Protein AF-A0A8M1KWJ0-F1 (afdb_monomer_lite)

Organism: Clupea harengus (NCBI:txid7950)

InterPro domains:
  IPR006703 AIG1-type guanine nucleotide-binding (G) domain [PF04548] (2-141)
  IPR006703 AIG1-type guanine nucleotide-binding (G) domain [PF04548] (214-414)
  IPR006703 AIG1-type guanine nucleotide-binding (G) domain [PS51720] (210-410)
  IPR045058 GTPase GIMA/IAN/Toc [PTHR10903] (212-655)

Structure (mmCIF, N/CA/C/O backbone):
data_AF-A0A8M1KWJ0-F1
#
_entry.id   AF-A0A8M1KWJ0-F1
#
loop_
_atom_site.group_PDB
_atom_site.id
_atom_site.type_symbol
_atom_site.label_atom_id
_atom_site.label_alt_id
_atom_site.label_comp_id
_atom_site.label_asym_id
_atom_site.label_entity_id
_atom_site.label_seq_id
_atom_site.pdbx_PDB_ins_code
_atom_site.Cartn_x
_atom_site.Cartn_y
_atom_site.Cartn_z
_atom_site.occupancy
_atom_site.B_iso_or_equiv
_atom_site.auth_seq_id
_atom_site.auth_comp_id
_atom_site.auth_asym_id
_atom_site.auth_atom_id
_atom_site.pdbx_PDB_model_num
ATOM 1 N N . MET A 1 1 ? -4.066 -0.029 48.791 1.00 87.50 1 MET A N 1
ATOM 2 C CA . MET A 1 1 ? -4.186 0.031 50.261 1.00 87.50 1 MET A CA 1
ATOM 3 C C . MET A 1 1 ? -5.543 0.627 50.582 1.00 87.50 1 MET A C 1
ATOM 5 O O . MET A 1 1 ? -5.825 1.729 50.130 1.00 87.50 1 MET A O 1
ATOM 9 N N . ASN A 1 2 ? -6.389 -0.111 51.291 1.00 89.44 2 ASN A N 1
ATOM 10 C CA . ASN A 1 2 ? -7.752 0.291 51.629 1.00 89.44 2 ASN A CA 1
ATOM 11 C C . ASN A 1 2 ? -7.779 0.775 53.084 1.00 89.44 2 ASN A C 1
ATOM 13 O O . ASN A 1 2 ? -7.354 0.044 53.977 1.00 89.44 2 ASN A O 1
ATOM 17 N N . LEU A 1 3 ? -8.241 1.998 53.317 1.00 90.31 3 LEU A N 1
ATOM 18 C CA . LEU A 1 3 ? -8.251 2.660 54.621 1.00 90.31 3 LEU A CA 1
ATOM 19 C C . LEU A 1 3 ? -9.668 3.142 54.931 1.00 90.31 3 LEU A C 1
ATOM 21 O O . LEU A 1 3 ? -10.359 3.622 54.032 1.00 90.31 3 LEU A O 1
ATOM 25 N N . MET A 1 4 ? -10.091 3.052 56.189 1.00 90.00 4 MET A N 1
ATOM 26 C CA . MET A 1 4 ? -11.417 3.506 56.620 1.00 90.00 4 MET A CA 1
ATOM 27 C C . MET A 1 4 ? -11.273 4.539 57.736 1.00 90.00 4 MET A C 1
ATOM 29 O O . MET A 1 4 ? -10.663 4.236 58.753 1.00 90.00 4 MET A O 1
ATOM 33 N N . LEU A 1 5 ? -11.769 5.759 57.532 1.00 88.62 5 LEU A N 1
ATOM 34 C CA . LEU A 1 5 ? -11.565 6.900 58.426 1.00 88.62 5 LEU A CA 1
ATOM 35 C C . LEU A 1 5 ? -12.811 7.190 59.266 1.00 88.62 5 LEU A C 1
ATOM 37 O O . LEU A 1 5 ? -13.867 7.529 58.731 1.00 88.62 5 LEU A O 1
ATOM 41 N N . PHE A 1 6 ? -12.629 7.120 60.581 1.00 87.06 6 PHE A N 1
ATOM 42 C CA . PHE A 1 6 ? -13.590 7.421 61.636 1.00 87.06 6 PHE A CA 1
ATOM 43 C C . PHE A 1 6 ? -13.137 8.643 62.438 1.00 87.06 6 PHE A C 1
ATOM 45 O O . PHE A 1 6 ? -11.973 9.052 62.396 1.00 87.06 6 PHE A O 1
ATOM 52 N N . GLY A 1 7 ? -14.060 9.219 63.197 1.00 79.56 7 GLY A N 1
ATOM 53 C CA . GLY A 1 7 ? -13.790 10.297 64.139 1.00 79.56 7 GLY A CA 1
ATOM 54 C C . GLY A 1 7 ? -15.027 11.157 64.350 1.00 79.56 7 GLY A C 1
ATOM 55 O O . GLY A 1 7 ? -15.894 11.227 63.488 1.00 79.56 7 GLY A O 1
ATOM 56 N N . ARG A 1 8 ? -15.074 11.894 65.452 1.00 75.00 8 ARG A N 1
ATOM 57 C CA . ARG A 1 8 ? -16.247 12.689 65.850 1.00 75.00 8 ARG A CA 1
ATOM 58 C C . ARG A 1 8 ? -16.547 13.926 64.994 1.00 75.00 8 ARG A C 1
ATOM 60 O O . ARG A 1 8 ? -17.704 14.254 64.759 1.00 75.00 8 ARG A O 1
ATOM 67 N N . LYS A 1 9 ? -15.527 14.642 64.496 1.00 72.62 9 LYS A N 1
ATOM 68 C CA . LYS A 1 9 ? -15.702 15.944 63.810 1.00 72.62 9 LYS A CA 1
ATOM 69 C C . LYS A 1 9 ? -15.592 15.825 62.290 1.00 72.62 9 LYS A C 1
ATOM 71 O O . LYS A 1 9 ? -14.504 15.619 61.756 1.00 72.62 9 LYS A O 1
ATOM 76 N N . GLU A 1 10 ? -16.691 16.074 61.579 1.00 69.44 10 GLU A N 1
ATOM 77 C CA . GLU A 1 10 ? -16.774 15.904 60.114 1.00 69.44 10 GLU A CA 1
ATOM 78 C C . GLU A 1 10 ? -15.792 16.782 59.329 1.00 69.44 10 GLU A C 1
ATOM 80 O O . GLU A 1 10 ? -15.120 16.319 58.404 1.00 69.44 10 GLU A O 1
ATOM 85 N N . ILE A 1 11 ? -15.653 18.045 59.746 1.00 68.69 11 ILE A N 1
ATOM 86 C CA . ILE A 1 11 ? -14.732 19.015 59.134 1.00 68.69 11 ILE A CA 1
ATOM 87 C C . ILE A 1 11 ? -13.280 18.529 59.250 1.00 68.69 11 ILE A C 1
ATOM 89 O O . ILE A 1 11 ? -12.481 18.705 58.331 1.00 68.69 11 ILE A O 1
ATOM 93 N N . GLN A 1 12 ? -12.936 17.880 60.363 1.00 71.88 12 GLN A N 1
ATOM 94 C CA . GLN A 1 12 ? -11.591 17.358 60.584 1.00 71.88 12 GLN A CA 1
ATOM 95 C C . GLN A 1 12 ? -11.344 16.075 59.799 1.00 71.88 12 GLN A C 1
ATOM 97 O O . GLN A 1 12 ? -10.284 15.968 59.196 1.00 71.88 12 GLN A O 1
ATOM 102 N N . ARG A 1 13 ? -12.311 15.149 59.723 1.00 79.31 13 ARG A N 1
ATOM 103 C CA . ARG A 1 13 ? -12.193 13.945 58.878 1.00 79.31 13 ARG A CA 1
ATOM 104 C C . ARG A 1 13 ? -11.937 14.313 57.417 1.00 79.31 13 ARG A C 1
ATOM 106 O O . ARG A 1 13 ? -10.995 13.804 56.821 1.00 79.31 13 ARG A O 1
ATOM 113 N N . THR A 1 14 ? -12.694 15.279 56.895 1.00 76.25 14 THR A N 1
ATOM 114 C CA . THR A 1 14 ? -12.533 15.763 55.513 1.00 76.25 14 THR A CA 1
ATOM 115 C C . THR A 1 14 ? -11.147 16.380 55.295 1.00 76.25 14 THR A C 1
ATOM 117 O O . THR A 1 14 ? -10.488 16.102 54.291 1.00 76.25 14 THR A O 1
ATOM 120 N N . SER A 1 15 ? -10.676 17.186 56.257 1.00 77.19 15 SER A N 1
ATOM 121 C CA . SER A 1 15 ? -9.333 17.782 56.233 1.00 77.19 15 SER A CA 1
ATOM 122 C C . SER A 1 15 ? -8.233 16.713 56.262 1.00 77.19 15 SER A C 1
ATOM 124 O O . SER A 1 15 ? -7.322 16.736 55.440 1.00 77.19 15 SER A O 1
ATOM 126 N N . ILE A 1 16 ? -8.362 15.712 57.134 1.00 79.94 16 ILE A N 1
ATOM 127 C CA . ILE A 1 16 ? -7.428 14.584 57.240 1.00 79.94 16 ILE A CA 1
ATOM 128 C C . ILE A 1 16 ? -7.410 13.772 55.952 1.00 79.94 16 ILE A C 1
ATOM 130 O O . ILE A 1 16 ? -6.337 13.443 55.458 1.00 79.94 16 ILE A O 1
ATOM 134 N N . GLY A 1 17 ? -8.570 13.478 55.369 1.00 81.06 17 GLY A N 1
ATOM 135 C CA . GLY A 1 17 ? -8.621 12.769 54.099 1.00 81.06 17 GLY A CA 1
ATOM 136 C C . GLY A 1 17 ? -8.012 13.576 52.946 1.00 81.06 17 GLY A C 1
ATOM 137 O O . GLY A 1 17 ? -7.355 12.992 52.088 1.00 81.06 17 GLY A O 1
ATOM 138 N N . ASN A 1 18 ? -8.145 14.912 52.946 1.00 81.31 18 ASN A N 1
ATOM 139 C CA . ASN A 1 18 ? -7.466 15.784 51.975 1.00 81.31 18 ASN A CA 1
ATOM 140 C C . ASN A 1 18 ? -5.940 15.732 52.139 1.00 81.31 18 ASN A C 1
ATOM 142 O O . ASN A 1 18 ? -5.228 15.652 51.139 1.00 81.31 18 ASN A O 1
ATOM 146 N N . ILE A 1 19 ? -5.451 15.723 53.386 1.00 80.75 19 ILE A N 1
ATOM 147 C CA . ILE A 1 19 ? -4.026 15.567 53.704 1.00 80.75 19 ILE A CA 1
ATOM 148 C C . ILE A 1 19 ? -3.536 14.198 53.217 1.00 80.75 19 ILE A C 1
ATOM 150 O O . ILE A 1 19 ? -2.632 14.143 52.388 1.00 80.75 19 ILE A O 1
ATOM 154 N N . ILE A 1 20 ? -4.183 13.100 53.636 1.00 83.25 20 ILE A N 1
ATOM 155 C CA . ILE A 1 20 ? -3.800 11.722 53.276 1.00 83.25 20 ILE A CA 1
ATOM 156 C C . ILE A 1 20 ? -3.744 11.531 51.759 1.00 83.25 20 ILE A C 1
ATOM 158 O O . ILE A 1 20 ? -2.837 10.865 51.273 1.00 83.25 20 ILE A O 1
ATOM 162 N N . LEU A 1 21 ? -4.688 12.103 51.009 1.00 83.88 21 LEU A N 1
ATOM 163 C CA . LEU A 1 21 ? -4.754 11.952 49.553 1.00 83.88 21 LEU A CA 1
ATOM 164 C C . LEU A 1 21 ? -3.967 13.022 48.785 1.00 83.88 21 LEU A C 1
ATOM 166 O O . LEU A 1 21 ? -3.867 12.920 47.566 1.00 83.88 21 LEU A O 1
ATOM 170 N N . SER A 1 22 ? -3.407 14.031 49.466 1.00 75.44 22 SER A N 1
ATOM 171 C CA . SER A 1 22 ? -2.740 15.191 48.849 1.00 75.44 22 SER A CA 1
ATOM 172 C C . SER A 1 22 ? -3.598 15.877 47.768 1.00 75.44 22 SER A C 1
ATOM 174 O O . SER A 1 22 ? -3.092 16.321 46.738 1.00 75.44 22 SER A O 1
ATOM 176 N N . GLN A 1 23 ? -4.915 15.948 47.991 1.00 73.06 23 GLN A N 1
ATOM 177 C CA . GLN A 1 23 ? -5.903 16.502 47.059 1.00 73.06 23 GLN A CA 1
ATOM 178 C C . GLN A 1 23 ? -6.760 17.564 47.759 1.00 73.06 23 GLN A C 1
ATOM 180 O O . GLN A 1 23 ? -7.235 17.352 48.874 1.00 73.06 23 GLN A O 1
ATOM 185 N N . SER A 1 24 ? -6.992 18.700 47.093 1.00 59.47 24 SER A N 1
ATOM 186 C CA . SER A 1 24 ? -7.828 19.786 47.619 1.00 59.47 24 SER A CA 1
ATOM 187 C C . SER A 1 24 ? -9.222 19.724 46.995 1.00 59.47 24 SER A C 1
ATOM 189 O O . SER A 1 24 ? -9.400 20.085 45.833 1.00 59.47 24 SER A O 1
ATOM 191 N N . TYR A 1 25 ? -10.211 19.241 47.752 1.00 57.16 25 TYR A N 1
ATOM 192 C CA . TYR A 1 25 ? -11.622 19.292 47.356 1.00 57.16 25 TYR A CA 1
ATOM 193 C C . TYR A 1 25 ? -12.328 20.464 48.055 1.00 57.16 25 TYR A C 1
ATOM 195 O O . TYR A 1 25 ? -12.200 20.602 49.277 1.00 57.16 25 TYR A O 1
ATOM 203 N N . PRO A 1 26 ? -13.091 21.305 47.332 1.00 47.88 26 PRO A N 1
ATOM 204 C CA . PRO A 1 26 ? -13.904 22.341 47.953 1.00 47.88 26 PRO A CA 1
ATOM 205 C C . PRO A 1 26 ? -15.067 21.719 48.743 1.00 47.88 26 PRO A C 1
ATOM 207 O O . PRO A 1 26 ? -15.615 20.694 48.344 1.00 47.88 26 PRO A O 1
ATOM 210 N N . LYS A 1 27 ? -15.407 22.357 49.875 1.00 46.31 27 LYS A N 1
ATOM 211 C CA . LYS A 1 27 ? -16.494 22.037 50.826 1.00 46.31 27 LYS A CA 1
ATOM 212 C C . LYS A 1 27 ? -17.608 21.160 50.229 1.00 46.31 27 LYS A C 1
ATOM 214 O O . LYS A 1 27 ? -18.435 21.644 49.460 1.00 46.31 27 LYS A O 1
ATOM 219 N N . LEU A 1 28 ? -17.648 19.893 50.638 1.00 47.56 28 LEU A N 1
ATOM 220 C CA . LEU A 1 28 ? -18.746 18.977 50.334 1.00 47.56 28 LEU A CA 1
ATOM 221 C C . LEU A 1 28 ? -19.965 19.318 51.202 1.00 47.56 28 LEU A C 1
ATOM 223 O O . LEU A 1 28 ? -19.833 19.546 52.403 1.00 47.56 28 LEU A O 1
ATOM 227 N N . ASN A 1 29 ? -21.153 19.336 50.593 1.00 43.72 29 ASN A N 1
ATOM 228 C CA . ASN A 1 29 ? -22.415 19.355 51.328 1.00 43.72 29 ASN A CA 1
ATOM 229 C C . ASN A 1 29 ? -22.531 18.047 52.123 1.00 43.72 29 ASN A C 1
ATOM 231 O O . ASN A 1 29 ? -22.476 16.960 51.545 1.00 43.72 29 ASN A O 1
ATOM 235 N N . PHE A 1 30 ? -22.650 18.167 53.445 1.00 46.66 30 PHE A N 1
ATOM 236 C CA . PHE A 1 30 ? -22.593 17.055 54.393 1.00 46.66 30 PHE A CA 1
ATOM 237 C C . PHE A 1 30 ? -23.811 16.132 54.242 1.00 46.66 30 PHE A C 1
ATOM 239 O O . PHE A 1 30 ? -24.883 16.373 54.792 1.00 46.66 30 PHE A O 1
ATOM 246 N N . SER A 1 31 ? -23.643 15.078 53.446 1.00 49.66 31 SER A N 1
ATOM 247 C CA . SER A 1 31 ? -24.583 13.968 53.309 1.00 49.66 31 SER A CA 1
ATOM 248 C C . SER A 1 31 ? -24.226 12.863 54.306 1.00 49.66 31 SER A C 1
ATOM 250 O O . SER A 1 31 ? -23.055 12.550 54.490 1.00 49.66 31 SER A O 1
ATOM 252 N N . SER A 1 32 ? -25.228 12.169 54.852 1.00 55.41 32 SER A N 1
ATOM 253 C CA . SER A 1 32 ? -25.109 10.978 55.721 1.00 55.41 32 SER A CA 1
ATOM 254 C C . SER A 1 32 ? -24.595 9.706 55.002 1.00 55.41 32 SER A C 1
ATOM 256 O O . SER A 1 32 ? -24.948 8.572 55.351 1.00 55.41 32 SER A O 1
ATOM 258 N N . ASN A 1 33 ? -23.784 9.875 53.953 1.00 65.06 33 ASN A N 1
ATOM 259 C CA . ASN A 1 33 ? -23.304 8.816 53.068 1.00 65.06 33 ASN A CA 1
ATOM 260 C C . ASN A 1 33 ? -21.794 8.607 53.214 1.00 65.06 33 ASN A C 1
ATOM 262 O O . ASN A 1 33 ? -21.048 9.550 53.451 1.00 65.06 33 ASN A O 1
ATOM 266 N N . PHE A 1 34 ? -21.365 7.350 53.078 1.00 76.50 34 PHE A N 1
ATOM 267 C CA . PHE A 1 34 ? -19.958 6.963 53.141 1.00 76.50 34 PHE A CA 1
ATOM 268 C C . PHE A 1 34 ? -19.265 7.493 51.886 1.00 76.50 34 PHE A C 1
ATOM 270 O O . PHE A 1 34 ? -19.730 7.239 50.773 1.00 76.50 34 PHE A O 1
ATOM 277 N N . LEU A 1 35 ? -18.171 8.231 52.054 1.00 78.75 35 LEU A N 1
ATOM 278 C CA . LEU A 1 35 ? -17.458 8.850 50.941 1.00 78.75 35 LEU A CA 1
ATOM 279 C C . LEU A 1 35 ? -16.202 8.043 50.627 1.00 78.75 35 LEU A C 1
ATOM 281 O O . LEU A 1 35 ? -15.269 8.005 51.424 1.00 78.75 35 LEU A O 1
ATOM 285 N N . ARG A 1 36 ? -16.156 7.418 49.449 1.00 82.81 36 ARG A N 1
ATOM 286 C CA . ARG A 1 36 ? -14.964 6.714 48.969 1.00 82.81 36 ARG A CA 1
ATOM 287 C C . ARG A 1 36 ? -14.151 7.610 48.041 1.00 82.81 36 ARG A C 1
ATOM 289 O O . ARG A 1 36 ? -14.689 8.166 47.089 1.00 82.81 36 ARG A O 1
ATOM 296 N N . ARG A 1 37 ? -12.848 7.708 48.295 1.00 85.06 37 ARG A N 1
ATOM 297 C CA . ARG A 1 37 ? -11.889 8.492 47.509 1.00 85.06 37 ARG A CA 1
ATOM 298 C C . ARG A 1 37 ? -10.660 7.655 47.184 1.00 85.06 37 ARG A C 1
ATOM 300 O O . ARG A 1 37 ? -10.236 6.842 48.003 1.00 85.06 37 ARG A O 1
ATOM 307 N N . GLN A 1 38 ? -10.095 7.838 45.995 1.00 86.44 38 GLN A N 1
ATOM 308 C CA . GLN A 1 38 ? -8.931 7.084 45.533 1.00 86.44 38 GLN A CA 1
ATOM 309 C C . GLN A 1 38 ? -7.876 8.024 44.955 1.00 86.44 38 GLN A C 1
ATOM 311 O O . GLN A 1 38 ? -8.204 8.933 44.194 1.00 86.44 38 GLN A O 1
ATOM 316 N N . ALA A 1 39 ? -6.616 7.810 45.323 1.00 87.00 39 ALA A N 1
ATOM 317 C CA . ALA A 1 39 ? -5.482 8.567 44.806 1.00 87.00 39 ALA A CA 1
ATOM 318 C C . ALA A 1 39 ? -4.195 7.738 44.869 1.00 87.00 39 ALA A C 1
ATOM 320 O O . ALA A 1 39 ? -4.075 6.811 45.674 1.00 87.00 39 ALA A O 1
ATOM 321 N N . GLU A 1 40 ? -3.215 8.100 44.045 1.00 87.50 40 GLU A N 1
ATOM 322 C CA . GLU A 1 40 ? -1.852 7.597 44.181 1.00 87.50 40 GLU A CA 1
ATOM 323 C C . GLU A 1 40 ? -1.049 8.534 45.090 1.00 87.50 40 GLU A C 1
ATOM 325 O O . GLU A 1 40 ? -0.878 9.716 44.795 1.00 87.50 40 GLU A O 1
ATOM 330 N N . VAL A 1 41 ? -0.567 8.009 46.217 1.00 83.12 41 VAL A N 1
ATOM 331 C CA . VAL A 1 41 ? 0.125 8.782 47.254 1.00 83.12 41 VAL A CA 1
ATOM 332 C C . VAL A 1 41 ? 1.406 8.061 47.638 1.00 83.12 41 VAL A C 1
ATOM 334 O O . VAL A 1 41 ? 1.375 6.898 48.037 1.00 83.12 41 VAL A O 1
ATOM 337 N N . CYS A 1 42 ? 2.551 8.739 47.528 1.00 80.81 42 CYS A N 1
ATOM 338 C CA . CYS A 1 42 ? 3.862 8.187 47.900 1.00 80.81 42 CYS A CA 1
ATOM 339 C C . CYS A 1 42 ? 4.175 6.815 47.254 1.00 80.81 42 CYS A C 1
ATOM 341 O O . CYS A 1 42 ? 4.833 5.983 47.878 1.00 80.81 42 CYS A O 1
ATOM 343 N N . GLY A 1 43 ? 3.696 6.576 46.023 1.00 80.69 43 GLY A N 1
ATOM 344 C CA . GLY A 1 43 ? 3.860 5.311 45.290 1.00 80.69 43 GLY A CA 1
ATOM 345 C C . GLY A 1 43 ? 2.883 4.196 45.692 1.00 80.69 43 GLY A C 1
ATOM 346 O O . GLY A 1 43 ? 3.068 3.045 45.301 1.00 80.69 43 GLY A O 1
ATOM 347 N N . TYR A 1 44 ? 1.854 4.509 46.485 1.00 84.00 44 TYR A N 1
ATOM 348 C CA . TYR A 1 44 ? 0.785 3.588 46.864 1.00 84.00 44 TYR A CA 1
ATOM 349 C C . TYR A 1 44 ? -0.546 4.026 46.251 1.00 84.00 44 TYR A C 1
ATOM 351 O O . TYR A 1 44 ? -0.962 5.169 46.421 1.00 84.00 44 TYR A O 1
ATOM 359 N N . ALA A 1 45 ? -1.271 3.098 45.624 1.00 87.88 45 ALA A N 1
ATOM 360 C CA . ALA A 1 45 ? -2.684 3.298 45.308 1.00 87.88 45 ALA A CA 1
ATOM 361 C C . ALA A 1 45 ? -3.507 3.204 46.607 1.00 87.88 45 ALA A C 1
ATOM 363 O O . ALA A 1 45 ? -3.636 2.120 47.190 1.00 87.88 45 ALA A O 1
ATOM 364 N N . VAL A 1 46 ? -4.021 4.332 47.095 1.00 88.94 46 VAL A N 1
ATOM 365 C CA . VAL A 1 46 ? -4.769 4.442 48.355 1.00 88.94 46 VAL A CA 1
ATOM 366 C C . VAL A 1 46 ? -6.255 4.642 48.062 1.00 88.94 46 VAL A C 1
ATOM 368 O O . VAL A 1 46 ? -6.628 5.538 47.314 1.00 88.94 46 VAL A O 1
ATOM 371 N N . SER A 1 47 ? -7.105 3.812 48.672 1.00 89.69 47 SER A N 1
ATOM 372 C CA . SER A 1 47 ? -8.567 3.941 48.682 1.00 89.69 47 SER A CA 1
ATOM 373 C C . SER A 1 47 ? -9.016 4.270 50.101 1.00 89.69 47 SER A C 1
ATOM 375 O O . SER A 1 47 ? -8.943 3.409 50.975 1.00 89.69 47 SER A O 1
ATOM 377 N N . LEU A 1 48 ? -9.481 5.494 50.332 1.00 88.31 48 LEU A N 1
ATOM 378 C CA . LEU A 1 48 ? -9.948 5.991 51.624 1.00 88.31 48 LEU A CA 1
ATOM 379 C C . LEU A 1 48 ? -11.480 6.024 51.654 1.00 88.31 48 LEU A C 1
ATOM 381 O O . LEU A 1 48 ? -12.096 6.646 50.790 1.00 88.31 48 LEU A O 1
ATOM 385 N N . VAL A 1 49 ? -12.091 5.370 52.638 1.00 87.75 49 VAL A N 1
ATOM 386 C CA . VAL A 1 49 ? -13.537 5.417 52.899 1.00 87.75 49 VAL A CA 1
ATOM 387 C C . VAL A 1 49 ? -13.778 6.243 54.155 1.00 87.75 49 VAL A C 1
ATOM 389 O O . VAL A 1 49 ? -13.377 5.841 55.242 1.00 87.75 49 VAL A O 1
ATOM 392 N N . GLU A 1 50 ? -14.429 7.391 54.023 1.00 85.62 50 GLU A N 1
ATOM 393 C CA . GLU A 1 50 ? -14.801 8.235 55.156 1.00 85.62 50 GLU A CA 1
ATOM 394 C C . GLU A 1 50 ? -16.176 7.859 55.676 1.00 85.62 50 GLU A C 1
ATOM 396 O O . GLU A 1 50 ? -17.163 7.828 54.932 1.00 85.62 50 GLU A O 1
ATOM 401 N N . VAL A 1 51 ? -16.222 7.590 56.974 1.00 83.25 51 VAL A N 1
ATOM 402 C CA . VAL A 1 51 ? -17.429 7.184 57.678 1.00 83.25 51 VAL A CA 1
ATOM 403 C C . VAL A 1 51 ? -18.010 8.409 58.391 1.00 83.25 51 VAL A C 1
ATOM 405 O O . VAL A 1 51 ? -17.258 9.165 59.018 1.00 83.25 51 VAL A O 1
ATOM 408 N N . PRO A 1 52 ? -19.328 8.658 58.292 1.00 76.44 52 PRO A N 1
ATOM 409 C CA . PRO A 1 52 ? -20.002 9.662 59.115 1.00 76.44 52 PRO A CA 1
ATOM 410 C C . PRO A 1 52 ? -19.784 9.406 60.617 1.00 76.44 52 PRO A C 1
ATOM 412 O O . PRO A 1 52 ? -19.504 8.276 61.011 1.00 76.44 52 PRO A O 1
ATOM 415 N N . SER A 1 53 ? -19.927 10.427 61.471 1.00 75.75 53 SER A N 1
ATOM 416 C CA . SER A 1 53 ? -19.752 10.225 62.922 1.00 75.75 53 SER A CA 1
ATOM 417 C C . SER A 1 53 ? -20.787 9.233 63.444 1.00 75.75 53 SER A C 1
ATOM 419 O O . SER A 1 53 ? -21.991 9.428 63.279 1.00 75.75 53 SER A O 1
ATOM 421 N N . LEU A 1 54 ? -20.325 8.165 64.083 1.00 71.81 54 LEU A N 1
ATOM 422 C CA . LEU A 1 54 ? -21.204 7.089 64.535 1.00 71.81 54 LEU A CA 1
ATOM 423 C C . LEU A 1 54 ? -22.011 7.488 65.777 1.00 71.81 54 LEU A C 1
ATOM 425 O O . LEU A 1 54 ? -23.144 7.049 65.920 1.00 71.81 54 LEU A O 1
ATOM 429 N N . ALA A 1 55 ? -21.471 8.372 66.622 1.00 62.88 55 ALA A N 1
ATOM 430 C CA . ALA A 1 55 ? -22.142 8.853 67.833 1.00 62.88 55 ALA A CA 1
ATOM 431 C C . ALA A 1 55 ? -23.245 9.896 67.553 1.00 62.88 55 ALA A C 1
ATOM 433 O O . ALA A 1 55 ? -24.189 10.037 68.322 1.00 62.88 55 ALA A O 1
ATOM 434 N N . THR A 1 56 ? -23.146 10.636 66.442 1.00 64.12 56 THR A N 1
ATOM 435 C CA . THR A 1 56 ? -24.080 11.734 66.107 1.00 64.12 56 THR A CA 1
ATOM 436 C C . THR A 1 56 ? -24.956 11.447 64.887 1.00 64.12 56 THR A C 1
ATOM 438 O O . THR A 1 56 ? -25.751 12.293 64.473 1.00 64.12 56 THR A O 1
ATOM 441 N N . THR A 1 57 ? -24.839 10.256 64.290 1.00 63.88 57 THR A N 1
ATOM 442 C CA . THR A 1 57 ? -25.626 9.898 63.108 1.00 63.88 57 THR A CA 1
ATOM 443 C C . THR A 1 57 ? -27.072 9.555 63.480 1.00 63.88 57 THR A C 1
ATOM 445 O O . THR A 1 57 ? -27.304 8.730 64.356 1.00 63.88 57 THR A O 1
ATOM 448 N N . PRO A 1 58 ? -28.076 10.076 62.748 1.00 55.31 58 PRO A N 1
ATOM 449 C CA . PRO A 1 58 ? -29.485 9.725 62.954 1.00 55.31 58 PRO A CA 1
ATOM 450 C C . PRO A 1 58 ? -29.855 8.343 62.371 1.00 55.31 58 PRO A C 1
ATOM 452 O O . PRO A 1 58 ? -31.028 8.055 62.138 1.00 55.31 58 PRO A O 1
ATOM 455 N N . LEU A 1 59 ? -28.868 7.498 62.048 1.00 61.12 59 LEU A N 1
ATOM 456 C CA . LEU A 1 59 ? -29.071 6.215 61.374 1.00 61.12 59 LEU A CA 1
ATOM 457 C C . LEU A 1 59 ? -29.219 5.089 62.402 1.00 61.12 59 LEU A C 1
ATOM 459 O O . LEU A 1 59 ? -28.408 4.965 63.311 1.00 61.12 59 LEU A O 1
ATOM 463 N N . SER A 1 60 ? -30.216 4.218 62.217 1.00 70.12 60 SER A N 1
ATOM 464 C CA . SER A 1 60 ? -30.317 2.987 63.016 1.00 70.12 60 SER A CA 1
ATOM 465 C C . SER A 1 60 ? -29.105 2.069 62.790 1.00 70.12 60 SER A C 1
ATOM 467 O O . SER A 1 60 ? -28.573 2.008 61.675 1.00 70.12 60 SER A O 1
ATOM 469 N N . LEU A 1 61 ? -28.727 1.295 63.813 1.00 67.31 61 LEU A N 1
ATOM 470 C CA . LEU A 1 61 ? -27.603 0.349 63.775 1.00 67.31 61 LEU A CA 1
ATOM 471 C C . LEU A 1 61 ? -27.668 -0.606 62.564 1.00 67.31 61 LEU A C 1
ATOM 473 O O . LEU A 1 61 ? -26.669 -0.816 61.882 1.00 67.31 61 LEU A O 1
ATOM 477 N N . ASN A 1 62 ? -28.866 -1.081 62.203 1.00 65.69 62 ASN A N 1
ATOM 478 C CA . ASN A 1 62 ? -29.089 -1.948 61.036 1.00 65.69 62 ASN A CA 1
ATOM 479 C C . ASN A 1 62 ? -28.737 -1.287 59.692 1.00 65.69 62 ASN A C 1
ATOM 481 O O . ASN A 1 62 ? -28.260 -1.948 58.767 1.00 65.69 62 ASN A O 1
ATOM 485 N N . VAL A 1 63 ? -28.968 0.021 59.559 1.00 72.62 63 VAL A N 1
ATOM 486 C CA . VAL A 1 63 ? -28.619 0.768 58.340 1.00 72.62 63 VAL A CA 1
ATOM 487 C C . VAL A 1 63 ? -27.108 0.991 58.268 1.00 72.62 63 VAL A C 1
ATOM 489 O O . VAL A 1 63 ? -26.528 0.871 57.187 1.00 72.62 63 VAL A O 1
ATOM 492 N N . LEU A 1 64 ? -26.461 1.258 59.406 1.00 74.38 64 LEU A N 1
ATOM 493 C CA . LEU A 1 64 ? -25.003 1.368 59.499 1.00 74.38 64 LEU A CA 1
ATOM 494 C C . LEU A 1 64 ? -24.320 0.041 59.145 1.00 74.38 64 LEU A C 1
ATOM 496 O O . LEU A 1 64 ? -23.413 0.041 58.315 1.00 74.38 64 LEU A O 1
ATOM 500 N N . LEU A 1 65 ? -24.820 -1.086 59.663 1.00 78.12 65 LEU A N 1
ATOM 501 C CA . LEU A 1 65 ? -24.326 -2.431 59.345 1.00 78.12 65 LEU A CA 1
ATOM 502 C C . LEU A 1 65 ? -24.347 -2.713 57.837 1.00 78.12 65 LEU A C 1
ATOM 504 O O . LEU A 1 65 ? -23.328 -3.103 57.265 1.00 78.12 65 LEU A O 1
ATOM 508 N N . LYS A 1 66 ? -25.470 -2.437 57.158 1.00 78.50 66 LYS A N 1
ATOM 509 C CA . LYS A 1 66 ? -25.586 -2.624 55.700 1.00 78.50 66 LYS A CA 1
ATOM 510 C C . LYS A 1 66 ? -24.603 -1.749 54.916 1.00 78.50 66 LYS A C 1
ATOM 512 O O . LYS A 1 66 ? -23.985 -2.228 53.963 1.00 78.50 66 LYS A O 1
ATOM 517 N N . LYS A 1 67 ? -24.431 -0.480 55.311 1.00 80.56 67 LYS A N 1
ATOM 518 C CA . LYS A 1 67 ? -23.487 0.442 54.652 1.00 80.56 67 LYS A CA 1
ATOM 519 C C . LYS A 1 67 ? -22.023 0.040 54.883 1.00 80.56 67 LYS A C 1
ATOM 521 O O . LYS A 1 67 ? -21.227 0.100 53.942 1.00 80.56 67 LYS A O 1
ATOM 526 N N . CYS A 1 68 ? -21.673 -0.416 56.086 1.00 82.06 68 CYS A N 1
ATOM 527 C CA . CYS A 1 68 ? -20.343 -0.939 56.404 1.00 82.06 68 CYS A CA 1
ATOM 528 C C . CYS A 1 68 ? -20.039 -2.211 55.606 1.00 82.06 68 CYS A C 1
ATOM 530 O O . CYS A 1 68 ? -19.011 -2.261 54.934 1.00 82.06 68 CYS A O 1
ATOM 532 N N . HIS A 1 69 ? -20.963 -3.177 55.577 1.00 81.06 69 HIS A N 1
ATOM 533 C CA . HIS A 1 69 ? -20.831 -4.401 54.782 1.00 81.06 69 HIS A CA 1
ATOM 534 C C . HIS A 1 69 ? -20.581 -4.095 53.299 1.00 81.06 69 HIS A C 1
ATOM 536 O O . HIS A 1 69 ? -19.628 -4.593 52.699 1.00 81.06 69 HIS A O 1
ATOM 542 N N . HIS A 1 70 ? -21.395 -3.208 52.718 1.00 80.69 70 HIS A N 1
ATOM 543 C CA . HIS A 1 70 ? -21.224 -2.782 51.332 1.00 80.69 70 HIS A CA 1
ATOM 544 C C . HIS A 1 70 ? -19.842 -2.156 51.097 1.00 80.69 70 HIS A C 1
ATOM 546 O O . HIS A 1 70 ? -19.156 -2.520 50.146 1.00 80.69 70 HIS A O 1
ATOM 552 N N . SER A 1 71 ? -19.387 -1.282 51.996 1.00 79.81 71 SER A N 1
ATOM 553 C CA . SER A 1 71 ? -18.086 -0.613 51.873 1.00 79.81 71 SER A CA 1
ATOM 554 C C . SER A 1 71 ? -16.902 -1.588 51.957 1.00 79.81 71 SER A C 1
ATOM 556 O O . SER A 1 71 ? -15.965 -1.475 51.166 1.00 79.81 71 SER A O 1
ATOM 558 N N . ILE A 1 72 ? -16.954 -2.575 52.862 1.00 82.88 72 ILE A N 1
ATOM 559 C CA . ILE A 1 72 ? -15.917 -3.613 53.008 1.00 82.88 72 ILE A CA 1
ATOM 560 C C . ILE A 1 72 ? -15.877 -4.519 51.771 1.00 82.88 72 ILE A C 1
ATOM 562 O O . ILE A 1 72 ? -14.795 -4.779 51.245 1.00 82.88 72 ILE A O 1
ATOM 566 N N . SER A 1 73 ? -17.043 -4.936 51.257 1.00 79.56 73 SER A N 1
ATOM 567 C CA . SER A 1 73 ? -17.138 -5.832 50.092 1.00 79.56 73 SER A CA 1
ATOM 568 C C . SER A 1 73 ? -16.493 -5.252 48.826 1.00 79.56 73 SER A C 1
ATOM 570 O O . SER A 1 73 ? -15.996 -5.984 47.976 1.00 79.56 73 SER A O 1
ATOM 572 N N . GLN A 1 74 ? -16.428 -3.922 48.723 1.00 78.88 74 GLN A N 1
ATOM 573 C CA . GLN A 1 74 ? -15.791 -3.223 47.607 1.00 78.88 74 GLN A CA 1
ATOM 574 C C . GLN A 1 74 ? -14.275 -3.005 47.779 1.00 78.88 74 GLN A C 1
ATOM 576 O O . GLN A 1 74 ? -13.637 -2.365 46.932 1.00 78.88 74 GLN A O 1
ATOM 581 N N . CYS A 1 75 ? -13.692 -3.479 48.881 1.00 77.25 75 CYS A N 1
ATOM 582 C CA . CYS A 1 75 ? -12.299 -3.266 49.260 1.00 77.25 75 CYS A CA 1
ATOM 583 C C . CYS A 1 75 ? -11.509 -4.585 49.279 1.00 77.25 75 CYS A C 1
ATOM 585 O O . CYS A 1 75 ? -10.899 -4.911 50.290 1.00 77.25 75 CYS A O 1
ATOM 587 N N . ALA A 1 76 ? -11.474 -5.337 48.173 1.00 74.00 76 ALA A N 1
ATOM 588 C CA . ALA A 1 76 ? -10.655 -6.552 48.064 1.00 74.00 76 ALA A CA 1
ATOM 589 C C . ALA A 1 76 ? -9.138 -6.226 48.097 1.00 74.00 76 ALA A C 1
ATOM 591 O O . ALA A 1 76 ? -8.725 -5.233 47.485 1.00 74.00 76 ALA A O 1
ATOM 592 N N . PRO A 1 77 ? -8.283 -7.013 48.788 1.00 78.62 77 PRO A N 1
ATOM 593 C CA . PRO A 1 77 ? -8.584 -8.225 49.571 1.00 78.62 77 PRO A CA 1
ATOM 594 C C . PRO A 1 77 ? -9.151 -7.972 50.988 1.00 78.62 77 PRO A C 1
ATOM 596 O O . PRO A 1 77 ? -9.632 -8.903 51.622 1.00 78.62 77 PRO A O 1
ATOM 599 N N . GLY A 1 78 ? -9.120 -6.733 51.480 1.00 85.69 78 GLY A N 1
ATOM 600 C CA . GLY A 1 78 ? -9.705 -6.308 52.757 1.00 85.69 78 GLY A CA 1
ATOM 601 C C . GLY A 1 78 ? -9.289 -4.878 53.126 1.00 85.69 78 GLY A C 1
ATOM 602 O O . GLY A 1 78 ? -8.615 -4.192 52.347 1.00 85.69 78 GLY A O 1
ATOM 603 N N . ILE A 1 79 ? -9.652 -4.420 54.327 1.00 89.88 79 ILE A N 1
ATOM 604 C CA . ILE A 1 79 ? -9.248 -3.113 54.876 1.00 89.88 79 ILE A CA 1
ATOM 605 C C . ILE A 1 79 ? -7.894 -3.245 55.582 1.00 89.88 79 ILE A C 1
ATOM 607 O O . ILE A 1 79 ? -7.718 -4.065 56.479 1.00 89.88 79 ILE A O 1
ATOM 611 N N . ASN A 1 80 ? -6.917 -2.428 55.191 1.00 89.81 80 ASN A N 1
ATOM 612 C CA . ASN A 1 80 ? -5.562 -2.469 55.744 1.00 89.81 80 ASN A CA 1
ATOM 613 C C . ASN A 1 80 ? -5.441 -1.760 57.104 1.00 89.81 80 ASN A C 1
ATOM 615 O O . ASN A 1 80 ? -4.608 -2.165 57.915 1.00 89.81 80 ASN A O 1
ATOM 619 N N . ALA A 1 81 ? -6.235 -0.710 57.346 1.00 90.38 81 ALA A N 1
ATOM 620 C CA . ALA A 1 81 ? -6.332 -0.056 58.650 1.00 90.38 81 ALA A CA 1
ATOM 621 C C . ALA A 1 81 ? -7.642 0.735 58.819 1.00 90.38 81 ALA A C 1
ATOM 623 O O . ALA A 1 81 ? -8.134 1.360 57.874 1.00 90.38 81 ALA A O 1
ATOM 624 N N . PHE A 1 82 ? -8.146 0.752 60.052 1.00 90.50 82 PHE A N 1
ATOM 625 C CA . PHE A 1 82 ? -9.230 1.608 60.528 1.00 90.50 82 PHE A CA 1
ATOM 626 C C . PHE A 1 82 ? -8.597 2.816 61.223 1.00 90.50 82 PHE A C 1
ATOM 628 O O . PHE A 1 82 ? -7.972 2.692 62.269 1.00 90.50 82 PHE A O 1
ATOM 635 N N . LEU A 1 83 ? -8.689 3.986 60.615 1.00 89.94 83 LEU A N 1
ATOM 636 C CA . LEU A 1 83 ? -8.097 5.217 61.113 1.00 89.94 83 LEU A CA 1
ATOM 637 C C . LEU A 1 83 ? -9.101 5.915 62.031 1.00 89.94 83 LEU A C 1
ATOM 639 O O . LEU A 1 83 ? -10.177 6.282 61.569 1.00 89.94 83 LEU A O 1
ATOM 643 N N . LEU A 1 84 ? -8.762 6.130 63.301 1.00 87.62 84 LEU A N 1
ATOM 644 C CA . LEU A 1 84 ? -9.596 6.899 64.231 1.00 87.62 84 LEU A CA 1
ATOM 645 C C . LEU A 1 84 ? -8.955 8.263 64.497 1.00 87.62 84 LEU A C 1
ATOM 647 O O . LEU A 1 84 ? -7.900 8.349 65.127 1.00 87.62 84 LEU A O 1
ATOM 651 N N . ALA A 1 85 ? -9.577 9.328 63.992 1.00 85.31 85 ALA A N 1
ATOM 652 C CA . ALA A 1 85 ? -9.076 10.692 64.101 1.00 85.31 85 ALA A CA 1
ATOM 653 C C . ALA A 1 85 ? -9.435 11.351 65.441 1.00 85.31 85 ALA A C 1
ATOM 655 O O . ALA A 1 85 ? -10.604 11.615 65.721 1.00 85.31 85 ALA A O 1
ATOM 656 N N . LEU A 1 86 ? -8.410 11.704 66.219 1.00 80.19 86 LEU A N 1
ATOM 657 C CA . LEU A 1 86 ? -8.512 12.373 67.513 1.00 80.19 86 LEU A CA 1
ATOM 658 C C . LEU A 1 86 ? -7.924 13.794 67.451 1.00 80.19 86 LEU A C 1
ATOM 660 O O . LEU A 1 86 ? -6.710 13.963 67.280 1.00 80.19 86 LEU A O 1
ATOM 664 N N . PRO A 1 87 ? -8.738 14.846 67.613 1.00 70.69 87 PRO A N 1
ATOM 665 C CA . PRO A 1 87 ? -8.228 16.208 67.701 1.00 70.69 87 PRO A CA 1
ATOM 666 C C . PRO A 1 87 ? -7.642 16.526 69.080 1.00 70.69 87 PRO A C 1
ATOM 668 O O . PRO A 1 87 ? -8.293 16.314 70.100 1.00 70.69 87 PRO A O 1
ATOM 671 N N . GLY A 1 88 ? -6.440 17.107 69.107 1.00 65.12 88 GLY A N 1
ATOM 672 C CA . GLY A 1 88 ? -5.834 17.686 70.311 1.00 65.12 88 GLY A CA 1
ATOM 673 C C . GLY A 1 88 ? -5.191 16.691 71.281 1.00 65.12 88 GLY A C 1
ATOM 674 O O . GLY A 1 88 ? -4.827 17.091 72.379 1.00 65.12 88 GLY A O 1
ATOM 675 N N . GLY A 1 89 ? -5.030 15.418 70.907 1.00 58.69 89 GLY A N 1
ATOM 676 C CA . GLY A 1 89 ? -4.224 14.468 71.689 1.00 58.69 89 GLY A CA 1
ATOM 677 C C . GLY A 1 89 ? -4.937 13.732 72.830 1.00 58.69 89 GLY A C 1
ATOM 678 O O . GLY A 1 89 ? -4.348 12.807 73.379 1.00 58.69 89 GLY A O 1
ATOM 679 N N . HIS A 1 90 ? -6.181 14.087 73.167 1.00 66.25 90 HIS A N 1
ATOM 680 C CA . HIS A 1 90 ? -6.916 13.517 74.307 1.00 66.25 90 HIS A CA 1
ATOM 681 C C . HIS A 1 90 ? -8.074 12.612 73.859 1.00 66.25 90 HIS A C 1
ATOM 683 O O . HIS A 1 90 ? -8.815 12.967 72.942 1.00 66.25 90 HIS A O 1
ATOM 689 N N . PHE A 1 91 ? -8.233 11.457 74.517 1.00 73.12 91 PHE A N 1
ATOM 690 C CA . PHE A 1 91 ? -9.288 10.472 74.241 1.00 73.12 91 PHE A CA 1
ATOM 691 C C . PHE A 1 91 ? -10.552 10.819 75.041 1.00 73.12 91 PHE A C 1
ATOM 693 O O . PHE A 1 91 ? -10.605 10.595 76.251 1.00 73.12 91 PHE A O 1
ATOM 700 N N . THR A 1 92 ? -11.550 11.424 74.395 1.00 78.62 92 THR A N 1
ATOM 701 C CA . THR A 1 92 ? -12.779 11.876 75.070 1.00 78.62 92 THR A CA 1
ATOM 702 C C . THR A 1 92 ? -13.824 10.763 75.181 1.00 78.62 92 THR A C 1
ATOM 704 O O . THR A 1 92 ? -13.686 9.713 74.557 1.00 78.62 92 THR A O 1
ATOM 707 N N . ASP A 1 93 ? -14.877 10.969 75.978 1.00 76.94 93 ASP A N 1
ATOM 708 C CA . ASP A 1 93 ? -15.942 9.965 76.131 1.00 76.94 93 ASP A CA 1
ATOM 709 C C . ASP A 1 93 ? -16.728 9.736 74.827 1.00 76.94 93 ASP A C 1
ATOM 711 O O . ASP A 1 93 ? -17.100 8.603 74.539 1.00 76.94 93 ASP A O 1
ATOM 715 N N . GLU A 1 94 ? -16.850 10.758 73.975 1.00 75.62 94 GLU A N 1
ATOM 716 C CA . GLU A 1 94 ? -17.382 10.635 72.606 1.00 75.62 94 GLU A CA 1
ATOM 717 C C . GLU A 1 94 ? -16.521 9.697 71.742 1.00 75.62 94 GLU A C 1
ATOM 719 O O . GLU A 1 94 ? -17.037 8.894 70.969 1.00 75.62 94 GLU A O 1
ATOM 724 N N . ASP A 1 95 ? -15.192 9.766 71.885 1.00 79.25 95 ASP A N 1
ATOM 725 C CA . ASP A 1 95 ? -14.269 8.908 71.134 1.00 79.25 95 ASP A CA 1
ATOM 726 C C . ASP A 1 95 ? -14.324 7.452 71.649 1.00 79.25 95 ASP A C 1
ATOM 728 O O . ASP A 1 95 ? -14.176 6.505 70.871 1.00 79.25 95 ASP A O 1
ATOM 732 N N . LYS A 1 96 ? -14.579 7.255 72.955 1.00 80.06 96 LYS A N 1
ATOM 733 C CA . LYS A 1 96 ? -14.850 5.930 73.545 1.00 80.06 96 LYS A CA 1
ATOM 734 C C . LYS A 1 96 ? -16.158 5.348 73.021 1.00 80.06 96 LYS A C 1
ATOM 736 O O . LYS A 1 96 ? -16.200 4.156 72.724 1.00 80.06 96 LYS A O 1
ATOM 741 N N . GLU A 1 97 ? -17.198 6.167 72.913 1.00 79.94 97 GLU A N 1
ATOM 742 C CA . GLU A 1 97 ? -18.499 5.771 72.377 1.00 79.94 97 GLU A CA 1
ATOM 743 C C . GLU A 1 97 ? -18.394 5.391 70.894 1.00 79.94 97 GLU A C 1
ATOM 745 O O . GLU A 1 97 ? -18.818 4.301 70.514 1.00 79.94 97 GLU A O 1
ATOM 750 N N . GLU A 1 98 ? -17.718 6.197 70.065 1.00 80.44 98 GLU A N 1
ATOM 751 C CA . GLU A 1 98 ? -17.455 5.827 68.666 1.00 80.44 98 GLU A CA 1
ATOM 752 C C . GLU A 1 98 ? -16.677 4.510 68.561 1.00 80.44 98 GLU A C 1
ATOM 754 O O . GLU A 1 98 ? -17.015 3.655 67.742 1.00 80.44 98 GLU A O 1
ATOM 759 N N . LEU A 1 99 ? -15.677 4.294 69.419 1.00 83.62 99 LEU A N 1
ATOM 760 C CA . LEU A 1 99 ? -14.927 3.041 69.453 1.00 83.62 99 LEU A CA 1
ATOM 761 C C . LEU A 1 99 ? -15.791 1.839 69.877 1.00 83.62 99 LEU A C 1
ATOM 763 O O . LEU A 1 99 ? -15.605 0.742 69.344 1.00 83.62 99 LEU A O 1
ATOM 767 N N . GLN A 1 100 ? -16.719 2.018 70.820 1.00 81.62 100 GLN A N 1
ATOM 768 C CA . GLN A 1 100 ? -17.673 0.976 71.214 1.00 81.62 100 GLN A CA 1
ATOM 769 C C . GLN A 1 100 ? -18.617 0.628 70.064 1.00 81.62 100 GLN A C 1
ATOM 771 O O . GLN A 1 100 ? -18.825 -0.553 69.790 1.00 81.62 100 GLN A O 1
ATOM 776 N N . ILE A 1 101 ? -19.117 1.629 69.334 1.00 81.50 101 ILE A N 1
ATOM 777 C CA . ILE A 1 101 ? -19.972 1.399 68.165 1.00 81.50 101 ILE A CA 1
ATOM 778 C C . ILE A 1 101 ? -19.187 0.656 67.075 1.00 81.50 101 ILE A C 1
ATOM 780 O O . ILE A 1 101 ? -19.685 -0.320 66.518 1.00 81.50 101 ILE A O 1
ATOM 784 N N . ILE A 1 102 ? -17.929 1.028 66.818 1.00 85.81 102 ILE A N 1
ATOM 785 C CA . ILE A 1 102 ? -17.055 0.298 65.884 1.00 85.81 102 ILE A CA 1
ATOM 786 C C . ILE A 1 102 ? -16.899 -1.170 66.316 1.00 85.81 102 ILE A C 1
ATOM 788 O O . ILE A 1 102 ? -16.994 -2.059 65.478 1.00 85.81 102 ILE A O 1
ATOM 792 N N . GLN A 1 103 ? -16.724 -1.457 67.607 1.00 83.81 103 GLN A N 1
ATOM 793 C CA . GLN A 1 103 ? -16.614 -2.840 68.094 1.00 83.81 103 GLN A CA 1
ATOM 794 C C . GLN A 1 103 ? -17.925 -3.619 68.002 1.00 83.81 103 GLN A C 1
ATOM 796 O O . GLN A 1 103 ? -17.884 -4.811 67.718 1.00 83.81 103 GLN A O 1
ATOM 801 N N . SER A 1 104 ? -19.072 -2.963 68.196 1.00 81.12 104 SER A N 1
ATOM 802 C CA . SER A 1 104 ? -20.377 -3.601 67.976 1.00 81.12 104 SER A CA 1
ATOM 803 C C . SER A 1 104 ? -20.606 -3.944 66.501 1.00 81.12 104 SER A C 1
ATOM 805 O O . SER A 1 104 ? -21.153 -4.985 66.176 1.00 81.12 104 SER A O 1
ATOM 807 N N . ILE A 1 105 ? -20.123 -3.102 65.581 1.00 83.00 105 ILE A N 1
ATOM 808 C CA . ILE A 1 105 ? -20.330 -3.290 64.141 1.00 83.00 105 ILE A CA 1
ATOM 809 C C . ILE A 1 105 ? -19.342 -4.306 63.555 1.00 83.00 105 ILE A C 1
ATOM 811 O O . ILE A 1 105 ? -19.730 -5.156 62.759 1.00 83.00 105 ILE A O 1
ATOM 815 N N . PHE A 1 106 ? -18.057 -4.197 63.893 1.00 85.94 106 PHE A N 1
ATOM 816 C CA . PHE A 1 106 ? -16.974 -4.953 63.251 1.00 85.94 106 PHE A CA 1
ATOM 817 C C . PHE A 1 106 ? -16.417 -6.087 64.126 1.00 85.94 106 PHE A C 1
ATOM 819 O O . PHE A 1 106 ? -15.459 -6.747 63.728 1.00 85.94 106 PHE A O 1
ATOM 826 N N . GLY A 1 107 ? -16.997 -6.315 65.305 1.00 83.75 107 GLY A N 1
ATOM 827 C CA . GLY A 1 107 ? -16.526 -7.306 66.268 1.00 83.75 107 GLY A CA 1
ATOM 828 C C . GLY A 1 107 ? -15.334 -6.834 67.110 1.00 83.75 107 GLY A C 1
ATOM 829 O O . GLY A 1 107 ? -14.734 -5.786 66.851 1.00 83.75 107 GLY A O 1
ATOM 830 N N . PRO A 1 108 ? -14.956 -7.602 68.147 1.00 80.44 108 PRO A N 1
ATOM 831 C CA . PRO A 1 108 ? -13.875 -7.237 69.065 1.00 80.44 108 PRO A CA 1
ATOM 832 C C . PRO A 1 108 ? -12.497 -7.179 68.385 1.00 80.44 108 PRO A C 1
ATOM 834 O O . PRO A 1 108 ? -11.674 -6.334 68.753 1.00 80.44 108 PRO A O 1
ATOM 837 N N . ASP A 1 109 ? -12.275 -8.005 67.361 1.00 82.19 109 ASP A N 1
ATOM 838 C CA . ASP A 1 109 ? -10.988 -8.165 66.670 1.00 82.19 109 ASP A CA 1
ATOM 839 C C . ASP A 1 109 ? -10.617 -6.972 65.777 1.00 82.19 109 ASP A C 1
ATOM 841 O O . ASP A 1 109 ? -9.461 -6.812 65.377 1.00 82.19 109 ASP A O 1
ATOM 845 N N . VAL A 1 110 ? -11.564 -6.065 65.503 1.00 86.81 110 VAL A N 1
ATOM 846 C CA . VAL A 1 110 ? -11.297 -4.828 64.749 1.00 86.81 110 VAL A CA 1
ATOM 847 C C . VAL A 1 110 ? -10.215 -3.967 65.414 1.00 86.81 110 VAL A C 1
ATOM 849 O O . VAL A 1 110 ? -9.477 -3.260 64.726 1.00 86.81 110 VAL A O 1
ATOM 852 N N . LYS A 1 111 ? -10.059 -4.068 66.744 1.00 83.06 111 LYS A N 1
ATOM 853 C CA . LYS A 1 111 ? -9.020 -3.381 67.533 1.00 83.06 111 LYS A CA 1
ATOM 854 C C . LYS A 1 111 ? -7.608 -3.613 66.988 1.00 83.06 111 LYS A C 1
ATOM 856 O O . LYS A 1 111 ? -6.779 -2.703 67.036 1.00 83.06 111 LYS A O 1
ATOM 861 N N . ASP A 1 112 ? -7.353 -4.776 66.396 1.00 84.44 112 ASP A N 1
ATOM 862 C CA . ASP A 1 112 ? -6.039 -5.137 65.859 1.00 84.44 112 ASP A CA 1
ATOM 863 C C . ASP A 1 112 ? -5.707 -4.413 64.547 1.00 84.44 112 ASP A C 1
ATOM 865 O O . ASP A 1 112 ? -4.545 -4.314 64.142 1.00 84.44 112 ASP A O 1
ATOM 869 N N . TYR A 1 113 ? -6.725 -3.847 63.903 1.00 88.25 113 TYR A N 1
ATOM 870 C CA . TYR A 1 113 ? -6.627 -3.128 62.639 1.00 88.25 113 TYR A CA 1
ATOM 871 C C . TYR A 1 113 ? -6.800 -1.613 62.814 1.00 88.25 113 TYR A C 1
ATOM 873 O O . TYR A 1 113 ? -6.633 -0.873 61.842 1.00 88.25 113 TYR A O 1
ATOM 881 N N . ILE A 1 114 ? -7.092 -1.133 64.029 1.00 87.94 114 ILE A N 1
ATOM 882 C CA . ILE A 1 114 ? -7.258 0.294 64.324 1.00 87.94 114 ILE A CA 1
ATOM 883 C C . ILE A 1 114 ? -5.900 0.988 64.499 1.00 87.94 114 ILE A C 1
ATOM 885 O O . ILE A 1 114 ? -5.033 0.532 65.245 1.00 87.94 114 ILE A O 1
ATOM 889 N N . MET A 1 115 ? -5.739 2.131 63.832 1.00 86.94 115 MET A N 1
ATOM 890 C CA . MET A 1 115 ? -4.658 3.093 64.027 1.00 86.94 115 MET A CA 1
ATOM 891 C C . MET A 1 115 ? -5.240 4.426 64.503 1.00 86.94 115 MET A C 1
ATOM 893 O O . MET A 1 115 ? -6.113 5.008 63.859 1.00 86.94 115 MET A O 1
ATOM 897 N N . ILE A 1 116 ? -4.721 4.934 65.616 1.00 85.00 116 ILE A N 1
ATOM 898 C CA . ILE A 1 116 ? -5.137 6.219 66.181 1.00 85.00 116 ILE A CA 1
ATOM 899 C C . ILE A 1 116 ? -4.365 7.355 65.500 1.00 85.00 116 ILE A C 1
ATOM 901 O O . ILE A 1 116 ? -3.132 7.333 65.477 1.00 85.00 116 ILE A O 1
ATOM 905 N N . LEU A 1 117 ? -5.074 8.357 64.976 1.00 83.19 117 LEU A N 1
ATOM 906 C CA . LEU A 1 117 ? -4.497 9.536 64.329 1.00 83.19 117 LEU A CA 1
ATOM 907 C C . LEU A 1 117 ? -4.699 10.781 65.191 1.00 83.19 117 LEU A C 1
ATOM 909 O O . LEU A 1 117 ? -5.814 11.282 65.311 1.00 83.19 117 LEU A O 1
ATOM 913 N N . TYR A 1 118 ? -3.620 11.326 65.744 1.00 79.12 118 TYR A N 1
ATOM 914 C CA . TYR A 1 118 ? -3.666 12.592 66.469 1.00 79.12 118 TYR A CA 1
ATOM 915 C C . TYR A 1 118 ? -3.515 13.768 65.510 1.00 79.12 118 TYR A C 1
ATOM 917 O O . TYR A 1 118 ? -2.546 13.829 64.754 1.00 79.12 118 TYR A O 1
ATOM 925 N N . THR A 1 119 ? -4.450 14.715 65.569 1.00 70.31 119 THR A N 1
ATOM 926 C CA . THR A 1 119 ? -4.439 15.915 64.724 1.00 70.31 119 THR A CA 1
ATOM 927 C C . THR A 1 119 ? -4.410 17.187 65.556 1.00 70.31 119 THR A C 1
ATOM 929 O O . THR A 1 119 ? -5.066 17.264 66.594 1.00 70.31 119 THR A O 1
ATOM 932 N N . ASN A 1 120 ? -3.677 18.196 65.071 1.00 59.25 120 ASN A N 1
ATOM 933 C CA . ASN A 1 120 ? -3.522 19.523 65.680 1.00 59.25 120 ASN A CA 1
ATOM 934 C C . ASN A 1 120 ? -2.689 19.547 66.981 1.00 59.25 120 ASN A C 1
ATOM 936 O O . ASN A 1 120 ? -3.224 19.401 68.079 1.00 59.25 120 ASN A O 1
ATOM 940 N N . VAL A 1 121 ? -1.379 19.797 66.856 1.00 51.16 121 VAL A N 1
ATOM 941 C CA . VAL A 1 121 ? -0.465 20.008 67.994 1.00 51.16 121 VAL A CA 1
ATOM 942 C C . VAL A 1 121 ? 0.119 21.426 67.966 1.00 51.16 121 VAL A C 1
ATOM 944 O O . VAL A 1 121 ? 1.329 21.617 67.940 1.00 51.16 121 VAL A O 1
ATOM 947 N N . SER A 1 122 ? -0.719 22.464 68.002 1.00 44.84 122 SER A N 1
ATOM 948 C CA . SER A 1 122 ? -0.253 23.803 68.404 1.00 44.84 122 SER A CA 1
ATOM 949 C C . SER A 1 122 ? -0.052 23.860 69.925 1.00 44.84 122 SER A C 1
ATOM 951 O O . SER A 1 122 ? -0.734 24.613 70.610 1.00 44.84 122 SER A O 1
ATOM 953 N N . CYS A 1 123 ? 0.837 23.036 70.488 1.00 36.84 123 CYS A N 1
ATOM 954 C CA . CYS A 1 123 ? 1.297 23.177 71.873 1.00 36.84 123 CYS A CA 1
ATOM 955 C C . CYS A 1 123 ? 2.629 22.434 72.099 1.00 36.84 123 CYS A C 1
ATOM 957 O O . CYS A 1 123 ? 2.648 21.205 72.052 1.00 36.84 123 CYS A O 1
ATOM 959 N N . PRO A 1 124 ? 3.716 23.134 72.480 1.00 41.12 124 PRO A N 1
ATOM 960 C CA . PRO A 1 124 ? 4.972 22.517 72.926 1.00 41.12 124 PRO A CA 1
ATOM 961 C C . PRO A 1 124 ? 4.858 21.722 74.245 1.00 41.12 124 PRO A C 1
ATOM 963 O O . PRO A 1 124 ? 5.851 21.196 74.728 1.00 41.12 124 PRO A O 1
ATOM 966 N N . LYS A 1 125 ? 3.663 21.634 74.852 1.00 43.72 125 LYS A N 1
ATOM 967 C CA . LYS A 1 125 ? 3.401 20.940 76.129 1.00 43.72 125 LYS A CA 1
ATOM 968 C C . LYS A 1 125 ? 2.854 19.508 75.988 1.00 43.72 125 LYS A C 1
ATOM 970 O O . LYS A 1 125 ? 2.443 18.921 76.980 1.00 43.72 125 LYS A O 1
ATOM 975 N N . VAL A 1 126 ? 2.874 18.912 74.792 1.00 44.56 126 VAL A N 1
ATOM 976 C CA . VAL A 1 126 ? 2.454 17.504 74.566 1.00 44.56 126 VAL A CA 1
ATOM 977 C C . VAL A 1 126 ? 3.652 16.532 74.579 1.00 44.56 126 VAL A C 1
ATOM 979 O O . VAL A 1 126 ? 3.563 15.394 74.130 1.00 44.56 126 VAL A O 1
ATOM 982 N N . GLN A 1 127 ? 4.797 16.961 75.120 1.00 43.47 127 GLN A N 1
ATOM 983 C CA . GLN A 1 127 ? 5.890 16.053 75.493 1.00 43.47 127 GLN A CA 1
ATOM 984 C C . GLN A 1 127 ? 5.724 15.455 76.904 1.00 43.47 127 GLN A C 1
ATOM 986 O O . GLN A 1 127 ? 6.384 14.463 77.196 1.00 43.47 127 GLN A O 1
ATOM 991 N N . ASP A 1 128 ? 4.787 15.960 77.723 1.00 41.81 128 ASP A N 1
ATOM 992 C CA . ASP A 1 128 ? 4.618 15.532 79.124 1.00 41.81 128 ASP A CA 1
ATOM 993 C C . ASP A 1 128 ? 3.414 14.607 79.409 1.00 41.81 128 ASP A C 1
ATOM 995 O O . ASP A 1 128 ? 3.272 14.120 80.528 1.00 41.81 128 ASP A O 1
ATOM 999 N N . SER A 1 129 ? 2.585 14.239 78.425 1.00 46.81 129 SER A N 1
ATOM 1000 C CA . SER A 1 129 ? 1.567 13.177 78.590 1.00 46.81 129 SER A CA 1
ATOM 1001 C C . SER A 1 129 ? 2.067 11.813 78.087 1.00 46.81 129 SER A C 1
ATOM 1003 O O . SER A 1 129 ? 1.404 11.093 77.341 1.00 46.81 129 SER A O 1
ATOM 1005 N N . LEU A 1 130 ? 3.271 11.420 78.519 1.00 41.66 130 LEU A N 1
ATOM 1006 C CA . LEU A 1 130 ? 3.913 10.150 78.146 1.00 41.66 130 LEU A CA 1
ATOM 1007 C C . LEU A 1 130 ? 3.310 8.898 78.833 1.00 41.66 130 LEU A C 1
ATOM 1009 O O . LEU A 1 130 ? 3.786 7.787 78.593 1.00 41.66 130 LEU A O 1
ATOM 1013 N N . GLN A 1 131 ? 2.277 9.046 79.673 1.00 46.25 131 GLN A N 1
ATOM 1014 C CA . GLN A 1 131 ? 1.585 7.922 80.327 1.00 46.25 131 GLN A CA 1
ATOM 1015 C C . GLN A 1 131 ? 0.373 7.402 79.533 1.00 46.25 131 GLN A C 1
ATOM 1017 O O . GLN A 1 131 ? 0.243 6.189 79.379 1.00 46.25 131 GLN A O 1
ATOM 1022 N N . GLU A 1 132 ? -0.461 8.272 78.950 1.00 50.16 132 GLU A N 1
ATOM 1023 C CA . GLU A 1 132 ? -1.618 7.836 78.140 1.00 50.16 132 GLU A CA 1
ATOM 1024 C C . GLU A 1 132 ? -1.191 7.197 76.813 1.00 50.16 132 GLU A C 1
ATOM 1026 O O . GLU A 1 132 ? -1.767 6.195 76.385 1.00 50.16 132 GLU A O 1
ATOM 1031 N N . LYS A 1 133 ? -0.113 7.704 76.200 1.00 52.88 133 LYS A N 1
ATOM 1032 C CA . LYS A 1 133 ? 0.411 7.177 74.933 1.00 52.88 133 LYS A CA 1
ATOM 1033 C C . LYS A 1 133 ? 0.847 5.708 75.041 1.00 52.88 133 LYS A C 1
ATOM 1035 O O . LYS A 1 133 ? 0.584 4.933 74.129 1.00 52.88 133 LYS A O 1
ATOM 1040 N N . LYS A 1 134 ? 1.426 5.296 76.179 1.00 53.53 134 LYS A N 1
ATOM 1041 C CA . LYS A 1 134 ? 1.849 3.902 76.420 1.00 53.53 134 LYS A CA 1
ATOM 1042 C C . LYS A 1 134 ? 0.680 2.939 76.639 1.00 53.53 134 LYS A C 1
ATOM 1044 O O . LYS A 1 134 ? 0.770 1.785 76.233 1.00 53.53 134 LYS A O 1
ATOM 1049 N N . HIS A 1 135 ? -0.402 3.387 77.280 1.00 56.03 135 HIS A N 1
ATOM 1050 C CA . HIS A 1 135 ? -1.560 2.526 77.545 1.00 56.03 135 HIS A CA 1
ATOM 1051 C C . HIS A 1 135 ? -2.348 2.232 76.258 1.00 56.03 135 HIS A C 1
ATOM 1053 O O . HIS A 1 135 ? -2.714 1.087 76.005 1.00 56.03 135 HIS A O 1
ATOM 1059 N N . LEU A 1 136 ? -2.512 3.243 75.397 1.00 59.03 136 LEU A N 1
ATOM 1060 C CA . LEU A 1 136 ? -3.179 3.116 74.095 1.00 59.03 136 LEU A CA 1
ATOM 1061 C C . LEU A 1 136 ? -2.325 2.365 73.056 1.00 59.03 136 LEU A C 1
ATOM 1063 O O . LEU A 1 136 ? -2.867 1.599 72.262 1.00 59.03 136 LEU A O 1
ATOM 1067 N N . GLU A 1 137 ? -0.994 2.507 73.080 1.00 58.50 137 GLU A N 1
ATOM 1068 C CA . GLU A 1 137 ? -0.094 1.753 72.188 1.00 58.50 137 GLU A CA 1
ATOM 1069 C C . GLU A 1 137 ? -0.121 0.234 72.435 1.00 58.50 137 GLU A C 1
ATOM 1071 O O . GLU A 1 137 ? 0.103 -0.528 71.496 1.00 58.50 137 GLU A O 1
ATOM 1076 N N . HIS A 1 138 ? -0.438 -0.212 73.656 1.00 60.03 138 HIS A N 1
ATOM 1077 C CA . HIS A 1 138 ? -0.646 -1.631 73.969 1.00 60.03 138 HIS A CA 1
ATOM 1078 C C . HIS A 1 138 ? -2.050 -2.145 73.620 1.00 60.03 138 HIS A C 1
ATOM 1080 O O . HIS A 1 138 ? -2.236 -3.354 73.513 1.00 60.03 138 HIS A O 1
ATOM 1086 N N . GLN A 1 139 ? -3.028 -1.255 73.435 1.00 66.12 139 GLN A N 1
ATOM 1087 C CA . GLN A 1 139 ? -4.424 -1.616 73.172 1.00 66.12 139 GLN A CA 1
ATOM 1088 C C . GLN A 1 139 ? -4.749 -1.747 71.672 1.00 66.12 139 GLN A C 1
ATOM 1090 O O . GLN A 1 139 ? -5.702 -2.438 71.319 1.00 66.12 139 GLN A O 1
ATOM 1095 N N . PHE A 1 140 ? -3.966 -1.109 70.792 1.00 74.62 140 PHE A N 1
ATOM 1096 C CA . PHE A 1 140 ? -4.186 -1.103 69.341 1.00 74.62 140 PHE A CA 1
ATOM 1097 C C . PHE A 1 140 ? -2.940 -1.563 68.579 1.00 74.62 140 PHE A C 1
ATOM 1099 O O . PHE A 1 140 ? -1.914 -0.880 68.567 1.00 74.62 140 PHE A O 1
ATOM 1106 N N . HIS A 1 141 ? -3.027 -2.692 67.871 1.00 68.94 141 HIS A N 1
ATOM 1107 C CA . HIS A 1 141 ? -1.861 -3.326 67.242 1.00 68.94 141 HIS A CA 1
ATOM 1108 C C . HIS A 1 141 ? -1.202 -2.476 66.135 1.00 68.94 141 HIS A C 1
ATOM 1110 O O . HIS A 1 141 ? 0.031 -2.471 65.995 1.00 68.94 141 HIS A O 1
ATOM 1116 N N . LYS A 1 142 ? -1.966 -1.677 65.371 1.00 74.25 142 LYS A N 1
ATOM 1117 C CA . LYS A 1 142 ? -1.379 -0.744 64.385 1.00 74.25 142 LYS A CA 1
ATOM 1118 C C . LYS A 1 142 ? -0.778 0.512 65.055 1.00 74.25 142 LYS A C 1
ATOM 1120 O O . LYS A 1 142 ? 0.162 1.100 64.507 1.00 74.25 142 LYS A O 1
ATOM 1125 N N . GLY A 1 143 ? -1.146 0.810 66.304 1.00 76.75 143 GLY A N 1
ATOM 1126 C CA . GLY A 1 143 ? -0.573 1.855 67.164 1.00 76.75 143 GLY A CA 1
ATOM 1127 C C . GLY A 1 143 ? -1.065 3.269 66.839 1.00 76.75 143 GLY A C 1
ATOM 1128 O O . GLY A 1 143 ? -2.057 3.447 66.138 1.00 76.75 143 GLY A O 1
ATOM 1129 N N . CYS A 1 144 ? -0.348 4.282 67.331 1.00 77.62 144 CYS A N 1
ATOM 1130 C CA . CYS A 1 144 ? -0.703 5.691 67.131 1.00 77.62 144 CYS A CA 1
ATOM 1131 C C . CYS A 1 144 ? 0.218 6.394 66.115 1.00 77.62 144 CYS A C 1
ATOM 1133 O O . CYS A 1 144 ? 1.398 6.040 65.977 1.00 77.62 144 CYS A O 1
ATOM 1135 N N . PHE A 1 145 ? -0.302 7.410 65.424 1.00 79.94 145 PHE A N 1
ATOM 1136 C CA . PHE A 1 145 ? 0.435 8.285 64.508 1.00 79.94 145 PHE A CA 1
ATOM 1137 C C . PHE A 1 145 ? 0.001 9.749 64.701 1.00 79.94 145 PHE A C 1
ATOM 1139 O O . PHE A 1 145 ? -1.148 10.014 65.049 1.00 79.94 145 PHE A O 1
ATOM 1146 N N . VAL A 1 146 ? 0.919 10.702 64.522 1.00 76.56 146 VAL A N 1
ATOM 1147 C CA . VAL A 1 146 ? 0.646 12.144 64.668 1.00 76.56 146 VAL A CA 1
ATOM 1148 C C . VAL A 1 146 ? 0.712 12.781 63.283 1.00 76.56 146 VAL A C 1
ATOM 1150 O O . VAL A 1 146 ? 1.718 12.627 62.604 1.00 76.56 146 VAL A O 1
ATOM 1153 N N . LEU A 1 147 ? -0.353 13.474 62.875 1.00 74.94 147 LEU A N 1
ATOM 1154 C CA . LEU A 1 147 ? -0.449 14.203 61.605 1.00 74.94 147 LEU A CA 1
ATOM 1155 C C . LEU A 1 147 ? -0.480 15.710 61.880 1.00 74.94 147 LEU A C 1
ATOM 1157 O O . LEU A 1 147 ? -1.360 16.198 62.605 1.00 74.94 147 LEU A O 1
ATOM 1161 N N . SER A 1 148 ? 0.473 16.451 61.312 1.00 69.06 148 SER A N 1
ATOM 1162 C CA . SER A 1 148 ? 0.518 17.911 61.431 1.00 69.06 148 SER A CA 1
ATOM 1163 C C . SER A 1 148 ? -0.508 18.585 60.501 1.00 69.06 148 SER A C 1
ATOM 1165 O O . SER A 1 148 ? -0.973 17.993 59.527 1.00 69.06 148 SER A O 1
ATOM 1167 N N . GLN A 1 149 ? -0.919 19.827 60.806 1.00 60.53 149 GLN A N 1
ATOM 1168 C CA . GLN A 1 149 ? -1.895 20.563 59.974 1.00 60.53 149 GLN A CA 1
ATOM 1169 C C . GLN A 1 149 ? -1.357 20.916 58.575 1.00 60.53 149 GLN A C 1
ATOM 1171 O O . GLN A 1 149 ? -2.153 21.120 57.663 1.00 60.53 149 GLN A O 1
ATOM 1176 N N . GLU A 1 150 ? -0.034 20.945 58.400 1.00 59.25 150 GLU A N 1
ATOM 1177 C CA . GLU A 1 150 ? 0.645 21.157 57.112 1.00 59.25 150 GLU A CA 1
ATOM 1178 C C . GLU A 1 150 ? 1.117 19.838 56.471 1.00 59.25 150 GLU A C 1
ATOM 1180 O O . GLU A 1 150 ? 1.853 19.875 55.488 1.00 59.25 150 GLU A O 1
ATOM 1185 N N . GLY A 1 151 ? 0.687 18.695 57.033 1.00 57.47 151 GLY A N 1
ATOM 1186 C CA . GLY A 1 151 ? 1.102 17.320 56.740 1.00 57.47 151 GLY A CA 1
ATOM 1187 C C . GLY A 1 151 ? 1.872 17.133 55.437 1.00 57.47 151 GLY A C 1
ATOM 1188 O O . GLY A 1 151 ? 1.290 17.019 54.356 1.00 57.47 151 GLY A O 1
ATOM 1189 N N . GLY A 1 152 ? 3.199 17.093 55.554 1.00 62.09 152 GLY A N 1
ATOM 1190 C CA . GLY A 1 152 ? 4.098 16.922 54.422 1.00 62.09 152 GLY A CA 1
ATOM 1191 C C . GLY A 1 152 ? 4.038 15.509 53.837 1.00 62.09 152 GLY A C 1
ATOM 1192 O O . GLY A 1 152 ? 3.699 14.534 54.511 1.00 62.09 152 GLY A O 1
ATOM 1193 N N . ARG A 1 153 ? 4.455 15.378 52.571 1.00 70.50 153 ARG A N 1
ATOM 1194 C CA . ARG A 1 153 ? 4.555 14.092 51.852 1.00 70.50 153 ARG A CA 1
ATOM 1195 C C . ARG A 1 153 ? 5.357 13.031 52.640 1.00 70.50 153 ARG A C 1
ATOM 1197 O O . ARG A 1 153 ? 5.094 11.835 52.511 1.00 70.50 153 ARG A O 1
ATOM 1204 N N . GLU A 1 154 ? 6.314 13.459 53.463 1.00 76.00 154 GLU A N 1
ATOM 1205 C CA . GLU A 1 154 ? 7.145 12.590 54.308 1.00 76.00 154 GLU A CA 1
ATOM 1206 C C . GLU A 1 154 ? 6.368 11.945 55.468 1.00 76.00 154 GLU A C 1
ATOM 1208 O O . GLU A 1 154 ? 6.465 10.729 55.639 1.00 76.00 154 GLU A O 1
ATOM 1213 N N . GLU A 1 155 ? 5.527 12.698 56.188 1.00 79.62 155 GLU A N 1
ATOM 1214 C CA . GLU A 1 155 ? 4.700 12.175 57.292 1.00 79.62 155 GLU A CA 1
ATOM 1215 C C . GLU A 1 155 ? 3.722 11.099 56.791 1.00 79.62 155 GLU A C 1
ATOM 1217 O O . GLU A 1 155 ? 3.579 10.027 57.381 1.00 79.62 155 GLU A O 1
ATOM 1222 N N . ILE A 1 156 ? 3.092 11.344 55.638 1.00 83.12 156 ILE A N 1
ATOM 1223 C CA . ILE A 1 156 ? 2.159 10.394 55.019 1.00 83.12 156 ILE A CA 1
ATOM 1224 C C . ILE A 1 156 ? 2.904 9.138 54.548 1.00 83.12 156 ILE A C 1
ATOM 1226 O O . ILE A 1 156 ? 2.418 8.019 54.724 1.00 83.12 156 ILE A O 1
ATOM 1230 N N . SER A 1 157 ? 4.106 9.301 53.986 1.00 83.25 157 SER A N 1
ATOM 1231 C CA . SER A 1 157 ? 4.961 8.176 53.586 1.00 83.25 157 SER A CA 1
ATOM 1232 C C . SER A 1 157 ? 5.323 7.286 54.780 1.00 83.25 157 SER A C 1
ATOM 1234 O O . SER A 1 157 ? 5.265 6.059 54.674 1.00 83.25 157 SER A O 1
ATOM 1236 N N . GLU A 1 158 ? 5.641 7.873 55.937 1.00 84.00 158 GLU A N 1
ATOM 1237 C CA . GLU A 1 158 ? 5.944 7.128 57.163 1.00 84.00 158 GLU A CA 1
ATOM 1238 C C . GLU A 1 158 ? 4.711 6.402 57.725 1.00 84.00 158 GLU A C 1
ATOM 1240 O O . GLU A 1 158 ? 4.791 5.215 58.056 1.00 84.00 158 GLU A O 1
ATOM 1245 N N . MET A 1 159 ? 3.549 7.061 57.751 1.00 86.75 159 MET A N 1
ATOM 1246 C CA . MET A 1 159 ? 2.285 6.451 58.175 1.00 86.75 159 MET A CA 1
ATOM 1247 C C . MET A 1 159 ? 1.926 5.232 57.313 1.00 86.75 159 MET A C 1
ATOM 1249 O O . MET A 1 159 ? 1.650 4.153 57.843 1.00 86.75 159 MET A O 1
ATOM 1253 N N . LEU A 1 160 ? 1.978 5.369 55.982 1.00 86.62 160 LEU A N 1
ATOM 1254 C CA . LEU A 1 160 ? 1.669 4.280 55.049 1.00 86.62 160 LEU A CA 1
ATOM 1255 C C . LEU A 1 160 ? 2.666 3.118 55.184 1.00 86.62 160 LEU A C 1
ATOM 1257 O O . LEU A 1 160 ? 2.263 1.950 55.171 1.00 86.62 160 LEU A O 1
ATOM 1261 N N . LYS A 1 161 ? 3.956 3.412 55.404 1.00 84.69 161 LYS A N 1
ATOM 1262 C CA . LYS A 1 161 ? 4.965 2.390 55.729 1.00 84.69 161 LYS A CA 1
ATOM 1263 C C . LYS A 1 161 ? 4.654 1.681 57.047 1.00 84.69 161 LYS A C 1
ATOM 1265 O O . LYS A 1 161 ? 4.806 0.467 57.107 1.00 84.69 161 LYS A O 1
ATOM 1270 N N . LYS A 1 162 ? 4.179 2.387 58.079 1.00 83.12 162 LYS A N 1
ATOM 1271 C CA . LYS A 1 162 ? 3.806 1.798 59.380 1.00 83.12 162 LYS A CA 1
ATOM 1272 C C . LYS A 1 162 ? 2.583 0.882 59.279 1.00 83.12 162 LYS A C 1
ATOM 1274 O O . LYS A 1 162 ? 2.562 -0.171 59.915 1.00 83.12 162 LYS A O 1
ATOM 1279 N N . ILE A 1 163 ? 1.599 1.243 58.450 1.00 83.50 163 ILE A N 1
ATOM 1280 C CA . ILE A 1 163 ? 0.420 0.405 58.166 1.00 83.50 163 ILE A CA 1
ATOM 1281 C C . ILE A 1 163 ? 0.843 -0.911 57.498 1.00 83.50 163 ILE A C 1
ATOM 1283 O O . ILE A 1 163 ? 0.368 -1.977 57.904 1.00 83.50 163 ILE A O 1
ATOM 1287 N N . LYS A 1 164 ? 1.772 -0.837 56.532 1.00 79.44 164 LYS A N 1
ATOM 1288 C CA . LYS A 1 164 ? 2.296 -1.994 55.789 1.00 79.44 164 LYS A CA 1
ATOM 1289 C C . LYS A 1 164 ? 3.285 -2.845 56.602 1.00 79.44 164 LYS A C 1
ATOM 1291 O O . LYS A 1 164 ? 3.200 -4.063 56.596 1.00 79.44 164 LYS A O 1
ATOM 1296 N N . GLY A 1 165 ? 4.201 -2.219 57.341 1.00 67.69 165 GLY A N 1
ATOM 1297 C CA . GLY A 1 165 ? 5.331 -2.885 58.002 1.00 67.69 165 GLY A CA 1
ATOM 1298 C C . GLY A 1 165 ? 4.986 -3.728 59.234 1.00 67.69 165 GLY A C 1
ATOM 1299 O O . GLY A 1 165 ? 5.799 -4.553 59.634 1.00 67.69 165 GLY A O 1
ATOM 1300 N N . LYS A 1 166 ? 3.804 -3.547 59.843 1.00 63.00 166 LYS A N 1
ATOM 1301 C CA . LYS A 1 166 ? 3.394 -4.297 61.047 1.00 63.00 166 LYS A CA 1
ATOM 1302 C C . LYS A 1 166 ? 2.628 -5.598 60.763 1.00 63.00 166 LYS A C 1
ATOM 1304 O O . L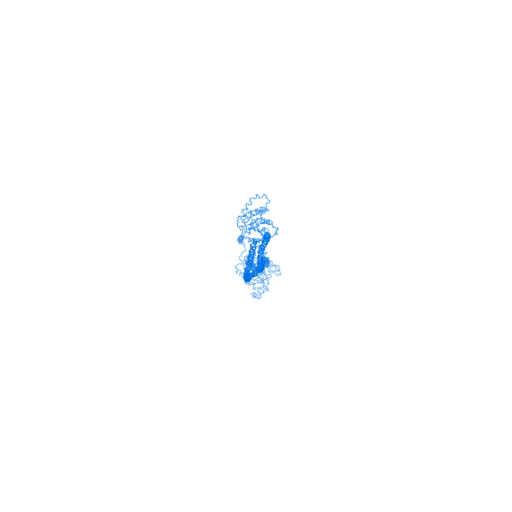YS A 1 166 ? 2.643 -6.482 61.611 1.00 63.00 166 LYS A O 1
ATOM 1309 N N . SER A 1 167 ? 1.966 -5.724 59.609 1.00 59.94 167 SER A N 1
ATOM 1310 C CA . SER A 1 167 ? 1.405 -6.978 59.070 1.00 59.94 167 SER A CA 1
ATOM 1311 C C . SER A 1 167 ? 0.748 -6.715 57.707 1.00 59.94 167 SER A C 1
ATOM 1313 O O . SER A 1 167 ? 0.031 -5.724 57.565 1.00 59.94 167 SER A O 1
ATOM 1315 N N . ASP A 1 168 ? 0.906 -7.638 56.750 1.00 65.50 168 ASP A N 1
ATOM 1316 C CA . ASP A 1 168 ? 0.144 -7.646 55.481 1.00 65.50 168 ASP A CA 1
ATOM 1317 C C . ASP A 1 168 ? -1.304 -8.156 55.659 1.00 65.50 168 ASP A C 1
ATOM 1319 O O . ASP A 1 168 ? -2.077 -8.227 54.703 1.00 65.50 168 ASP A O 1
ATOM 1323 N N . LYS A 1 169 ? -1.702 -8.491 56.895 1.00 75.38 169 LYS A N 1
ATOM 1324 C CA . LYS A 1 169 ? -3.073 -8.892 57.225 1.00 75.38 169 LYS A CA 1
ATOM 1325 C C . LYS A 1 169 ? -4.015 -7.694 57.087 1.00 75.38 169 LYS A C 1
ATOM 1327 O O . LYS A 1 169 ? -3.728 -6.603 57.586 1.00 75.38 169 LYS A O 1
ATOM 1332 N N . CYS A 1 170 ? -5.145 -7.920 56.430 1.00 85.44 170 CYS A N 1
ATOM 1333 C CA . CYS A 1 170 ? -6.231 -6.963 56.271 1.00 85.44 170 CYS A CA 1
ATOM 1334 C C . CYS A 1 170 ? -7.512 -7.542 56.875 1.00 85.44 170 CYS A C 1
ATOM 1336 O O . CYS A 1 170 ? -7.682 -8.757 56.916 1.00 85.44 170 CYS A O 1
ATOM 1338 N N . PHE A 1 171 ? -8.389 -6.669 57.357 1.00 87.88 171 PHE A N 1
ATOM 1339 C CA . PHE A 1 171 ? -9.696 -7.055 57.868 1.00 87.88 171 PHE A CA 1
ATOM 1340 C C . PHE A 1 171 ? -10.602 -7.408 56.684 1.00 87.88 171 PHE A C 1
ATOM 1342 O O . PHE A 1 171 ? -10.854 -6.554 55.823 1.00 87.88 171 PHE A O 1
ATOM 1349 N N . THR A 1 172 ? -11.025 -8.668 56.597 1.00 87.31 172 THR A N 1
ATOM 1350 C CA . THR A 1 172 ? -11.751 -9.205 55.438 1.00 87.31 172 THR A CA 1
ATOM 1351 C C . THR A 1 172 ? -13.265 -9.151 55.631 1.00 87.31 172 THR A C 1
ATOM 1353 O O . THR A 1 172 ? -13.774 -8.913 56.726 1.00 87.31 172 THR A O 1
ATOM 1356 N N . THR A 1 173 ? -14.000 -9.383 54.541 1.00 84.00 173 THR A N 1
ATOM 1357 C CA . THR A 1 173 ? -15.464 -9.520 54.604 1.00 84.00 173 THR A CA 1
ATOM 1358 C C . THR A 1 173 ? -15.865 -10.733 55.451 1.00 84.00 173 THR A C 1
ATOM 1360 O O . THR A 1 173 ? -16.841 -10.649 56.187 1.00 84.00 173 THR A O 1
ATOM 1363 N N . ASP A 1 174 ? -15.082 -11.814 55.426 1.00 82.75 174 ASP A N 1
ATOM 1364 C CA . ASP A 1 174 ? -15.354 -13.019 56.221 1.00 82.75 174 ASP A CA 1
ATOM 1365 C C . ASP A 1 174 ? -15.272 -12.735 57.726 1.00 82.75 174 ASP A C 1
ATOM 1367 O O . ASP A 1 174 ? -16.198 -13.072 58.456 1.00 82.75 174 ASP A O 1
ATOM 1371 N N . MET A 1 175 ? -14.247 -11.995 58.172 1.00 84.69 175 MET A N 1
ATOM 1372 C CA . MET A 1 175 ? -14.118 -11.572 59.577 1.00 84.69 175 MET A CA 1
ATOM 1373 C C . MET A 1 175 ? -15.303 -10.710 60.038 1.00 84.69 175 MET A C 1
ATOM 1375 O O . MET A 1 175 ? -15.753 -10.813 61.176 1.00 84.69 175 MET A O 1
ATOM 1379 N N . PHE A 1 176 ? -15.835 -9.863 59.148 1.00 85.44 176 PHE A N 1
ATOM 1380 C CA . PHE A 1 176 ? -17.036 -9.077 59.430 1.00 85.44 176 PHE A CA 1
ATOM 1381 C C . PHE A 1 176 ? -18.277 -9.966 59.592 1.00 85.44 176 PHE A C 1
ATOM 1383 O O . PHE A 1 176 ? -19.079 -9.741 60.493 1.00 85.44 176 PHE A O 1
ATOM 1390 N N . VAL A 1 177 ? -18.446 -10.972 58.730 1.00 79.62 177 VAL A N 1
ATOM 1391 C CA . VAL A 1 177 ? -19.589 -11.895 58.783 1.00 79.62 177 VAL A CA 1
ATOM 1392 C C . VAL A 1 177 ? -19.517 -12.799 60.016 1.00 79.62 177 VAL A C 1
ATOM 1394 O O . VAL A 1 177 ? -20.539 -13.000 60.669 1.00 79.62 177 VAL A O 1
ATOM 1397 N N . GLU A 1 178 ? -18.332 -13.296 60.374 1.00 81.38 178 GLU A N 1
ATOM 1398 C CA . GLU A 1 178 ? -18.109 -14.108 61.579 1.00 81.38 178 GLU A CA 1
ATOM 1399 C C . GLU A 1 178 ? -18.498 -13.350 62.857 1.00 81.38 178 GLU A C 1
ATOM 1401 O O . GLU A 1 178 ? -19.287 -13.863 63.652 1.00 81.38 178 GLU A O 1
ATOM 1406 N N . ALA A 1 179 ? -18.066 -12.091 63.002 1.00 79.19 179 ALA A N 1
ATOM 1407 C CA . ALA A 1 179 ? -18.429 -11.247 64.145 1.00 79.19 179 ALA A CA 1
ATOM 1408 C C . ALA A 1 179 ? -19.954 -11.074 64.311 1.00 79.19 179 ALA A C 1
ATOM 1410 O O . ALA A 1 179 ? -20.470 -11.070 65.429 1.00 79.19 179 ALA A O 1
ATOM 1411 N N . GLN A 1 180 ? -20.689 -10.977 63.199 1.00 77.12 180 GLN A N 1
ATOM 1412 C CA . GLN A 1 180 ? -22.151 -10.836 63.203 1.00 77.12 180 GLN A CA 1
ATOM 1413 C C . GLN A 1 180 ? -22.879 -12.134 63.592 1.00 77.12 180 GLN A C 1
ATOM 1415 O O . GLN A 1 180 ? -23.987 -12.092 64.133 1.00 77.12 180 GLN A O 1
ATOM 1420 N N . ILE A 1 181 ? -22.281 -13.296 63.316 1.00 76.69 181 ILE A N 1
ATOM 1421 C CA . ILE A 1 181 ? -22.825 -14.597 63.728 1.00 76.69 181 ILE A CA 1
ATOM 1422 C C . ILE A 1 181 ? -22.643 -14.784 65.241 1.00 76.69 181 ILE A C 1
ATOM 1424 O O . ILE A 1 181 ? -23.596 -15.154 65.929 1.00 76.69 181 ILE A O 1
ATOM 1428 N N . GLU A 1 182 ? -21.462 -14.464 65.775 1.00 72.56 182 GLU A N 1
ATOM 1429 C CA . GLU A 1 182 ? -21.159 -14.606 67.205 1.00 72.56 182 GLU A CA 1
ATOM 1430 C C . GLU A 1 182 ? -22.021 -13.705 68.107 1.00 72.56 182 GLU A C 1
ATOM 1432 O O . GLU A 1 182 ? -22.471 -14.142 69.175 1.00 72.56 182 GLU A O 1
ATOM 1437 N N . GLU A 1 183 ? -22.304 -12.470 67.679 1.00 68.12 183 GLU A N 1
ATOM 1438 C CA . GLU A 1 183 ? -23.186 -11.538 68.398 1.00 68.12 183 GLU A CA 1
ATOM 1439 C C . GLU A 1 183 ? -24.622 -12.084 68.495 1.00 68.12 183 GLU A C 1
ATOM 1441 O O . GLU A 1 183 ? -25.228 -12.107 69.572 1.00 68.12 183 GLU A O 1
ATOM 1446 N N . ARG A 1 184 ? -25.143 -12.637 67.393 1.00 64.81 184 ARG A N 1
ATOM 1447 C CA . ARG A 1 184 ? -26.484 -13.237 67.351 1.00 64.81 184 ARG A CA 1
ATOM 1448 C C . ARG A 1 184 ? -26.593 -14.471 68.250 1.00 64.81 184 ARG A C 1
ATOM 1450 O O . ARG A 1 184 ? -27.602 -14.650 68.936 1.00 64.81 184 ARG A O 1
ATOM 1457 N N . ASP A 1 185 ? -25.560 -15.308 68.290 1.00 68.62 185 ASP A N 1
ATOM 1458 C CA . ASP A 1 185 ? -25.531 -16.506 69.137 1.00 68.62 185 ASP A CA 1
ATOM 1459 C C . ASP A 1 185 ? -25.411 -16.177 70.635 1.00 68.62 185 ASP A C 1
ATOM 1461 O O . ASP A 1 185 ? -25.987 -16.873 71.480 1.00 68.62 185 ASP A O 1
ATOM 1465 N N . THR A 1 186 ? -24.699 -15.107 70.996 1.00 64.56 186 THR A N 1
ATOM 1466 C CA . THR A 1 186 ? -24.599 -14.648 72.392 1.00 64.56 186 THR A CA 1
ATOM 1467 C C . THR A 1 186 ? -25.891 -14.005 72.891 1.00 64.56 186 THR A C 1
ATOM 1469 O O . THR A 1 186 ? -26.289 -14.247 74.036 1.00 64.56 186 THR A O 1
ATOM 1472 N N . GLU A 1 187 ? -26.588 -13.246 72.048 1.00 59.19 187 GLU A N 1
ATOM 1473 C CA . GLU A 1 187 ? -27.893 -12.664 72.374 1.00 59.19 187 GLU A CA 1
ATOM 1474 C C . GLU A 1 187 ? -28.969 -13.749 72.553 1.00 59.19 187 GLU A C 1
ATOM 1476 O O . GLU A 1 187 ? -29.739 -13.730 73.519 1.00 59.19 187 GLU A O 1
ATOM 1481 N N . LYS A 1 188 ? -28.936 -14.786 71.706 1.00 62.28 188 LYS A N 1
ATOM 1482 C CA . LYS A 1 188 ? -29.809 -15.962 71.820 1.00 62.28 188 LYS A CA 1
ATOM 1483 C C . LYS A 1 188 ? -29.627 -16.697 73.156 1.00 62.28 188 LYS A C 1
ATOM 1485 O O . LYS A 1 188 ? -30.614 -17.004 73.824 1.00 62.28 188 LYS A O 1
ATOM 1490 N N . LYS A 1 189 ? -28.380 -16.897 73.602 1.00 69.19 189 LYS A N 1
ATOM 1491 C CA . LYS A 1 189 ? -28.069 -17.523 74.904 1.00 69.19 189 LYS A CA 1
ATOM 1492 C C . LYS A 1 189 ? -28.540 -16.692 76.103 1.00 69.19 189 LYS A C 1
ATOM 1494 O O . LYS A 1 189 ? -29.019 -17.266 77.080 1.00 69.19 189 LYS A O 1
ATOM 1499 N N . LYS A 1 190 ? -28.443 -15.356 76.042 1.00 60.41 190 LYS A N 1
ATOM 1500 C CA . LYS A 1 190 ? -28.957 -14.462 77.102 1.00 60.41 190 LYS A CA 1
ATOM 1501 C C . LYS A 1 190 ? -30.480 -14.548 77.233 1.00 60.41 190 LYS A C 1
ATOM 1503 O O . LYS A 1 190 ? -30.987 -14.635 78.351 1.00 60.41 190 LYS A O 1
ATOM 1508 N N . ASN A 1 191 ? -31.197 -14.590 76.110 1.00 50.88 191 ASN A N 1
ATOM 1509 C CA . ASN A 1 191 ? -32.658 -14.705 76.107 1.00 50.88 191 ASN A CA 1
ATOM 1510 C C . ASN A 1 191 ? -33.144 -16.060 76.649 1.00 50.88 191 ASN A C 1
ATOM 1512 O O . ASN A 1 191 ? -34.093 -16.101 77.433 1.00 50.88 191 ASN A O 1
ATOM 1516 N N . GLU A 1 192 ? -32.460 -17.163 76.331 1.00 59.75 192 GLU A N 1
ATOM 1517 C CA . GLU A 1 192 ? -32.753 -18.482 76.920 1.00 59.75 192 GLU A CA 1
ATOM 1518 C C . GLU A 1 192 ? -32.559 -18.507 78.448 1.00 59.75 192 GLU A C 1
ATOM 1520 O O . GLU A 1 192 ? -33.304 -19.175 79.172 1.00 59.75 192 GLU A O 1
ATOM 1525 N N . GLN A 1 193 ? -31.576 -17.761 78.957 1.00 58.84 193 GLN A N 1
ATOM 1526 C CA . GLN A 1 193 ? -31.307 -17.642 80.390 1.00 58.84 193 GLN A CA 1
ATOM 1527 C C . GLN A 1 193 ? -32.391 -16.844 81.127 1.00 58.84 193 GLN A C 1
ATOM 1529 O O . GLN A 1 193 ? -32.795 -17.236 82.223 1.00 58.84 193 GLN A O 1
ATOM 1534 N N . LEU A 1 194 ? -32.900 -15.772 80.513 1.00 48.28 194 LEU A N 1
ATOM 1535 C CA . LEU A 1 194 ? -33.965 -14.938 81.073 1.00 48.28 194 LEU A CA 1
ATOM 1536 C C . LEU A 1 194 ? -35.298 -15.706 81.169 1.00 48.28 194 LEU A C 1
ATOM 1538 O O . LEU A 1 194 ? -35.983 -15.643 82.189 1.00 48.28 194 LEU A O 1
ATOM 1542 N N . MET A 1 195 ? -35.623 -16.520 80.158 1.00 46.72 195 MET A N 1
ATOM 1543 C CA . MET A 1 195 ? -36.839 -17.351 80.139 1.00 46.72 195 MET A CA 1
ATOM 1544 C C . MET A 1 195 ? -36.848 -18.427 81.235 1.00 46.72 195 MET A C 1
ATOM 1546 O O . MET A 1 195 ? -37.895 -18.726 81.809 1.00 46.72 195 MET A O 1
ATOM 1550 N N . LYS A 1 196 ? -35.679 -18.976 81.593 1.00 55.38 196 LYS A N 1
ATOM 1551 C CA . LYS A 1 196 ? -35.558 -19.920 82.718 1.00 55.38 196 LYS A CA 1
ATOM 1552 C C . LYS A 1 196 ? -35.840 -19.276 84.079 1.00 55.38 196 LYS A C 1
ATOM 1554 O O . LYS A 1 196 ? -36.295 -19.980 84.974 1.00 55.38 196 LYS A O 1
ATOM 1559 N N . GLN A 1 197 ? -35.594 -17.974 84.236 1.00 45.69 197 GLN A N 1
ATOM 1560 C CA . GLN A 1 197 ? -35.816 -17.256 85.497 1.00 45.69 197 GLN A CA 1
ATOM 1561 C C . GLN A 1 197 ? -37.282 -16.851 85.719 1.00 45.69 197 GLN A C 1
ATOM 1563 O O . GLN A 1 197 ? -37.725 -16.788 86.862 1.00 45.69 197 GLN A O 1
ATOM 1568 N N . LEU A 1 198 ? -38.059 -16.616 84.656 1.00 48.44 198 LEU A N 1
ATOM 1569 C CA . LEU A 1 198 ? -39.486 -16.278 84.771 1.00 48.44 198 LEU A CA 1
ATOM 1570 C C . LEU A 1 198 ? -40.362 -17.480 85.161 1.00 48.44 198 LEU A C 1
ATOM 1572 O O . LEU A 1 198 ? -41.307 -17.327 85.933 1.00 48.44 198 LEU A O 1
ATOM 1576 N N . ASN A 1 199 ? -40.015 -18.686 84.703 1.00 46.19 199 ASN A N 1
ATOM 1577 C CA . ASN A 1 199 ? -40.814 -19.891 84.959 1.00 46.19 199 ASN A CA 1
ATOM 1578 C C . ASN A 1 199 ? -40.723 -20.416 86.403 1.00 46.19 199 ASN A C 1
ATOM 1580 O O . ASN A 1 199 ? -41.603 -21.156 86.837 1.00 46.19 199 ASN A O 1
ATOM 1584 N N . SER A 1 200 ? -39.704 -20.031 87.178 1.00 39.53 200 SER A N 1
ATOM 1585 C CA . SER A 1 200 ? -39.578 -20.434 88.588 1.00 39.53 200 SER A CA 1
ATOM 1586 C C . SER A 1 200 ? -40.469 -19.639 89.553 1.00 39.53 200 SER A C 1
ATOM 1588 O O . SER A 1 200 ? -40.649 -20.060 90.692 1.00 39.53 200 SER A O 1
ATOM 1590 N N . SER A 1 201 ? -41.036 -18.512 89.115 1.00 42.00 201 SER A N 1
ATOM 1591 C CA . SER A 1 201 ? -41.702 -17.530 89.988 1.00 42.00 201 SER A CA 1
ATOM 1592 C C . SER A 1 201 ? -43.231 -17.661 90.035 1.00 42.00 201 SER A C 1
ATOM 1594 O O . SER A 1 201 ? -43.871 -17.011 90.854 1.00 42.00 201 SER A O 1
ATOM 1596 N N . ALA A 1 202 ? -43.835 -18.485 89.170 1.00 39.78 202 ALA A N 1
ATOM 1597 C CA . ALA A 1 202 ? -45.294 -18.584 89.012 1.00 39.78 202 ALA A CA 1
ATOM 1598 C C . ALA A 1 202 ? -45.990 -19.525 90.019 1.00 39.78 202 ALA A C 1
ATOM 1600 O O . ALA A 1 202 ? -47.216 -19.627 90.033 1.00 39.78 202 ALA A O 1
ATOM 1601 N N . VAL A 1 203 ? -45.237 -20.208 90.885 1.00 40.00 203 VAL A N 1
ATOM 1602 C CA . VAL A 1 203 ? -45.796 -21.088 91.920 1.00 40.00 203 VAL A CA 1
ATOM 1603 C C . VAL A 1 203 ? -45.818 -20.345 93.249 1.00 40.00 203 VAL A C 1
ATOM 1605 O O . VAL A 1 203 ? -44.910 -20.520 94.050 1.00 40.00 203 VAL A O 1
ATOM 1608 N N . GLN A 1 204 ? -46.829 -19.496 93.458 1.00 37.97 204 GLN A N 1
ATOM 1609 C CA . GLN A 1 204 ? -47.371 -19.111 94.773 1.00 37.97 204 GLN A CA 1
ATOM 1610 C C . GLN A 1 204 ? -48.505 -18.084 94.582 1.00 37.97 204 GLN A C 1
ATOM 1612 O O . GLN A 1 204 ? -48.302 -16.879 94.686 1.00 37.97 204 GLN A O 1
ATOM 1617 N N . ASN A 1 205 ? -49.725 -18.559 94.313 1.00 35.03 205 ASN A N 1
ATOM 1618 C CA . ASN A 1 205 ? -50.940 -17.792 94.605 1.00 35.03 205 ASN A CA 1
ATOM 1619 C C . ASN A 1 205 ? -52.038 -18.760 95.105 1.00 35.03 205 ASN A C 1
ATOM 1621 O O . ASN A 1 205 ? -52.274 -19.763 94.431 1.00 35.03 205 ASN A O 1
ATOM 1625 N N . PRO A 1 206 ? -52.679 -18.552 96.276 1.00 39.09 206 PRO A N 1
ATOM 1626 C CA . PRO A 1 206 ? -53.317 -19.645 97.027 1.00 39.09 206 PRO A CA 1
ATOM 1627 C C . PRO A 1 206 ? -54.796 -19.937 96.702 1.00 39.09 206 PRO A C 1
ATOM 1629 O O . PRO A 1 206 ? -55.419 -20.676 97.457 1.00 39.09 206 PRO A O 1
ATOM 1632 N N . ASP A 1 207 ? -55.378 -19.393 95.625 1.00 40.62 207 ASP A N 1
ATOM 1633 C CA . ASP A 1 207 ? -56.843 -19.447 95.398 1.00 40.62 207 ASP A CA 1
ATOM 1634 C C . ASP A 1 207 ? -57.298 -20.333 94.214 1.00 40.62 207 ASP A C 1
ATOM 1636 O O . ASP A 1 207 ? -58.435 -20.263 93.748 1.00 40.62 207 ASP A O 1
ATOM 1640 N N . SER A 1 208 ? -56.429 -21.207 93.691 1.00 39.97 208 SER A N 1
ATOM 1641 C CA . SER A 1 208 ? -56.809 -22.156 92.636 1.00 39.97 208 SER A CA 1
ATOM 1642 C C . SER A 1 208 ? -57.304 -23.482 93.224 1.00 39.97 208 SER A C 1
ATOM 1644 O O . SER A 1 208 ? -56.534 -24.430 93.390 1.00 39.97 208 SER A O 1
ATOM 1646 N N . THR A 1 209 ? -58.602 -23.597 93.498 1.00 44.75 209 THR A N 1
ATOM 1647 C CA . THR A 1 209 ? -59.225 -24.929 93.559 1.00 44.75 209 THR A CA 1
ATOM 1648 C C . THR A 1 209 ? -59.350 -25.465 92.127 1.00 44.75 209 THR A C 1
ATOM 1650 O O . THR A 1 209 ? -59.907 -24.802 91.252 1.00 44.75 209 THR A O 1
ATOM 1653 N N . GLN A 1 210 ? -58.794 -26.654 91.864 1.00 54.53 210 GLN A N 1
ATOM 1654 C CA . GLN A 1 210 ? -58.775 -27.321 90.548 1.00 54.53 210 GLN A CA 1
ATOM 1655 C C . GLN A 1 210 ? -60.175 -27.600 89.952 1.00 54.53 210 GLN A C 1
ATOM 1657 O O . GLN A 1 210 ? -60.271 -27.915 88.771 1.00 54.53 210 GLN A O 1
ATOM 1662 N N . ASP A 1 211 ? -61.256 -27.408 90.716 1.00 64.94 211 ASP A N 1
ATOM 1663 C CA . ASP A 1 211 ? -62.626 -27.770 90.325 1.00 64.94 211 ASP A CA 1
ATOM 1664 C C . ASP A 1 211 ? -63.489 -26.615 89.769 1.00 64.94 211 ASP A C 1
ATOM 1666 O O . ASP A 1 211 ? -64.656 -26.832 89.432 1.00 64.94 211 ASP A O 1
ATOM 1670 N N . CYS A 1 212 ? -62.962 -25.389 89.631 1.00 81.25 212 CYS A N 1
ATOM 1671 C CA . CYS A 1 212 ? -63.758 -24.227 89.199 1.00 81.25 212 CYS A CA 1
ATOM 1672 C C . CYS A 1 212 ? -63.889 -24.082 87.664 1.00 81.25 212 CYS A C 1
ATOM 1674 O O . CYS A 1 212 ? -62.896 -23.835 86.975 1.00 81.25 212 CYS A O 1
ATOM 1676 N N . VAL A 1 213 ? -65.112 -24.149 87.113 1.00 87.88 213 VAL A N 1
ATOM 1677 C CA . VAL A 1 213 ? -65.396 -23.879 85.683 1.00 87.88 213 VAL A CA 1
ATOM 1678 C C . VAL A 1 213 ? -65.395 -22.377 85.426 1.00 87.88 213 VAL A C 1
ATOM 1680 O O . VAL A 1 213 ? -65.973 -21.613 86.187 1.00 87.88 213 VAL A O 1
ATOM 1683 N N . ARG A 1 214 ? -64.773 -21.939 84.328 1.00 89.69 214 ARG A N 1
ATOM 1684 C CA . ARG A 1 214 ? -64.582 -20.518 84.000 1.00 89.69 214 ARG A CA 1
ATOM 1685 C C . ARG A 1 214 ? -65.207 -20.225 82.645 1.00 89.69 214 ARG A C 1
ATOM 1687 O O . ARG A 1 214 ? -64.715 -20.714 81.630 1.00 89.69 214 ARG A O 1
ATOM 1694 N N . ILE A 1 215 ? -66.296 -19.469 82.651 1.00 90.81 215 ILE A N 1
ATOM 1695 C CA . ILE A 1 215 ? -67.173 -19.226 81.507 1.00 90.81 215 ILE A CA 1
ATOM 1696 C C . ILE A 1 215 ? -67.048 -17.761 81.092 1.00 90.81 215 ILE A C 1
ATOM 1698 O O . ILE A 1 215 ? -67.197 -16.872 81.928 1.00 90.81 215 ILE A O 1
ATOM 1702 N N . VAL A 1 216 ? -66.825 -17.504 79.804 1.00 88.12 216 VAL A N 1
ATOM 1703 C CA . VAL A 1 216 ? -66.889 -16.155 79.218 1.00 88.12 216 VAL A CA 1
ATOM 1704 C C . VAL A 1 216 ? -68.106 -16.074 78.309 1.00 88.12 216 VAL A C 1
ATOM 1706 O O . VAL A 1 216 ? -68.269 -16.904 77.414 1.00 88.12 216 VAL A O 1
ATOM 1709 N N . LEU A 1 217 ? -68.968 -15.086 78.530 1.00 88.00 217 LEU A N 1
ATOM 1710 C CA . LEU A 1 217 ? -70.166 -14.867 77.719 1.00 88.00 217 LEU A CA 1
ATOM 1711 C C . LEU A 1 217 ? -69.850 -13.875 76.608 1.00 88.00 217 LEU A C 1
ATOM 1713 O O . LEU A 1 217 ? -69.359 -12.796 76.904 1.00 88.00 217 LEU A O 1
ATOM 1717 N N . ILE A 1 218 ? -70.139 -14.199 75.348 1.00 85.00 218 ILE A N 1
ATOM 1718 C CA . ILE A 1 218 ? -69.820 -13.358 74.187 1.00 85.00 218 ILE A CA 1
ATOM 1719 C C . ILE A 1 218 ? -71.043 -13.265 73.269 1.00 85.00 218 ILE A C 1
ATOM 1721 O O . ILE A 1 218 ? -71.659 -14.273 72.939 1.00 85.00 218 ILE A O 1
ATOM 1725 N N . GLY A 1 219 ? -71.407 -12.061 72.829 1.00 79.06 219 GLY A N 1
ATOM 1726 C CA . GLY A 1 219 ? -72.499 -11.863 71.870 1.00 79.06 219 GLY A CA 1
ATOM 1727 C C . GLY A 1 219 ? -73.037 -10.434 71.845 1.00 79.06 219 GLY A C 1
ATOM 1728 O O . GLY A 1 219 ? -72.674 -9.604 72.687 1.00 79.06 219 GLY A O 1
ATOM 1729 N N . LYS A 1 220 ? -73.933 -10.155 70.893 1.00 78.12 220 LYS A N 1
ATOM 1730 C CA . LYS A 1 220 ? -74.541 -8.830 70.673 1.00 78.12 220 LYS A CA 1
ATOM 1731 C C . LYS A 1 220 ? -75.234 -8.268 71.932 1.00 78.12 220 LYS A C 1
ATOM 1733 O O . LYS A 1 220 ? -75.657 -9.018 72.818 1.00 78.12 220 LYS A O 1
ATOM 1738 N N . THR A 1 221 ? -75.363 -6.946 72.051 1.00 76.25 221 THR A N 1
ATOM 1739 C CA . THR A 1 221 ? -76.214 -6.301 73.074 1.00 76.25 221 THR A CA 1
ATOM 1740 C C . THR A 1 221 ? -77.674 -6.775 72.973 1.00 76.25 221 THR A C 1
ATOM 1742 O O . THR A 1 221 ? -78.204 -6.988 71.885 1.00 76.25 221 THR A O 1
ATOM 1745 N N . GLY A 1 222 ? -78.341 -6.978 74.115 1.00 72.50 222 GLY A N 1
ATOM 1746 C CA . GLY A 1 222 ? -79.777 -7.299 74.164 1.00 72.50 222 GLY A CA 1
ATOM 1747 C C . GLY A 1 222 ? -80.167 -8.763 73.898 1.00 72.50 222 GLY A C 1
ATOM 1748 O O . GLY A 1 222 ? -81.347 -9.099 73.959 1.00 72.50 222 GLY A O 1
ATOM 1749 N N . VAL A 1 223 ? -79.208 -9.668 73.662 1.00 76.81 223 VAL A N 1
ATOM 1750 C CA . VAL A 1 223 ? -79.482 -11.112 73.455 1.00 76.81 223 VAL A CA 1
ATOM 1751 C C . VAL A 1 223 ? -79.713 -11.897 74.754 1.00 76.81 223 VAL A C 1
ATOM 1753 O O . VAL A 1 223 ? -80.017 -13.086 74.704 1.00 76.81 223 VAL A O 1
ATOM 1756 N N . GLY A 1 224 ? -79.588 -11.249 75.917 1.00 77.38 224 GLY A N 1
ATOM 1757 C CA . GLY A 1 224 ? -79.847 -11.859 77.226 1.00 77.38 224 GLY A CA 1
ATOM 1758 C C . GLY A 1 224 ? -78.640 -12.527 77.895 1.00 77.38 224 GLY A C 1
ATOM 1759 O O . GLY A 1 224 ? -78.838 -13.482 78.642 1.00 77.38 224 GLY A O 1
ATOM 1760 N N . LYS A 1 225 ? -77.410 -12.040 77.652 1.00 85.06 225 LYS A N 1
ATOM 1761 C CA . LYS A 1 225 ? -76.172 -12.547 78.286 1.00 85.06 225 LYS A CA 1
ATOM 1762 C C . LYS A 1 225 ? -76.241 -12.497 79.815 1.00 85.06 225 LYS A C 1
ATOM 1764 O O . LYS A 1 225 ? -76.232 -13.546 80.447 1.00 85.06 225 LYS A O 1
ATOM 1769 N N . SER A 1 226 ? -76.445 -11.311 80.385 1.00 82.31 226 SER A N 1
ATOM 1770 C CA . SER A 1 226 ? -76.522 -11.080 81.835 1.00 82.31 226 SER A CA 1
ATOM 1771 C C . SER A 1 226 ? -77.665 -11.864 82.500 1.00 82.31 226 SER A C 1
ATOM 1773 O O . SER A 1 226 ? -77.486 -12.459 83.559 1.00 82.31 226 SER A O 1
ATOM 1775 N N . ALA A 1 227 ? -78.823 -11.972 81.834 1.00 83.69 227 ALA A N 1
ATOM 1776 C CA . ALA A 1 227 ? -79.955 -12.771 82.320 1.00 83.69 227 ALA A CA 1
ATOM 1777 C C . ALA A 1 227 ? -79.634 -14.277 82.364 1.00 83.69 227 ALA A C 1
ATOM 1779 O O . ALA A 1 227 ? -79.977 -14.978 83.319 1.00 83.69 227 ALA A O 1
ATOM 1780 N N . THR A 1 228 ? -78.924 -14.765 81.346 1.00 86.12 228 THR A N 1
ATOM 1781 C CA . THR A 1 228 ? -78.451 -16.153 81.289 1.00 86.12 228 THR A CA 1
ATOM 1782 C C . THR A 1 228 ? -77.365 -16.392 82.338 1.00 86.12 228 THR A C 1
ATOM 1784 O O . THR A 1 228 ? -77.389 -17.414 83.012 1.00 86.12 228 THR A O 1
ATOM 1787 N N . ALA A 1 229 ? -76.464 -15.427 82.546 1.00 86.50 229 ALA A N 1
ATOM 1788 C CA . ALA A 1 229 ? -75.430 -15.460 83.577 1.00 86.50 229 ALA A CA 1
ATOM 1789 C C . ALA A 1 229 ? -76.029 -15.610 84.986 1.00 86.50 229 ALA A C 1
ATOM 1791 O O . ALA A 1 229 ? -75.618 -16.490 85.739 1.00 86.50 229 ALA A O 1
ATOM 1792 N N . ASN A 1 230 ? -77.055 -14.815 85.309 1.00 85.19 230 ASN A N 1
ATOM 1793 C CA . ASN A 1 230 ? -77.791 -14.915 86.574 1.00 85.19 230 ASN A CA 1
ATOM 1794 C C . ASN A 1 230 ? -78.468 -16.274 86.743 1.00 85.19 230 ASN A C 1
ATOM 1796 O O . ASN A 1 230 ? -78.438 -16.854 87.825 1.00 85.19 230 ASN A O 1
ATOM 1800 N N . THR A 1 231 ? -79.046 -16.806 85.662 1.00 85.56 231 THR A N 1
ATOM 1801 C CA . THR A 1 231 ? -79.698 -18.121 85.686 1.00 85.56 231 THR A CA 1
ATOM 1802 C C . THR A 1 231 ? -78.682 -19.247 85.884 1.00 85.56 231 THR A C 1
ATOM 1804 O O . THR A 1 231 ? -78.938 -20.158 86.664 1.00 85.56 231 THR A O 1
ATOM 1807 N N . ILE A 1 232 ? -77.508 -19.169 85.243 1.00 86.25 232 ILE A N 1
ATOM 1808 C CA . ILE A 1 232 ? -76.402 -20.117 85.452 1.00 86.25 232 ILE A CA 1
ATOM 1809 C C . ILE A 1 232 ? -75.930 -20.067 86.907 1.00 86.25 232 ILE A C 1
ATOM 1811 O O . ILE A 1 232 ? -75.763 -21.114 87.522 1.00 86.25 232 ILE A O 1
ATOM 1815 N N . LEU A 1 233 ? -75.740 -18.869 87.467 1.00 86.12 233 LEU A N 1
ATOM 1816 C CA . LEU A 1 233 ? -75.261 -18.691 88.841 1.00 86.12 233 LEU A CA 1
ATOM 1817 C C . LEU A 1 233 ? -76.346 -18.923 89.910 1.00 86.12 233 LEU A C 1
ATOM 1819 O O . LEU A 1 233 ? -76.020 -18.986 91.094 1.00 86.12 233 LEU A O 1
ATOM 1823 N N . GLY A 1 234 ? -77.621 -19.018 89.522 1.00 83.00 234 GLY A N 1
ATOM 1824 C CA . GLY A 1 234 ? -78.756 -19.163 90.438 1.00 83.00 234 GLY A CA 1
ATOM 1825 C C . GLY A 1 234 ? -78.988 -17.955 91.358 1.00 83.00 234 GLY A C 1
ATOM 1826 O O . GLY A 1 234 ? -79.641 -18.098 92.391 1.00 83.00 234 GLY A O 1
ATOM 1827 N N . LYS A 1 235 ? -78.438 -16.781 91.019 1.00 83.12 235 LYS A N 1
ATOM 1828 C CA . LYS A 1 235 ? -78.521 -15.539 91.805 1.00 83.12 235 LYS A CA 1
ATOM 1829 C C . LYS A 1 235 ? -78.539 -14.312 90.891 1.00 83.12 235 LYS A C 1
ATOM 1831 O O . LYS A 1 235 ? -78.013 -14.356 89.781 1.00 83.12 235 LYS A O 1
ATOM 1836 N N . ASP A 1 236 ? -79.076 -13.199 91.382 1.00 80.50 236 ASP A N 1
ATOM 1837 C CA . ASP A 1 236 ? -79.076 -11.914 90.668 1.00 80.50 236 ASP A CA 1
ATOM 1838 C C . ASP A 1 236 ? -77.699 -11.219 90.775 1.00 80.50 236 ASP A C 1
ATOM 1840 O O . ASP A 1 236 ? -77.530 -10.236 91.493 1.00 80.50 236 ASP A O 1
ATOM 1844 N N . ALA A 1 237 ? -76.693 -11.777 90.093 1.00 79.94 237 ALA A N 1
ATOM 1845 C CA . ALA A 1 237 ? -75.301 -11.309 90.081 1.00 79.94 237 ALA A CA 1
ATOM 1846 C C . ALA A 1 237 ? -75.078 -10.064 89.201 1.00 79.94 237 ALA A C 1
ATOM 1848 O O . ALA A 1 237 ? -74.302 -9.172 89.539 1.00 79.94 237 ALA A O 1
ATOM 1849 N N . PHE A 1 238 ? -75.778 -9.999 88.070 1.00 81.62 238 PHE A N 1
ATOM 1850 C CA . PHE A 1 238 ? -75.640 -8.982 87.033 1.00 81.62 238 PHE A CA 1
ATOM 1851 C C . PHE A 1 238 ? -76.965 -8.229 86.857 1.00 81.62 238 PHE A C 1
ATOM 1853 O O . PHE A 1 238 ? -78.045 -8.825 86.879 1.00 81.62 238 PHE A O 1
ATOM 1860 N N . LYS A 1 239 ? -76.917 -6.908 86.668 1.00 73.75 239 LYS A N 1
ATOM 1861 C CA . LYS A 1 239 ? -78.135 -6.096 86.491 1.00 73.75 239 LYS A CA 1
ATOM 1862 C C . LYS A 1 239 ? -78.813 -6.414 85.152 1.00 73.75 239 LYS A C 1
ATOM 1864 O O . LYS A 1 239 ? -78.141 -6.548 84.136 1.00 73.75 239 LYS A O 1
ATOM 1869 N N . CYS A 1 240 ? -80.140 -6.566 85.167 1.00 64.44 240 CYS A N 1
ATOM 1870 C CA . CYS A 1 240 ? -80.959 -6.860 83.987 1.00 64.44 240 CYS A CA 1
ATOM 1871 C C . CYS A 1 240 ? -82.235 -5.990 83.997 1.00 64.44 240 CYS A C 1
ATOM 1873 O O . CYS A 1 240 ? -83.177 -6.313 84.720 1.00 64.44 240 CYS A O 1
ATOM 1875 N N . GLY A 1 241 ? -82.279 -4.900 83.219 1.00 56.56 241 GLY A N 1
ATOM 1876 C CA . GLY A 1 241 ? -83.451 -4.017 83.060 1.00 56.56 241 GLY A CA 1
ATOM 1877 C C . GLY A 1 241 ? -84.172 -4.139 81.702 1.00 56.56 241 GLY A C 1
ATOM 1878 O O . GLY A 1 241 ? -83.589 -4.571 80.711 1.00 56.56 241 GLY A O 1
ATOM 1879 N N . HIS A 1 242 ? -85.451 -3.732 81.631 1.00 49.28 242 HIS A N 1
ATOM 1880 C CA . HIS A 1 242 ? -86.263 -3.653 80.394 1.00 49.28 242 HIS A CA 1
ATOM 1881 C C . HIS A 1 242 ? -86.115 -2.297 79.661 1.00 49.28 242 HIS A C 1
ATOM 1883 O O . HIS A 1 242 ? -87.082 -1.781 79.095 1.00 49.28 242 HIS A O 1
ATOM 1889 N N . TRP A 1 243 ? -84.934 -1.675 79.699 1.00 47.16 243 TRP A N 1
ATOM 1890 C CA . TRP A 1 243 ? -84.690 -0.353 79.105 1.00 47.16 243 TRP A CA 1
ATOM 1891 C C . TRP A 1 243 ? -83.857 -0.436 77.821 1.00 47.16 243 TRP A C 1
ATOM 1893 O O . TRP A 1 243 ? -83.086 -1.366 77.615 1.00 47.16 243 TRP A O 1
ATOM 1903 N N . SER A 1 244 ? -84.052 0.533 76.922 1.00 40.09 244 SER A N 1
ATOM 1904 C CA . SER A 1 244 ? -83.480 0.573 75.567 1.00 40.09 244 SER A CA 1
ATOM 1905 C C . SER A 1 244 ? -82.006 1.010 75.497 1.00 40.09 244 SER A C 1
ATOM 1907 O O . SER A 1 244 ? -81.528 1.313 74.408 1.00 40.09 244 SER A O 1
ATOM 1909 N N . THR A 1 245 ? -81.295 1.062 76.627 1.00 47.50 245 THR A N 1
ATOM 1910 C CA . THR A 1 245 ? -79.883 1.476 76.744 1.00 47.50 245 THR A CA 1
ATOM 1911 C C . THR A 1 245 ? -79.045 0.351 77.354 1.00 47.50 245 THR A C 1
ATOM 1913 O O . THR A 1 245 ? -79.506 -0.331 78.268 1.00 47.50 245 THR A O 1
ATOM 1916 N N . SER A 1 246 ? -77.822 0.152 76.858 1.00 54.09 246 SER A N 1
ATOM 1917 C CA . SER A 1 246 ? -76.904 -0.896 77.324 1.00 54.09 246 SER A CA 1
ATOM 1918 C C . SER A 1 246 ? -76.417 -0.614 78.752 1.00 54.09 246 SER A C 1
ATOM 1920 O O . SER A 1 246 ? -75.785 0.408 79.000 1.00 54.09 246 SER A O 1
ATOM 1922 N N . GLU A 1 247 ? -76.721 -1.491 79.716 1.00 56.06 247 GLU A N 1
ATOM 1923 C CA . GLU A 1 247 ? -76.341 -1.285 81.129 1.00 56.06 247 GLU A CA 1
ATOM 1924 C C . GLU A 1 247 ? -74.929 -1.813 81.478 1.00 56.06 247 GLU A C 1
ATOM 1926 O O . GLU A 1 247 ? -74.352 -1.389 82.482 1.00 56.06 247 GLU A O 1
ATOM 1931 N N . THR A 1 248 ? -74.341 -2.697 80.659 1.00 58.16 248 THR A N 1
ATOM 1932 C CA . THR A 1 248 ? -73.028 -3.330 80.918 1.00 58.16 248 THR A CA 1
ATOM 1933 C C . THR A 1 248 ? -71.934 -2.713 80.044 1.00 58.16 248 THR A C 1
ATOM 1935 O O . THR A 1 248 ? -71.790 -3.065 78.875 1.00 58.16 248 THR A O 1
ATOM 1938 N N . THR A 1 249 ? -71.130 -1.814 80.619 1.00 57.78 249 THR A N 1
ATOM 1939 C CA . THR A 1 249 ? -70.052 -1.087 79.915 1.00 57.78 249 THR A CA 1
ATOM 1940 C C . THR A 1 249 ? -68.641 -1.641 80.164 1.00 57.78 249 THR A C 1
ATOM 1942 O O . THR A 1 249 ? -67.704 -1.248 79.472 1.00 57.78 249 THR A O 1
ATOM 1945 N N . CYS A 1 250 ? -68.467 -2.570 81.110 1.00 62.59 250 CYS A N 1
ATOM 1946 C CA . CYS A 1 250 ? -67.196 -3.241 81.419 1.00 62.59 250 CYS A CA 1
ATOM 1947 C C . CYS A 1 250 ? -67.408 -4.725 81.759 1.00 62.59 250 CYS A C 1
ATOM 1949 O O . CYS A 1 250 ? -68.517 -5.119 82.126 1.00 62.59 250 CYS A O 1
ATOM 1951 N N . CYS A 1 251 ? -66.361 -5.553 81.645 1.00 68.50 251 CYS A N 1
ATOM 1952 C CA . CYS A 1 251 ? -66.450 -6.962 82.038 1.00 68.50 251 CYS A CA 1
ATOM 1953 C C . CYS A 1 251 ? -66.694 -7.108 83.542 1.00 68.50 251 CYS A C 1
ATOM 1955 O O . CYS A 1 251 ? -65.976 -6.530 84.361 1.00 68.50 251 CYS A O 1
ATOM 1957 N N . GLN A 1 252 ? -67.671 -7.933 83.907 1.00 76.12 252 GLN A N 1
ATOM 1958 C CA . GLN A 1 252 ? -68.019 -8.217 85.297 1.00 76.12 252 GLN A CA 1
ATOM 1959 C C . GLN A 1 252 ? -67.863 -9.711 85.566 1.00 76.12 252 GLN A C 1
ATOM 1961 O O . GLN A 1 252 ? -68.334 -10.537 84.789 1.00 76.12 252 GLN A O 1
ATOM 1966 N N . LYS A 1 253 ? -67.199 -10.063 86.672 1.00 82.94 253 LYS A N 1
ATOM 1967 C CA . LYS A 1 253 ? -67.009 -11.448 87.115 1.00 82.94 253 LYS A CA 1
ATOM 1968 C C . LYS A 1 253 ? -67.821 -11.696 88.373 1.00 82.94 253 LYS A C 1
ATOM 1970 O O . LYS A 1 253 ? -67.700 -10.938 89.331 1.00 82.94 253 LYS A O 1
ATOM 1975 N N . ASP A 1 254 ? -68.535 -12.812 88.406 1.00 85.44 254 ASP A N 1
ATOM 1976 C CA . ASP A 1 254 ? -69.093 -13.342 89.646 1.00 85.44 254 ASP A CA 1
ATOM 1977 C C . ASP A 1 254 ? -68.980 -14.876 89.680 1.00 85.44 254 ASP A C 1
ATOM 1979 O O . ASP A 1 254 ? -68.714 -15.532 88.668 1.00 85.44 254 ASP A O 1
ATOM 1983 N N . THR A 1 255 ? -69.112 -15.448 90.873 1.00 85.62 255 THR A N 1
ATOM 1984 C CA . THR A 1 255 ? -68.932 -16.870 91.162 1.00 85.62 255 THR A CA 1
ATOM 1985 C C . THR A 1 255 ? -70.087 -17.417 91.998 1.00 85.62 255 THR A C 1
ATOM 1987 O O . THR A 1 255 ? -70.639 -16.727 92.862 1.00 85.62 255 THR A O 1
ATOM 1990 N N . ALA A 1 256 ? -70.477 -18.664 91.744 1.00 86.69 256 ALA A N 1
ATOM 1991 C CA . ALA A 1 256 ? -71.486 -19.374 92.524 1.00 86.69 256 ALA A CA 1
ATOM 1992 C C . ALA A 1 256 ? -71.225 -20.886 92.525 1.00 86.69 256 ALA A C 1
ATOM 1994 O O . ALA A 1 256 ? -70.447 -21.399 91.720 1.00 86.69 256 ALA A O 1
ATOM 1995 N N . GLN A 1 257 ? -71.890 -21.595 93.437 1.00 85.56 257 GLN A N 1
ATOM 1996 C CA . GLN A 1 257 ? -71.932 -23.056 93.454 1.00 85.56 257 GLN A CA 1
ATOM 1997 C C . GLN A 1 257 ? -73.124 -23.538 92.627 1.00 85.56 257 GLN A C 1
ATOM 1999 O O . GLN A 1 257 ? -74.272 -23.291 92.989 1.00 85.56 257 GLN A O 1
ATOM 2004 N N . VAL A 1 258 ? -72.848 -24.237 91.529 1.00 82.56 258 VAL A N 1
ATOM 2005 C CA . VAL A 1 258 ? -73.847 -24.759 90.588 1.00 82.56 258 VAL A CA 1
ATOM 2006 C C . VAL A 1 258 ? -73.689 -26.272 90.543 1.00 82.56 258 VAL A C 1
ATOM 2008 O O . VAL A 1 258 ? -72.615 -26.771 90.221 1.00 82.56 258 VAL A O 1
ATOM 2011 N N . ASN A 1 259 ? -74.734 -27.020 90.910 1.00 81.31 259 ASN A N 1
ATOM 2012 C CA . ASN A 1 259 ? -74.691 -28.488 91.015 1.00 81.31 259 ASN A CA 1
ATOM 2013 C C . ASN A 1 259 ? -73.513 -29.021 91.867 1.00 81.31 259 ASN A C 1
ATOM 2015 O O . ASN A 1 259 ? -72.962 -30.080 91.584 1.00 81.31 259 ASN A O 1
ATOM 2019 N N . GLY A 1 260 ? -73.117 -28.279 92.910 1.00 78.50 260 GLY A N 1
ATOM 2020 C CA . GLY A 1 260 ? -71.995 -28.633 93.791 1.00 78.50 260 GLY A CA 1
ATOM 2021 C C . GLY A 1 260 ? -70.600 -28.315 93.235 1.00 78.50 260 GLY A C 1
ATOM 2022 O O . GLY A 1 260 ? -69.611 -28.666 93.876 1.00 78.50 260 GLY A O 1
ATOM 2023 N N . ARG A 1 261 ? -70.511 -27.652 92.073 1.00 82.88 261 ARG A N 1
ATOM 2024 C CA . ARG A 1 261 ? -69.258 -27.209 91.454 1.00 82.88 261 ARG A CA 1
ATOM 2025 C C . ARG A 1 261 ? -69.135 -25.688 91.465 1.00 82.88 261 ARG A C 1
ATOM 2027 O O . ARG A 1 261 ? -70.097 -24.970 91.193 1.00 82.88 261 ARG A O 1
ATOM 2034 N N . SER A 1 262 ? -67.924 -25.194 91.722 1.00 88.38 262 SER A N 1
ATOM 2035 C CA . SER A 1 262 ? -67.625 -23.764 91.620 1.00 88.38 262 SER A CA 1
ATOM 2036 C C . SER A 1 262 ? -67.663 -23.329 90.152 1.00 88.38 262 SER A C 1
ATOM 2038 O O . SER A 1 262 ? -67.000 -23.926 89.302 1.00 88.38 262 SER A O 1
ATOM 2040 N N . VAL A 1 263 ? -68.455 -22.308 89.837 1.00 89.69 263 VAL A N 1
ATOM 2041 C CA . VAL A 1 263 ? -68.565 -21.744 88.489 1.00 89.69 263 VAL A CA 1
ATOM 2042 C C . VAL A 1 263 ? -68.314 -20.247 88.564 1.00 89.69 263 VAL A C 1
ATOM 2044 O O . VAL A 1 263 ? -68.998 -19.529 89.291 1.00 89.69 263 VAL A O 1
ATOM 2047 N N . ALA A 1 264 ? -67.338 -19.780 87.793 1.00 89.19 264 ALA A N 1
ATOM 2048 C CA . ALA A 1 264 ? -67.062 -18.375 87.551 1.00 89.19 264 ALA A CA 1
ATOM 2049 C C . ALA A 1 264 ? -67.591 -17.981 86.173 1.00 89.19 264 ALA A C 1
ATOM 2051 O O . ALA A 1 264 ? -67.210 -18.579 85.165 1.00 89.19 264 ALA A O 1
ATOM 2052 N N . VAL A 1 265 ? -68.430 -16.951 86.126 1.00 88.25 265 VAL A N 1
ATOM 2053 C CA . VAL A 1 265 ? -68.970 -16.401 84.882 1.00 88.25 265 VAL A CA 1
ATOM 2054 C C . VAL A 1 265 ? -68.473 -14.971 84.732 1.00 88.25 265 VAL A C 1
ATOM 2056 O O . VAL A 1 265 ? -68.598 -14.166 85.655 1.00 88.25 265 VAL A O 1
ATOM 2059 N N . VAL A 1 266 ? -67.898 -14.668 83.571 1.00 85.81 266 VAL A N 1
ATOM 2060 C CA . VAL A 1 266 ? -67.587 -13.302 83.154 1.00 85.81 266 VAL A CA 1
ATOM 2061 C C . VAL A 1 266 ? -68.607 -12.871 82.115 1.00 85.81 266 VAL A C 1
ATOM 2063 O O . VAL A 1 266 ? -68.636 -13.404 81.001 1.00 85.81 266 VAL A O 1
ATOM 2066 N N . ASP A 1 267 ? -69.443 -11.912 82.499 1.00 82.12 267 ASP A N 1
ATOM 2067 C CA . ASP A 1 267 ? -70.316 -11.204 81.574 1.00 82.12 267 ASP A CA 1
ATOM 2068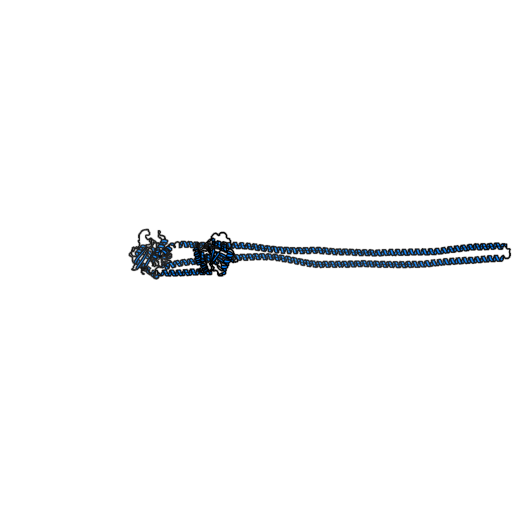 C C . ASP A 1 267 ? -69.506 -10.120 80.861 1.00 82.12 267 ASP A C 1
ATOM 2070 O O . ASP A 1 267 ? -68.797 -9.336 81.502 1.00 82.12 267 ASP A O 1
ATOM 2074 N N . THR A 1 268 ? -69.578 -10.106 79.531 1.00 73.75 268 THR A N 1
ATOM 2075 C CA . THR A 1 268 ? -68.853 -9.138 78.702 1.00 73.75 268 THR A CA 1
ATOM 2076 C C . THR A 1 268 ? -69.812 -8.092 78.134 1.00 73.75 268 THR A C 1
ATOM 2078 O O . THR A 1 268 ? -70.991 -8.395 77.894 1.00 73.75 268 THR A O 1
ATOM 2081 N N . PRO A 1 269 ? -69.333 -6.858 77.882 1.00 71.25 269 PRO A N 1
ATOM 2082 C CA . PRO A 1 269 ? -70.093 -5.864 77.134 1.00 71.25 269 PRO A CA 1
ATOM 2083 C C . PRO A 1 269 ? -70.598 -6.429 75.803 1.00 71.25 269 PRO A C 1
ATOM 2085 O O . PRO A 1 269 ? -70.008 -7.340 75.219 1.00 71.25 269 PRO A O 1
ATOM 2088 N N . GLY A 1 270 ? -71.719 -5.905 75.310 1.00 66.81 270 GLY A N 1
ATOM 2089 C CA . GLY A 1 270 ? -72.236 -6.340 74.021 1.00 66.81 270 GLY A CA 1
ATOM 2090 C C . GLY A 1 270 ? -71.258 -6.073 72.885 1.00 66.81 270 GLY A C 1
ATOM 2091 O O . GLY A 1 270 ? -70.727 -4.976 72.736 1.00 66.81 270 GLY A O 1
ATOM 2092 N N . LEU A 1 271 ? -71.031 -7.103 72.072 1.00 62.91 271 LEU A N 1
ATOM 2093 C CA . LEU A 1 271 ? -70.303 -6.938 70.826 1.00 62.91 271 LEU A CA 1
ATOM 2094 C C . LEU A 1 271 ? -71.115 -6.044 69.889 1.00 62.91 271 LEU A C 1
ATOM 2096 O O . LEU A 1 271 ? -72.310 -6.292 69.712 1.00 62.91 271 LEU A O 1
ATOM 2100 N N . PHE A 1 272 ? -70.452 -5.064 69.272 1.00 55.88 272 PHE A N 1
ATOM 2101 C CA . PHE A 1 272 ? -71.040 -4.163 68.275 1.00 55.88 272 PHE A CA 1
ATOM 2102 C C . PHE A 1 272 ? -72.133 -3.218 68.815 1.00 55.88 272 PHE A C 1
ATOM 2104 O O . PHE A 1 272 ? -73.059 -2.854 68.090 1.00 55.88 272 PHE A O 1
ATOM 2111 N N . ASP A 1 273 ? -72.029 -2.808 70.084 1.00 57.84 273 ASP A N 1
ATOM 2112 C CA . ASP A 1 273 ? -72.873 -1.754 70.656 1.00 57.84 273 ASP A CA 1
ATOM 2113 C C . ASP A 1 273 ? -72.602 -0.393 69.987 1.00 57.84 273 ASP A C 1
ATOM 2115 O O . ASP A 1 273 ? -71.454 -0.046 69.718 1.00 57.84 273 ASP A O 1
ATOM 2119 N N . THR A 1 274 ? -73.634 0.411 69.719 1.00 51.94 274 THR A N 1
ATOM 2120 C CA . THR A 1 274 ? -73.473 1.711 69.035 1.00 51.94 274 THR A CA 1
ATOM 2121 C C . THR A 1 274 ? -72.785 2.772 69.899 1.00 51.94 274 THR A C 1
ATOM 2123 O O . THR A 1 274 ? -72.375 3.807 69.377 1.00 51.94 274 THR A O 1
ATOM 2126 N N . GLU A 1 275 ? -72.650 2.522 71.204 1.00 55.03 275 GLU A N 1
ATOM 2127 C CA . GLU A 1 275 ? -72.047 3.443 72.175 1.00 55.03 275 GLU A CA 1
ATOM 2128 C C . GLU A 1 275 ? -70.562 3.142 72.483 1.00 55.03 275 GLU A C 1
ATOM 2130 O O . GLU A 1 275 ? -69.880 3.999 73.044 1.00 55.03 275 GLU A O 1
ATOM 2135 N N . VAL A 1 276 ? -70.029 1.968 72.101 1.00 56.91 276 VAL A N 1
ATOM 2136 C CA . VAL A 1 276 ? -68.651 1.529 72.418 1.00 56.91 276 VAL A CA 1
ATOM 2137 C C . VAL A 1 276 ? -67.963 0.950 71.176 1.00 56.91 276 VAL A C 1
ATOM 2139 O O . VAL A 1 276 ? -68.541 0.151 70.447 1.00 56.91 276 VAL A O 1
ATOM 2142 N N . SER A 1 277 ? -66.705 1.325 70.917 1.00 60.00 277 SER A N 1
ATOM 2143 C CA . SER A 1 277 ? -65.986 0.845 69.731 1.00 60.00 277 SER A CA 1
ATOM 2144 C C . SER A 1 277 ? -65.675 -0.658 69.810 1.00 60.00 277 SER A C 1
ATOM 2146 O O . SER A 1 277 ? -65.337 -1.186 70.870 1.00 60.00 277 SER A O 1
ATOM 2148 N N . ASN A 1 278 ? -65.690 -1.356 68.668 1.00 58.47 278 ASN A N 1
ATOM 2149 C CA . ASN A 1 278 ? -65.288 -2.770 68.596 1.00 58.47 278 ASN A CA 1
ATOM 2150 C C . ASN A 1 278 ? -63.858 -3.018 69.116 1.00 58.47 278 ASN A C 1
ATOM 2152 O O . ASN A 1 278 ? -63.536 -4.131 69.522 1.00 58.47 278 ASN A O 1
ATOM 2156 N N . GLU A 1 279 ? -62.991 -2.004 69.105 1.00 57.94 279 GLU A N 1
ATOM 2157 C CA . GLU A 1 279 ? -61.630 -2.081 69.645 1.00 57.94 279 GLU A CA 1
ATOM 2158 C C . GLU A 1 279 ? -61.620 -2.065 71.179 1.00 57.94 279 GLU A C 1
ATOM 2160 O O . GLU A 1 279 ? -60.852 -2.803 71.794 1.00 57.94 279 GLU A O 1
ATOM 2165 N N . ASP A 1 280 ? -62.505 -1.297 71.813 1.00 60.50 280 ASP A N 1
ATOM 2166 C CA . ASP A 1 280 ? -62.651 -1.289 73.272 1.00 60.50 280 ASP A CA 1
ATOM 2167 C C . ASP A 1 280 ? -63.337 -2.559 73.776 1.00 60.50 280 ASP A C 1
ATOM 2169 O O . ASP A 1 280 ? -62.930 -3.125 74.789 1.00 60.50 280 ASP A O 1
ATOM 2173 N N . VAL A 1 281 ? -64.281 -3.095 73.001 1.00 61.56 281 VAL A N 1
ATOM 2174 C CA . VAL A 1 281 ? -64.887 -4.401 73.274 1.00 61.56 281 VAL A CA 1
ATOM 2175 C C . VAL A 1 281 ? -63.853 -5.536 73.178 1.00 61.56 281 VAL A C 1
ATOM 2177 O O . VAL A 1 281 ? -63.835 -6.421 74.032 1.00 61.56 281 VAL A O 1
ATOM 2180 N N . LYS A 1 282 ? -62.922 -5.490 72.210 1.00 63.56 282 LYS A N 1
ATOM 2181 C CA . LYS A 1 282 ? -61.778 -6.424 72.149 1.00 63.56 282 LYS A CA 1
ATOM 2182 C C . LYS A 1 282 ? -60.872 -6.320 73.376 1.00 63.56 282 LYS A C 1
ATOM 2184 O O . LYS A 1 282 ? -60.470 -7.348 73.915 1.00 63.56 282 LYS A O 1
ATOM 2189 N N . LYS A 1 283 ? -60.557 -5.101 73.834 1.00 63.59 283 LYS A N 1
ATOM 2190 C CA . LYS A 1 283 ? -59.748 -4.877 75.050 1.00 63.59 283 LYS A CA 1
ATOM 2191 C C . LYS A 1 283 ? -60.433 -5.447 76.291 1.00 63.59 283 LYS A C 1
ATOM 2193 O O . LYS A 1 283 ? -59.770 -6.075 77.109 1.00 63.59 283 LYS A O 1
ATOM 2198 N N . GLU A 1 284 ? -61.742 -5.256 76.427 1.00 63.94 284 GLU A N 1
ATOM 2199 C CA . GLU A 1 284 ? -62.536 -5.820 77.524 1.00 63.94 284 GLU A CA 1
ATOM 2200 C C . GLU A 1 284 ? -62.564 -7.357 77.471 1.00 63.94 284 GLU A C 1
ATOM 2202 O O . GLU A 1 284 ? -62.314 -8.026 78.473 1.00 63.94 284 GLU A O 1
ATOM 2207 N N . ILE A 1 285 ? -62.727 -7.938 76.284 1.00 66.00 285 ILE A N 1
ATOM 2208 C CA . ILE A 1 285 ? -62.656 -9.390 76.083 1.00 66.00 285 ILE A CA 1
ATOM 2209 C C . ILE A 1 285 ? -61.261 -9.951 76.424 1.00 66.00 285 ILE A C 1
ATOM 2211 O O . ILE A 1 285 ? -61.162 -11.016 77.030 1.00 66.00 285 ILE A O 1
ATOM 2215 N N . LEU A 1 286 ? -60.178 -9.221 76.136 1.00 65.62 286 LEU A N 1
ATOM 2216 C CA . LEU A 1 286 ? -58.818 -9.597 76.548 1.00 65.62 286 LEU A CA 1
ATOM 2217 C C . LEU A 1 286 ? -58.613 -9.500 78.072 1.00 65.62 286 LEU A C 1
ATOM 2219 O O . LEU A 1 286 ? -57.948 -10.363 78.646 1.00 65.62 286 LEU A O 1
ATOM 2223 N N . LYS A 1 287 ? -59.245 -8.537 78.765 1.00 67.19 287 LYS A N 1
ATOM 2224 C CA . LYS A 1 287 ? -59.228 -8.458 80.244 1.00 67.19 287 LYS A CA 1
ATOM 2225 C C . LYS A 1 287 ? -59.842 -9.693 80.911 1.00 67.19 287 LYS A C 1
ATOM 2227 O O . LYS A 1 287 ? -59.488 -10.005 82.049 1.00 67.19 287 LYS A O 1
ATOM 2232 N N . CYS A 1 288 ? -60.705 -10.437 80.215 1.00 66.12 288 CYS A N 1
ATOM 2233 C CA . CYS A 1 288 ? -61.285 -11.676 80.738 1.00 66.12 288 CYS A CA 1
ATOM 2234 C C . CYS A 1 288 ? -60.214 -12.727 81.083 1.00 66.12 288 CYS A C 1
ATOM 2236 O O . CYS A 1 288 ? -60.421 -13.502 82.014 1.00 66.12 288 CYS A O 1
ATOM 2238 N N . PHE A 1 289 ? -59.057 -12.729 80.407 1.00 66.00 289 PHE A N 1
ATOM 2239 C CA . PHE A 1 289 ? -57.944 -13.635 80.725 1.00 66.00 289 PHE A CA 1
ATOM 2240 C C . PHE A 1 289 ? -57.312 -13.329 82.078 1.00 66.00 289 PHE A C 1
ATOM 2242 O O . PHE A 1 289 ? -57.087 -14.245 82.867 1.00 66.00 289 PHE A O 1
ATOM 2249 N N . SER A 1 290 ? -57.103 -12.046 82.381 1.00 64.69 290 SER A N 1
ATOM 2250 C CA . SER A 1 290 ? -56.622 -11.604 83.692 1.00 64.69 290 SER A CA 1
ATOM 2251 C C . SER A 1 290 ? -57.629 -11.934 84.801 1.00 64.69 290 SER A C 1
ATOM 2253 O O . SER A 1 290 ? -57.236 -12.303 85.902 1.00 64.69 290 SER A O 1
ATOM 2255 N N . LEU A 1 291 ? -58.934 -11.869 84.508 1.00 66.12 291 LEU A N 1
ATOM 2256 C CA . LEU A 1 291 ? -59.999 -12.194 85.467 1.00 66.12 291 LEU A CA 1
ATOM 2257 C C . LEU A 1 291 ? -60.197 -13.707 85.689 1.00 66.12 291 LEU A C 1
ATOM 2259 O O . LEU A 1 291 ? -60.735 -14.109 86.728 1.00 66.12 291 LEU A O 1
ATOM 2263 N N . LEU A 1 292 ? -59.793 -14.550 84.733 1.00 71.06 292 LEU A N 1
ATOM 2264 C CA . LEU A 1 292 ? -60.058 -15.995 84.707 1.00 71.06 292 LEU A CA 1
ATOM 2265 C C . LEU A 1 292 ? -58.787 -16.857 84.635 1.00 71.06 292 LEU A C 1
ATOM 2267 O O . LEU A 1 292 ? -58.845 -17.963 84.097 1.00 71.06 292 LEU A O 1
ATOM 2271 N N . ALA A 1 293 ? -57.661 -16.398 85.189 1.00 65.56 293 ALA A N 1
ATOM 2272 C CA . ALA A 1 293 ? -56.417 -17.174 85.239 1.00 65.56 293 ALA A CA 1
ATOM 2273 C C . ALA A 1 293 ? -56.645 -18.607 85.790 1.00 65.56 293 ALA A C 1
ATOM 2275 O O . ALA A 1 293 ? -57.399 -18.769 86.756 1.00 65.56 293 ALA A O 1
ATOM 2276 N N . PRO A 1 294 ? -56.033 -19.660 85.201 1.00 67.44 294 PRO A N 1
ATOM 2277 C CA . PRO A 1 294 ? -55.060 -19.664 84.089 1.00 67.44 294 PRO A CA 1
ATOM 2278 C C . PRO A 1 294 ? -55.633 -19.440 82.670 1.00 67.44 294 PRO A C 1
ATOM 2280 O O . PRO A 1 294 ? -54.870 -19.385 81.709 1.00 67.44 294 PRO A O 1
ATOM 2283 N N . GLY A 1 295 ? -56.950 -19.288 82.524 1.00 75.88 295 GLY A N 1
ATOM 2284 C CA . GLY A 1 295 ? -57.638 -19.010 81.258 1.00 75.88 295 GLY A CA 1
ATOM 2285 C C . GLY A 1 295 ? -59.067 -19.571 81.240 1.00 75.88 295 GLY A C 1
ATOM 2286 O O . GLY A 1 295 ? -59.414 -20.394 82.093 1.00 75.88 295 GLY A O 1
ATOM 2287 N N . PRO A 1 296 ? -59.941 -19.146 80.315 1.00 85.56 296 PRO A N 1
ATOM 2288 C CA . PRO A 1 296 ? -61.326 -19.608 80.267 1.00 85.56 296 PRO A CA 1
ATOM 2289 C C . PRO A 1 296 ? -61.428 -21.082 79.850 1.00 85.56 296 PRO A C 1
ATOM 2291 O O . PRO A 1 296 ? -60.691 -21.562 78.989 1.00 85.56 296 PRO A O 1
ATOM 2294 N N . HIS A 1 297 ? -62.365 -21.805 80.462 1.00 88.06 297 HIS A N 1
ATOM 2295 C CA . HIS A 1 297 ? -62.695 -23.180 80.079 1.00 88.06 297 HIS A CA 1
ATOM 2296 C C . HIS A 1 297 ? -63.654 -23.220 78.890 1.00 88.06 297 HIS A C 1
ATOM 2298 O O . HIS A 1 297 ? -63.603 -24.153 78.094 1.00 88.06 297 HIS A O 1
ATOM 2304 N N . VAL A 1 298 ? -64.527 -22.217 78.768 1.00 89.69 298 VAL A N 1
ATOM 2305 C CA . VAL A 1 298 ? -65.502 -22.134 77.682 1.00 89.69 298 VAL A CA 1
ATOM 2306 C C . VAL A 1 298 ? -65.832 -20.689 77.323 1.00 89.69 298 VAL A C 1
ATOM 2308 O O . VAL A 1 298 ? -65.989 -19.830 78.195 1.00 89.69 298 VAL A O 1
ATOM 2311 N N . PHE A 1 299 ? -66.000 -20.452 76.027 1.00 89.12 299 PHE A N 1
ATOM 2312 C CA . PHE A 1 299 ? -66.641 -19.273 75.464 1.00 89.12 299 PHE A CA 1
ATOM 2313 C C . PHE A 1 299 ? -68.077 -19.634 75.064 1.00 89.12 299 PHE A C 1
ATOM 2315 O O . PHE A 1 299 ? -68.302 -20.531 74.249 1.00 89.12 299 PHE A O 1
ATOM 2322 N N . LEU A 1 300 ? -69.068 -18.954 75.636 1.00 91.06 300 LEU A N 1
ATOM 2323 C CA . LEU A 1 300 ? -70.468 -19.105 75.245 1.00 91.06 300 LEU A CA 1
ATOM 2324 C C . LEU A 1 300 ? -70.823 -18.010 74.245 1.00 91.06 300 LEU A C 1
ATOM 2326 O O . LEU A 1 300 ? -70.846 -16.834 74.602 1.00 91.06 300 LEU A O 1
ATOM 2330 N N . LEU A 1 301 ? -71.099 -18.404 73.002 1.00 89.12 301 LEU A N 1
ATOM 2331 C CA . LEU A 1 301 ? -71.459 -17.500 71.914 1.00 89.12 301 LEU A CA 1
ATOM 2332 C C . LEU A 1 301 ? -72.980 -17.379 71.789 1.00 89.12 301 LEU A C 1
ATOM 2334 O O . LEU A 1 301 ? -73.637 -18.308 71.325 1.00 89.12 301 LEU A O 1
ATOM 2338 N N . PHE A 1 302 ? -73.534 -16.235 72.176 1.00 87.31 302 PHE A N 1
ATOM 2339 C CA . PHE A 1 302 ? -74.973 -15.999 72.255 1.00 87.31 302 PHE A CA 1
ATOM 2340 C C . PHE A 1 302 ? -75.590 -15.609 70.910 1.00 87.31 302 PHE A C 1
ATOM 2342 O O . PHE A 1 302 ? -75.156 -14.643 70.285 1.00 87.31 302 PHE A O 1
ATOM 2349 N N . LEU A 1 303 ? -76.668 -16.301 70.536 1.00 85.06 303 LEU A N 1
ATOM 2350 C CA . LEU A 1 303 ? -77.534 -16.005 69.392 1.00 85.06 303 LEU A CA 1
ATOM 2351 C C . LEU A 1 303 ? -78.998 -15.943 69.840 1.00 85.06 303 LEU A C 1
ATOM 2353 O O . LEU A 1 303 ? -79.417 -16.730 70.685 1.00 85.06 303 LEU A O 1
ATOM 2357 N N . SER A 1 304 ? -79.807 -15.063 69.250 1.00 82.44 304 SER A N 1
ATOM 2358 C CA . SER A 1 304 ? -81.239 -14.975 69.581 1.00 82.44 304 SER A CA 1
ATOM 2359 C C . SER A 1 304 ? -82.112 -15.785 68.614 1.00 82.44 304 SER A C 1
ATOM 2361 O O . SER A 1 304 ? -81.949 -15.710 67.395 1.00 82.44 304 SER A O 1
ATOM 2363 N N . ILE A 1 305 ? -83.068 -16.556 69.140 1.00 80.88 305 ILE A N 1
ATOM 2364 C CA . ILE A 1 305 ? -84.044 -17.291 68.324 1.00 80.88 305 ILE A CA 1
ATOM 2365 C C . ILE A 1 305 ? -85.126 -16.346 67.793 1.00 80.88 305 ILE A C 1
ATOM 2367 O O . ILE A 1 305 ? -85.634 -15.482 68.508 1.00 80.88 305 ILE A O 1
ATOM 2371 N N . GLY A 1 306 ? -85.525 -16.563 66.536 1.00 68.56 306 GLY A N 1
ATOM 2372 C CA . GLY A 1 306 ? -86.621 -15.839 65.884 1.00 68.56 306 GLY A CA 1
ATOM 2373 C C . GLY A 1 306 ? -86.162 -14.641 65.051 1.00 68.56 306 GLY A C 1
ATOM 2374 O O . GLY A 1 306 ? -86.961 -14.071 64.311 1.00 68.56 306 GLY A O 1
ATOM 2375 N N . THR A 1 307 ? -84.874 -14.297 65.102 1.00 70.69 307 THR A N 1
ATOM 2376 C CA . THR A 1 307 ? -84.252 -13.259 64.272 1.00 70.69 307 THR A CA 1
ATOM 2377 C C . THR A 1 307 ? -83.288 -13.866 63.257 1.00 70.69 307 THR A C 1
ATOM 2379 O O . THR A 1 307 ? -82.681 -14.910 63.492 1.00 70.69 307 THR A O 1
ATOM 2382 N N . ARG A 1 308 ? -83.140 -13.216 62.094 1.00 73.19 308 ARG A N 1
ATOM 2383 C CA . ARG A 1 308 ? -82.077 -13.575 61.144 1.00 73.19 308 ARG A CA 1
ATOM 2384 C C . ARG A 1 308 ? -80.721 -13.246 61.758 1.00 73.19 308 ARG A C 1
ATOM 2386 O O . ARG A 1 308 ? -80.584 -12.195 62.376 1.00 73.19 308 ARG A O 1
ATOM 2393 N N . MET A 1 309 ? -79.746 -14.118 61.512 1.00 75.44 309 MET A N 1
ATOM 2394 C CA . MET A 1 309 ? -78.377 -13.934 61.979 1.00 75.44 309 MET A CA 1
ATOM 2395 C C . MET A 1 309 ? -77.798 -12.629 61.421 1.00 75.44 309 MET A C 1
ATOM 2397 O O . MET A 1 309 ? -77.765 -12.437 60.198 1.00 75.44 309 MET A O 1
ATOM 2401 N N . THR A 1 310 ? -77.376 -11.727 62.298 1.00 73.31 310 THR A N 1
ATOM 2402 C CA . THR A 1 310 ? -76.831 -10.422 61.908 1.00 73.31 310 THR A CA 1
ATOM 2403 C C . THR A 1 310 ? -75.389 -10.555 61.420 1.00 73.31 310 THR A C 1
ATOM 2405 O O . THR A 1 310 ? -74.721 -11.559 61.665 1.00 73.31 310 THR A O 1
ATOM 2408 N N . GLN A 1 311 ? -74.886 -9.538 60.715 1.00 71.12 311 GLN A N 1
ATOM 2409 C CA . GLN A 1 311 ? -73.475 -9.502 60.319 1.00 71.12 311 GLN A CA 1
ATOM 2410 C C . GLN A 1 311 ? -72.547 -9.529 61.547 1.00 71.12 311 GLN A C 1
ATOM 2412 O O . GLN A 1 311 ? -71.548 -10.236 61.551 1.00 71.12 311 GLN A O 1
ATOM 2417 N N . GLU A 1 312 ? -72.948 -8.858 62.625 1.00 68.25 312 GLU A N 1
ATOM 2418 C CA . GLU A 1 312 ? -72.265 -8.855 63.923 1.00 68.25 312 GLU A CA 1
ATOM 2419 C C . GLU A 1 312 ? -72.135 -10.271 64.515 1.00 68.25 312 GLU A C 1
ATOM 2421 O O . GLU A 1 312 ? -71.058 -10.691 64.940 1.00 68.25 312 GLU A O 1
ATOM 2426 N N . GLU A 1 313 ? -73.211 -11.062 64.481 1.00 73.62 313 GLU A N 1
ATOM 2427 C CA . GLU A 1 313 ? -73.198 -12.462 64.924 1.00 73.62 313 GLU A CA 1
ATOM 2428 C C . GLU A 1 313 ? -72.318 -13.343 64.016 1.00 73.62 313 GLU A C 1
ATOM 2430 O O . GLU A 1 313 ? -71.695 -14.288 64.499 1.00 73.62 313 GLU A O 1
ATOM 2435 N N . LYS A 1 314 ? -72.213 -13.023 62.713 1.00 75.94 314 LYS A N 1
ATOM 2436 C CA . LYS A 1 314 ? -71.332 -13.722 61.748 1.00 75.94 314 LYS A CA 1
ATOM 2437 C C . LYS A 1 314 ? -69.858 -13.412 61.986 1.00 75.94 314 LYS A C 1
ATOM 2439 O O . LYS A 1 314 ? -69.014 -14.288 61.828 1.00 75.94 314 LYS A O 1
ATOM 2444 N N . GLU A 1 315 ? -69.552 -12.184 62.382 1.00 73.50 315 GLU A N 1
ATOM 2445 C CA . GLU A 1 315 ? -68.186 -11.721 62.626 1.00 73.50 315 GLU A CA 1
ATOM 2446 C C . GLU A 1 315 ? -67.677 -12.081 64.023 1.00 73.50 315 GLU A C 1
ATOM 2448 O O . GLU A 1 315 ? -66.471 -12.141 64.235 1.00 73.50 315 GLU A O 1
ATOM 2453 N N . THR A 1 316 ? -68.568 -12.386 64.969 1.00 73.94 316 THR A N 1
ATOM 2454 C CA . THR A 1 316 ? -68.195 -12.667 66.362 1.00 73.94 316 THR A CA 1
ATOM 2455 C C . THR A 1 316 ? -67.276 -13.888 66.516 1.00 73.94 316 THR A C 1
ATOM 2457 O O . THR A 1 316 ? -66.338 -13.851 67.308 1.00 73.94 316 THR A O 1
ATOM 2460 N N . LEU A 1 317 ? -67.489 -14.976 65.769 1.00 75.19 317 LEU A N 1
ATOM 2461 C CA . LEU A 1 317 ? -66.590 -16.135 65.863 1.00 75.19 317 LEU A CA 1
ATOM 2462 C C . LEU A 1 317 ? -65.228 -15.854 65.217 1.00 75.19 317 LEU A C 1
ATOM 2464 O O . LEU A 1 317 ? -64.204 -16.290 65.738 1.00 75.19 317 LEU A O 1
ATOM 2468 N N . ASN A 1 318 ? -65.201 -15.077 64.132 1.00 75.00 318 ASN A N 1
ATOM 2469 C CA . ASN A 1 318 ? -63.946 -14.601 63.550 1.00 75.00 318 ASN A CA 1
ATOM 2470 C C . ASN A 1 318 ? -63.213 -13.687 64.527 1.00 75.00 318 ASN A C 1
ATOM 2472 O O . ASN A 1 318 ? -62.011 -13.815 64.684 1.00 75.00 318 ASN A O 1
ATOM 2476 N N . LEU A 1 319 ? -63.938 -12.853 65.272 1.00 71.31 319 LEU A N 1
ATOM 2477 C CA . LEU A 1 319 ? -63.364 -12.035 66.328 1.00 71.31 319 LEU A CA 1
ATOM 2478 C C . LEU A 1 319 ? -62.699 -12.886 67.418 1.00 71.31 319 LEU A C 1
ATOM 2480 O O . LEU A 1 319 ? -61.598 -12.554 67.849 1.00 71.31 319 LEU A O 1
ATOM 2484 N N . ILE A 1 320 ? -63.329 -13.986 67.837 1.00 72.50 320 ILE A N 1
ATOM 2485 C CA . ILE A 1 320 ? -62.746 -14.942 68.792 1.00 72.50 320 ILE A CA 1
ATOM 2486 C C . ILE A 1 320 ? -61.475 -15.577 68.204 1.00 72.50 320 ILE A C 1
ATOM 2488 O O . ILE A 1 320 ? -60.463 -15.629 68.891 1.00 72.50 320 ILE A O 1
ATOM 2492 N N . LYS A 1 321 ? -61.482 -15.990 66.931 1.00 73.56 321 LYS A N 1
ATOM 2493 C CA . LYS A 1 321 ? -60.311 -16.572 66.243 1.00 73.56 321 LYS A CA 1
ATOM 2494 C C . LYS A 1 321 ? -59.178 -15.567 66.013 1.00 73.56 321 LYS A C 1
ATOM 2496 O O . LYS A 1 321 ? -58.012 -15.921 66.130 1.00 73.56 321 LYS A O 1
ATOM 2501 N N . ASP A 1 322 ? -59.508 -14.319 65.708 1.00 69.06 322 ASP A N 1
ATOM 2502 C CA . ASP A 1 322 ? -58.541 -13.239 65.515 1.00 69.06 322 ASP A CA 1
ATOM 2503 C C . ASP A 1 322 ? -57.910 -12.826 66.848 1.00 69.06 322 ASP A C 1
ATOM 2505 O O . ASP A 1 322 ? -56.723 -12.522 66.914 1.00 69.06 322 ASP A O 1
ATOM 2509 N N . THR A 1 323 ? -58.710 -12.810 67.919 1.00 65.25 323 THR A N 1
ATOM 2510 C CA . THR A 1 323 ? -58.283 -12.343 69.248 1.00 65.25 323 THR A CA 1
ATOM 2511 C C . THR A 1 323 ? -57.616 -13.448 70.058 1.00 65.25 323 THR A C 1
ATOM 2513 O O . THR A 1 323 ? -56.759 -13.159 70.879 1.00 65.25 323 THR A O 1
ATOM 2516 N N . PHE A 1 324 ? -57.982 -14.709 69.833 1.00 67.56 324 PHE A N 1
ATOM 2517 C CA . PHE A 1 324 ? -57.493 -15.869 70.581 1.00 67.56 324 PHE A CA 1
ATOM 2518 C C . PHE A 1 324 ? -56.909 -16.948 69.656 1.00 67.56 324 PHE A C 1
ATOM 2520 O O . PHE A 1 324 ? -56.844 -18.118 70.010 1.00 67.56 324 PHE A O 1
ATOM 2527 N N . GLY A 1 325 ? -56.471 -16.597 68.451 1.00 66.38 325 GLY A N 1
ATOM 2528 C CA . GLY A 1 325 ? -55.850 -17.539 67.518 1.00 66.38 325 GLY A CA 1
ATOM 2529 C C . GLY A 1 325 ? -56.773 -18.649 66.981 1.00 66.38 325 GLY A C 1
ATOM 2530 O O . GLY A 1 325 ? -57.865 -18.935 67.477 1.00 66.38 325 GLY A O 1
ATOM 2531 N N . THR A 1 326 ? -56.301 -19.322 65.931 1.00 65.38 326 THR A N 1
ATOM 2532 C CA . THR A 1 326 ? -56.972 -20.493 65.348 1.00 65.38 326 THR A CA 1
ATOM 2533 C C . THR A 1 326 ? -56.906 -21.667 66.328 1.00 65.38 326 THR A C 1
ATOM 2535 O O . THR A 1 326 ? -55.811 -22.139 66.638 1.00 65.38 326 THR A O 1
ATOM 2538 N N . GLY A 1 327 ? -58.054 -22.128 66.826 1.00 69.88 327 GLY A N 1
ATOM 2539 C CA . GLY A 1 327 ? -58.168 -23.138 67.881 1.00 69.88 327 GLY A CA 1
ATOM 2540 C C . GLY A 1 327 ? -59.093 -22.726 69.031 1.00 69.88 327 GLY A C 1
ATOM 2541 O O . GLY A 1 327 ? -59.561 -23.594 69.766 1.00 69.88 327 GLY A O 1
ATOM 2542 N N . ALA A 1 328 ? -59.412 -21.435 69.179 1.00 76.25 328 ALA A N 1
ATOM 2543 C CA . ALA A 1 328 ? -60.358 -20.949 70.190 1.00 76.25 328 ALA A CA 1
ATOM 2544 C C . ALA A 1 328 ? -61.806 -21.427 69.947 1.00 76.25 328 ALA A C 1
ATOM 2546 O O . ALA A 1 328 ? -62.581 -21.603 70.891 1.00 76.25 328 ALA A O 1
ATOM 2547 N N . GLU A 1 329 ? -62.166 -21.740 68.699 1.00 83.25 329 GLU A N 1
ATOM 2548 C CA . GLU A 1 329 ? -63.452 -22.348 68.337 1.00 83.25 329 GLU A CA 1
ATOM 2549 C C . GLU A 1 329 ? -63.671 -23.727 68.991 1.00 83.25 329 GLU A C 1
ATOM 2551 O O . GLU A 1 329 ? -64.811 -24.117 69.268 1.00 83.25 329 GLU A O 1
ATOM 2556 N N . LYS A 1 330 ? -62.583 -24.432 69.345 1.00 84.19 330 LYS A N 1
ATOM 2557 C CA . LYS A 1 330 ? -62.626 -25.707 70.084 1.00 84.19 330 LYS A CA 1
ATOM 2558 C C . LYS A 1 330 ? -63.121 -25.552 71.519 1.00 84.19 330 LYS A C 1
ATOM 2560 O O . LYS A 1 330 ? -63.691 -26.484 72.077 1.00 84.19 330 LYS A O 1
ATOM 2565 N N . PHE A 1 331 ? -62.949 -24.363 72.093 1.00 87.94 331 PHE A N 1
ATOM 2566 C CA . PHE A 1 331 ? -63.413 -23.997 73.432 1.00 87.94 331 PHE A CA 1
ATOM 2567 C C . PHE A 1 331 ? -64.721 -23.193 73.391 1.00 87.94 331 PHE A C 1
ATOM 2569 O O . PHE A 1 331 ? -65.097 -22.578 74.386 1.00 87.94 331 PHE A O 1
ATOM 2576 N N . THR A 1 332 ? -65.418 -23.164 72.249 1.00 89.50 332 THR A N 1
ATOM 2577 C CA . THR A 1 332 ? -66.633 -22.363 72.057 1.00 89.50 332 THR A CA 1
ATOM 2578 C C . THR A 1 332 ? -67.883 -23.243 71.937 1.00 89.50 332 THR A C 1
ATOM 2580 O O . THR A 1 332 ? -67.885 -24.262 71.239 1.00 89.50 332 THR A O 1
ATOM 2583 N N . ILE A 1 333 ? -68.970 -22.829 72.598 1.00 92.31 333 ILE A N 1
ATOM 2584 C CA . ILE A 1 333 ? -70.316 -23.411 72.472 1.00 92.31 333 ILE A CA 1
ATOM 2585 C C . ILE A 1 333 ? -71.284 -22.317 72.019 1.00 92.31 333 ILE A C 1
ATOM 2587 O O . ILE A 1 333 ? -71.355 -21.250 72.629 1.00 92.31 333 ILE A O 1
ATOM 2591 N N . THR A 1 334 ? -72.079 -22.589 70.983 1.00 90.62 334 THR A N 1
ATOM 2592 C CA . THR A 1 334 ? -73.133 -21.667 70.536 1.00 90.62 334 THR A CA 1
ATOM 2593 C C . THR A 1 334 ? -74.373 -21.785 71.430 1.00 90.62 334 THR A C 1
ATOM 2595 O O . THR A 1 334 ? -74.972 -22.852 71.540 1.00 90.62 334 THR A O 1
ATOM 2598 N N . LEU A 1 335 ? -74.796 -20.698 72.067 1.00 90.81 335 LEU A N 1
ATOM 2599 C CA . LEU A 1 335 ? -75.940 -20.657 72.976 1.00 90.81 335 LEU A CA 1
ATOM 2600 C C . LEU A 1 335 ? -77.085 -19.849 72.355 1.00 90.81 335 LEU A C 1
ATOM 2602 O O . LEU A 1 335 ? -76.959 -18.656 72.102 1.00 90.81 335 LEU A O 1
ATOM 2606 N N . PHE A 1 336 ? -78.218 -20.504 72.122 1.00 87.75 336 PHE A N 1
ATOM 2607 C CA . PHE A 1 336 ? -79.431 -19.891 71.596 1.00 87.75 336 PHE A CA 1
ATOM 2608 C C . PHE A 1 336 ? -80.342 -19.425 72.732 1.00 87.75 336 PHE A C 1
ATOM 2610 O O . PHE A 1 336 ? -80.801 -20.246 73.522 1.00 87.75 336 PHE A O 1
ATOM 2617 N N . THR A 1 337 ? -80.639 -18.131 72.807 1.00 83.69 337 THR A N 1
ATOM 2618 C CA . THR A 1 337 ? -81.581 -17.557 73.779 1.00 83.69 337 THR A CA 1
ATOM 2619 C C . THR A 1 337 ? -82.966 -17.352 73.172 1.00 83.69 337 THR A C 1
ATOM 2621 O O . THR A 1 337 ? -83.130 -17.355 71.949 1.00 83.69 337 THR A O 1
ATOM 2624 N N . LYS A 1 338 ? -83.967 -17.129 74.035 1.00 79.44 338 LYS A N 1
ATOM 2625 C CA . LYS A 1 338 ? -85.394 -17.050 73.674 1.00 79.44 338 LYS A CA 1
ATOM 2626 C C . LYS A 1 338 ? -85.934 -18.371 73.110 1.00 79.44 338 LYS A C 1
ATOM 2628 O O . LYS A 1 338 ? -86.587 -18.408 72.065 1.00 79.44 338 LYS A O 1
ATOM 2633 N N . GLY A 1 339 ? -85.588 -19.476 73.778 1.00 73.06 339 GLY A N 1
ATOM 2634 C CA . GLY A 1 339 ? -86.026 -20.832 73.427 1.00 73.06 339 GLY A CA 1
ATOM 2635 C C . GLY A 1 339 ? -87.543 -20.995 73.298 1.00 73.06 339 GLY A C 1
ATOM 2636 O O . GLY A 1 339 ? -88.001 -21.783 72.479 1.00 73.06 339 GLY A O 1
ATOM 2637 N N . ASP A 1 340 ? -88.309 -20.206 74.043 1.00 75.38 340 ASP A N 1
ATOM 2638 C CA . ASP A 1 340 ? -89.769 -20.083 74.002 1.00 75.38 340 ASP A CA 1
ATOM 2639 C C . ASP A 1 340 ? -90.319 -19.714 72.610 1.00 75.38 340 ASP A C 1
ATOM 2641 O O . ASP A 1 340 ? -91.414 -20.138 72.237 1.00 75.38 340 ASP A O 1
ATOM 2645 N N . ASN A 1 341 ? -89.532 -19.020 71.780 1.00 74.19 341 ASN A N 1
ATOM 2646 C CA . ASN A 1 341 ? -89.916 -18.675 70.409 1.00 74.19 341 ASN A CA 1
ATOM 2647 C C . ASN A 1 341 ? -89.808 -19.851 69.414 1.00 74.19 341 ASN A C 1
ATOM 2649 O O . ASN A 1 341 ? -90.207 -19.717 68.249 1.00 74.19 341 ASN A O 1
ATOM 2653 N N . LEU A 1 342 ? -89.272 -21.008 69.824 1.00 75.88 342 LEU A N 1
ATOM 2654 C CA . LEU A 1 342 ? -89.191 -22.204 68.984 1.00 75.88 342 LEU A CA 1
ATOM 2655 C C . LEU A 1 342 ? -90.556 -22.896 68.878 1.00 75.88 342 LEU A C 1
ATOM 2657 O O . LEU A 1 342 ? -91.010 -23.573 69.792 1.00 75.88 342 LEU A O 1
ATOM 2661 N N . LYS A 1 343 ? -91.171 -22.834 67.693 1.00 71.81 343 LYS A N 1
ATOM 2662 C CA . LYS A 1 343 ? -92.374 -23.627 67.357 1.00 71.81 343 LYS A CA 1
ATOM 2663 C C . LYS A 1 343 ? -92.066 -25.091 66.986 1.00 71.81 343 LYS A C 1
ATOM 2665 O O . LYS A 1 343 ? -92.981 -25.857 66.701 1.00 71.81 343 LYS A O 1
ATOM 2670 N N . SER A 1 344 ? -90.787 -25.465 66.921 1.00 76.06 344 SER A N 1
ATOM 2671 C CA . SER A 1 344 ? -90.267 -26.774 66.492 1.00 76.06 344 SER A CA 1
ATOM 2672 C C . SER A 1 344 ? -88.982 -27.124 67.254 1.00 76.06 344 SER A C 1
ATOM 2674 O O . SER A 1 344 ? -88.481 -26.301 68.010 1.00 76.06 344 SER A O 1
ATOM 2676 N N . SER A 1 345 ? -88.384 -28.303 67.037 1.00 82.19 345 SER A N 1
ATOM 2677 C CA . SER A 1 345 ? -87.092 -28.616 67.670 1.00 82.19 345 SER A CA 1
ATOM 2678 C C . SER A 1 345 ? -85.974 -27.675 67.193 1.00 82.19 345 SER A C 1
ATOM 2680 O O . SER A 1 345 ? -85.980 -27.209 66.049 1.00 82.19 345 SER A O 1
ATOM 2682 N N . ILE A 1 346 ? -84.978 -27.424 68.051 1.00 83.31 346 ILE A N 1
ATOM 2683 C CA . ILE A 1 346 ? -83.799 -26.618 67.692 1.00 83.31 346 ILE A CA 1
ATOM 2684 C C . ILE A 1 346 ? -83.027 -27.217 66.508 1.00 83.31 346 ILE A C 1
ATOM 2686 O O . ILE A 1 346 ? -82.537 -26.481 65.657 1.00 83.31 346 ILE A O 1
ATOM 2690 N N . ALA A 1 347 ? -82.991 -28.547 66.389 1.00 82.56 347 ALA A N 1
ATOM 2691 C CA . ALA A 1 347 ? -82.376 -29.223 65.250 1.00 82.56 347 ALA A CA 1
ATOM 2692 C C . ALA A 1 347 ? -83.069 -28.847 63.929 1.00 82.56 347 ALA A C 1
ATOM 2694 O O . ALA A 1 347 ? -82.396 -28.491 62.966 1.00 82.56 347 ALA A O 1
ATOM 2695 N N . GLN A 1 348 ? -84.409 -28.820 63.907 1.00 82.25 348 GLN A N 1
ATOM 2696 C CA . GLN A 1 348 ? -85.171 -28.366 62.739 1.00 82.25 348 GLN A CA 1
ATOM 2697 C C . GLN A 1 348 ? -84.981 -26.868 62.469 1.00 82.25 348 GLN A C 1
ATOM 2699 O O . GLN A 1 348 ? -84.969 -26.458 61.309 1.00 82.25 348 GLN A O 1
ATOM 2704 N N . TYR A 1 349 ? -84.819 -26.049 63.514 1.00 82.81 349 TYR A N 1
ATOM 2705 C CA . TYR A 1 349 ? -84.515 -24.623 63.368 1.00 82.81 349 TYR A CA 1
ATOM 2706 C C . TYR A 1 349 ? -83.147 -24.396 62.713 1.00 82.81 349 TYR A C 1
ATOM 2708 O O . TYR A 1 349 ? -83.043 -23.611 61.775 1.00 82.81 349 TYR A O 1
ATOM 2716 N N . ILE A 1 350 ? -82.114 -25.127 63.140 1.00 84.19 350 ILE A N 1
ATOM 2717 C CA . ILE A 1 350 ? -80.770 -25.069 62.547 1.00 84.19 350 ILE A CA 1
ATOM 2718 C C . ILE A 1 350 ? -80.787 -25.613 61.112 1.00 84.19 350 ILE A C 1
ATOM 2720 O O . ILE A 1 350 ? -80.184 -25.025 60.216 1.00 84.19 350 ILE A O 1
ATOM 2724 N N . GLU A 1 351 ? -81.508 -26.709 60.862 1.00 82.62 351 GLU A N 1
ATOM 2725 C CA . GLU A 1 351 ? -81.608 -27.330 59.538 1.00 82.62 351 GLU A CA 1
ATOM 2726 C C . GLU A 1 351 ? -82.332 -26.436 58.521 1.00 82.62 351 GLU A C 1
ATOM 2728 O O . GLU A 1 351 ? -81.893 -26.330 57.373 1.00 82.62 351 GLU A O 1
ATOM 2733 N N . LYS A 1 352 ? -83.397 -25.743 58.938 1.00 79.81 352 LYS A N 1
ATOM 2734 C CA . LYS A 1 352 ? -84.107 -24.751 58.111 1.00 79.81 352 LYS A CA 1
ATOM 2735 C C . LYS A 1 352 ? -83.438 -23.370 58.111 1.00 79.81 352 LYS A C 1
ATOM 2737 O O . LYS A 1 352 ? -83.836 -22.512 57.326 1.00 79.81 352 LYS A O 1
ATOM 2742 N N . GLY A 1 353 ? -82.462 -23.150 58.990 1.00 75.19 353 GLY A N 1
ATOM 2743 C CA . GLY A 1 353 ? -81.744 -21.891 59.155 1.00 75.19 353 GLY A CA 1
ATOM 2744 C C . GLY A 1 353 ? -80.778 -21.567 58.012 1.00 75.19 353 GLY A C 1
ATOM 2745 O O . GLY A 1 353 ? -80.459 -22.410 57.169 1.00 75.19 353 GLY A O 1
ATOM 2746 N N . ASP A 1 354 ? -80.299 -20.319 58.003 1.00 75.12 354 ASP A N 1
ATOM 2747 C CA . ASP A 1 354 ? -79.341 -19.807 57.014 1.00 75.12 354 ASP A CA 1
ATOM 2748 C C . ASP A 1 354 ? -78.007 -20.579 57.050 1.00 75.12 354 ASP A C 1
ATOM 2750 O O . ASP A 1 354 ? -77.581 -21.089 58.093 1.00 75.12 354 ASP A O 1
ATOM 2754 N N . ARG A 1 355 ? -77.301 -20.615 55.911 1.00 81.12 355 ARG A N 1
ATOM 2755 C CA . ARG A 1 355 ? -75.985 -21.259 55.761 1.00 81.12 355 ARG A CA 1
ATOM 2756 C C . ARG A 1 355 ? -74.990 -20.758 56.808 1.00 81.12 355 ARG A C 1
ATOM 2758 O O . ARG A 1 355 ? -74.170 -21.540 57.276 1.00 81.12 355 ARG A O 1
ATOM 2765 N N . SER A 1 356 ? -75.084 -19.488 57.198 1.00 79.38 356 SER A N 1
ATOM 2766 C CA . SER A 1 356 ? -74.217 -18.890 58.214 1.00 79.38 356 SER A CA 1
ATOM 2767 C C . SER A 1 356 ? -74.381 -19.511 59.607 1.00 79.38 356 SER A C 1
ATOM 2769 O O . SER A 1 356 ? -73.375 -19.714 60.275 1.00 79.38 356 SER A O 1
ATOM 2771 N N . ILE A 1 357 ? -75.597 -19.892 60.023 1.00 82.75 357 ILE A N 1
ATOM 2772 C CA . ILE A 1 357 ? -75.823 -20.545 61.329 1.00 82.75 357 ILE A CA 1
ATOM 2773 C C . ILE A 1 357 ? -75.229 -21.958 61.319 1.00 82.75 357 ILE A C 1
ATOM 2775 O O . ILE A 1 357 ? -74.573 -22.370 62.273 1.00 82.75 357 ILE A O 1
ATOM 2779 N N . LYS A 1 358 ? -75.415 -22.690 60.213 1.00 85.25 358 LYS A N 1
ATOM 2780 C CA . LYS A 1 358 ? -74.844 -24.035 60.036 1.00 85.25 358 LYS A CA 1
ATOM 2781 C C . LYS A 1 358 ? -73.318 -24.006 60.032 1.00 85.25 358 LYS A C 1
ATOM 2783 O O . LYS A 1 358 ? -72.699 -24.864 60.650 1.00 85.25 358 LYS A O 1
ATOM 2788 N N . LEU A 1 359 ? -72.729 -23.018 59.354 1.00 84.88 359 LEU A N 1
ATOM 2789 C CA . LEU A 1 359 ? -71.282 -22.825 59.315 1.00 84.88 359 LEU A CA 1
ATOM 2790 C C . LEU A 1 359 ? -70.736 -22.534 60.716 1.00 84.88 359 LEU A C 1
ATOM 2792 O O . LEU A 1 359 ? -69.843 -23.241 61.157 1.00 84.88 359 LEU A O 1
ATOM 2796 N N . LEU A 1 360 ? -71.338 -21.586 61.439 1.00 84.31 360 LEU A N 1
ATOM 2797 C CA . LEU A 1 360 ? -70.929 -21.222 62.797 1.00 84.31 360 LEU A CA 1
ATOM 2798 C C . LEU A 1 360 ? -70.935 -22.428 63.748 1.00 84.31 360 LEU A C 1
ATOM 2800 O O . LEU A 1 360 ? -69.963 -22.682 64.450 1.00 84.31 360 LEU A O 1
ATOM 2804 N N . ILE A 1 361 ? -72.021 -23.207 63.738 1.00 86.25 361 ILE A N 1
ATOM 2805 C CA . ILE A 1 361 ? -72.141 -24.410 64.571 1.00 86.25 361 ILE A CA 1
ATOM 2806 C C . ILE A 1 361 ? -71.114 -25.462 64.150 1.00 86.25 361 ILE A C 1
ATOM 2808 O O . ILE A 1 361 ? -70.518 -26.101 65.010 1.00 86.25 361 ILE A O 1
ATOM 2812 N N . SER A 1 362 ? -70.889 -25.643 62.845 1.00 86.88 362 SER A N 1
ATOM 2813 C CA . SER A 1 362 ? -69.878 -26.572 62.332 1.00 86.88 362 SER A CA 1
ATOM 2814 C C . SER A 1 362 ? -68.464 -26.180 62.757 1.00 86.88 362 SER A C 1
ATOM 2816 O O . SER A 1 362 ? -67.660 -27.060 63.047 1.00 86.88 362 SER A O 1
ATOM 2818 N N . GLU A 1 363 ? -68.152 -24.886 62.793 1.00 84.50 363 GLU A N 1
ATOM 2819 C CA . GLU A 1 363 ? -66.859 -24.376 63.255 1.00 84.50 363 GLU A CA 1
ATOM 2820 C C . GLU A 1 363 ? -66.685 -24.550 64.770 1.00 84.50 363 GLU A C 1
ATOM 2822 O O . GLU A 1 363 ? -65.579 -24.815 65.227 1.00 84.50 363 GLU A O 1
ATOM 2827 N N . CYS A 1 364 ? -67.777 -24.515 65.538 1.00 86.38 364 CYS A N 1
ATOM 2828 C CA . CYS A 1 364 ? -67.821 -24.923 66.946 1.00 86.38 364 CYS A CA 1
ATOM 2829 C C . CYS A 1 364 ? -67.994 -26.452 67.124 1.00 86.38 364 CYS A C 1
ATOM 2831 O O . CYS A 1 364 ? -68.543 -26.899 68.131 1.00 86.38 364 CYS A O 1
ATOM 2833 N N . GLU A 1 365 ? -67.589 -27.262 66.137 1.00 86.06 365 GLU A N 1
ATOM 2834 C CA . GLU A 1 365 ? -67.656 -28.739 66.112 1.00 86.06 365 GLU A CA 1
ATOM 2835 C C . GLU A 1 365 ? -69.037 -29.328 66.471 1.00 86.06 365 GLU A C 1
ATOM 2837 O O . GLU A 1 365 ? -69.161 -30.370 67.115 1.00 86.06 365 GLU A O 1
ATOM 2842 N N . GLY A 1 366 ? -70.112 -28.649 66.072 1.00 85.38 366 GLY A N 1
ATOM 2843 C CA . GLY A 1 366 ? -71.485 -29.089 66.314 1.00 85.38 366 GLY A CA 1
ATOM 2844 C C . GLY A 1 366 ? -72.036 -28.744 67.700 1.00 85.38 366 GLY A C 1
ATOM 2845 O O . GLY A 1 366 ? -73.168 -29.125 68.008 1.00 85.38 366 GLY A O 1
ATOM 2846 N N . ARG A 1 367 ? -71.286 -28.029 68.549 1.00 90.75 367 ARG A N 1
ATOM 2847 C CA . ARG A 1 367 ? -71.694 -27.702 69.924 1.00 90.75 367 ARG A CA 1
ATOM 2848 C C . ARG A 1 367 ? -72.693 -26.548 69.963 1.00 90.75 367 ARG A C 1
ATOM 2850 O O . ARG A 1 367 ? -72.346 -25.401 69.685 1.00 90.75 367 ARG A O 1
ATOM 2857 N N . TYR A 1 368 ? -73.915 -26.834 70.410 1.00 91.62 368 TYR A N 1
ATOM 2858 C CA . TYR A 1 368 ? -74.899 -25.800 70.723 1.00 91.62 368 TYR A CA 1
ATOM 2859 C C . TYR A 1 368 ? -75.776 -26.140 71.937 1.00 91.62 368 TYR A C 1
ATOM 2861 O O . TYR A 1 368 ? -75.936 -27.307 72.313 1.00 91.62 368 TYR A O 1
ATOM 2869 N N . HIS A 1 369 ? -76.377 -25.125 72.553 1.00 91.00 369 HIS A N 1
ATOM 2870 C CA . HIS A 1 369 ? -77.320 -25.245 73.668 1.00 91.00 369 HIS A CA 1
ATOM 2871 C C . HIS A 1 369 ? -78.459 -24.219 73.528 1.00 91.00 369 HIS A C 1
ATOM 2873 O O . HIS A 1 369 ? -78.274 -23.197 72.875 1.00 91.00 369 HIS A O 1
ATOM 2879 N N . VAL A 1 370 ? -79.640 -24.496 74.090 1.00 87.50 370 VAL A N 1
ATOM 2880 C CA . VAL A 1 370 ? -80.811 -23.601 74.032 1.00 87.50 370 VAL A CA 1
ATOM 2881 C C . VAL A 1 370 ? -81.209 -23.218 75.442 1.00 87.50 370 VAL A C 1
ATOM 2883 O O . VAL A 1 370 ? -81.343 -24.091 76.289 1.00 87.50 370 VAL A O 1
ATOM 2886 N N . PHE A 1 371 ? -81.424 -21.929 75.664 1.00 84.75 371 PHE A N 1
ATOM 2887 C CA . PHE A 1 371 ? -81.695 -21.359 76.971 1.00 84.75 371 PHE A CA 1
ATOM 2888 C C . PHE A 1 371 ? -82.997 -20.547 76.942 1.00 84.75 371 PHE A C 1
ATOM 2890 O O . PHE A 1 371 ? -83.220 -19.730 76.036 1.00 84.75 371 PHE A O 1
ATOM 2897 N N . ASN A 1 372 ? -83.867 -20.774 77.928 1.00 81.31 372 ASN A N 1
ATOM 2898 C CA . ASN A 1 372 ? -85.102 -20.018 78.123 1.00 81.31 372 ASN A CA 1
ATOM 2899 C C . ASN A 1 372 ? -84.985 -19.165 79.393 1.00 81.31 372 ASN A C 1
ATOM 2901 O O . ASN A 1 372 ? -85.048 -19.672 80.513 1.00 81.31 372 ASN A O 1
ATOM 2905 N N . ASN A 1 373 ? -84.840 -17.852 79.199 1.00 73.94 373 ASN A N 1
ATOM 2906 C CA . ASN A 1 373 ? -84.643 -16.887 80.282 1.00 73.94 373 ASN A CA 1
ATOM 2907 C C . ASN A 1 373 ? -85.942 -16.531 81.035 1.00 73.94 373 ASN A C 1
ATOM 2909 O O . ASN A 1 373 ? -85.872 -15.882 82.079 1.00 73.94 373 ASN A O 1
ATOM 2913 N N . GLU A 1 374 ? -87.115 -16.944 80.538 1.00 69.31 374 GLU A N 1
ATOM 2914 C CA . GLU A 1 374 ? -88.398 -16.760 81.235 1.00 69.31 374 GLU A CA 1
ATOM 2915 C C . GLU A 1 374 ? -88.638 -17.847 82.300 1.00 69.31 374 GLU A C 1
ATOM 2917 O O . GLU A 1 374 ? -89.291 -17.606 83.315 1.00 69.31 374 GLU A O 1
ATOM 2922 N N . GLU A 1 375 ? -88.027 -19.025 82.139 1.00 69.75 375 GLU A N 1
ATOM 2923 C CA . GLU A 1 375 ? -88.116 -20.155 83.071 1.00 69.75 375 GLU A CA 1
ATOM 2924 C C . GLU A 1 375 ? -86.983 -20.138 84.112 1.00 69.75 375 GLU A C 1
ATOM 2926 O O . GLU A 1 375 ? -86.163 -21.056 84.202 1.00 69.75 375 GLU A O 1
ATOM 2931 N N . LYS A 1 376 ? -86.943 -19.094 84.947 1.00 63.69 376 LYS A N 1
ATOM 2932 C CA . LYS A 1 376 ? -85.869 -18.872 85.940 1.00 63.69 376 LYS A CA 1
ATOM 2933 C C . LYS A 1 376 ? -85.651 -20.027 86.936 1.00 63.69 376 LYS A C 1
ATOM 2935 O O . LYS A 1 376 ? -84.573 -20.140 87.506 1.00 63.69 376 LYS A O 1
ATOM 2940 N N . GLY A 1 377 ? -86.655 -20.882 87.154 1.00 60.72 377 GLY A N 1
ATOM 2941 C CA . GLY A 1 377 ? -86.590 -22.037 88.064 1.00 60.72 377 GLY A CA 1
ATOM 2942 C C . GLY A 1 377 ? -86.196 -23.368 87.411 1.00 60.72 377 GLY A C 1
ATOM 2943 O O . GLY A 1 377 ? -86.163 -24.393 88.089 1.00 60.72 377 GLY A O 1
ATOM 2944 N N . ASN A 1 378 ? -85.936 -23.398 86.100 1.00 70.88 378 ASN A N 1
ATOM 2945 C CA . ASN A 1 378 ? -85.643 -24.637 85.386 1.00 70.88 378 ASN A CA 1
ATOM 2946 C C . ASN A 1 378 ? -84.162 -25.029 85.543 1.00 70.88 378 ASN A C 1
ATOM 2948 O O . ASN A 1 378 ? -83.333 -24.729 84.689 1.00 70.88 378 ASN A O 1
ATOM 2952 N N . CYS A 1 379 ? -83.820 -25.741 86.622 1.00 70.88 379 CYS A N 1
ATOM 2953 C CA . CYS A 1 379 ? -82.454 -26.227 86.875 1.00 70.88 379 CYS A CA 1
ATOM 2954 C C . CYS A 1 379 ? -81.943 -27.230 85.817 1.00 70.88 379 CYS A C 1
ATOM 2956 O O . CYS A 1 379 ? -80.740 -27.502 85.748 1.00 70.88 379 CYS A O 1
ATOM 2958 N N . LYS A 1 380 ? -82.831 -27.780 84.974 1.00 81.62 380 LYS A N 1
ATOM 2959 C CA . LYS A 1 380 ? -82.470 -28.762 83.946 1.00 81.62 380 LYS A CA 1
ATOM 2960 C C . LYS A 1 380 ? -81.631 -28.135 82.830 1.00 81.62 380 LYS A C 1
ATOM 2962 O O . LYS A 1 380 ? -80.636 -28.732 82.438 1.00 81.62 380 LYS A O 1
ATOM 2967 N N . GLN A 1 381 ? -81.965 -26.919 82.382 1.00 84.94 381 GLN A N 1
ATOM 2968 C CA . GLN A 1 381 ? -81.217 -26.240 81.309 1.00 84.94 381 GLN A CA 1
ATOM 2969 C C . GLN A 1 381 ? -79.765 -25.947 81.719 1.00 84.94 381 GLN A C 1
ATOM 2971 O O . GLN A 1 381 ? -78.832 -26.189 80.957 1.00 84.94 381 GLN A O 1
ATOM 2976 N N . VAL A 1 382 ? -79.563 -25.509 82.968 1.00 85.69 382 VAL A N 1
ATOM 2977 C CA . VAL A 1 382 ? -78.228 -25.240 83.517 1.00 85.69 382 VAL A CA 1
ATOM 2978 C C . VAL A 1 382 ? -77.436 -26.540 83.630 1.00 85.69 382 VAL A C 1
ATOM 2980 O O . VAL A 1 382 ? -76.289 -26.593 83.202 1.00 85.69 382 VAL A O 1
ATOM 2983 N N . THR A 1 383 ? -78.062 -27.614 84.119 1.00 86.94 383 THR A N 1
ATOM 2984 C CA . THR A 1 383 ? -77.417 -28.932 84.237 1.00 86.94 383 THR A CA 1
ATOM 2985 C C . THR A 1 383 ? -76.966 -29.468 82.875 1.00 86.94 383 THR A C 1
ATOM 2987 O O . THR A 1 383 ? -75.804 -29.829 82.711 1.00 86.94 383 THR A O 1
ATOM 2990 N N . GLU A 1 384 ? -77.835 -29.425 81.862 1.00 89.38 384 GLU A N 1
ATOM 2991 C CA . GLU A 1 384 ? -77.510 -29.860 80.496 1.00 89.38 384 GLU A CA 1
ATOM 2992 C C . GLU A 1 384 ? -76.419 -28.999 79.828 1.00 89.38 384 GLU A C 1
ATOM 2994 O O . GLU A 1 384 ? -75.658 -29.493 78.989 1.00 89.38 384 GLU A O 1
ATOM 2999 N N . LEU A 1 385 ? -76.342 -27.702 80.154 1.00 90.88 385 LEU A N 1
ATOM 3000 C CA . LEU A 1 385 ? -75.261 -26.825 79.698 1.00 90.88 385 LEU A CA 1
ATOM 3001 C C . LEU A 1 385 ? -73.931 -27.211 80.353 1.00 90.88 385 LEU A C 1
ATOM 3003 O O . LEU A 1 385 ? -72.934 -27.344 79.644 1.00 90.88 385 LEU A O 1
ATOM 3007 N N . MET A 1 386 ? -73.922 -27.437 81.669 1.00 89.56 386 MET A N 1
ATOM 3008 C CA . MET A 1 386 ? -72.718 -27.843 82.400 1.00 89.56 386 MET A CA 1
ATOM 3009 C C . MET A 1 386 ? -72.172 -29.179 81.885 1.00 89.56 386 MET A C 1
ATOM 3011 O O . MET A 1 386 ? -70.990 -29.263 81.571 1.00 89.56 386 MET A O 1
ATOM 3015 N N . GLU A 1 387 ? -73.030 -30.171 81.633 1.00 89.25 387 GLU A N 1
ATOM 3016 C CA . GLU A 1 387 ? -72.613 -31.443 81.022 1.00 89.25 387 GLU A CA 1
ATOM 3017 C C . GLU A 1 387 ? -71.996 -31.273 79.621 1.00 89.25 387 GLU A C 1
ATOM 3019 O O . GLU A 1 387 ? -71.101 -32.021 79.223 1.00 89.25 387 GLU A O 1
ATOM 3024 N N . LYS A 1 388 ? -72.484 -30.309 78.824 1.00 91.19 388 LYS A N 1
ATOM 3025 C CA . LYS A 1 388 ? -71.900 -29.995 77.507 1.00 91.19 388 LYS A CA 1
ATOM 3026 C C . LYS A 1 388 ? -70.533 -29.333 77.640 1.00 91.19 388 LYS A C 1
ATOM 3028 O O . LYS A 1 388 ? -69.660 -29.618 76.822 1.00 91.19 388 LYS A O 1
ATOM 3033 N N . ILE A 1 389 ? -70.363 -28.467 78.636 1.00 90.88 389 ILE A N 1
ATOM 3034 C CA . ILE A 1 389 ? -69.078 -27.837 78.944 1.00 90.88 389 ILE A CA 1
ATOM 3035 C C . ILE A 1 389 ? -68.075 -28.906 79.381 1.00 90.88 389 ILE A C 1
ATOM 3037 O O . ILE A 1 389 ? -66.969 -28.931 78.852 1.00 90.88 389 ILE A O 1
ATOM 3041 N N . ASP A 1 390 ? -68.478 -29.834 80.245 1.00 88.44 390 ASP A N 1
ATOM 3042 C CA . ASP A 1 390 ? -67.602 -30.898 80.743 1.00 88.44 390 ASP A CA 1
ATOM 3043 C C . ASP A 1 390 ? -67.095 -31.798 79.618 1.00 88.44 390 ASP A C 1
ATOM 3045 O O . ASP A 1 390 ? -65.886 -31.959 79.460 1.00 88.44 390 ASP A O 1
ATOM 3049 N N . ARG A 1 391 ? -67.991 -32.260 78.736 1.00 88.56 391 ARG A N 1
ATOM 3050 C CA . ARG A 1 391 ? -67.591 -33.028 77.545 1.00 88.56 391 ARG A CA 1
ATOM 3051 C C . ARG A 1 391 ? -66.636 -32.258 76.633 1.00 88.56 391 ARG A C 1
ATOM 3053 O O . ARG A 1 391 ? -65.738 -32.847 76.042 1.00 88.56 391 ARG A O 1
ATOM 3060 N N . MET A 1 392 ? -66.837 -30.950 76.476 1.00 90.75 392 MET A N 1
ATOM 3061 C CA . MET A 1 392 ? -65.945 -30.121 75.663 1.00 90.75 392 MET A CA 1
ATOM 3062 C C . MET A 1 392 ? -64.557 -30.008 76.306 1.00 90.75 392 MET A C 1
ATOM 3064 O O . MET A 1 392 ? -63.555 -30.157 75.613 1.00 90.75 392 MET A O 1
ATOM 3068 N N . VAL A 1 393 ? -64.493 -29.770 77.617 1.00 85.56 393 VAL A N 1
ATOM 3069 C CA . VAL A 1 393 ? -63.231 -29.661 78.360 1.00 85.56 393 VAL A CA 1
ATOM 3070 C C . VAL A 1 393 ? -62.476 -30.994 78.349 1.00 85.56 393 VAL A C 1
ATOM 3072 O O . VAL A 1 393 ? -61.274 -30.998 78.096 1.00 85.56 393 VAL A O 1
ATOM 3075 N N . GLU A 1 394 ? -63.161 -32.127 78.524 1.00 85.69 394 GLU A N 1
ATOM 3076 C CA . GLU A 1 394 ? -62.574 -33.470 78.397 1.00 85.69 394 GLU A CA 1
ATOM 3077 C C . GLU A 1 394 ? -62.001 -33.721 76.997 1.00 85.69 394 GLU A C 1
ATOM 3079 O O . GLU A 1 394 ? -60.843 -34.123 76.868 1.00 85.69 394 GLU A O 1
ATOM 3084 N N . ASN A 1 395 ? -62.766 -33.411 75.944 1.00 84.50 395 ASN A N 1
ATOM 3085 C CA . ASN A 1 395 ? -62.306 -33.540 74.557 1.00 84.50 395 ASN A CA 1
ATOM 3086 C C . ASN A 1 395 ? -61.087 -32.653 74.256 1.00 84.50 395 ASN A C 1
ATOM 3088 O O . ASN A 1 395 ? -60.251 -33.010 73.428 1.00 84.50 395 ASN A O 1
ATOM 3092 N N . ASN A 1 396 ? -60.963 -31.524 74.956 1.00 82.81 396 ASN A N 1
ATOM 3093 C CA . ASN A 1 396 ? -59.822 -30.617 74.868 1.00 82.81 396 ASN A CA 1
ATOM 3094 C C . ASN A 1 396 ? -58.671 -30.991 75.829 1.00 82.81 396 ASN A C 1
ATOM 3096 O O . ASN A 1 396 ? -57.771 -30.183 76.055 1.00 82.81 396 ASN A O 1
ATOM 3100 N N . GLY A 1 397 ? -58.666 -32.210 76.384 1.00 76.56 397 GLY A N 1
ATOM 3101 C CA . GLY A 1 397 ? -57.576 -32.738 77.211 1.00 76.56 397 GLY A CA 1
ATOM 3102 C C . GLY A 1 397 ? -57.624 -32.312 78.681 1.00 76.56 397 GLY A C 1
ATOM 3103 O O . GLY A 1 397 ? -56.602 -32.365 79.361 1.00 76.56 397 GLY A O 1
ATOM 3104 N N . GLY A 1 398 ? -58.784 -31.865 79.172 1.00 71.25 398 GLY A N 1
ATOM 3105 C CA . GLY A 1 398 ? -59.002 -31.443 80.561 1.00 71.25 398 GLY A CA 1
ATOM 3106 C C . GLY A 1 398 ? -58.503 -30.031 80.892 1.00 71.25 398 GLY A C 1
ATOM 3107 O O . GLY A 1 398 ? -58.619 -29.595 82.034 1.00 71.25 398 GLY A O 1
ATOM 3108 N N . GLY A 1 399 ? -57.939 -29.318 79.913 1.00 75.00 399 GLY A N 1
ATOM 3109 C CA . GLY A 1 399 ? -57.355 -27.989 80.090 1.00 75.00 399 GLY A CA 1
ATOM 3110 C C . GLY A 1 399 ? -58.309 -26.828 79.796 1.00 75.00 399 GLY A C 1
ATOM 3111 O O . GLY A 1 399 ? -59.391 -26.991 79.233 1.00 75.00 399 GLY A O 1
ATOM 3112 N N . CYS A 1 400 ? -57.873 -25.620 80.148 1.00 77.69 400 CYS A N 1
ATOM 3113 C CA . CYS A 1 400 ? -58.470 -24.363 79.697 1.00 77.69 400 CYS A CA 1
ATOM 3114 C C . CYS A 1 400 ? -57.663 -23.772 78.535 1.00 77.69 400 CYS A C 1
ATOM 3116 O O . CYS A 1 400 ? -56.517 -24.156 78.310 1.00 77.69 400 CYS A O 1
ATOM 3118 N N . TYR A 1 401 ? -58.220 -22.794 77.827 1.00 76.94 401 TYR A N 1
ATOM 3119 C CA . TYR A 1 401 ? -57.480 -22.079 76.791 1.00 76.94 401 TYR A CA 1
ATOM 3120 C C . TYR A 1 401 ? -56.369 -21.211 77.441 1.00 76.94 401 TYR A C 1
ATOM 3122 O O . TYR A 1 401 ? -56.685 -20.366 78.280 1.00 76.94 401 TYR A O 1
ATOM 3130 N N . THR A 1 402 ? -55.083 -21.418 77.102 1.00 67.81 402 THR A N 1
ATOM 3131 C CA . THR A 1 402 ? -53.919 -20.800 77.793 1.00 67.81 402 THR A CA 1
ATOM 3132 C C . THR A 1 402 ? -53.248 -19.658 77.014 1.00 67.81 402 THR A C 1
ATOM 3134 O O . THR A 1 402 ? -53.359 -19.549 75.795 1.00 67.81 402 THR A O 1
ATOM 3137 N N . ASN A 1 403 ? -52.478 -18.819 77.720 1.00 60.16 403 ASN A N 1
ATOM 3138 C CA . ASN A 1 403 ? -51.695 -17.717 77.133 1.00 60.16 403 ASN A CA 1
ATOM 3139 C C . ASN A 1 403 ? -50.572 -18.195 76.180 1.00 60.16 403 ASN A C 1
ATOM 3141 O O . ASN A 1 403 ? -50.213 -17.499 75.235 1.00 60.16 403 ASN A O 1
ATOM 3145 N N . GLU A 1 404 ? -50.030 -19.398 76.386 1.00 61.44 404 GLU A N 1
ATOM 3146 C CA . GLU A 1 404 ? -49.016 -19.984 75.492 1.00 61.44 404 GLU A CA 1
ATOM 3147 C C . GLU A 1 404 ? -49.594 -20.282 74.101 1.00 61.44 404 GLU A C 1
ATOM 3149 O O . GLU A 1 404 ? -48.949 -20.016 73.086 1.00 61.44 404 GLU A O 1
ATOM 3154 N N . MET A 1 405 ? -50.847 -20.754 74.041 1.00 62.50 405 MET A N 1
ATOM 3155 C CA . MET A 1 405 ? -51.559 -20.993 72.779 1.00 62.50 405 MET A CA 1
ATOM 3156 C C . MET A 1 405 ? -51.791 -19.688 72.000 1.00 62.50 405 MET A C 1
ATOM 3158 O O . MET A 1 405 ? -51.732 -19.686 70.770 1.00 62.50 405 MET A O 1
ATOM 3162 N N . PHE A 1 406 ? -51.965 -18.568 72.706 1.00 57.22 406 PHE A N 1
ATOM 3163 C CA . PHE A 1 406 ? -52.078 -17.235 72.113 1.00 57.22 406 PHE A CA 1
ATOM 3164 C C . PHE A 1 406 ? -50.740 -16.744 71.515 1.00 57.22 406 PHE A C 1
ATOM 3166 O O . PHE A 1 406 ? -50.700 -16.303 70.365 1.00 57.22 406 PHE A O 1
ATOM 3173 N N . GLN A 1 407 ? -49.616 -16.910 72.223 1.00 56.00 407 GLN A N 1
ATOM 3174 C CA . GLN A 1 407 ? -48.283 -16.509 71.731 1.00 56.00 407 GLN A CA 1
ATOM 3175 C C . GLN A 1 407 ? -47.798 -17.333 70.521 1.00 56.00 407 GLN A C 1
ATOM 3177 O O . GLN A 1 407 ? -47.126 -16.805 69.625 1.00 56.00 407 GLN A O 1
ATOM 3182 N N . MET A 1 408 ? -48.161 -18.619 70.449 1.00 55.62 408 MET A N 1
ATOM 3183 C CA . MET A 1 408 ? -47.858 -19.464 69.284 1.00 55.62 408 MET A CA 1
ATOM 3184 C C . MET A 1 408 ? -48.548 -18.955 68.007 1.00 55.62 408 MET A C 1
ATOM 3186 O O . MET A 1 408 ? -47.943 -18.974 66.932 1.00 55.62 408 MET A O 1
ATOM 3190 N N . ALA A 1 409 ? -49.778 -18.440 68.117 1.00 50.00 409 ALA A N 1
ATOM 3191 C CA . ALA A 1 409 ? -50.517 -17.884 66.984 1.00 50.00 409 ALA A CA 1
ATOM 3192 C C . ALA A 1 409 ? -49.883 -16.583 66.446 1.00 50.00 409 ALA A C 1
ATOM 3194 O O . ALA A 1 409 ? -49.757 -16.423 65.230 1.00 50.00 409 ALA A O 1
ATOM 3195 N N . GLU A 1 410 ? -49.400 -15.689 67.319 1.00 52.78 410 GLU A N 1
ATOM 3196 C CA . GLU A 1 410 ? -48.671 -14.478 66.897 1.00 52.78 410 GLU A CA 1
ATOM 3197 C C . GLU A 1 410 ? -47.352 -14.801 66.177 1.00 52.78 410 GLU A C 1
ATOM 3199 O O . GLU A 1 410 ? -46.986 -14.147 65.192 1.00 52.78 410 GLU A O 1
ATOM 3204 N N . THR A 1 411 ? -46.636 -15.824 66.648 1.00 55.28 411 THR A N 1
ATOM 3205 C CA . THR A 1 411 ? -45.339 -16.229 66.084 1.00 55.28 411 THR A CA 1
ATOM 3206 C C . THR A 1 411 ? -45.496 -16.779 64.662 1.00 55.28 411 THR A C 1
ATOM 3208 O O . THR A 1 411 ? -44.778 -16.359 63.754 1.00 55.28 411 THR A O 1
ATOM 3211 N N . ALA A 1 412 ? -46.510 -17.617 64.420 1.00 54.91 412 ALA A N 1
ATOM 3212 C CA . ALA A 1 412 ? -46.797 -18.176 63.096 1.00 54.91 412 ALA A CA 1
ATOM 3213 C C . ALA A 1 412 ? -47.160 -17.108 62.042 1.00 54.91 412 ALA A C 1
ATOM 3215 O O . ALA A 1 412 ? -46.880 -17.274 60.850 1.00 54.91 412 ALA A O 1
ATOM 3216 N N . ILE A 1 413 ? -47.774 -15.996 62.461 1.00 54.59 413 ILE A N 1
ATOM 3217 C CA . ILE A 1 413 ? -48.074 -14.863 61.576 1.00 54.59 413 ILE A CA 1
ATOM 3218 C C . ILE A 1 413 ? -46.777 -14.141 61.184 1.00 54.59 413 ILE A C 1
ATOM 3220 O O . ILE A 1 413 ? -46.577 -13.858 60.001 1.00 54.59 413 ILE A O 1
ATOM 3224 N N . LYS A 1 414 ? -45.868 -13.888 62.137 1.00 52.31 414 LYS A N 1
ATOM 3225 C CA . LYS A 1 414 ? -44.576 -13.228 61.870 1.00 52.31 414 LYS A CA 1
ATOM 3226 C C . LYS A 1 414 ? -43.717 -14.015 60.874 1.00 52.31 414 LYS A C 1
ATOM 3228 O O . LYS A 1 414 ? -43.247 -13.431 59.899 1.00 52.31 414 LYS A O 1
ATOM 3233 N N . GLU A 1 415 ? -43.596 -15.331 61.046 1.00 61.41 415 GLU A N 1
ATOM 3234 C CA . GLU A 1 415 ? -42.797 -16.190 60.155 1.00 61.41 415 GLU A CA 1
ATOM 3235 C C . GLU A 1 415 ? -43.323 -16.223 58.709 1.00 61.41 415 GLU A C 1
ATOM 3237 O O . GLU A 1 415 ? -42.545 -16.223 57.753 1.00 61.41 415 GLU A O 1
ATOM 3242 N N . LYS A 1 416 ? -44.651 -16.222 58.515 1.00 58.19 416 LYS A N 1
ATOM 3243 C CA . LYS A 1 416 ? -45.250 -16.159 57.169 1.00 58.19 416 LYS A CA 1
ATOM 3244 C C . LYS A 1 416 ? -44.919 -14.851 56.454 1.00 58.19 416 LYS A C 1
ATOM 3246 O O . LYS A 1 416 ? -44.667 -14.866 55.252 1.00 58.19 416 LYS A O 1
ATOM 3251 N N . PHE A 1 417 ? -44.900 -13.733 57.177 1.00 53.22 417 PHE A N 1
ATOM 3252 C CA . PHE A 1 417 ? -44.526 -12.441 56.604 1.00 53.22 417 PHE A CA 1
ATOM 3253 C C . PHE A 1 417 ? -43.057 -12.395 56.182 1.00 53.22 417 PHE A C 1
ATOM 3255 O O . PHE A 1 417 ? -42.747 -11.858 55.120 1.00 53.22 417 PHE A O 1
ATOM 3262 N N . GLU A 1 418 ? -42.164 -12.971 56.982 1.00 61.12 418 GLU A N 1
ATOM 3263 C CA . GLU A 1 418 ? -40.731 -12.987 56.686 1.00 61.12 418 GLU A CA 1
ATOM 3264 C C . GLU A 1 418 ? -40.420 -13.809 55.425 1.00 61.12 418 GLU A C 1
ATOM 3266 O O . GLU A 1 418 ? -39.668 -13.358 54.561 1.00 61.12 418 GLU A O 1
ATOM 3271 N N . LYS A 1 419 ? -41.108 -14.943 55.232 1.00 67.19 419 LYS A N 1
ATOM 3272 C CA . LYS A 1 419 ? -41.016 -15.743 53.997 1.00 67.19 419 LYS A CA 1
ATOM 3273 C C . LYS A 1 419 ? -41.434 -14.966 52.744 1.00 67.19 419 LYS A C 1
ATOM 3275 O O . LYS A 1 419 ? -40.713 -14.993 51.751 1.00 67.19 419 LYS A O 1
ATOM 3280 N N . ILE A 1 420 ? -42.549 -14.233 52.800 1.00 67.62 420 ILE A N 1
ATOM 3281 C CA . ILE A 1 420 ? -43.052 -13.442 51.659 1.00 67.62 420 ILE A CA 1
ATOM 3282 C C . ILE A 1 420 ? -42.063 -12.335 51.261 1.00 67.62 420 ILE A C 1
ATOM 3284 O O . ILE A 1 420 ? -41.906 -12.041 50.075 1.00 67.62 420 ILE A O 1
ATOM 3288 N N . MET A 1 421 ? -41.395 -11.711 52.237 1.00 59.53 421 MET A N 1
ATOM 3289 C CA . MET A 1 421 ? -40.405 -10.663 51.960 1.00 59.53 421 MET A CA 1
ATOM 3290 C C . MET A 1 421 ? -39.167 -11.230 51.259 1.00 59.53 421 MET A C 1
ATOM 3292 O O . MET A 1 421 ? -38.731 -10.667 50.257 1.00 59.53 421 MET A O 1
ATOM 3296 N N . ILE A 1 422 ? -38.656 -12.374 51.725 1.00 72.88 422 ILE A N 1
ATOM 3297 C CA . ILE A 1 422 ? -37.509 -13.056 51.105 1.00 72.88 422 ILE A CA 1
ATOM 3298 C C . ILE A 1 422 ? -37.836 -13.492 49.669 1.00 72.88 422 ILE A C 1
ATOM 3300 O O . ILE A 1 422 ? -37.031 -13.282 48.762 1.00 72.88 422 ILE A O 1
ATOM 3304 N N . GLU A 1 423 ? -39.022 -14.063 49.432 1.00 72.56 423 GLU A N 1
ATOM 3305 C CA . GLU A 1 423 ? -39.453 -14.468 48.086 1.00 72.56 423 GLU A CA 1
ATOM 3306 C C . GLU A 1 423 ? -39.487 -13.285 47.108 1.00 72.56 423 GLU A C 1
ATOM 3308 O O . GLU A 1 423 ? -38.998 -13.413 45.983 1.00 72.56 423 GLU A O 1
ATOM 3313 N N . ARG A 1 424 ? -39.978 -12.117 47.545 1.00 68.69 424 ARG A N 1
ATOM 3314 C CA . ARG A 1 424 ? -39.993 -10.901 46.718 1.00 68.69 424 ARG A CA 1
ATOM 3315 C C . ARG A 1 424 ? -38.604 -10.352 46.423 1.00 68.69 424 ARG A C 1
ATOM 3317 O O . ARG A 1 424 ? -38.345 -9.965 45.288 1.00 68.69 424 ARG A O 1
ATOM 3324 N N . GLU A 1 425 ? -37.701 -10.329 47.401 1.00 70.56 425 GLU A N 1
ATOM 3325 C CA . GLU A 1 425 ? -36.315 -9.902 47.160 1.00 70.56 425 GLU A CA 1
ATOM 3326 C C . GLU A 1 425 ? -35.620 -10.805 46.127 1.00 70.56 425 GLU A C 1
ATOM 3328 O O . GLU A 1 425 ? -34.911 -10.317 45.243 1.00 70.56 425 GLU A O 1
ATOM 3333 N N . LEU A 1 426 ? -35.870 -12.117 46.184 1.00 80.06 426 LEU A N 1
ATOM 3334 C CA . LEU A 1 426 ? -35.355 -13.079 45.205 1.00 80.06 426 LEU A CA 1
ATOM 3335 C C . LEU A 1 426 ? -35.975 -12.909 43.811 1.00 80.06 426 LEU A C 1
ATOM 3337 O O . LEU A 1 426 ? -35.313 -13.207 42.815 1.00 80.06 426 LEU A O 1
ATOM 3341 N N . GLU A 1 427 ? -37.228 -12.470 43.721 1.00 77.38 427 GLU A N 1
ATOM 3342 C CA . GLU A 1 427 ? -37.907 -12.186 42.453 1.00 77.38 427 GLU A CA 1
ATOM 3343 C C . GLU A 1 427 ? -37.346 -10.923 41.786 1.00 77.38 427 GLU A C 1
ATOM 3345 O O . GLU A 1 427 ? -36.926 -10.987 40.631 1.00 77.38 427 GLU A O 1
ATOM 3350 N N . ILE A 1 428 ? -37.176 -9.833 42.545 1.00 74.69 428 ILE A N 1
ATOM 3351 C CA . ILE A 1 428 ? -36.517 -8.599 42.076 1.00 74.69 428 ILE A CA 1
ATOM 3352 C C . ILE A 1 428 ? -35.104 -8.899 41.575 1.00 74.69 428 ILE A C 1
ATOM 3354 O O . ILE A 1 428 ? -34.688 -8.415 40.521 1.00 74.69 428 ILE A O 1
ATOM 3358 N N . LYS A 1 429 ? -34.353 -9.715 42.325 1.00 78.00 429 LYS A N 1
ATOM 3359 C CA . LYS A 1 429 ? -32.995 -10.101 41.943 1.00 78.00 429 LYS A CA 1
ATOM 3360 C C . LYS A 1 429 ? -32.981 -10.869 40.619 1.00 78.00 429 LYS A C 1
ATOM 3362 O O . LYS A 1 429 ? -32.181 -10.536 39.749 1.00 78.00 429 LYS A O 1
ATOM 3367 N N . ARG A 1 430 ? -33.885 -11.840 40.442 1.00 82.38 430 ARG A N 1
ATOM 3368 C CA . ARG A 1 430 ? -34.001 -12.619 39.198 1.00 82.38 430 ARG A CA 1
ATOM 3369 C C . ARG A 1 430 ? -34.388 -11.754 38.003 1.00 82.38 430 ARG A C 1
ATOM 3371 O O . ARG A 1 430 ? -33.773 -11.886 36.951 1.00 82.38 430 ARG A O 1
ATOM 3378 N N . GLU A 1 431 ? -35.370 -10.869 38.148 1.00 80.00 431 GLU A N 1
ATOM 3379 C CA . GLU A 1 431 ? -35.783 -9.983 37.053 1.00 80.00 431 GLU A CA 1
ATOM 3380 C C . GLU A 1 431 ? -34.677 -8.991 36.675 1.00 80.00 431 GLU A C 1
ATOM 3382 O O . GLU A 1 431 ? -34.430 -8.773 35.490 1.00 80.00 431 GLU A O 1
ATOM 3387 N N . LYS A 1 432 ? -33.936 -8.465 37.661 1.00 77.38 432 LYS A N 1
ATOM 3388 C CA . LYS A 1 432 ? -32.760 -7.624 37.411 1.00 77.38 432 LYS A CA 1
ATOM 3389 C C . LYS A 1 432 ? -31.667 -8.380 36.653 1.00 77.38 432 LYS A C 1
ATOM 3391 O O . LYS A 1 432 ? -31.118 -7.847 35.696 1.00 77.38 432 LYS A O 1
ATOM 3396 N N . GLU A 1 433 ? -31.356 -9.611 37.058 1.00 84.00 433 GLU A N 1
ATOM 3397 C CA . GLU A 1 433 ? -30.368 -10.456 36.372 1.00 84.00 433 GLU A CA 1
ATOM 3398 C C . GLU A 1 433 ? -30.797 -10.786 34.935 1.00 84.00 433 GLU A C 1
ATOM 3400 O O . GLU A 1 433 ? -29.973 -10.730 34.025 1.00 84.00 433 GLU A O 1
ATOM 3405 N N . GLN A 1 434 ? -32.083 -11.066 34.701 1.00 85.50 434 GLN A N 1
ATOM 3406 C CA . GLN A 1 434 ? -32.615 -11.299 33.354 1.00 85.50 434 GLN A CA 1
ATOM 3407 C C . GLN A 1 434 ? -32.537 -10.054 32.467 1.00 85.50 434 GLN A C 1
ATOM 3409 O O . GLN A 1 434 ? -32.197 -10.168 31.289 1.00 85.50 434 GLN A O 1
ATOM 3414 N N . LEU A 1 435 ? -32.845 -8.877 33.014 1.00 82.12 435 LEU A N 1
ATOM 3415 C CA . LEU A 1 435 ? -32.758 -7.618 32.279 1.00 82.12 435 LEU A CA 1
ATOM 3416 C C . LEU A 1 435 ? -31.301 -7.289 31.924 1.00 82.12 435 LEU A C 1
ATOM 3418 O O . LEU A 1 435 ? -31.000 -6.983 30.772 1.00 82.12 435 LEU A O 1
ATOM 3422 N N . GLN A 1 436 ? -30.383 -7.481 32.876 1.00 79.75 436 GLN A N 1
ATOM 3423 C CA . GLN A 1 436 ? -28.946 -7.324 32.657 1.00 79.75 436 GLN A CA 1
ATOM 3424 C C . GLN A 1 436 ? -28.414 -8.302 31.595 1.00 79.75 436 GLN A C 1
ATOM 3426 O O . GLN A 1 436 ? -27.634 -7.911 30.732 1.00 79.75 436 GLN A O 1
ATOM 3431 N N . ALA A 1 437 ? -28.861 -9.562 31.615 1.00 86.81 437 ALA A N 1
ATOM 3432 C CA . ALA A 1 437 ? -28.442 -10.565 30.638 1.00 86.81 437 ALA A CA 1
ATOM 3433 C C . ALA A 1 437 ? -28.910 -10.231 29.212 1.00 86.81 437 ALA A C 1
ATOM 3435 O O . ALA A 1 437 ? -28.132 -10.377 28.271 1.00 86.81 437 ALA A O 1
ATOM 3436 N N . LYS A 1 438 ? -30.151 -9.745 29.051 1.00 84.94 438 LYS A N 1
ATOM 3437 C CA . LYS A 1 438 ? -30.667 -9.274 27.754 1.00 84.94 438 LYS A CA 1
ATOM 3438 C C . LYS A 1 438 ? -29.868 -8.084 27.228 1.00 84.94 438 LYS A C 1
ATOM 3440 O O . LYS A 1 438 ? -29.502 -8.072 26.059 1.00 84.94 438 LYS A O 1
ATOM 3445 N N . PHE A 1 439 ? -29.550 -7.132 28.103 1.00 80.88 439 PHE A N 1
ATOM 3446 C CA . PHE A 1 439 ? -28.715 -5.981 27.770 1.00 80.88 439 PHE A CA 1
ATOM 3447 C C . PHE A 1 439 ? -27.315 -6.394 27.285 1.00 80.88 439 PHE A C 1
ATOM 3449 O O . PHE A 1 439 ? -26.839 -5.926 26.249 1.00 80.88 439 PHE A O 1
ATOM 3456 N N . ASP A 1 440 ? -26.670 -7.329 27.988 1.00 82.50 440 ASP A N 1
ATOM 3457 C CA . ASP A 1 440 ? -25.355 -7.849 27.604 1.00 82.50 440 ASP A CA 1
ATOM 3458 C C . ASP A 1 440 ? -25.388 -8.603 26.263 1.00 82.50 440 ASP A C 1
ATOM 3460 O O . ASP A 1 440 ? -24.417 -8.561 25.499 1.00 82.50 440 ASP A O 1
ATOM 3464 N N . GLU A 1 441 ? -26.478 -9.319 25.976 1.00 88.19 441 GLU A N 1
ATOM 3465 C CA . GLU A 1 441 ? -26.686 -10.025 24.710 1.00 88.19 441 GLU A CA 1
ATOM 3466 C C . GLU A 1 441 ? -26.903 -9.050 23.546 1.00 88.19 441 GLU A C 1
ATOM 3468 O O . GLU A 1 441 ? -26.292 -9.221 22.491 1.00 88.19 441 GLU A O 1
ATOM 3473 N N . GLU A 1 442 ? -27.673 -7.981 23.749 1.00 83.94 442 GLU A N 1
ATOM 3474 C CA . GLU A 1 442 ? -27.905 -6.932 22.752 1.00 83.94 442 GLU A CA 1
ATOM 3475 C C . GLU A 1 442 ? -26.618 -6.154 22.426 1.00 83.94 442 GLU A C 1
ATOM 3477 O O . GLU A 1 442 ? -26.293 -5.952 21.252 1.00 83.94 442 GLU A O 1
ATOM 3482 N N . ILE A 1 443 ? -25.800 -5.827 23.438 1.00 85.38 443 ILE A N 1
ATOM 3483 C CA . ILE A 1 443 ? -24.463 -5.245 23.227 1.00 85.38 443 ILE A CA 1
ATOM 3484 C C . ILE A 1 443 ? -23.575 -6.186 22.409 1.00 85.38 443 ILE A C 1
ATOM 3486 O O . ILE A 1 443 ? -22.857 -5.729 21.515 1.00 85.38 443 ILE A O 1
ATOM 3490 N N . ARG A 1 444 ? -23.579 -7.491 22.714 1.00 86.12 444 ARG A N 1
ATOM 3491 C CA . ARG A 1 444 ? -22.788 -8.475 21.958 1.00 86.12 444 ARG A CA 1
ATOM 3492 C C . ARG A 1 444 ? -23.267 -8.583 20.516 1.00 86.12 444 ARG A C 1
ATOM 3494 O O . ARG A 1 444 ? -22.441 -8.497 19.613 1.00 86.12 444 ARG A O 1
ATOM 3501 N N . ALA A 1 445 ? -24.573 -8.707 20.295 1.00 86.31 445 ALA A N 1
ATOM 3502 C CA . ALA A 1 445 ? -25.156 -8.796 18.962 1.00 86.31 445 ALA A CA 1
ATOM 3503 C C . ALA A 1 445 ? -24.822 -7.561 18.111 1.00 86.31 445 ALA A C 1
ATOM 3505 O O . ALA A 1 445 ? -24.381 -7.706 16.970 1.00 86.31 445 ALA A O 1
ATOM 3506 N N . MET A 1 446 ? -24.935 -6.359 18.687 1.00 84.00 446 MET A N 1
ATOM 3507 C CA . MET A 1 446 ? -24.600 -5.102 18.014 1.00 84.00 446 MET A CA 1
ATOM 3508 C C . MET A 1 446 ? -23.106 -5.006 17.668 1.00 84.00 446 MET A C 1
ATOM 3510 O O . MET A 1 446 ? -22.754 -4.637 16.545 1.00 84.00 446 MET A O 1
ATOM 3514 N N . LYS A 1 447 ? -22.214 -5.396 18.591 1.00 81.88 447 LYS A N 1
ATOM 3515 C CA . LYS A 1 447 ? -20.764 -5.465 18.332 1.00 81.88 447 LYS A CA 1
ATOM 3516 C C . LYS A 1 447 ? -20.433 -6.446 17.212 1.00 81.88 447 LYS A C 1
ATOM 3518 O O . LYS A 1 447 ? -19.651 -6.110 16.320 1.00 81.88 447 LYS A O 1
ATOM 3523 N N . ASP A 1 448 ? -21.029 -7.632 17.235 1.00 85.00 448 ASP A N 1
ATOM 3524 C CA . ASP A 1 448 ? -20.801 -8.667 16.229 1.00 85.00 448 ASP A CA 1
ATOM 3525 C C . ASP A 1 448 ? -21.308 -8.236 14.848 1.00 85.00 448 ASP A C 1
ATOM 3527 O O . ASP A 1 448 ? -20.604 -8.396 13.849 1.00 85.00 448 ASP A O 1
ATOM 3531 N N . GLU A 1 449 ? -22.509 -7.657 14.769 1.00 85.06 449 GLU A N 1
ATOM 3532 C CA . GLU A 1 449 ? -23.069 -7.127 13.524 1.00 85.06 449 GLU A CA 1
ATOM 3533 C C . GLU A 1 449 ? -22.195 -6.011 12.947 1.00 85.06 449 GLU A C 1
ATOM 3535 O O . GLU A 1 449 ? -21.815 -6.075 11.773 1.00 85.06 449 GLU A O 1
ATOM 3540 N N . LYS A 1 450 ? -21.785 -5.044 13.780 1.00 82.00 450 LYS A N 1
ATOM 3541 C CA . LYS A 1 450 ? -20.919 -3.947 13.339 1.00 82.00 450 LYS A CA 1
ATOM 3542 C C . LYS A 1 450 ? -19.554 -4.449 12.878 1.00 82.00 450 LYS A C 1
ATOM 3544 O O . LYS A 1 450 ? -19.037 -3.980 11.867 1.00 82.00 450 LYS A O 1
ATOM 3549 N N . THR A 1 451 ? -18.993 -5.445 13.563 1.00 81.88 451 THR A N 1
ATOM 3550 C CA . THR A 1 451 ? -17.726 -6.076 13.163 1.00 81.88 451 THR A CA 1
ATOM 3551 C C . THR A 1 451 ? -17.849 -6.748 11.793 1.00 81.88 451 THR A C 1
ATOM 3553 O O . THR A 1 451 ? -16.980 -6.567 10.941 1.00 81.88 451 THR A O 1
ATOM 3556 N N . ARG A 1 452 ? -18.950 -7.468 11.530 1.00 85.69 452 ARG A N 1
ATOM 3557 C CA . ARG A 1 452 ? -19.216 -8.087 10.217 1.00 85.69 452 ARG A CA 1
ATOM 3558 C C . ARG A 1 452 ? -19.432 -7.057 9.109 1.00 85.69 452 ARG A C 1
ATOM 3560 O O . ARG A 1 452 ? -19.028 -7.294 7.976 1.00 85.69 452 ARG A O 1
ATOM 3567 N N . GLU A 1 453 ? -20.091 -5.939 9.398 1.00 83.81 453 GLU A N 1
ATOM 3568 C CA . GLU A 1 453 ? -20.262 -4.835 8.444 1.00 83.81 453 GLU A CA 1
ATOM 3569 C C . GLU A 1 453 ? -18.910 -4.214 8.066 1.00 83.81 453 GLU A C 1
ATOM 3571 O O . GLU A 1 453 ? -18.568 -4.172 6.886 1.00 83.81 453 GLU A O 1
ATOM 3576 N N . VAL A 1 454 ? -18.096 -3.843 9.060 1.00 84.25 454 VAL A N 1
ATOM 3577 C CA . VAL A 1 454 ? -16.750 -3.285 8.846 1.00 84.25 454 VAL A CA 1
ATOM 3578 C C . VAL A 1 454 ? -15.858 -4.263 8.080 1.00 84.25 454 VAL A C 1
ATOM 3580 O O . VAL A 1 454 ? -15.101 -3.850 7.202 1.00 84.25 454 VAL A O 1
ATOM 3583 N N . GLN A 1 455 ? -15.951 -5.559 8.379 1.00 82.62 455 GLN A N 1
ATOM 3584 C CA . GLN A 1 455 ? -15.193 -6.587 7.672 1.00 82.62 455 GLN A CA 1
ATOM 3585 C C . GLN A 1 455 ? -15.581 -6.663 6.187 1.00 82.62 455 GLN A C 1
ATOM 3587 O O . GLN A 1 455 ? -14.695 -6.647 5.334 1.00 82.62 455 GLN A O 1
ATOM 3592 N N . ARG A 1 456 ? -16.883 -6.664 5.868 1.00 84.00 456 ARG A N 1
ATOM 3593 C CA . ARG A 1 456 ? -17.370 -6.665 4.477 1.00 84.00 456 ARG A CA 1
ATOM 3594 C C . ARG A 1 456 ? -16.904 -5.432 3.702 1.00 84.00 456 ARG A C 1
ATOM 3596 O O . ARG A 1 456 ? -16.363 -5.575 2.609 1.00 84.00 456 ARG A O 1
ATOM 3603 N N . GLU A 1 457 ? -17.027 -4.237 4.283 1.00 83.62 457 GLU A N 1
ATOM 3604 C CA . GLU A 1 457 ? -16.538 -2.999 3.655 1.00 83.62 457 GLU A CA 1
ATOM 3605 C C . GLU A 1 457 ? -15.025 -3.048 3.381 1.00 83.62 457 GLU A C 1
ATOM 3607 O O . GLU A 1 457 ? -14.553 -2.594 2.335 1.00 83.62 457 GLU A O 1
ATOM 3612 N N . ARG A 1 458 ? -14.239 -3.597 4.318 1.00 82.88 458 ARG A N 1
ATOM 3613 C CA . ARG A 1 458 ? -12.784 -3.742 4.163 1.00 82.88 458 ARG A CA 1
ATOM 3614 C C . ARG A 1 458 ? -12.433 -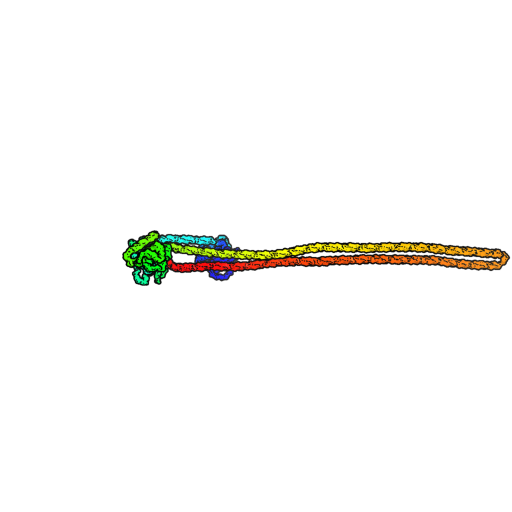4.701 3.031 1.00 82.88 458 ARG A C 1
ATOM 3616 O O . ARG A 1 458 ? -11.551 -4.375 2.237 1.00 82.88 458 ARG A O 1
ATOM 3623 N N . GLU A 1 459 ? -13.123 -5.835 2.943 1.00 85.38 459 GLU A N 1
ATOM 3624 C CA . GLU A 1 459 ? -12.927 -6.839 1.893 1.00 85.38 459 GLU A CA 1
ATOM 3625 C C . GLU A 1 459 ? -13.255 -6.287 0.501 1.00 85.38 459 GLU A C 1
ATOM 3627 O O . GLU A 1 459 ? -12.461 -6.465 -0.425 1.00 85.38 459 GLU A O 1
ATOM 3632 N N . GLU A 1 460 ? -14.363 -5.555 0.348 1.00 86.62 460 GLU A N 1
ATOM 3633 C CA . GLU A 1 460 ? -14.742 -4.915 -0.920 1.00 86.62 460 GLU A CA 1
ATOM 3634 C C . GLU A 1 460 ? -13.708 -3.878 -1.376 1.00 86.62 460 GLU A C 1
ATOM 3636 O O . GLU A 1 460 ? -13.279 -3.878 -2.532 1.00 86.62 460 GLU A O 1
ATOM 3641 N N . ARG A 1 461 ? -13.240 -3.020 -0.463 1.00 84.06 461 ARG A N 1
ATOM 3642 C CA . ARG A 1 461 ? -12.221 -2.006 -0.782 1.00 84.06 461 ARG A CA 1
ATOM 3643 C C . ARG A 1 461 ? -10.867 -2.629 -1.101 1.00 84.06 461 ARG A C 1
ATOM 3645 O O . ARG A 1 461 ? -10.163 -2.164 -1.992 1.00 84.06 461 ARG A O 1
ATOM 3652 N N . GLU A 1 462 ? -10.483 -3.674 -0.376 1.00 85.25 462 GLU A N 1
ATOM 3653 C CA . GLU A 1 462 ? -9.250 -4.409 -0.654 1.00 85.25 462 GLU A CA 1
ATOM 3654 C C . GLU A 1 462 ? -9.334 -5.149 -1.997 1.00 85.25 462 GLU A C 1
ATOM 3656 O O . GLU A 1 462 ? -8.353 -5.196 -2.734 1.00 85.25 462 GLU A O 1
ATOM 3661 N N . LYS A 1 463 ? -10.513 -5.665 -2.364 1.00 89.25 463 LYS A N 1
ATOM 3662 C CA . LYS A 1 463 ? -10.765 -6.225 -3.694 1.00 89.25 463 LYS A CA 1
ATOM 3663 C C . LYS A 1 463 ? -10.572 -5.175 -4.792 1.00 89.25 463 LYS A C 1
ATOM 3665 O O . LYS A 1 463 ? -9.854 -5.455 -5.744 1.00 89.25 463 LYS A O 1
ATOM 3670 N N . LEU A 1 464 ? -11.110 -3.966 -4.628 1.00 88.38 464 LEU A N 1
ATOM 3671 C CA . LEU A 1 464 ? -10.922 -2.879 -5.598 1.00 88.38 464 LEU A CA 1
ATOM 3672 C C . LEU A 1 464 ? -9.443 -2.480 -5.752 1.00 88.38 464 LEU A C 1
ATOM 3674 O O . LEU A 1 464 ? -8.968 -2.264 -6.866 1.00 88.38 464 LEU A O 1
ATOM 3678 N N . LEU A 1 465 ? -8.695 -2.410 -4.644 1.00 87.25 465 LEU A N 1
ATOM 3679 C CA . LEU A 1 465 ? -7.251 -2.153 -4.679 1.00 87.25 465 LEU A CA 1
ATOM 3680 C C . LEU A 1 465 ? -6.487 -3.275 -5.394 1.00 87.25 465 LEU A C 1
ATOM 3682 O O . LEU A 1 465 ? -5.591 -2.976 -6.179 1.00 87.25 465 LEU A O 1
ATOM 3686 N N . ARG A 1 466 ? -6.856 -4.543 -5.164 1.00 86.88 466 ARG A N 1
ATOM 3687 C CA . ARG A 1 466 ? -6.283 -5.698 -5.872 1.00 86.88 466 ARG A CA 1
ATOM 3688 C C . ARG A 1 466 ? -6.561 -5.641 -7.373 1.00 86.88 466 ARG A C 1
ATOM 3690 O O . ARG A 1 466 ? -5.632 -5.806 -8.151 1.00 86.88 466 ARG A O 1
ATOM 3697 N N . GLU A 1 467 ? -7.794 -5.342 -7.779 1.00 89.19 467 GLU A N 1
ATOM 3698 C CA . GLU A 1 467 ? -8.168 -5.203 -9.195 1.00 89.19 467 GLU A CA 1
ATOM 3699 C C . GLU A 1 467 ? -7.385 -4.069 -9.883 1.00 89.19 467 GLU A C 1
ATOM 3701 O O . GLU A 1 467 ? -6.889 -4.242 -10.998 1.00 89.19 467 GLU A O 1
ATOM 3706 N N . LYS A 1 468 ? -7.201 -2.923 -9.209 1.00 85.69 468 LYS A N 1
ATOM 3707 C CA . LYS A 1 468 ? -6.350 -1.826 -9.704 1.00 85.69 468 LYS A CA 1
ATOM 3708 C C . LYS A 1 468 ? -4.871 -2.226 -9.802 1.00 85.69 468 LYS A C 1
ATOM 3710 O O . LYS A 1 468 ? -4.219 -1.905 -10.795 1.00 85.69 468 LYS A O 1
ATOM 3715 N N . GLU A 1 469 ? -4.338 -2.942 -8.812 1.00 85.12 469 GLU A N 1
ATOM 3716 C CA . GLU A 1 469 ? -2.956 -3.442 -8.821 1.00 85.12 469 GLU A CA 1
ATOM 3717 C C . GLU A 1 469 ? -2.726 -4.442 -9.964 1.00 85.12 469 GLU A C 1
ATOM 3719 O O . GLU A 1 469 ? -1.767 -4.314 -10.728 1.00 85.12 469 GLU A O 1
ATOM 3724 N N . GLU A 1 470 ? -3.652 -5.386 -10.146 1.00 90.00 470 GLU A N 1
ATOM 3725 C CA . GLU A 1 470 ? -3.654 -6.337 -11.258 1.00 90.00 470 GLU A CA 1
ATOM 3726 C C . GLU A 1 470 ? -3.755 -5.634 -12.613 1.00 90.00 470 GLU A C 1
ATOM 3728 O O . GLU A 1 470 ? -3.044 -6.012 -13.547 1.00 90.00 470 GLU A O 1
ATOM 3733 N N . TYR A 1 471 ? -4.571 -4.583 -12.735 1.00 89.12 471 TYR A N 1
ATOM 3734 C CA . TYR A 1 471 ? -4.647 -3.770 -13.949 1.00 89.12 471 TYR A CA 1
ATOM 3735 C C . TYR A 1 471 ? -3.298 -3.118 -14.285 1.00 89.12 471 TYR A C 1
ATOM 3737 O O . TYR A 1 471 ? -2.835 -3.222 -15.423 1.00 89.12 471 TYR A O 1
ATOM 3745 N N . ILE A 1 472 ? -2.619 -2.515 -13.302 1.00 85.19 472 ILE A N 1
ATOM 3746 C CA . ILE A 1 472 ? -1.294 -1.899 -13.493 1.00 85.19 472 ILE A CA 1
ATOM 3747 C C . ILE A 1 472 ? -0.253 -2.952 -13.896 1.00 85.19 472 ILE A C 1
ATOM 3749 O O . ILE A 1 472 ? 0.545 -2.720 -14.810 1.00 85.19 472 ILE A O 1
ATOM 3753 N N . ILE A 1 473 ? -0.265 -4.127 -13.258 1.00 87.69 473 ILE A N 1
ATOM 3754 C CA . ILE A 1 473 ? 0.609 -5.255 -13.618 1.00 87.69 473 ILE A CA 1
ATOM 3755 C C . ILE A 1 473 ? 0.327 -5.714 -15.052 1.00 87.69 473 ILE A C 1
ATOM 3757 O O . ILE A 1 473 ? 1.262 -5.897 -15.836 1.00 87.69 473 ILE A O 1
ATOM 3761 N N . THR A 1 474 ? -0.946 -5.859 -15.412 1.00 87.88 474 THR A N 1
ATOM 3762 C CA . THR A 1 474 ? -1.381 -6.307 -16.738 1.00 87.88 474 THR A CA 1
ATOM 3763 C C . THR A 1 474 ? -0.983 -5.303 -17.816 1.00 87.88 474 THR A C 1
ATOM 3765 O O . THR A 1 474 ? -0.418 -5.694 -18.838 1.00 87.88 474 THR A O 1
ATOM 3768 N N . GLU A 1 475 ? -1.183 -4.002 -17.600 1.00 84.19 475 GLU A N 1
ATOM 3769 C CA . GLU A 1 475 ? -0.745 -2.978 -18.555 1.00 84.19 475 GLU A CA 1
ATOM 3770 C C . GLU A 1 475 ? 0.779 -2.910 -18.678 1.00 84.19 475 GLU A C 1
ATOM 3772 O O . GLU A 1 475 ? 1.307 -2.773 -19.787 1.00 84.19 475 GLU A O 1
ATOM 3777 N N . ARG A 1 476 ? 1.518 -3.122 -17.582 1.00 83.75 476 ARG A N 1
ATOM 3778 C CA . ARG A 1 476 ? 2.978 -3.269 -17.634 1.00 83.75 476 ARG A CA 1
ATOM 3779 C C . ARG A 1 476 ? 3.399 -4.476 -18.474 1.00 83.75 476 ARG A C 1
ATOM 3781 O O . ARG A 1 476 ? 4.310 -4.351 -19.289 1.00 83.75 476 ARG A O 1
ATOM 3788 N N . GLN A 1 477 ? 2.741 -5.624 -18.319 1.00 85.69 477 GLN A N 1
ATOM 3789 C CA . GLN A 1 477 ? 3.013 -6.817 -19.129 1.00 85.69 477 GLN A CA 1
ATOM 3790 C C . GLN A 1 477 ? 2.682 -6.589 -20.607 1.00 85.69 477 GLN A C 1
ATOM 3792 O O . GLN A 1 477 ? 3.505 -6.891 -21.469 1.00 85.69 477 GLN A O 1
ATOM 3797 N N . ARG A 1 478 ? 1.526 -5.988 -20.914 1.00 86.06 478 ARG A N 1
ATOM 3798 C CA . ARG A 1 478 ? 1.137 -5.624 -22.286 1.00 86.06 478 ARG A CA 1
ATOM 3799 C C . ARG A 1 478 ? 2.121 -4.657 -22.928 1.00 86.06 478 ARG A C 1
ATOM 3801 O O . ARG A 1 478 ? 2.387 -4.770 -24.122 1.00 86.06 478 ARG A O 1
ATOM 3808 N N . ARG A 1 479 ? 2.660 -3.698 -22.169 1.00 85.06 479 ARG A N 1
ATOM 3809 C CA . ARG A 1 479 ? 3.728 -2.812 -22.647 1.00 85.06 479 ARG A CA 1
ATOM 3810 C C . ARG A 1 479 ? 5.012 -3.588 -22.918 1.00 85.06 479 ARG A C 1
ATOM 3812 O O . ARG A 1 479 ? 5.542 -3.453 -24.009 1.00 85.06 479 ARG A O 1
ATOM 3819 N N . ASN A 1 480 ? 5.479 -4.409 -21.978 1.00 83.12 480 ASN A N 1
ATOM 3820 C CA . ASN A 1 480 ? 6.695 -5.205 -22.170 1.00 83.12 480 ASN A CA 1
ATOM 3821 C C . ASN A 1 480 ? 6.587 -6.114 -23.407 1.00 83.12 480 ASN A C 1
ATOM 3823 O O . ASN A 1 480 ? 7.545 -6.255 -24.159 1.00 83.12 480 ASN A O 1
ATOM 3827 N N . GLU A 1 481 ? 5.413 -6.702 -23.643 1.00 87.19 481 GLU A N 1
ATOM 3828 C CA . GLU A 1 481 ? 5.152 -7.530 -24.820 1.00 87.19 481 GLU A CA 1
ATOM 3829 C C . GLU A 1 481 ? 5.104 -6.704 -26.117 1.00 87.19 481 GLU A C 1
ATOM 3831 O O . GLU A 1 481 ? 5.677 -7.122 -27.124 1.00 87.19 481 GLU A O 1
ATOM 3836 N N . ARG A 1 482 ? 4.479 -5.515 -26.103 1.00 82.50 482 ARG A N 1
ATOM 3837 C CA . ARG A 1 482 ? 4.540 -4.561 -27.228 1.00 82.50 482 ARG A CA 1
ATOM 3838 C C . ARG A 1 482 ? 5.981 -4.160 -27.533 1.00 82.50 482 ARG A C 1
ATOM 3840 O O . ARG A 1 482 ? 6.407 -4.291 -28.671 1.00 82.50 482 ARG A O 1
ATOM 3847 N N . GLU A 1 483 ? 6.758 -3.797 -26.518 1.00 83.00 483 GLU A N 1
ATOM 3848 C CA . GLU A 1 483 ? 8.176 -3.453 -26.661 1.00 83.00 483 GLU A CA 1
ATOM 3849 C C . GLU A 1 483 ? 9.021 -4.596 -27.201 1.00 83.00 483 GLU A C 1
ATOM 3851 O O . GLU A 1 483 ? 9.955 -4.353 -27.967 1.00 83.00 483 GLU A O 1
ATOM 3856 N N . ARG A 1 484 ? 8.726 -5.834 -26.788 1.00 83.69 484 ARG A N 1
ATOM 3857 C CA . ARG A 1 484 ? 9.398 -7.029 -27.295 1.00 83.69 484 ARG A CA 1
ATOM 3858 C C . ARG A 1 484 ? 9.131 -7.188 -28.789 1.00 83.69 484 ARG A C 1
ATOM 3860 O O . ARG A 1 484 ? 10.085 -7.296 -29.550 1.00 83.69 484 ARG A O 1
ATOM 3867 N N . LYS A 1 485 ? 7.864 -7.124 -29.212 1.00 85.50 485 LYS A N 1
ATOM 3868 C CA . LYS A 1 485 ? 7.481 -7.203 -30.632 1.00 85.50 485 LYS A CA 1
ATOM 3869 C C . LYS A 1 485 ? 8.070 -6.059 -31.451 1.00 85.50 485 LYS A C 1
ATOM 3871 O O . LYS A 1 485 ? 8.684 -6.306 -32.479 1.00 85.50 485 LYS A O 1
ATOM 3876 N N . GLU A 1 486 ? 7.972 -4.829 -30.958 1.00 84.12 486 GLU A N 1
ATOM 3877 C CA . GLU A 1 486 ? 8.582 -3.661 -31.596 1.00 84.12 486 GLU A CA 1
ATOM 3878 C C . GLU A 1 486 ? 10.109 -3.773 -31.639 1.00 84.12 486 GLU A C 1
ATOM 3880 O O . GLU A 1 486 ? 10.739 -3.263 -32.554 1.00 84.12 486 GLU A O 1
ATOM 3885 N N . ARG A 1 487 ? 10.766 -4.403 -30.655 1.00 80.25 487 ARG A N 1
ATOM 3886 C CA . ARG A 1 487 ? 12.214 -4.672 -30.706 1.00 80.25 487 ARG A CA 1
ATOM 3887 C C . ARG A 1 487 ? 12.552 -5.683 -31.796 1.00 80.25 487 ARG A C 1
ATOM 3889 O O . ARG A 1 487 ? 13.491 -5.440 -32.541 1.00 80.25 487 ARG A O 1
ATOM 3896 N N . GLU A 1 488 ? 11.797 -6.767 -31.898 1.00 85.75 488 GLU A N 1
ATOM 3897 C CA . GLU A 1 488 ? 11.991 -7.789 -32.933 1.00 85.75 488 GLU A CA 1
ATOM 3898 C C . GLU A 1 488 ? 11.773 -7.214 -34.337 1.00 85.75 488 GLU A C 1
ATOM 3900 O O . GLU A 1 488 ? 12.604 -7.414 -35.222 1.00 85.75 488 GLU A O 1
ATOM 3905 N N . GLU A 1 489 ? 10.712 -6.428 -34.525 1.00 86.38 489 GLU A N 1
ATOM 3906 C CA . GLU A 1 489 ? 10.441 -5.715 -35.776 1.00 86.38 489 GLU A CA 1
ATOM 3907 C C . GLU A 1 489 ? 11.545 -4.696 -36.089 1.00 86.38 489 GLU A C 1
ATOM 3909 O O . GLU A 1 489 ? 12.054 -4.668 -37.205 1.00 86.38 489 GLU A O 1
ATOM 3914 N N . ARG A 1 490 ? 12.025 -3.943 -35.086 1.00 81.31 490 ARG A N 1
ATOM 3915 C CA . ARG A 1 490 ? 13.176 -3.035 -35.237 1.00 81.31 490 ARG A CA 1
ATOM 3916 C C . ARG A 1 490 ? 14.442 -3.759 -35.661 1.00 81.31 490 ARG A C 1
ATOM 3918 O O . ARG A 1 490 ? 15.165 -3.257 -36.511 1.00 81.31 490 ARG A O 1
ATOM 3925 N N . GLU A 1 491 ? 14.747 -4.897 -35.049 1.00 84.06 491 GLU A N 1
ATOM 3926 C CA . GLU A 1 491 ? 15.930 -5.682 -35.395 1.00 84.06 491 GLU A CA 1
ATOM 3927 C C . GLU A 1 491 ? 15.826 -6.239 -36.818 1.00 84.06 491 GLU A C 1
ATOM 3929 O O . GLU A 1 491 ? 16.830 -6.256 -37.535 1.00 84.06 491 GLU A O 1
ATOM 3934 N N . ALA A 1 492 ? 14.621 -6.626 -37.247 1.00 88.19 492 ALA A N 1
ATOM 3935 C CA . ALA A 1 492 ? 14.339 -7.061 -38.609 1.00 88.19 492 ALA A CA 1
ATOM 3936 C C . ALA A 1 492 ? 14.462 -5.916 -39.628 1.00 88.19 492 ALA A C 1
ATOM 3938 O O . ALA A 1 492 ? 15.159 -6.082 -40.629 1.00 88.19 492 ALA A O 1
ATOM 3939 N N . ASP A 1 493 ? 13.868 -4.751 -39.362 1.00 85.44 493 ASP A N 1
ATOM 3940 C CA . ASP A 1 493 ? 13.953 -3.565 -40.224 1.00 85.44 493 ASP A CA 1
ATOM 3941 C C . ASP A 1 493 ? 15.381 -3.021 -40.303 1.00 85.44 493 ASP A C 1
ATOM 3943 O O . ASP A 1 493 ? 15.890 -2.753 -41.391 1.00 85.44 493 ASP A O 1
ATOM 3947 N N . ASP A 1 494 ? 16.080 -2.922 -39.167 1.00 85.00 494 ASP A N 1
ATOM 3948 C CA . ASP A 1 494 ? 17.485 -2.518 -39.128 1.00 85.00 494 ASP A CA 1
ATOM 3949 C C . ASP A 1 494 ? 18.366 -3.510 -39.889 1.00 85.00 494 ASP A C 1
ATOM 3951 O O . ASP A 1 494 ? 19.347 -3.104 -40.513 1.00 85.00 494 ASP A O 1
ATOM 3955 N N . LYS A 1 495 ? 18.051 -4.810 -39.831 1.00 89.12 495 LYS A N 1
ATOM 3956 C CA . LYS A 1 495 ? 18.749 -5.829 -40.617 1.00 89.12 495 LYS A CA 1
ATOM 3957 C C . LYS A 1 495 ? 18.469 -5.649 -42.106 1.00 89.12 495 LYS A C 1
ATOM 3959 O O . LYS A 1 495 ? 19.424 -5.555 -42.863 1.00 89.12 495 LYS A O 1
ATOM 3964 N N . LYS A 1 496 ? 17.204 -5.520 -42.509 1.00 87.38 496 LYS A N 1
ATOM 3965 C CA . LYS A 1 496 ? 16.813 -5.306 -43.907 1.00 87.38 496 LYS A CA 1
ATOM 3966 C C . LYS A 1 496 ? 17.479 -4.059 -44.489 1.00 87.38 496 LYS A C 1
ATOM 3968 O O . LYS A 1 496 ? 18.048 -4.125 -45.572 1.00 87.38 496 LYS A O 1
ATOM 3973 N N . ARG A 1 497 ? 17.486 -2.955 -43.741 1.00 85.69 497 ARG A N 1
ATOM 3974 C CA . ARG A 1 497 ? 18.156 -1.715 -44.145 1.00 85.69 497 ARG A CA 1
ATOM 3975 C C . ARG A 1 497 ? 19.673 -1.891 -44.250 1.00 85.69 497 ARG A C 1
ATOM 3977 O O . ARG A 1 497 ? 20.248 -1.434 -45.226 1.00 85.69 497 ARG A O 1
ATOM 3984 N N . ARG A 1 498 ? 20.325 -2.583 -43.302 1.00 83.31 498 ARG A N 1
ATOM 3985 C CA . ARG A 1 498 ? 21.764 -2.910 -43.405 1.00 83.31 498 ARG A CA 1
ATOM 3986 C C . ARG A 1 498 ? 22.070 -3.750 -44.643 1.00 83.31 498 ARG A C 1
ATOM 3988 O O . ARG A 1 498 ? 23.043 -3.461 -45.328 1.00 83.31 498 ARG A O 1
ATOM 3995 N N . ASP A 1 499 ? 21.239 -4.748 -44.928 1.00 89.00 499 ASP A N 1
ATOM 3996 C CA . ASP A 1 499 ? 21.388 -5.602 -46.106 1.00 89.00 499 ASP A CA 1
ATOM 3997 C C . ASP A 1 499 ? 21.216 -4.770 -47.399 1.00 89.00 499 ASP A C 1
ATOM 3999 O O . ASP A 1 499 ? 22.002 -4.907 -48.334 1.00 89.00 499 ASP A O 1
ATOM 4003 N N . GLU A 1 500 ? 20.245 -3.849 -47.446 1.00 86.94 500 GLU A N 1
ATOM 4004 C CA . GLU A 1 500 ? 20.043 -2.906 -48.560 1.00 86.94 500 GLU A CA 1
ATOM 4005 C C . GLU A 1 500 ? 21.222 -1.930 -48.732 1.00 86.94 500 GLU A C 1
ATOM 4007 O O . GLU A 1 500 ? 21.721 -1.768 -49.847 1.00 86.94 500 GLU A O 1
ATOM 4012 N N . GLU A 1 501 ? 21.708 -1.313 -47.649 1.00 87.06 501 GLU A N 1
ATOM 4013 C CA . GLU A 1 501 ? 22.891 -0.437 -47.645 1.00 87.06 501 GLU A CA 1
ATOM 4014 C C . GLU A 1 501 ? 24.144 -1.195 -48.114 1.00 87.06 501 GLU A C 1
ATOM 4016 O O . GLU A 1 501 ? 24.946 -0.664 -48.886 1.00 87.06 501 GLU A O 1
ATOM 4021 N N . GLU A 1 502 ? 24.305 -2.457 -47.703 1.00 88.44 502 GLU A N 1
ATOM 4022 C CA . GLU A 1 502 ? 25.406 -3.315 -48.136 1.00 88.44 502 GLU A CA 1
ATOM 4023 C C . GLU A 1 502 ? 25.302 -3.663 -49.627 1.00 88.44 502 GLU A C 1
ATOM 4025 O O . GLU A 1 502 ? 26.305 -3.595 -50.342 1.00 88.44 502 GLU A O 1
ATOM 4030 N N . ILE A 1 503 ? 24.102 -3.978 -50.126 1.00 91.31 503 ILE A N 1
ATOM 4031 C CA . ILE A 1 503 ? 23.858 -4.187 -51.560 1.00 91.31 503 ILE A CA 1
ATOM 4032 C C . ILE A 1 503 ? 24.216 -2.922 -52.344 1.00 91.31 503 ILE A C 1
ATOM 4034 O O . ILE A 1 503 ? 24.946 -3.012 -53.330 1.00 91.31 503 ILE A O 1
ATOM 4038 N N . GLN A 1 504 ? 23.762 -1.748 -51.902 1.00 86.88 504 GLN A N 1
ATOM 4039 C CA . GLN A 1 504 ? 24.081 -0.471 -52.548 1.00 86.88 504 GLN A CA 1
ATOM 4040 C C . GLN A 1 504 ? 25.584 -0.182 -52.526 1.00 86.88 504 GLN A C 1
ATOM 4042 O O . GLN A 1 504 ? 26.138 0.230 -53.542 1.00 86.88 504 GLN A O 1
ATOM 4047 N N . ARG A 1 505 ? 26.273 -0.472 -51.416 1.00 87.12 505 ARG A N 1
ATOM 4048 C CA . ARG A 1 505 ? 27.730 -0.322 -51.311 1.00 87.12 505 ARG A CA 1
ATOM 4049 C C . ARG A 1 505 ? 28.456 -1.234 -52.292 1.00 87.12 505 ARG A C 1
ATOM 4051 O O . ARG A 1 505 ? 29.334 -0.767 -53.009 1.00 87.12 505 ARG A O 1
ATOM 4058 N N . ARG A 1 506 ? 28.059 -2.508 -52.383 1.00 89.62 506 ARG A N 1
ATOM 4059 C CA . ARG A 1 506 ? 28.619 -3.459 -53.360 1.00 89.62 506 ARG A CA 1
ATOM 4060 C C . ARG A 1 506 ? 28.361 -3.012 -54.799 1.00 89.62 506 ARG A C 1
ATOM 4062 O O . ARG A 1 506 ? 29.261 -3.111 -55.628 1.00 89.62 506 ARG A O 1
ATOM 4069 N N . LEU A 1 507 ? 27.157 -2.516 -55.095 1.00 89.94 507 LEU A N 1
ATOM 4070 C CA . LEU A 1 507 ? 26.817 -1.964 -56.409 1.00 89.94 507 LEU A CA 1
ATOM 4071 C C . LEU A 1 507 ? 27.687 -0.748 -56.739 1.00 89.94 507 LEU A C 1
ATOM 4073 O O . LEU A 1 507 ? 28.263 -0.709 -57.821 1.00 89.94 507 LEU A O 1
ATOM 4077 N N . TRP A 1 508 ? 27.842 0.195 -55.808 1.00 90.00 508 TRP A N 1
ATOM 4078 C CA . TRP A 1 508 ? 28.700 1.364 -55.989 1.00 90.00 508 TRP A CA 1
ATOM 4079 C C . TRP A 1 508 ? 30.162 0.964 -56.225 1.00 90.00 508 TRP A C 1
ATOM 408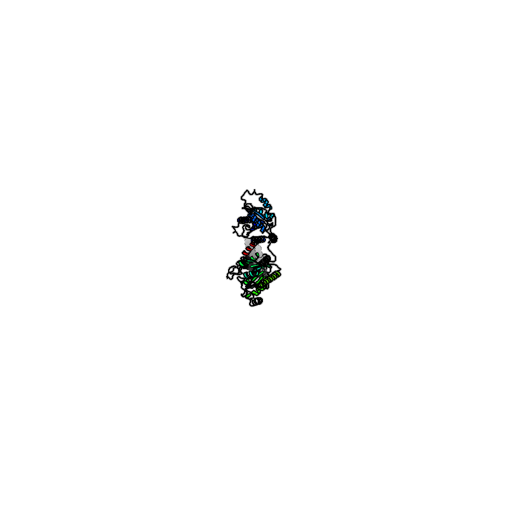1 O O . TRP A 1 508 ? 30.754 1.406 -57.209 1.00 90.00 508 TRP A O 1
ATOM 4091 N N . THR A 1 509 ? 30.722 0.063 -55.407 1.00 86.69 509 THR A N 1
ATOM 4092 C CA . THR A 1 509 ? 32.092 -0.450 -55.586 1.00 86.69 509 THR A CA 1
ATOM 4093 C C . THR A 1 509 ? 32.271 -1.078 -56.963 1.00 86.69 509 THR A C 1
ATOM 4095 O O . THR A 1 509 ? 33.205 -0.727 -57.674 1.00 86.69 509 THR A O 1
ATOM 4098 N N . ARG A 1 510 ? 31.327 -1.920 -57.394 1.00 90.38 510 ARG A N 1
ATOM 4099 C CA . ARG A 1 510 ? 31.350 -2.506 -58.736 1.00 90.38 510 ARG A CA 1
ATOM 4100 C C . ARG A 1 510 ? 31.288 -1.442 -59.831 1.00 90.38 510 ARG A C 1
ATOM 4102 O O . ARG A 1 510 ? 32.035 -1.525 -60.796 1.00 90.38 510 ARG A O 1
ATOM 4109 N N . THR A 1 511 ? 30.417 -0.439 -59.708 1.00 88.31 511 THR A N 1
ATOM 4110 C CA . THR A 1 511 ? 30.349 0.640 -60.708 1.00 88.31 511 THR A CA 1
ATOM 4111 C C . THR A 1 511 ? 31.626 1.473 -60.752 1.00 88.31 511 THR A C 1
ATOM 4113 O O . THR A 1 511 ? 32.025 1.906 -61.830 1.00 88.31 511 THR A O 1
ATOM 4116 N N . LEU A 1 512 ? 32.284 1.674 -59.607 1.00 88.00 512 LEU A N 1
ATOM 4117 C CA . LEU A 1 512 ? 33.569 2.358 -59.527 1.00 88.00 512 LEU A CA 1
ATOM 4118 C C . LEU A 1 512 ? 34.653 1.546 -60.246 1.00 88.00 512 LEU A C 1
ATOM 4120 O O . LEU A 1 512 ? 35.322 2.086 -61.121 1.00 88.00 512 LEU A O 1
ATOM 4124 N N . GLU A 1 513 ? 34.747 0.245 -59.960 1.00 88.06 513 GLU A N 1
ATOM 4125 C CA . GLU A 1 513 ? 35.651 -0.688 -60.647 1.00 88.06 513 GLU A CA 1
ATOM 4126 C C . GLU A 1 513 ? 35.381 -0.730 -62.160 1.00 88.06 513 GLU A C 1
ATOM 4128 O O . GLU A 1 513 ? 36.314 -0.700 -62.954 1.00 88.06 513 GLU A O 1
ATOM 4133 N N . GLU A 1 514 ? 34.114 -0.740 -62.591 1.00 88.44 514 GLU A N 1
ATOM 4134 C CA . GLU A 1 514 ? 33.742 -0.698 -64.011 1.00 88.44 514 GLU A CA 1
ATOM 4135 C C . GLU A 1 514 ? 34.169 0.617 -64.685 1.00 88.44 514 GLU A C 1
ATOM 4137 O O . GLU A 1 514 ? 34.580 0.610 -65.847 1.00 88.44 514 GLU A O 1
ATOM 4142 N N . VAL A 1 515 ? 34.079 1.755 -63.989 1.00 86.31 515 VAL A N 1
ATOM 4143 C CA . VAL A 1 515 ? 34.545 3.056 -64.499 1.00 86.31 515 VAL A CA 1
ATOM 4144 C C . VAL A 1 515 ? 36.072 3.104 -64.567 1.00 86.31 515 VAL A C 1
ATOM 4146 O O . VAL A 1 515 ? 36.612 3.555 -65.579 1.00 86.31 515 VAL A O 1
ATOM 4149 N N . GLU A 1 516 ? 36.767 2.613 -63.541 1.00 84.12 516 GLU A N 1
ATOM 4150 C CA . GLU A 1 516 ? 38.230 2.513 -63.509 1.00 84.12 516 GLU A CA 1
ATOM 4151 C C . GLU A 1 516 ? 38.755 1.564 -64.593 1.00 84.12 516 GLU A C 1
ATOM 4153 O O . GLU A 1 516 ? 39.701 1.899 -65.305 1.00 84.12 516 GLU A O 1
ATOM 4158 N N . GLN A 1 517 ? 38.098 0.420 -64.788 1.00 86.62 517 GLN A N 1
ATOM 4159 C CA . GLN A 1 517 ? 38.438 -0.553 -65.821 1.00 86.62 517 GLN A CA 1
ATOM 4160 C C . GLN A 1 517 ? 38.201 0.013 -67.223 1.00 86.62 517 GLN A C 1
ATOM 4162 O O . GLN A 1 517 ? 39.083 -0.085 -68.073 1.00 86.62 517 GLN A O 1
ATOM 4167 N N . LYS A 1 518 ? 37.067 0.686 -67.466 1.00 83.81 518 LYS A N 1
ATOM 4168 C CA . LYS A 1 518 ? 36.819 1.383 -68.741 1.00 83.81 518 LYS A CA 1
ATOM 4169 C C . LYS A 1 518 ? 37.858 2.463 -69.010 1.00 83.81 518 LYS A C 1
ATOM 4171 O O . LYS A 1 518 ? 38.280 2.619 -70.150 1.00 83.81 518 LYS A O 1
ATOM 4176 N N . HIS A 1 519 ? 38.272 3.207 -67.986 1.00 83.12 519 HIS A N 1
ATOM 4177 C CA . HIS A 1 519 ? 39.347 4.185 -68.128 1.00 83.12 519 HIS A CA 1
ATOM 4178 C C . HIS A 1 519 ? 40.676 3.510 -68.473 1.00 83.12 519 HIS A C 1
ATOM 4180 O O . HIS A 1 519 ? 41.369 3.960 -69.381 1.00 83.12 519 HIS A O 1
ATOM 4186 N N . LYS A 1 520 ? 41.012 2.408 -67.796 1.00 82.75 520 LYS A N 1
ATOM 4187 C CA . LYS A 1 520 ? 42.218 1.629 -68.078 1.00 82.75 520 LYS A CA 1
ATOM 4188 C C . LYS A 1 520 ? 42.226 1.109 -69.515 1.00 82.75 520 LYS A C 1
ATOM 4190 O O . LYS A 1 520 ? 43.209 1.309 -70.217 1.00 82.75 520 LYS A O 1
ATOM 4195 N N . GLU A 1 521 ? 41.120 0.533 -69.977 1.00 83.25 521 GLU A N 1
ATOM 4196 C CA . GLU A 1 521 ? 40.953 0.076 -71.361 1.00 83.25 521 GLU A CA 1
ATOM 4197 C C . GLU A 1 521 ? 41.058 1.235 -72.359 1.00 83.25 521 GLU A C 1
ATOM 4199 O O . GLU A 1 521 ? 41.765 1.122 -73.355 1.00 83.25 521 GLU A O 1
ATOM 4204 N N . GLN A 1 522 ? 40.416 2.377 -72.086 1.00 80.56 522 GLN A N 1
ATOM 4205 C CA . GLN A 1 522 ? 40.532 3.573 -72.929 1.00 80.56 522 GLN A CA 1
ATOM 4206 C C . GLN A 1 522 ? 41.972 4.089 -73.000 1.00 80.56 522 GLN A C 1
ATOM 4208 O O . GLN A 1 522 ? 42.439 4.437 -74.085 1.00 80.56 522 GLN A O 1
ATOM 4213 N N . LYS A 1 523 ? 42.688 4.097 -71.872 1.00 80.19 523 LYS A N 1
ATOM 4214 C CA . LYS A 1 523 ? 44.099 4.479 -71.801 1.00 80.19 523 LYS A CA 1
ATOM 4215 C C . LYS A 1 523 ? 44.979 3.511 -72.593 1.00 80.19 523 LYS A C 1
ATOM 4217 O O . LYS A 1 523 ? 45.784 3.968 -73.396 1.00 80.19 523 LYS A O 1
ATOM 4222 N N . GLU A 1 524 ? 44.796 2.202 -72.433 1.00 83.62 524 GLU A N 1
ATOM 4223 C CA . GLU A 1 524 ? 45.543 1.171 -73.170 1.00 83.62 524 GLU A CA 1
ATOM 4224 C C . GLU A 1 524 ? 45.269 1.219 -74.682 1.00 83.62 524 GLU A C 1
ATOM 4226 O O . GLU A 1 524 ? 46.202 1.128 -75.481 1.00 83.62 524 GLU A O 1
ATOM 4231 N N . VAL A 1 525 ? 44.007 1.401 -75.092 1.00 83.94 525 VAL A N 1
ATOM 4232 C CA . VAL A 1 525 ? 43.622 1.573 -76.504 1.00 83.94 525 VAL A CA 1
ATOM 4233 C C . VAL A 1 525 ? 44.288 2.814 -77.081 1.00 83.94 525 VAL A C 1
ATOM 4235 O O . VAL A 1 525 ? 44.921 2.728 -78.133 1.00 83.94 525 VAL A O 1
ATOM 4238 N N . TRP A 1 526 ? 44.203 3.945 -76.381 1.00 82.50 526 TRP A N 1
ATOM 4239 C CA . TRP A 1 526 ? 44.822 5.187 -76.825 1.00 82.50 526 TRP A CA 1
ATOM 4240 C C . TRP A 1 526 ? 46.352 5.066 -76.896 1.00 82.50 526 TRP A C 1
ATOM 4242 O O . TRP A 1 526 ? 46.946 5.463 -77.894 1.00 82.50 526 TRP A O 1
ATOM 4252 N N . GLU A 1 527 ? 47.006 4.442 -75.910 1.00 79.44 527 GLU A N 1
ATOM 4253 C CA . GLU A 1 527 ? 48.452 4.174 -75.933 1.00 79.44 527 GLU A CA 1
ATOM 4254 C C . GLU A 1 527 ? 48.855 3.242 -77.082 1.00 79.44 527 GLU A C 1
ATOM 4256 O O . GLU A 1 527 ? 49.888 3.457 -77.718 1.00 79.44 527 GLU A O 1
ATOM 4261 N N . MET A 1 528 ? 48.046 2.225 -77.385 1.00 81.12 528 MET A N 1
ATOM 4262 C CA . MET A 1 528 ? 48.290 1.307 -78.497 1.00 81.12 528 MET A CA 1
ATOM 4263 C C . MET A 1 528 ? 48.116 1.996 -79.854 1.00 81.12 528 MET A C 1
ATOM 4265 O O . MET A 1 528 ? 48.951 1.815 -80.744 1.00 81.12 528 MET A O 1
ATOM 4269 N N . GLU A 1 529 ? 47.043 2.766 -80.039 1.00 82.19 529 GLU A N 1
ATOM 4270 C CA . GLU A 1 529 ? 46.810 3.559 -81.247 1.00 82.19 529 GLU A CA 1
ATOM 4271 C C . GLU A 1 529 ? 47.915 4.594 -81.441 1.00 82.19 529 GLU A C 1
ATOM 4273 O O . GLU A 1 529 ? 48.473 4.692 -82.535 1.00 82.19 529 GLU A O 1
ATOM 4278 N N . HIS A 1 530 ? 48.295 5.293 -80.371 1.00 78.00 530 HIS A N 1
ATOM 4279 C CA . HIS A 1 530 ? 49.393 6.254 -80.368 1.00 78.00 530 HIS A CA 1
ATOM 4280 C C . HIS A 1 530 ? 50.724 5.584 -80.719 1.00 78.00 530 HIS A C 1
ATOM 4282 O O . HIS A 1 530 ? 51.416 6.046 -81.622 1.00 78.00 530 HIS A O 1
ATOM 4288 N N . LYS A 1 531 ? 51.044 4.427 -80.124 1.00 79.19 531 LYS A N 1
ATOM 4289 C CA . LYS A 1 531 ? 52.244 3.648 -80.467 1.00 79.19 531 LYS A CA 1
ATOM 4290 C C . LYS A 1 531 ? 52.255 3.228 -81.939 1.00 79.19 531 LYS A C 1
ATOM 4292 O O . LYS A 1 531 ? 53.288 3.355 -82.591 1.00 79.19 531 LYS A O 1
ATOM 4297 N N . LYS A 1 532 ? 51.118 2.773 -82.481 1.00 81.50 532 LYS A N 1
ATOM 4298 C CA . LYS A 1 532 ? 50.982 2.433 -83.910 1.00 81.50 532 LYS A CA 1
ATOM 4299 C C . LYS A 1 532 ? 51.178 3.651 -84.811 1.00 81.50 532 LYS A C 1
ATOM 4301 O O . LYS A 1 532 ? 51.777 3.515 -85.875 1.00 81.50 532 LYS A O 1
ATOM 4306 N N . GLN A 1 533 ? 50.663 4.818 -84.426 1.00 78.81 533 GLN A N 1
ATOM 4307 C CA . GLN A 1 533 ? 50.886 6.059 -85.172 1.00 78.81 533 GLN A CA 1
ATOM 4308 C C . GLN A 1 533 ? 52.359 6.463 -85.130 1.00 78.81 533 GLN A C 1
ATOM 4310 O O . GLN A 1 533 ? 52.937 6.711 -86.181 1.00 78.81 533 GLN A O 1
ATOM 4315 N N . LEU A 1 534 ? 52.994 6.406 -83.958 1.00 75.94 534 LEU A N 1
ATOM 4316 C CA . LEU A 1 534 ? 54.414 6.707 -83.800 1.00 75.94 534 LEU A CA 1
ATOM 4317 C C . LEU A 1 534 ? 55.298 5.741 -84.603 1.00 75.94 534 LEU A C 1
ATOM 4319 O O . LEU A 1 534 ? 56.277 6.163 -85.205 1.00 75.94 534 LEU A O 1
ATOM 4323 N N . GLU A 1 535 ? 54.972 4.447 -84.645 1.00 78.25 535 GLU A N 1
ATOM 4324 C CA . GLU A 1 535 ? 55.678 3.470 -85.486 1.00 78.25 535 GLU A CA 1
ATOM 4325 C C . GLU A 1 535 ? 55.501 3.771 -86.979 1.00 78.25 535 GLU A C 1
ATOM 4327 O O . GLU A 1 535 ? 56.485 3.744 -87.715 1.00 78.25 535 GLU A O 1
ATOM 4332 N N . LYS A 1 536 ? 54.291 4.142 -87.425 1.00 81.25 536 LYS A N 1
ATOM 4333 C CA . LYS A 1 536 ? 54.048 4.578 -88.810 1.00 81.25 536 LYS A CA 1
ATOM 4334 C C . LYS A 1 536 ? 54.798 5.860 -89.155 1.00 81.25 536 LYS A C 1
ATOM 4336 O O . LYS A 1 536 ? 55.332 5.963 -90.254 1.00 81.25 536 LYS A O 1
ATOM 4341 N N . GLU A 1 537 ? 54.834 6.835 -88.251 1.00 78.31 537 GLU A N 1
ATOM 4342 C CA . GLU A 1 537 ? 55.597 8.071 -88.432 1.00 78.31 537 GLU A CA 1
ATOM 4343 C C . GLU A 1 537 ? 57.095 7.792 -88.460 1.00 78.31 537 GLU A C 1
ATOM 4345 O O . GLU A 1 537 ? 57.775 8.294 -89.346 1.00 78.31 537 GLU A O 1
ATOM 4350 N N . LYS A 1 538 ? 57.607 6.922 -87.583 1.00 76.56 538 LYS A N 1
ATOM 4351 C CA . LYS A 1 538 ? 59.004 6.471 -87.619 1.00 76.56 538 LYS A CA 1
ATOM 4352 C C . LYS A 1 538 ? 59.338 5.735 -88.910 1.00 76.56 538 LYS A C 1
ATOM 4354 O O . LYS A 1 538 ? 60.408 5.961 -89.457 1.00 76.56 538 LYS A O 1
ATOM 4359 N N . GLU A 1 539 ? 58.451 4.878 -89.414 1.00 80.62 539 GLU A N 1
ATOM 4360 C CA . GLU A 1 539 ? 58.655 4.173 -90.683 1.00 80.62 539 GLU A CA 1
ATOM 4361 C C . GLU A 1 539 ? 58.627 5.143 -91.873 1.00 80.62 539 GLU A C 1
ATOM 4363 O O . GLU A 1 539 ? 59.466 5.043 -92.766 1.00 80.62 539 GLU A O 1
ATOM 4368 N N . ARG A 1 540 ? 57.706 6.117 -91.878 1.00 79.56 540 ARG A N 1
ATOM 4369 C CA . ARG A 1 540 ? 57.673 7.193 -92.882 1.00 79.56 540 ARG A CA 1
ATOM 4370 C C . ARG A 1 540 ? 58.928 8.047 -92.817 1.00 79.56 540 ARG A C 1
ATOM 4372 O O . ARG A 1 540 ? 59.571 8.216 -93.840 1.00 79.56 540 ARG A O 1
ATOM 4379 N N . ALA A 1 541 ? 59.320 8.497 -91.629 1.00 74.38 541 ALA A N 1
ATOM 4380 C CA . ALA A 1 541 ? 60.542 9.260 -91.417 1.00 74.38 541 ALA A CA 1
ATOM 4381 C C . ALA A 1 541 ? 61.786 8.450 -91.810 1.00 74.38 541 ALA A C 1
ATOM 4383 O O . ALA A 1 541 ? 62.720 9.012 -92.366 1.00 74.38 541 ALA A O 1
ATOM 4384 N N . ALA A 1 542 ? 61.803 7.133 -91.579 1.00 75.94 542 ALA A N 1
ATOM 4385 C CA . ALA A 1 542 ? 62.880 6.253 -92.026 1.00 75.94 542 ALA A CA 1
ATOM 4386 C C . ALA A 1 542 ? 62.931 6.142 -93.557 1.00 75.94 542 ALA A C 1
ATOM 4388 O O . ALA A 1 542 ? 64.019 6.248 -94.115 1.00 75.94 542 ALA A O 1
ATOM 4389 N N . LYS A 1 543 ? 61.781 6.001 -94.234 1.00 80.94 543 LYS A N 1
ATOM 4390 C CA . LYS A 1 543 ? 61.688 6.014 -95.707 1.00 80.94 543 LYS A CA 1
ATOM 4391 C C . LYS A 1 543 ? 62.097 7.362 -96.287 1.00 80.94 543 LYS A C 1
ATOM 4393 O O . LYS A 1 543 ? 62.932 7.404 -97.178 1.00 80.94 543 LYS A O 1
ATOM 4398 N N . GLU A 1 544 ? 61.583 8.460 -95.742 1.00 78.44 544 GLU A N 1
ATOM 4399 C CA . GLU A 1 544 ? 61.969 9.819 -96.132 1.00 78.44 544 GLU A CA 1
ATOM 4400 C C . GLU A 1 544 ? 63.463 10.058 -95.897 1.00 78.44 544 GLU A C 1
ATOM 4402 O O . GLU A 1 544 ? 64.128 10.659 -96.735 1.00 78.44 544 GLU A O 1
ATOM 4407 N N . HIS A 1 545 ? 64.020 9.553 -94.793 1.00 72.75 545 HIS A N 1
ATOM 4408 C CA . HIS A 1 545 ? 65.449 9.627 -94.506 1.00 72.75 545 HIS A CA 1
ATOM 4409 C C . HIS A 1 545 ? 66.279 8.763 -95.465 1.00 72.75 545 HIS A C 1
ATOM 4411 O O . HIS A 1 545 ? 67.358 9.183 -95.874 1.00 72.75 545 HIS A O 1
ATOM 4417 N N . GLU A 1 546 ? 65.802 7.580 -95.850 1.00 76.19 546 GLU A N 1
ATOM 4418 C CA . GLU A 1 546 ? 66.457 6.711 -96.831 1.00 76.19 546 GLU A CA 1
ATOM 4419 C C . GLU A 1 546 ? 66.430 7.325 -98.239 1.00 76.19 546 GLU A C 1
ATOM 4421 O O . GLU A 1 546 ? 67.479 7.437 -98.877 1.00 76.19 546 GLU A O 1
ATOM 4426 N N . GLU A 1 547 ? 65.277 7.826 -98.688 1.00 80.69 547 GLU A N 1
ATOM 4427 C CA . GLU A 1 547 ? 65.129 8.583 -99.937 1.00 80.69 547 GLU A CA 1
ATOM 4428 C C . GLU A 1 547 ? 65.994 9.846 -99.931 1.00 80.69 547 GLU A C 1
ATOM 4430 O O . GLU A 1 547 ? 66.647 10.179 -100.926 1.00 80.69 547 GLU A O 1
ATOM 4435 N N . TRP A 1 548 ? 66.039 10.548 -98.796 1.00 77.56 548 TRP A N 1
ATOM 4436 C CA . TRP A 1 548 ? 66.915 11.693 -98.599 1.00 77.56 548 TRP A CA 1
ATOM 4437 C C . TRP A 1 548 ? 68.384 11.281 -98.714 1.00 77.56 548 TRP A C 1
ATOM 4439 O O . TRP A 1 548 ? 69.115 11.902 -99.482 1.00 77.56 548 TRP A O 1
ATOM 4449 N N . LEU A 1 549 ? 68.822 10.211 -98.040 1.00 71.19 549 LEU A N 1
ATOM 4450 C CA . LEU A 1 549 ? 70.187 9.684 -98.144 1.00 71.19 549 LEU A CA 1
ATOM 4451 C C . LEU A 1 549 ? 70.539 9.300 -99.587 1.00 71.19 549 LEU A C 1
ATOM 4453 O O . LEU A 1 549 ? 71.660 9.557 -100.030 1.00 71.19 549 LEU A O 1
ATOM 4457 N N . GLU A 1 550 ? 69.610 8.709 -100.336 1.00 78.69 550 GLU A N 1
ATOM 4458 C CA . GLU A 1 550 ? 69.820 8.346 -101.736 1.00 78.69 550 GLU A CA 1
ATOM 4459 C C . GLU A 1 550 ? 69.933 9.584 -102.638 1.00 78.69 550 GLU A C 1
ATOM 4461 O O . GLU A 1 550 ? 70.853 9.669 -103.459 1.00 78.69 550 GLU A O 1
ATOM 4466 N N . ARG A 1 551 ? 69.062 10.585 -102.447 1.00 75.88 551 ARG A N 1
ATOM 4467 C CA . ARG A 1 551 ? 69.151 11.883 -103.134 1.00 75.88 551 ARG A CA 1
ATOM 4468 C C . ARG A 1 551 ? 70.477 12.573 -102.818 1.00 75.88 551 ARG A C 1
ATOM 4470 O O . ARG A 1 551 ? 71.151 13.025 -103.736 1.00 75.88 551 ARG A O 1
ATOM 4477 N N . GLN A 1 552 ? 70.909 12.554 -101.558 1.00 70.62 552 GLN A N 1
ATOM 4478 C CA . GLN A 1 552 ? 72.200 13.104 -101.142 1.00 70.62 552 GLN A CA 1
ATOM 4479 C C . GLN A 1 552 ? 73.389 12.348 -101.748 1.00 70.62 552 GLN A C 1
ATOM 4481 O O . GLN A 1 552 ? 74.374 12.972 -102.138 1.00 70.62 552 GLN A O 1
ATOM 4486 N N . ARG A 1 553 ? 73.325 11.015 -101.876 1.00 74.06 553 ARG A N 1
ATOM 4487 C CA . ARG A 1 553 ? 74.354 10.229 -102.583 1.00 74.06 553 ARG A CA 1
ATOM 4488 C C . ARG A 1 553 ? 74.420 10.593 -104.065 1.00 74.06 553 ARG A C 1
ATOM 4490 O O . ARG A 1 553 ? 75.524 10.726 -104.588 1.00 74.06 553 ARG A O 1
ATOM 4497 N N . LYS A 1 554 ? 73.272 10.790 -104.725 1.00 76.25 554 LYS A N 1
ATOM 4498 C CA . LYS A 1 554 ? 73.195 11.226 -106.131 1.00 76.25 554 LYS A CA 1
ATOM 4499 C C . LYS A 1 554 ? 73.743 12.638 -106.311 1.00 76.25 554 LYS A C 1
ATOM 4501 O O . LYS A 1 554 ? 74.606 12.827 -107.155 1.00 76.25 554 LYS A O 1
ATOM 4506 N N . GLU A 1 555 ? 73.331 13.592 -105.479 1.00 74.06 555 GLU A N 1
ATOM 4507 C CA . GLU A 1 555 ? 73.841 14.970 -105.506 1.00 74.06 555 GLU A CA 1
ATOM 4508 C C . GLU A 1 555 ? 75.346 15.025 -105.236 1.00 74.06 555 GLU A C 1
ATOM 4510 O O . GLU A 1 555 ? 76.072 15.699 -105.962 1.00 74.06 555 GLU A O 1
ATOM 4515 N N . ARG A 1 556 ? 75.843 14.267 -104.250 1.00 68.31 556 ARG A N 1
ATOM 4516 C CA . ARG A 1 556 ? 77.281 14.154 -103.974 1.00 68.31 556 ARG A CA 1
ATOM 4517 C C . ARG A 1 556 ? 78.033 13.533 -105.149 1.00 68.31 556 ARG A C 1
ATOM 4519 O O . ARG A 1 556 ? 79.060 14.069 -105.540 1.00 68.31 556 ARG A O 1
ATOM 4526 N N . SER A 1 557 ? 77.520 12.450 -105.731 1.00 70.38 557 SER A N 1
ATOM 4527 C CA . SER A 1 557 ? 78.135 11.787 -106.886 1.00 70.38 557 SER A CA 1
ATOM 4528 C C . SER A 1 557 ? 78.116 12.670 -108.138 1.00 70.38 557 SER A C 1
ATOM 4530 O O . SER A 1 557 ? 79.103 12.726 -108.867 1.00 70.38 557 SER A O 1
ATOM 4532 N N . GLU A 1 558 ? 77.034 13.414 -108.378 1.00 75.44 558 GLU A N 1
ATOM 4533 C CA . GLU A 1 558 ? 76.958 14.417 -109.440 1.00 75.44 558 GLU A CA 1
ATOM 4534 C C . GLU A 1 558 ? 77.918 15.574 -109.196 1.00 75.44 558 GLU A C 1
ATOM 4536 O O . GLU A 1 558 ? 78.582 16.014 -110.129 1.00 75.44 558 GLU A O 1
ATOM 4541 N N . PHE A 1 559 ? 78.006 16.066 -107.962 1.00 71.31 559 PHE A N 1
ATOM 4542 C CA . PHE A 1 559 ? 78.938 17.118 -107.584 1.00 71.31 559 PHE A CA 1
ATOM 4543 C C . PHE A 1 559 ? 80.388 16.661 -107.765 1.00 71.31 559 PHE A C 1
ATOM 4545 O O . PHE A 1 559 ? 81.176 17.379 -108.372 1.00 71.31 559 PHE A O 1
ATOM 4552 N N . GLU A 1 560 ? 80.730 15.448 -107.328 1.00 69.75 560 GLU A N 1
ATOM 4553 C CA . GLU A 1 560 ? 82.040 14.828 -107.548 1.00 69.75 560 GLU A CA 1
ATOM 4554 C C . GLU A 1 560 ? 82.322 14.630 -109.040 1.00 69.75 560 GLU A C 1
ATOM 4556 O O . GLU A 1 560 ? 83.408 14.972 -109.497 1.00 69.75 560 GLU A O 1
ATOM 4561 N N . ARG A 1 561 ? 81.333 14.192 -109.832 1.00 73.50 561 ARG A N 1
ATOM 4562 C CA . ARG A 1 561 ? 81.440 14.132 -111.297 1.00 73.50 561 ARG A CA 1
ATOM 4563 C C . ARG A 1 561 ? 81.648 15.503 -111.924 1.00 73.50 561 ARG A C 1
ATOM 4565 O O . ARG A 1 561 ? 82.427 15.601 -112.862 1.00 73.50 561 ARG A O 1
ATOM 4572 N N . ARG A 1 562 ? 80.951 16.547 -111.461 1.00 73.69 562 ARG A N 1
ATOM 4573 C CA . ARG A 1 562 ? 81.113 17.923 -111.961 1.00 73.69 562 ARG A CA 1
ATOM 4574 C C . ARG A 1 562 ? 82.499 18.449 -111.611 1.00 73.69 562 ARG A C 1
ATOM 4576 O O . ARG A 1 562 ? 83.169 18.960 -112.496 1.00 73.69 562 ARG A O 1
ATOM 4583 N N . GLN A 1 563 ? 82.959 18.233 -110.381 1.00 69.06 563 GLN A N 1
ATOM 4584 C CA . GLN A 1 563 ? 84.317 18.550 -109.933 1.00 69.06 563 GLN A CA 1
ATOM 4585 C C . GLN A 1 563 ? 85.376 17.789 -110.734 1.00 69.06 563 GLN A C 1
ATOM 4587 O O . GLN A 1 563 ? 86.382 18.360 -111.134 1.00 69.06 563 GLN A O 1
ATOM 4592 N N . GLU A 1 564 ? 85.187 16.495 -110.982 1.00 70.94 564 GLU A N 1
ATOM 4593 C CA . GLU A 1 564 ? 86.132 15.683 -111.747 1.00 70.94 564 GLU A CA 1
ATOM 4594 C C . GLU A 1 564 ? 86.111 16.032 -113.238 1.00 70.94 564 GLU A C 1
ATOM 4596 O O . GLU A 1 564 ? 87.170 16.107 -113.848 1.00 70.94 564 GLU A O 1
ATOM 4601 N N . ALA A 1 565 ? 84.943 16.298 -113.826 1.00 74.50 565 ALA A N 1
ATOM 4602 C CA . ALA A 1 565 ? 84.818 16.759 -115.206 1.00 74.50 565 ALA A CA 1
ATOM 4603 C C . ALA A 1 565 ? 85.401 18.163 -115.388 1.00 74.50 565 ALA A C 1
ATOM 4605 O O . ALA A 1 565 ? 86.079 18.403 -116.379 1.00 74.50 565 ALA A O 1
ATOM 4606 N N . GLU A 1 566 ? 85.190 19.076 -114.438 1.00 72.81 566 GLU A N 1
ATOM 4607 C CA . GLU A 1 566 ? 85.799 20.406 -114.461 1.00 72.81 566 GLU A CA 1
ATOM 4608 C C . GLU A 1 566 ? 87.314 20.319 -114.274 1.00 72.81 566 GLU A C 1
ATOM 4610 O O . GLU A 1 566 ? 88.050 20.979 -115.001 1.00 72.81 566 GLU A O 1
ATOM 4615 N N . ARG A 1 567 ? 87.791 19.465 -113.361 1.00 71.31 567 ARG A N 1
ATOM 4616 C CA . ARG A 1 567 ? 89.221 19.203 -113.169 1.00 71.31 567 ARG A CA 1
ATOM 4617 C C . ARG A 1 567 ? 89.844 18.605 -114.421 1.00 71.31 567 ARG A C 1
ATOM 4619 O O . ARG A 1 567 ? 90.830 19.141 -114.888 1.00 71.31 567 ARG A O 1
ATOM 4626 N N . LYS A 1 568 ? 89.219 17.591 -115.030 1.00 73.50 568 LYS A N 1
ATOM 4627 C CA . LYS A 1 568 ? 89.650 17.031 -116.320 1.00 73.50 568 LYS A CA 1
ATOM 4628 C C . LYS A 1 568 ? 89.630 18.087 -117.416 1.00 73.50 568 LYS A C 1
ATOM 4630 O O . LYS A 1 568 ? 90.593 18.173 -118.154 1.00 73.50 568 LYS A O 1
ATOM 4635 N N . ARG A 1 569 ? 88.587 18.920 -117.499 1.00 77.31 569 ARG A N 1
ATOM 4636 C CA . ARG A 1 569 ? 88.508 20.033 -118.456 1.00 77.31 569 ARG A CA 1
ATOM 4637 C C . ARG A 1 569 ? 89.649 21.024 -118.245 1.00 77.31 569 ARG A C 1
ATOM 4639 O O . ARG A 1 569 ? 90.268 21.406 -119.225 1.00 77.31 569 ARG A O 1
ATOM 4646 N N . ARG A 1 570 ? 89.959 21.403 -117.000 1.00 72.31 570 ARG A N 1
ATOM 4647 C CA . ARG A 1 570 ? 91.103 22.273 -116.685 1.00 72.31 570 ARG A CA 1
ATOM 4648 C C . ARG A 1 570 ? 92.436 21.594 -116.977 1.00 72.31 570 ARG A C 1
ATOM 4650 O O . ARG A 1 570 ? 93.276 22.236 -117.577 1.00 72.31 570 ARG A O 1
ATOM 4657 N N . ASP A 1 571 ? 92.619 20.326 -116.621 1.00 72.00 571 ASP A N 1
ATOM 4658 C CA . ASP A 1 571 ? 93.847 19.570 -116.894 1.00 72.00 571 ASP A CA 1
ATOM 4659 C C . ASP A 1 571 ? 94.062 19.378 -118.405 1.00 72.00 571 ASP A C 1
ATOM 4661 O O . ASP A 1 571 ? 95.199 19.369 -118.868 1.00 72.00 571 ASP A O 1
ATOM 4665 N N . GLU A 1 572 ? 92.982 19.214 -119.177 1.00 73.56 572 GLU A N 1
ATOM 4666 C CA . GLU A 1 572 ? 92.985 19.113 -120.641 1.00 73.56 572 GLU A CA 1
ATOM 4667 C C . GLU A 1 572 ? 93.224 20.484 -121.291 1.00 73.56 572 GLU A C 1
ATOM 4669 O O . GLU A 1 572 ? 94.036 20.586 -122.201 1.00 73.56 572 GLU A O 1
ATOM 4674 N N . GLU A 1 573 ? 92.584 21.552 -120.801 1.00 73.75 573 GLU A N 1
ATOM 4675 C CA . GLU A 1 573 ? 92.858 22.935 -121.216 1.00 73.75 573 GLU A CA 1
ATOM 4676 C C . GLU A 1 573 ? 94.292 23.343 -120.875 1.00 73.75 573 GLU A C 1
ATOM 4678 O O . GLU A 1 573 ? 94.933 24.018 -121.670 1.00 73.75 573 GLU A O 1
ATOM 4683 N N . GLU A 1 574 ? 94.813 22.927 -119.721 1.00 70.62 574 GLU A N 1
ATOM 4684 C CA . GLU A 1 574 ? 96.186 23.180 -119.293 1.00 70.62 574 GLU A CA 1
ATOM 4685 C C . GLU A 1 574 ? 97.171 22.341 -120.113 1.00 70.62 574 GLU A C 1
ATOM 4687 O O . GLU A 1 574 ? 98.201 22.866 -120.523 1.00 70.62 574 GLU A O 1
ATOM 4692 N N . ARG A 1 575 ? 96.861 21.071 -120.422 1.00 70.94 575 ARG A N 1
ATOM 4693 C CA . ARG A 1 575 ? 97.657 20.252 -121.354 1.00 70.94 575 ARG A CA 1
ATOM 4694 C C . ARG A 1 575 ? 97.663 20.845 -122.756 1.00 70.94 575 ARG A C 1
ATOM 4696 O O . ARG A 1 575 ? 98.737 21.046 -123.299 1.00 70.94 575 ARG A O 1
ATOM 4703 N N . SER A 1 576 ? 96.501 21.193 -123.302 1.00 71.44 576 SER A N 1
ATOM 4704 C CA . SER A 1 576 ? 96.378 21.799 -124.629 1.00 71.44 576 SER A CA 1
ATOM 4705 C C . SER A 1 576 ? 97.051 23.174 -124.685 1.00 71.44 576 SER A C 1
ATOM 4707 O O . SER A 1 576 ? 97.740 23.477 -125.655 1.00 71.44 576 SER A O 1
ATOM 4709 N N . ARG A 1 577 ? 96.961 23.978 -123.613 1.00 69.50 577 ARG A N 1
ATOM 4710 C CA . ARG A 1 577 ? 97.748 25.213 -123.473 1.00 69.50 577 ARG A CA 1
ATOM 4711 C C . ARG A 1 577 ? 99.243 24.931 -123.428 1.00 69.50 577 ARG A C 1
ATOM 4713 O O . ARG A 1 577 ? 99.963 25.603 -124.148 1.00 69.50 577 ARG A O 1
ATOM 4720 N N . LYS A 1 578 ? 99.714 23.952 -122.648 1.00 68.69 578 LYS A N 1
ATOM 4721 C CA . LYS A 1 578 ? 101.140 23.575 -122.580 1.00 68.69 578 LYS A CA 1
ATOM 4722 C C . LYS A 1 578 ? 101.666 23.046 -123.913 1.00 68.69 578 LYS A C 1
ATOM 4724 O O . LYS A 1 578 ? 102.756 23.426 -124.314 1.00 68.69 578 LYS A O 1
ATOM 4729 N N . GLU A 1 579 ? 100.897 22.223 -124.620 1.00 72.12 579 GLU A N 1
ATOM 4730 C CA . GLU A 1 579 ? 101.233 21.728 -125.960 1.00 72.12 579 GLU A CA 1
ATOM 4731 C C . GLU A 1 579 ? 101.276 22.867 -126.983 1.00 72.12 579 GLU A C 1
ATOM 4733 O O . GLU A 1 579 ? 102.188 22.923 -127.803 1.00 72.12 579 GLU A O 1
ATOM 4738 N N . ASN A 1 580 ? 100.329 23.809 -126.919 1.00 68.25 580 ASN A N 1
ATOM 4739 C CA . ASN A 1 580 ? 100.321 24.983 -127.787 1.00 68.25 580 ASN A CA 1
ATOM 4740 C C . ASN A 1 580 ? 101.458 25.963 -127.431 1.00 68.25 580 ASN A C 1
ATOM 4742 O O . ASN A 1 580 ? 102.091 26.506 -128.331 1.00 68.25 580 ASN A O 1
ATOM 4746 N N . GLU A 1 581 ? 101.774 26.139 -126.140 1.00 64.50 581 GLU A N 1
ATOM 4747 C CA . GLU A 1 581 ? 102.957 26.868 -125.657 1.00 64.50 581 GLU A CA 1
ATOM 4748 C C . GLU A 1 581 ? 104.243 26.211 -126.180 1.00 64.50 581 GLU A C 1
ATOM 4750 O O . GLU A 1 581 ? 105.136 26.906 -126.654 1.00 64.50 581 GLU A O 1
ATOM 4755 N N . GLU A 1 582 ? 104.354 24.883 -126.120 1.00 67.12 582 GLU A N 1
ATOM 4756 C CA . GLU A 1 582 ? 105.530 24.146 -126.583 1.00 67.12 582 GLU A CA 1
ATOM 4757 C C . GLU A 1 582 ? 105.659 24.181 -128.110 1.00 67.12 582 GLU A C 1
ATOM 4759 O O . GLU A 1 582 ? 106.760 24.374 -128.626 1.00 67.12 582 GLU A O 1
ATOM 4764 N N . LEU A 1 583 ? 104.545 24.112 -128.841 1.00 71.25 583 LEU A N 1
ATOM 4765 C CA . LEU A 1 583 ? 104.498 24.305 -130.288 1.00 71.25 583 LEU A CA 1
ATOM 4766 C C . LEU A 1 583 ? 104.910 25.730 -130.687 1.00 71.25 583 LEU A C 1
ATOM 4768 O O . LEU A 1 583 ? 105.699 25.901 -131.615 1.00 71.25 583 LEU A O 1
ATOM 4772 N N . GLU A 1 584 ? 104.407 26.758 -129.998 1.00 68.12 584 GLU A N 1
ATOM 4773 C CA . GLU A 1 584 ? 104.821 28.149 -130.217 1.00 68.12 584 GLU A CA 1
ATOM 4774 C C . GLU A 1 584 ? 106.293 28.360 -129.851 1.00 68.12 584 GLU A C 1
ATOM 4776 O O . GLU A 1 584 ? 107.031 28.994 -130.605 1.00 68.12 584 GLU A O 1
ATOM 4781 N N . ARG A 1 585 ? 106.773 27.741 -128.768 1.00 67.50 585 ARG A N 1
ATOM 4782 C CA . ARG A 1 585 ? 108.189 27.754 -128.383 1.00 67.50 585 ARG A CA 1
ATOM 4783 C C . ARG A 1 585 ? 109.069 27.101 -129.448 1.00 67.50 585 ARG A C 1
ATOM 4785 O O . ARG A 1 585 ? 110.089 27.676 -129.814 1.00 67.50 585 ARG A O 1
ATOM 4792 N N . GLN A 1 586 ? 108.662 25.957 -129.998 1.00 63.28 586 GLN A N 1
ATOM 4793 C CA . GLN A 1 586 ? 109.373 25.270 -131.081 1.00 63.28 586 GLN A CA 1
ATOM 4794 C C . GLN A 1 586 ? 109.352 26.072 -132.389 1.00 63.28 586 GLN A C 1
ATOM 4796 O O . GLN A 1 586 ? 110.384 26.183 -133.053 1.00 63.28 586 GLN A O 1
ATOM 4801 N N . LYS A 1 587 ? 108.217 26.686 -132.753 1.00 65.62 587 LYS A N 1
ATOM 4802 C CA . LYS A 1 587 ? 108.132 27.621 -133.890 1.00 65.62 587 LYS A CA 1
ATOM 4803 C C . LYS A 1 587 ? 109.068 28.810 -133.695 1.00 65.62 587 LYS A C 1
ATOM 4805 O O . LYS A 1 587 ? 109.716 29.238 -134.649 1.00 65.62 587 LYS A O 1
ATOM 4810 N N . LEU A 1 588 ? 109.152 29.345 -132.480 1.00 62.44 588 LEU A N 1
ATOM 4811 C CA . LEU A 1 588 ? 110.036 30.458 -132.163 1.00 62.44 588 LEU A CA 1
ATOM 4812 C C . LEU A 1 588 ? 111.511 30.030 -132.230 1.00 62.44 588 LEU A C 1
ATOM 4814 O O . LEU A 1 588 ? 112.297 30.711 -132.881 1.00 62.44 588 LEU A O 1
ATOM 4818 N N . GLU A 1 589 ? 111.878 28.873 -131.669 1.00 61.09 589 GLU A N 1
ATOM 4819 C CA . GLU A 1 589 ? 113.237 28.310 -131.743 1.00 61.09 589 GLU A CA 1
ATOM 4820 C C . GLU A 1 589 ? 113.670 27.992 -133.186 1.00 61.09 589 GLU A C 1
ATOM 4822 O O . GLU A 1 589 ? 114.801 28.300 -133.569 1.00 61.09 589 GLU A O 1
ATOM 4827 N N . ALA A 1 590 ? 112.779 27.452 -134.024 1.00 60.25 590 ALA A N 1
ATOM 4828 C CA . ALA A 1 590 ? 113.044 27.225 -135.447 1.00 60.25 590 ALA A CA 1
ATOM 4829 C C . ALA A 1 590 ? 113.253 28.547 -136.207 1.00 60.25 590 ALA A C 1
ATOM 4831 O O . ALA A 1 590 ? 114.227 28.698 -136.945 1.00 60.25 590 ALA A O 1
ATOM 4832 N N . ARG A 1 591 ? 112.407 29.557 -135.948 1.00 59.62 591 ARG A N 1
ATOM 4833 C CA . ARG A 1 591 ? 112.568 30.914 -136.507 1.00 59.62 591 ARG A CA 1
ATOM 4834 C C . ARG A 1 591 ? 113.848 31.606 -136.035 1.00 59.62 591 ARG A C 1
ATOM 4836 O O . ARG A 1 591 ? 114.305 32.528 -136.715 1.00 59.62 591 ARG A O 1
ATOM 4843 N N . VAL A 1 592 ? 114.398 31.215 -134.884 1.00 60.34 592 VAL A N 1
ATOM 4844 C CA . VAL A 1 592 ? 115.695 31.686 -134.376 1.00 60.34 592 VAL A CA 1
ATOM 4845 C C . VAL A 1 592 ? 116.855 30.981 -135.092 1.00 60.34 592 VAL A C 1
ATOM 4847 O O . VAL A 1 592 ? 117.786 31.670 -135.500 1.00 60.34 592 VAL A O 1
ATOM 4850 N N . LYS A 1 593 ? 116.781 29.664 -135.333 1.00 58.19 593 LYS A N 1
ATOM 4851 C CA . LYS A 1 593 ? 117.822 28.896 -136.050 1.00 58.19 593 LYS A CA 1
ATOM 4852 C C . LYS A 1 593 ? 117.976 29.276 -137.528 1.00 58.19 593 LYS A C 1
ATOM 4854 O O . LYS A 1 593 ? 119.100 29.422 -137.996 1.00 58.19 593 LYS A O 1
ATOM 4859 N N . ASP A 1 594 ? 116.883 29.520 -138.251 1.00 54.91 594 ASP A N 1
ATOM 4860 C CA . ASP A 1 594 ? 116.949 29.912 -139.673 1.00 54.91 594 ASP A CA 1
ATOM 4861 C C . ASP A 1 594 ? 117.496 31.340 -139.894 1.00 54.91 594 ASP A C 1
ATOM 4863 O O . ASP A 1 594 ? 117.809 31.734 -141.019 1.00 54.91 594 ASP A O 1
ATOM 4867 N N . ALA A 1 595 ? 117.644 32.132 -138.826 1.00 53.22 595 ALA A N 1
ATOM 4868 C CA . ALA A 1 595 ? 118.090 33.523 -138.881 1.00 53.22 595 ALA A CA 1
ATOM 4869 C C . ALA A 1 595 ? 119.612 33.719 -138.698 1.00 53.22 595 ALA A C 1
ATOM 4871 O O . ALA A 1 595 ? 120.082 34.855 -138.745 1.00 53.22 595 ALA A O 1
ATOM 4872 N N . GLU A 1 596 ? 120.414 32.654 -138.568 1.00 52.84 596 GLU A N 1
ATOM 4873 C CA . GLU A 1 596 ? 121.878 32.722 -138.355 1.00 52.84 596 GLU A CA 1
ATOM 4874 C C . GLU A 1 596 ? 122.698 33.235 -139.570 1.00 52.84 596 GLU A C 1
ATOM 4876 O O . GLU A 1 596 ? 123.928 33.191 -139.558 1.00 52.84 596 GLU A O 1
ATOM 4881 N N . LYS A 1 597 ? 122.055 33.769 -140.622 1.00 50.66 597 LYS A N 1
ATOM 4882 C CA . LYS A 1 597 ? 122.723 34.269 -141.843 1.00 50.66 597 LYS A CA 1
ATOM 4883 C C . LYS A 1 597 ? 122.365 35.694 -142.308 1.00 50.66 597 LYS A C 1
ATOM 4885 O O . LYS A 1 597 ? 122.739 36.043 -143.425 1.00 50.66 597 LYS A O 1
ATOM 4890 N N . LEU A 1 598 ? 121.732 36.560 -141.501 1.00 46.84 598 LEU A N 1
ATOM 4891 C CA . LEU A 1 598 ? 121.538 37.977 -141.888 1.00 46.84 598 LEU A CA 1
ATOM 4892 C C . LEU A 1 598 ? 121.427 38.955 -140.684 1.00 46.84 598 LEU A C 1
ATOM 4894 O O . LEU A 1 598 ? 120.519 38.838 -139.873 1.00 46.84 598 LEU A O 1
ATOM 4898 N N . THR A 1 599 ? 122.381 39.896 -140.614 1.00 54.38 599 THR A N 1
ATOM 4899 C CA . THR A 1 599 ? 122.509 41.183 -139.866 1.00 54.38 599 THR A CA 1
ATOM 4900 C C . THR A 1 599 ? 121.894 41.417 -138.454 1.00 54.38 599 THR A C 1
ATOM 4902 O O . THR A 1 599 ? 120.699 41.281 -138.206 1.00 54.38 599 THR A O 1
ATOM 4905 N N . GLU A 1 600 ? 122.742 41.948 -137.552 1.00 56.22 600 GLU A N 1
ATOM 4906 C CA . GLU A 1 600 ? 122.589 42.203 -136.094 1.00 56.22 600 GLU A CA 1
ATOM 4907 C C . GLU A 1 600 ? 121.362 43.032 -135.635 1.00 56.22 600 GLU A C 1
ATOM 4909 O O . GLU A 1 600 ? 120.934 42.917 -134.484 1.00 56.22 600 GLU A O 1
ATOM 4914 N N . GLU A 1 601 ? 120.753 43.854 -136.493 1.00 56.81 601 GLU A N 1
ATOM 4915 C CA . GLU A 1 601 ? 119.602 44.699 -136.114 1.00 56.81 601 GLU A CA 1
ATOM 4916 C C . GLU A 1 601 ? 118.319 43.896 -135.868 1.00 56.81 601 GLU A C 1
ATOM 4918 O O . GLU A 1 601 ? 117.575 44.186 -134.928 1.00 56.81 601 GLU A O 1
ATOM 4923 N N . ILE A 1 602 ? 118.099 42.815 -136.622 1.00 57.97 602 ILE A N 1
ATOM 4924 C CA . ILE A 1 602 ? 116.925 41.945 -136.448 1.00 57.97 602 ILE A CA 1
ATOM 4925 C C . ILE A 1 602 ? 116.995 41.200 -135.100 1.00 57.97 602 ILE A C 1
ATOM 4927 O O . ILE A 1 602 ? 115.964 40.898 -134.492 1.00 57.97 602 ILE A O 1
ATOM 4931 N N . ARG A 1 603 ? 118.209 40.955 -134.580 1.00 56.72 603 ARG A N 1
ATOM 4932 C CA . ARG A 1 603 ? 118.442 40.271 -133.297 1.00 56.72 603 ARG A CA 1
ATOM 4933 C C . ARG A 1 603 ? 117.912 41.071 -132.107 1.00 56.72 603 ARG A C 1
ATOM 4935 O O . ARG A 1 603 ? 117.333 40.483 -131.196 1.00 56.72 603 ARG A O 1
ATOM 4942 N N . LYS A 1 604 ? 118.085 42.399 -132.105 1.00 61.97 604 LYS A N 1
ATOM 4943 C CA . LYS A 1 604 ? 117.617 43.269 -131.009 1.00 61.97 604 LYS A CA 1
ATOM 4944 C C . LYS A 1 604 ? 116.093 43.354 -130.953 1.00 61.97 604 LYS A C 1
ATOM 4946 O O . LYS A 1 604 ? 115.534 43.217 -129.868 1.00 61.97 604 LYS A O 1
ATOM 4951 N N . GLU A 1 605 ? 115.433 43.504 -132.102 1.00 64.38 605 GLU A N 1
ATOM 4952 C CA . GLU A 1 605 ? 113.969 43.606 -132.160 1.00 64.38 605 GLU A CA 1
ATOM 4953 C C . GLU A 1 605 ? 113.292 42.307 -131.697 1.00 64.38 605 GLU A C 1
ATOM 4955 O O . GLU A 1 605 ? 112.344 42.325 -130.916 1.00 64.38 605 GLU A O 1
ATOM 4960 N N . ARG A 1 606 ? 113.841 41.147 -132.076 1.00 62.09 606 ARG A N 1
ATOM 4961 C CA . ARG A 1 606 ? 113.304 39.850 -131.633 1.00 62.09 606 ARG A CA 1
ATOM 4962 C C . ARG A 1 606 ? 113.526 39.576 -130.145 1.00 62.09 606 ARG A C 1
ATOM 4964 O O . ARG A 1 606 ? 112.667 38.979 -129.506 1.00 62.09 606 ARG A O 1
ATOM 4971 N N . MET A 1 607 ? 114.639 40.035 -129.567 1.00 60.88 607 MET A N 1
ATOM 4972 C CA . MET A 1 607 ? 114.882 39.904 -128.123 1.00 60.88 607 MET A CA 1
ATOM 4973 C C . MET A 1 607 ? 113.913 40.764 -127.297 1.00 60.88 607 MET A C 1
ATOM 4975 O O . MET A 1 607 ? 113.564 40.393 -126.178 1.00 60.88 607 MET A O 1
ATOM 4979 N N . LYS A 1 608 ? 113.460 41.895 -127.855 1.00 68.56 608 LYS A N 1
ATOM 4980 C CA . LYS A 1 608 ? 112.412 42.735 -127.268 1.00 68.56 608 LYS A CA 1
ATOM 4981 C C . LYS A 1 608 ? 111.053 42.028 -127.295 1.00 68.56 608 LYS A C 1
ATOM 4983 O O . LYS A 1 608 ? 110.412 41.959 -126.253 1.00 68.56 608 LYS A O 1
ATOM 4988 N N . GLN A 1 609 ? 110.691 41.408 -128.422 1.00 66.88 609 GLN A N 1
ATOM 4989 C CA . GLN A 1 609 ? 109.464 40.603 -128.528 1.00 66.88 609 GLN A CA 1
ATOM 4990 C C . GLN A 1 609 ? 109.433 39.435 -127.532 1.00 66.88 609 GLN A C 1
ATOM 4992 O O . GLN A 1 609 ? 108.389 39.154 -126.953 1.00 66.88 609 GLN A O 1
ATOM 4997 N N . LEU A 1 610 ? 110.574 38.780 -127.283 1.00 65.19 610 LEU A N 1
ATOM 4998 C CA . LEU A 1 610 ? 110.648 37.691 -126.304 1.00 65.19 610 LEU A CA 1
ATOM 4999 C C . LEU A 1 610 ? 110.386 38.177 -124.867 1.00 65.19 610 LEU A C 1
ATOM 5001 O O . LEU A 1 610 ? 109.662 37.517 -124.132 1.00 65.19 610 LEU A O 1
ATOM 5005 N N . ARG A 1 611 ? 110.931 39.338 -124.475 1.00 68.88 611 ARG A N 1
ATOM 5006 C CA . ARG A 1 611 ? 110.698 39.912 -123.136 1.00 68.88 611 ARG A CA 1
ATOM 5007 C C . ARG A 1 611 ? 109.271 40.409 -122.950 1.00 68.88 611 ARG A C 1
ATOM 5009 O O . ARG A 1 611 ? 108.703 40.209 -121.885 1.00 68.88 611 ARG A O 1
ATOM 5016 N N . GLU A 1 612 ? 108.698 41.039 -123.975 1.00 73.25 612 GLU A N 1
ATOM 5017 C CA . GLU A 1 612 ? 107.291 41.461 -123.952 1.00 73.25 612 GLU A CA 1
ATOM 5018 C C . GLU A 1 612 ? 106.366 40.248 -123.785 1.00 73.25 612 GLU A C 1
ATOM 5020 O O . GLU A 1 612 ? 105.469 40.276 -122.945 1.00 73.25 612 GLU A O 1
ATOM 5025 N N . TRP A 1 613 ? 106.657 39.149 -124.488 1.00 70.69 613 TRP A N 1
ATOM 5026 C CA . TRP A 1 613 ? 105.945 37.884 -124.316 1.00 70.69 613 TRP A CA 1
ATOM 5027 C C . TRP A 1 613 ? 106.124 37.287 -122.908 1.00 70.69 613 TRP A C 1
ATOM 5029 O O . TRP A 1 613 ? 105.150 36.849 -122.298 1.00 70.69 613 TRP A O 1
ATOM 5039 N N . GLU A 1 614 ? 107.339 37.300 -122.346 1.00 70.44 614 GLU A N 1
ATOM 5040 C CA . GLU A 1 614 ? 107.596 36.832 -120.972 1.00 70.44 614 GLU A CA 1
ATOM 5041 C C . GLU A 1 614 ? 106.838 37.656 -119.910 1.00 70.44 614 GLU A C 1
ATOM 5043 O O . GLU A 1 614 ? 106.281 37.077 -118.971 1.00 70.44 614 GLU A O 1
ATOM 5048 N N . ASP A 1 615 ? 106.766 38.982 -120.067 1.00 75.19 615 ASP A N 1
ATOM 5049 C CA . ASP A 1 615 ? 106.044 39.884 -119.160 1.00 75.19 615 ASP A CA 1
ATOM 5050 C C . ASP A 1 615 ? 104.517 39.733 -119.268 1.00 75.19 615 ASP A C 1
ATOM 5052 O O . ASP A 1 615 ? 103.823 39.697 -118.244 1.00 75.19 615 ASP A O 1
ATOM 5056 N N . GLU A 1 616 ? 103.972 39.615 -120.485 1.00 76.12 616 GLU A N 1
ATOM 5057 C CA . GLU A 1 616 ? 102.551 39.305 -120.695 1.00 76.12 616 GLU A CA 1
ATOM 5058 C C . GLU A 1 616 ? 102.181 37.973 -120.043 1.00 76.12 616 GLU A C 1
ATOM 5060 O O . GLU A 1 616 ? 101.197 37.888 -119.303 1.00 76.12 616 GLU A O 1
ATOM 5065 N N . ARG A 1 617 ? 103.037 36.964 -120.197 1.00 71.69 617 ARG A N 1
ATOM 5066 C CA . ARG A 1 617 ? 102.830 35.647 -119.604 1.00 71.69 617 ARG A CA 1
ATOM 5067 C C . ARG A 1 617 ? 102.887 35.666 -118.074 1.00 71.69 617 ARG A C 1
ATOM 5069 O O . ARG A 1 617 ? 102.143 34.949 -117.402 1.00 71.69 617 ARG A O 1
ATOM 5076 N N . MET A 1 618 ? 103.763 36.480 -117.487 1.00 69.44 618 MET A N 1
ATOM 5077 C CA . MET A 1 618 ? 103.810 36.652 -116.033 1.00 69.44 618 MET A CA 1
ATOM 5078 C C . MET A 1 618 ? 102.528 37.294 -115.493 1.00 69.44 618 MET A C 1
ATOM 5080 O O . MET A 1 618 ? 102.030 36.865 -114.449 1.00 69.44 618 MET A O 1
ATOM 5084 N N . LYS A 1 619 ? 101.951 38.267 -116.212 1.00 74.31 619 LYS A N 1
ATOM 5085 C CA . LYS A 1 619 ? 100.645 38.852 -115.859 1.00 74.31 619 LYS A CA 1
ATOM 5086 C C . LYS A 1 619 ? 99.513 37.839 -115.988 1.00 74.31 619 LYS A C 1
ATOM 5088 O O . LYS A 1 619 ? 98.662 37.778 -115.103 1.00 74.31 619 LYS A O 1
ATOM 5093 N N . GLU A 1 620 ? 99.527 37.023 -117.036 1.00 73.94 620 GLU A N 1
ATOM 5094 C CA . GLU A 1 620 ? 98.536 35.966 -117.2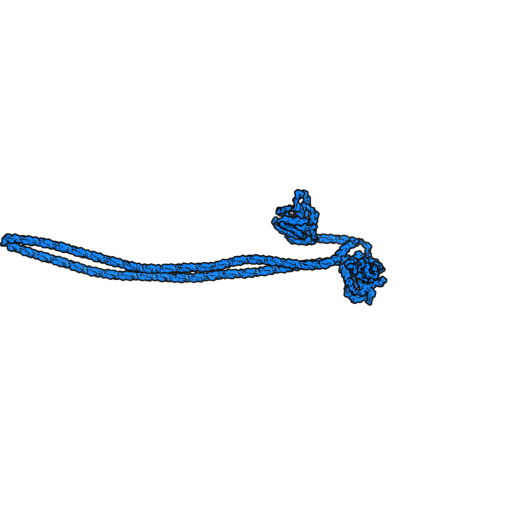46 1.00 73.94 620 GLU A CA 1
ATOM 5095 C C . GLU A 1 620 ? 98.567 34.941 -116.102 1.00 73.94 620 GLU A C 1
ATOM 5097 O O . GLU A 1 620 ? 97.551 34.733 -115.442 1.00 73.94 620 GLU A O 1
ATOM 5102 N N . LYS A 1 621 ? 99.752 34.438 -115.725 1.00 69.69 621 LYS A N 1
ATOM 5103 C CA . LYS A 1 621 ? 99.930 33.565 -114.545 1.00 69.69 621 LYS A CA 1
ATOM 5104 C C . LYS A 1 621 ? 99.450 34.193 -113.239 1.00 69.69 621 LYS A C 1
ATOM 5106 O O . LYS A 1 621 ? 98.957 33.498 -112.348 1.00 69.69 621 LYS A O 1
ATOM 5111 N N . GLN A 1 622 ? 99.635 35.501 -113.080 1.00 74.94 622 GLN A N 1
ATOM 5112 C CA . GLN A 1 622 ? 99.192 36.207 -111.883 1.00 74.94 622 GLN A CA 1
ATOM 5113 C C . GLN A 1 622 ? 97.663 36.341 -111.839 1.00 74.94 622 GLN A C 1
ATOM 5115 O O . GLN A 1 622 ? 97.082 36.223 -110.759 1.00 74.94 622 GLN A O 1
ATOM 5120 N N . ASN A 1 623 ? 97.010 36.533 -112.988 1.00 75.62 623 ASN A N 1
ATOM 5121 C CA . ASN A 1 623 ? 95.552 36.504 -113.097 1.00 75.62 623 ASN A CA 1
ATOM 5122 C C . ASN A 1 623 ? 95.001 35.094 -112.856 1.00 75.62 623 ASN A C 1
ATOM 5124 O O . ASN A 1 623 ? 94.099 34.945 -112.039 1.00 75.62 623 ASN A O 1
ATOM 5128 N N . GLU A 1 624 ? 95.608 34.055 -113.433 1.00 72.62 624 GLU A N 1
ATOM 5129 C CA . GLU A 1 624 ? 95.226 32.656 -113.183 1.00 72.62 624 GLU A CA 1
ATOM 5130 C C . GLU A 1 624 ? 95.324 32.282 -111.696 1.00 72.62 624 GLU A C 1
ATOM 5132 O O . GLU A 1 624 ? 94.492 31.542 -111.166 1.00 72.62 624 GLU A O 1
ATOM 5137 N N . ARG A 1 625 ? 96.331 32.809 -110.985 1.00 73.50 625 ARG A N 1
ATOM 5138 C CA . ARG A 1 625 ? 96.478 32.598 -109.539 1.00 73.50 625 ARG A CA 1
ATOM 5139 C C . ARG A 1 625 ? 95.370 33.286 -108.740 1.00 73.50 625 ARG A C 1
ATOM 5141 O O . ARG A 1 625 ? 94.833 32.670 -107.825 1.00 73.50 625 ARG A O 1
ATOM 5148 N N . LYS A 1 626 ? 95.005 34.521 -109.098 1.00 76.56 626 LYS A N 1
ATOM 5149 C CA . LYS A 1 626 ? 93.889 35.243 -108.463 1.00 76.56 626 LYS A CA 1
ATOM 5150 C C . LYS A 1 626 ? 92.558 34.548 -108.714 1.00 76.56 626 LYS A C 1
ATOM 5152 O O . LYS A 1 626 ? 91.806 34.344 -107.769 1.00 76.56 626 LYS A O 1
ATOM 5157 N N . GLU A 1 627 ? 92.305 34.120 -109.949 1.00 76.88 627 GLU A N 1
ATOM 5158 C CA . GLU A 1 627 ? 91.103 33.359 -110.287 1.00 76.88 627 GLU A CA 1
ATOM 5159 C C . GLU A 1 627 ? 91.032 32.055 -109.492 1.00 76.88 627 GLU A C 1
ATOM 5161 O O . GLU A 1 627 ? 89.966 31.716 -108.990 1.00 76.88 627 GLU A O 1
ATOM 5166 N N . ARG A 1 628 ? 92.157 31.348 -109.305 1.00 70.06 628 ARG A N 1
ATOM 5167 C CA . ARG A 1 628 ? 92.224 30.136 -108.471 1.00 70.06 628 ARG A CA 1
ATOM 5168 C C . ARG A 1 628 ? 91.902 30.422 -107.002 1.00 70.06 628 ARG A C 1
ATOM 5170 O O . ARG A 1 628 ? 91.097 29.704 -106.418 1.00 70.06 628 ARG A O 1
ATOM 5177 N N . GLU A 1 629 ? 92.483 31.471 -106.424 1.00 78.12 629 GLU A N 1
ATOM 5178 C CA . GLU A 1 629 ? 92.229 31.873 -105.033 1.00 78.12 629 GLU A CA 1
ATOM 5179 C C . GLU A 1 629 ? 90.774 32.331 -104.813 1.00 78.12 629 GLU A C 1
ATOM 5181 O O . GLU A 1 629 ? 90.166 32.008 -103.791 1.00 78.12 629 GLU A O 1
ATOM 5186 N N . GLU A 1 630 ? 90.182 33.058 -105.765 1.00 78.62 630 GLU A N 1
ATOM 5187 C CA . GLU A 1 630 ? 88.760 33.430 -105.728 1.00 78.62 630 GLU A CA 1
ATOM 5188 C C . GLU A 1 630 ? 87.852 32.202 -105.837 1.00 78.62 630 GLU A C 1
ATOM 5190 O O . GLU A 1 630 ? 86.866 32.090 -105.103 1.00 78.62 630 GLU A O 1
ATOM 5195 N N . TRP A 1 631 ? 88.220 31.239 -106.682 1.00 72.12 631 TRP A N 1
ATOM 5196 C CA . TRP A 1 631 ? 87.499 29.977 -106.812 1.00 72.12 631 TRP A CA 1
ATOM 5197 C C . TRP A 1 631 ? 87.569 29.122 -105.541 1.00 72.12 631 TRP A C 1
ATOM 5199 O O . TRP A 1 631 ? 86.561 28.554 -105.121 1.00 72.12 631 TRP A O 1
ATOM 5209 N N . GLU A 1 632 ? 88.731 29.053 -104.888 1.00 76.00 632 GLU A N 1
ATOM 5210 C CA . GLU A 1 632 ? 88.902 28.352 -103.609 1.00 76.00 632 GLU A CA 1
ATOM 5211 C C . GLU A 1 632 ? 88.066 28.992 -102.494 1.00 76.00 632 GLU A C 1
ATOM 5213 O O . GLU A 1 632 ? 87.398 28.282 -101.741 1.00 76.00 632 GLU A O 1
ATOM 5218 N N . LYS A 1 633 ? 88.008 30.329 -102.430 1.00 79.94 633 LYS A N 1
ATOM 5219 C CA . LYS A 1 633 ? 87.122 31.042 -101.494 1.00 79.94 633 LYS A CA 1
ATOM 5220 C C . LYS A 1 633 ? 85.649 30.753 -101.765 1.00 79.94 633 LYS A C 1
ATOM 5222 O O . LYS A 1 633 ? 84.888 30.549 -100.820 1.00 79.94 633 LYS A O 1
ATOM 5227 N N . LEU A 1 634 ? 85.242 30.701 -103.033 1.00 77.25 634 LEU A N 1
ATOM 5228 C CA . LEU A 1 634 ? 83.871 30.353 -103.404 1.00 77.25 634 LEU A CA 1
ATOM 5229 C C . LEU A 1 634 ? 83.534 28.909 -102.996 1.00 77.25 634 LEU A C 1
ATOM 5231 O O . LEU A 1 634 ? 82.463 28.662 -102.446 1.00 77.25 634 LEU A O 1
ATOM 5235 N N . GLN A 1 635 ? 84.462 27.967 -103.187 1.00 71.94 635 GLN A N 1
ATOM 5236 C CA . GLN A 1 635 ? 84.325 26.580 -102.726 1.00 71.94 635 GLN A CA 1
ATOM 5237 C C . GLN A 1 635 ? 84.212 26.473 -101.202 1.00 71.94 635 GLN A C 1
ATOM 5239 O O . GLN A 1 635 ? 83.379 25.717 -100.704 1.00 71.94 635 GLN A O 1
ATOM 5244 N N . GLN A 1 636 ? 85.023 27.230 -100.460 1.00 76.12 636 GLN A N 1
ATOM 5245 C CA . GLN A 1 636 ? 84.966 27.282 -98.999 1.00 76.12 636 GLN A CA 1
ATOM 5246 C C . GLN A 1 636 ? 83.603 27.804 -98.522 1.00 76.12 636 GLN A C 1
ATOM 5248 O O . GLN A 1 636 ? 82.950 27.162 -97.703 1.00 76.12 636 GLN A O 1
ATOM 5253 N N . LYS A 1 637 ? 83.134 28.916 -99.103 1.00 79.25 637 LYS A N 1
ATOM 5254 C CA . LYS A 1 637 ? 81.848 29.528 -98.757 1.00 79.25 637 LYS A CA 1
ATOM 5255 C C . LYS A 1 637 ? 80.669 28.601 -99.054 1.00 79.25 637 LYS A C 1
ATOM 5257 O O . LYS A 1 637 ? 79.804 28.430 -98.207 1.00 79.25 637 LYS A O 1
ATOM 5262 N N . MET A 1 638 ? 80.676 27.921 -100.203 1.00 73.62 638 MET A N 1
ATOM 5263 C CA . MET A 1 638 ? 79.643 26.929 -100.524 1.00 73.62 638 MET A CA 1
ATOM 5264 C C . MET A 1 638 ? 79.613 25.758 -99.527 1.00 73.62 638 MET A C 1
ATOM 5266 O O . MET A 1 638 ? 78.537 25.239 -99.239 1.00 73.62 638 MET A O 1
ATOM 5270 N N . LYS A 1 639 ? 80.763 25.341 -98.971 1.00 73.62 639 LYS A N 1
ATOM 5271 C CA . LYS A 1 639 ? 80.810 24.313 -97.914 1.00 73.62 639 LYS A CA 1
ATOM 5272 C C . LYS A 1 639 ? 80.246 24.824 -96.588 1.00 73.62 639 LYS A C 1
ATOM 5274 O O . LYS A 1 639 ? 79.518 24.086 -95.931 1.00 73.62 639 LYS A O 1
ATOM 5279 N N . GLU A 1 640 ? 80.573 26.052 -96.196 1.00 77.25 640 GLU A N 1
ATOM 5280 C CA . GLU A 1 640 ? 80.059 26.668 -94.965 1.00 77.25 640 GLU A CA 1
ATOM 5281 C C . GLU A 1 640 ? 78.549 26.916 -95.037 1.00 77.25 640 GLU A C 1
ATOM 5283 O O . GLU A 1 640 ? 77.827 26.525 -94.121 1.00 77.25 640 GLU A O 1
ATOM 5288 N N . ASP A 1 641 ? 78.055 27.469 -96.148 1.00 78.94 641 ASP A N 1
ATOM 5289 C CA . ASP A 1 641 ? 76.623 27.685 -96.378 1.00 78.94 641 ASP A CA 1
ATOM 5290 C C . ASP A 1 641 ? 75.855 26.351 -96.328 1.00 78.94 641 ASP A C 1
ATOM 5292 O O . ASP A 1 641 ? 74.799 26.263 -95.701 1.00 78.94 641 ASP A O 1
ATOM 5296 N N . PHE A 1 642 ? 76.425 25.277 -96.889 1.00 73.94 642 PHE A N 1
ATOM 5297 C CA . PHE A 1 642 ? 75.845 23.934 -96.802 1.00 73.94 642 PHE A CA 1
ATOM 5298 C C . PHE A 1 642 ? 75.763 23.410 -95.359 1.00 73.94 642 PHE A C 1
ATOM 5300 O O . PHE A 1 642 ? 74.737 22.855 -94.967 1.00 73.94 642 PHE A O 1
ATOM 5307 N N . VAL A 1 643 ? 76.813 23.579 -94.548 1.00 75.56 643 VAL A N 1
ATOM 5308 C CA . VAL A 1 643 ? 76.813 23.136 -93.139 1.00 75.56 643 VAL A CA 1
ATOM 5309 C C . VAL A 1 643 ? 75.810 23.938 -92.307 1.00 75.56 643 VAL A C 1
ATOM 5311 O O . VAL A 1 643 ? 75.042 23.348 -91.545 1.00 75.56 643 VAL A O 1
ATOM 5314 N N . ASN A 1 644 ? 75.767 25.258 -92.491 1.00 77.44 644 ASN A N 1
ATOM 5315 C CA . ASN A 1 644 ? 74.858 26.144 -91.765 1.00 77.44 644 ASN A CA 1
ATOM 5316 C C . ASN A 1 644 ? 73.385 25.856 -92.093 1.00 77.44 644 ASN A C 1
ATOM 5318 O O . ASN A 1 644 ? 72.555 25.787 -91.183 1.00 77.44 644 ASN A O 1
ATOM 5322 N N . GLU A 1 645 ? 73.057 25.620 -93.367 1.00 76.12 645 GLU A N 1
ATOM 5323 C CA . GLU A 1 645 ? 71.705 25.223 -93.780 1.00 76.12 645 GLU A CA 1
ATOM 5324 C C . GLU A 1 645 ? 71.289 23.903 -93.104 1.00 76.12 645 GLU A C 1
ATOM 5326 O O . GLU A 1 645 ? 70.177 23.782 -92.588 1.00 76.12 645 GLU A O 1
ATOM 5331 N N . LYS A 1 646 ? 72.206 22.930 -93.004 1.00 72.62 646 LYS A N 1
ATOM 5332 C CA . LYS A 1 646 ? 71.933 21.631 -92.366 1.00 72.62 646 LYS A CA 1
ATOM 5333 C C . LYS A 1 646 ? 71.755 21.724 -90.856 1.00 72.62 646 LYS A C 1
ATOM 5335 O O . LYS A 1 646 ? 70.911 21.025 -90.293 1.00 72.62 646 LYS A O 1
ATOM 5340 N N . GLU A 1 647 ? 72.513 22.585 -90.185 1.00 76.56 647 GLU A N 1
ATOM 5341 C CA . GLU A 1 647 ? 72.325 22.818 -88.754 1.00 76.56 647 GLU A CA 1
ATOM 5342 C C . GLU A 1 647 ? 70.973 23.495 -88.469 1.00 76.56 647 GLU A C 1
ATOM 5344 O O . GLU A 1 647 ? 70.305 23.155 -87.489 1.00 76.56 647 GLU A O 1
ATOM 5349 N N . ARG A 1 648 ? 70.525 24.392 -89.358 1.00 77.56 648 ARG A N 1
ATOM 5350 C CA . ARG A 1 648 ? 69.203 25.031 -89.286 1.00 77.56 648 ARG A CA 1
ATOM 5351 C C . ARG A 1 648 ? 68.070 24.016 -89.456 1.00 77.56 648 ARG A C 1
ATOM 5353 O O . ARG A 1 648 ? 67.171 23.982 -88.619 1.00 77.56 648 AR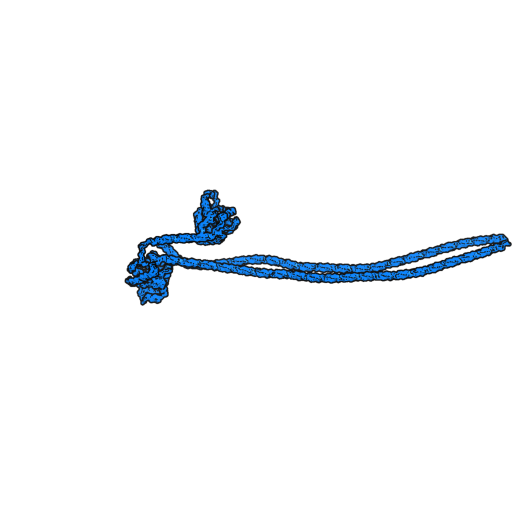G A O 1
ATOM 5360 N N . GLU A 1 649 ? 68.152 23.145 -90.464 1.00 77.44 649 GLU A N 1
ATOM 5361 C CA . GLU A 1 649 ? 67.185 22.055 -90.681 1.00 77.44 649 GLU A CA 1
ATOM 5362 C C . GLU A 1 649 ? 67.095 21.106 -89.471 1.00 77.44 649 GLU A C 1
ATOM 5364 O O . GLU A 1 649 ? 66.004 20.666 -89.103 1.00 77.44 649 GLU A O 1
ATOM 5369 N N . ARG A 1 650 ? 68.229 20.792 -88.826 1.00 74.25 650 ARG A N 1
ATOM 5370 C CA . ARG A 1 650 ? 68.259 19.953 -87.618 1.00 74.25 650 ARG A CA 1
ATOM 5371 C C . ARG A 1 650 ? 67.554 20.628 -86.442 1.00 74.25 650 ARG A C 1
ATOM 5373 O O . ARG A 1 650 ? 66.698 20.006 -85.825 1.00 74.25 650 ARG A O 1
ATOM 5380 N N . LYS A 1 651 ? 67.870 21.897 -86.163 1.00 79.06 651 LYS A N 1
ATOM 5381 C CA . LYS A 1 651 ? 67.235 22.661 -85.073 1.00 79.06 651 LYS A CA 1
ATOM 5382 C C . LYS A 1 651 ? 65.728 22.809 -85.279 1.00 79.06 651 LYS A C 1
ATOM 5384 O O . LYS A 1 651 ? 64.969 22.703 -84.321 1.00 79.06 651 LYS A O 1
ATOM 5389 N N . GLU A 1 652 ? 65.285 23.016 -86.519 1.00 79.81 652 GLU A N 1
ATOM 5390 C CA . GLU A 1 652 ? 63.858 23.092 -86.839 1.00 79.81 652 GLU A CA 1
ATOM 5391 C C . GLU A 1 652 ? 63.146 21.747 -86.615 1.00 79.81 652 GLU A C 1
ATOM 5393 O O . GLU A 1 652 ? 62.025 21.721 -86.110 1.00 79.81 652 GLU A O 1
ATOM 5398 N N . ARG A 1 653 ? 63.801 20.624 -86.935 1.00 75.31 653 ARG A N 1
ATOM 5399 C CA . ARG A 1 653 ? 63.279 19.276 -86.666 1.00 75.31 653 ARG A CA 1
ATOM 5400 C C . ARG A 1 653 ? 63.174 18.991 -85.171 1.00 75.31 653 ARG A C 1
ATOM 5402 O O . ARG A 1 653 ? 62.101 18.613 -84.717 1.00 75.31 653 ARG A O 1
ATOM 5409 N N . ASP A 1 654 ? 64.247 19.237 -84.422 1.00 76.38 654 ASP A N 1
ATOM 5410 C CA . ASP A 1 654 ? 64.287 19.015 -82.974 1.00 76.38 654 ASP A CA 1
ATOM 5411 C C . ASP A 1 654 ? 63.204 19.862 -82.268 1.00 76.38 654 ASP A C 1
ATOM 5413 O O . ASP A 1 654 ? 62.480 19.361 -81.409 1.00 76.38 654 ASP A O 1
ATOM 5417 N N . SER A 1 655 ? 63.003 21.114 -82.706 1.00 79.81 655 SER A N 1
ATOM 5418 C CA . SER A 1 655 ? 61.941 21.992 -82.192 1.00 79.81 655 SER A CA 1
ATOM 5419 C C . SER A 1 655 ? 60.526 21.490 -82.518 1.00 79.81 655 SER A C 1
ATOM 5421 O O . SER A 1 655 ? 59.636 21.583 -81.669 1.00 79.81 655 SER A O 1
ATOM 5423 N N . LYS A 1 656 ? 60.301 20.932 -83.717 1.00 78.94 656 LYS A N 1
ATOM 5424 C CA . LYS A 1 656 ? 59.012 20.320 -84.090 1.00 78.94 656 LYS A CA 1
ATOM 5425 C C . LYS A 1 656 ? 58.726 19.058 -83.272 1.00 78.94 656 LYS A C 1
ATOM 5427 O O . LYS A 1 656 ? 57.606 18.899 -82.793 1.00 78.94 656 LYS A O 1
ATOM 5432 N N . GLU A 1 657 ? 59.728 18.204 -83.062 1.00 77.00 657 GLU A N 1
ATOM 5433 C CA . GLU A 1 657 ? 59.597 17.001 -82.229 1.00 77.00 657 GLU A CA 1
ATOM 5434 C C . GLU A 1 657 ? 59.300 17.340 -80.760 1.00 77.00 657 GLU A C 1
ATOM 5436 O O . GLU A 1 657 ? 58.471 16.688 -80.125 1.00 77.00 657 GLU A O 1
ATOM 5441 N N . GLU A 1 658 ? 59.944 18.370 -80.207 1.00 78.75 658 GLU A N 1
ATOM 5442 C CA . GLU A 1 658 ? 59.712 18.809 -78.828 1.00 78.75 658 GLU A CA 1
ATOM 5443 C C . GLU A 1 658 ? 58.305 19.397 -78.638 1.00 78.75 658 GLU A C 1
ATOM 5445 O O . GLU A 1 658 ? 57.607 19.039 -77.686 1.00 78.75 658 GLU A O 1
ATOM 5450 N N . ALA A 1 659 ? 57.836 20.221 -79.583 1.00 82.19 659 ALA A N 1
ATOM 5451 C CA . ALA A 1 659 ? 56.473 20.751 -79.571 1.00 82.19 659 ALA A CA 1
ATOM 5452 C C . ALA A 1 659 ? 55.413 19.635 -79.650 1.00 82.19 659 ALA A C 1
ATOM 5454 O O . ALA A 1 659 ? 54.402 19.696 -78.944 1.00 82.19 659 ALA A O 1
ATOM 5455 N N . GLN A 1 660 ? 55.660 18.594 -80.455 1.00 78.69 660 GLN A N 1
ATOM 5456 C CA . GLN A 1 660 ? 54.782 17.426 -80.555 1.00 78.69 660 GLN A CA 1
ATOM 5457 C C . GLN A 1 660 ? 54.713 16.659 -79.225 1.00 78.69 660 GLN A C 1
ATOM 5459 O O . GLN A 1 660 ? 53.615 16.380 -78.742 1.00 78.69 660 GLN A O 1
ATOM 5464 N N . ARG A 1 661 ? 55.853 16.394 -78.569 1.00 77.81 661 ARG A N 1
ATOM 5465 C CA . ARG A 1 661 ? 55.888 15.714 -77.256 1.00 77.81 661 ARG A CA 1
ATOM 5466 C C . ARG A 1 661 ? 55.155 16.493 -76.165 1.00 77.81 661 ARG A C 1
ATOM 5468 O O . ARG A 1 661 ? 54.466 15.899 -75.338 1.00 77.81 661 ARG A O 1
ATOM 5475 N N . GLU A 1 662 ? 55.276 17.817 -76.158 1.00 81.62 662 GLU A N 1
ATOM 5476 C CA . GLU A 1 662 ? 54.588 18.662 -75.178 1.00 81.62 662 GLU A CA 1
ATOM 5477 C C . GLU A 1 662 ? 53.067 18.689 -75.404 1.00 81.62 662 GLU A C 1
ATOM 5479 O O . GLU A 1 662 ? 52.291 18.672 -74.445 1.00 81.62 662 GLU A O 1
ATOM 5484 N N . GLN A 1 663 ? 52.616 18.678 -76.662 1.00 79.50 663 GLN A N 1
ATOM 5485 C CA . GLN A 1 663 ? 51.195 18.552 -76.989 1.00 79.50 663 GLN A CA 1
ATOM 5486 C C . GLN A 1 663 ? 50.635 17.187 -76.552 1.00 79.50 663 GLN A C 1
ATOM 5488 O O . GLN A 1 663 ? 49.545 17.125 -75.982 1.00 79.50 663 GLN A O 1
ATOM 5493 N N . GLU A 1 664 ? 51.395 16.107 -76.747 1.00 77.56 664 GLU A N 1
ATOM 5494 C CA . GLU A 1 664 ? 51.029 14.761 -76.287 1.00 77.56 664 GLU A CA 1
ATOM 5495 C C . GLU A 1 664 ? 50.918 14.672 -74.762 1.00 77.56 664 GLU A C 1
ATOM 5497 O O . GLU A 1 664 ? 49.971 14.077 -74.245 1.00 77.56 664 GLU A O 1
ATOM 5502 N N . ARG A 1 665 ? 51.856 15.288 -74.031 1.00 80.44 665 ARG A N 1
ATOM 5503 C CA . ARG A 1 665 ? 51.828 15.335 -72.563 1.00 80.44 665 ARG A CA 1
ATOM 5504 C C . ARG A 1 665 ? 50.558 16.016 -72.053 1.00 80.44 665 ARG A C 1
ATOM 5506 O O . ARG A 1 665 ? 49.876 15.466 -71.192 1.00 80.44 665 ARG A O 1
ATOM 5513 N N . LYS A 1 666 ? 50.208 17.171 -72.627 1.00 82.06 666 LYS A N 1
ATOM 5514 C CA . LYS A 1 666 ? 49.000 17.924 -72.250 1.00 82.06 666 LYS A CA 1
ATOM 5515 C C . LYS A 1 666 ? 47.712 17.154 -72.523 1.00 82.06 666 LYS A C 1
ATOM 5517 O O . LYS A 1 666 ? 46.786 17.236 -71.720 1.00 82.06 666 LYS A O 1
ATOM 5522 N N . GLU A 1 667 ? 47.635 16.404 -73.623 1.00 79.06 667 GLU A N 1
ATOM 5523 C CA . GLU A 1 667 ? 46.443 15.597 -73.910 1.00 79.06 667 GLU A CA 1
ATOM 5524 C C . GLU A 1 667 ? 46.328 14.391 -72.962 1.00 79.06 667 GLU A C 1
ATOM 5526 O O . GLU A 1 667 ? 45.230 14.121 -72.474 1.00 79.06 667 GLU A O 1
ATOM 5531 N N . ARG A 1 668 ? 47.444 13.727 -72.606 1.00 77.75 668 ARG A N 1
ATOM 5532 C CA . ARG A 1 668 ? 47.450 12.673 -71.566 1.00 77.75 668 ARG A CA 1
ATOM 5533 C C . ARG A 1 668 ? 46.950 13.204 -70.224 1.00 77.75 668 ARG A C 1
ATOM 5535 O O . ARG A 1 668 ? 46.027 12.630 -69.654 1.00 77.75 668 ARG A O 1
ATOM 5542 N N . GLU A 1 669 ? 47.503 14.325 -69.761 1.00 82.88 669 GLU A N 1
ATOM 5543 C CA . GLU A 1 669 ? 47.096 14.964 -68.502 1.00 82.88 669 GLU A CA 1
ATOM 5544 C C . GLU A 1 669 ? 45.619 15.374 -68.522 1.00 82.88 669 GLU A C 1
ATOM 5546 O O . GLU A 1 669 ? 44.905 15.204 -67.538 1.00 82.88 669 GLU A O 1
ATOM 5551 N N . ARG A 1 670 ? 45.117 15.872 -69.657 1.00 82.44 670 ARG A N 1
ATOM 5552 C CA . ARG A 1 670 ? 43.705 16.238 -69.817 1.00 82.44 670 ARG A CA 1
ATOM 5553 C C . ARG A 1 670 ? 42.769 15.032 -69.707 1.00 82.44 670 ARG A C 1
ATOM 5555 O O . ARG A 1 670 ? 41.690 15.177 -69.135 1.00 82.44 670 ARG A O 1
ATOM 5562 N N . ILE A 1 671 ? 43.143 13.877 -70.259 1.00 79.50 671 ILE A N 1
ATOM 5563 C CA . ILE A 1 671 ? 42.363 12.637 -70.125 1.00 79.50 671 ILE A CA 1
ATOM 5564 C C . ILE A 1 671 ? 42.390 12.182 -68.662 1.00 79.50 671 ILE A C 1
ATOM 5566 O O . ILE A 1 671 ? 41.329 12.023 -68.062 1.00 79.50 671 ILE A O 1
ATOM 5570 N N . GLU A 1 672 ? 43.574 12.070 -68.056 1.00 79.31 672 GLU A N 1
ATOM 5571 C CA . GLU A 1 672 ? 43.722 11.615 -66.666 1.00 79.31 672 GLU A CA 1
ATOM 5572 C C . GLU A 1 672 ? 42.970 12.512 -65.671 1.00 79.31 672 GLU A C 1
ATOM 5574 O O . GLU A 1 672 ? 42.234 11.999 -64.828 1.00 79.31 672 GLU A O 1
ATOM 5579 N N . ASN A 1 673 ? 43.052 13.838 -65.823 1.00 84.06 673 ASN A N 1
ATOM 5580 C CA . ASN A 1 673 ? 42.346 14.788 -64.960 1.00 84.06 673 ASN A CA 1
ATOM 5581 C C . ASN A 1 673 ? 40.819 14.664 -65.070 1.00 84.06 673 ASN A C 1
ATOM 5583 O O . ASN A 1 673 ? 40.137 14.666 -64.050 1.00 84.06 673 ASN A O 1
ATOM 5587 N N . LYS A 1 674 ? 40.269 14.487 -66.282 1.00 83.81 674 LYS A N 1
ATOM 5588 C CA . LYS A 1 674 ? 38.819 14.275 -66.463 1.00 83.81 674 LYS A CA 1
ATOM 5589 C C . LYS A 1 674 ? 38.327 12.991 -65.798 1.00 83.81 674 LYS A C 1
ATOM 5591 O O . LYS A 1 674 ? 37.198 12.937 -65.313 1.00 83.81 674 LYS A O 1
ATOM 5596 N N . HIS A 1 675 ? 39.144 11.940 -65.806 1.00 81.38 675 HIS A N 1
ATOM 5597 C CA . HIS A 1 675 ? 38.807 10.688 -65.134 1.00 81.38 675 HIS A CA 1
ATOM 5598 C C . HIS A 1 675 ? 38.922 10.800 -63.613 1.00 81.38 675 HIS A C 1
ATOM 5600 O O . HIS A 1 675 ? 38.047 10.292 -62.913 1.00 81.38 675 HIS A O 1
ATOM 5606 N N . ALA A 1 676 ? 39.947 11.495 -63.112 1.00 82.69 676 ALA A N 1
ATOM 5607 C CA . ALA A 1 676 ? 40.113 11.768 -61.689 1.00 82.69 676 ALA A CA 1
ATOM 5608 C C . ALA A 1 676 ? 38.928 12.569 -61.123 1.00 82.69 676 ALA A C 1
ATOM 5610 O O . ALA A 1 676 ? 38.331 12.134 -60.141 1.00 82.69 676 ALA A O 1
ATOM 5611 N N . GLU A 1 677 ? 38.521 13.647 -61.801 1.00 86.81 677 GLU A N 1
ATOM 5612 C CA . GLU A 1 677 ? 37.363 14.476 -61.430 1.00 86.81 677 GLU A CA 1
ATOM 5613 C C . GLU A 1 677 ? 36.075 13.642 -61.370 1.00 86.81 677 GLU A C 1
ATOM 5615 O O . GLU A 1 677 ? 35.356 13.658 -60.376 1.00 86.81 677 GLU A O 1
ATOM 5620 N N . LYS A 1 678 ? 35.828 12.799 -62.381 1.00 85.19 678 LYS A N 1
ATOM 5621 C CA . LYS A 1 678 ? 34.648 11.923 -62.406 1.00 85.19 678 LYS A CA 1
ATOM 5622 C C . LYS A 1 678 ? 34.628 10.903 -61.259 1.00 85.19 678 LYS A C 1
ATOM 5624 O O . LYS A 1 678 ? 33.559 10.598 -60.729 1.00 85.19 678 LYS A O 1
ATOM 5629 N N . ILE A 1 679 ? 35.783 10.343 -60.894 1.00 86.44 679 ILE A N 1
ATOM 5630 C CA . ILE A 1 679 ? 35.909 9.422 -59.753 1.00 86.44 679 ILE A CA 1
ATOM 5631 C C . ILE A 1 679 ? 35.672 10.169 -58.435 1.00 86.44 679 ILE A C 1
ATOM 5633 O O . ILE A 1 679 ? 35.001 9.647 -57.545 1.00 86.44 679 ILE A O 1
ATOM 5637 N N . GLU A 1 680 ? 36.208 11.380 -58.306 1.00 86.94 680 GLU A N 1
ATOM 5638 C CA . GLU A 1 680 ? 36.055 12.226 -57.124 1.00 86.94 680 GLU A CA 1
ATOM 5639 C C . GLU A 1 680 ? 34.596 12.662 -56.923 1.00 86.94 680 GLU A C 1
ATOM 5641 O O . GLU A 1 680 ? 34.059 12.492 -55.828 1.00 86.94 680 GLU A O 1
ATOM 5646 N N . ASP A 1 681 ? 33.903 13.063 -57.990 1.00 89.19 681 ASP A N 1
ATOM 5647 C CA . ASP A 1 681 ? 32.465 13.356 -57.977 1.00 89.19 681 ASP A CA 1
ATOM 5648 C C . ASP A 1 681 ? 31.635 12.148 -57.517 1.00 89.19 681 ASP A C 1
ATOM 5650 O O . ASP A 1 681 ? 30.738 12.273 -56.677 1.00 89.19 681 ASP A O 1
ATOM 5654 N N . MET A 1 682 ? 31.946 10.948 -58.025 1.00 86.50 682 MET A N 1
ATOM 5655 C CA . MET A 1 682 ? 31.273 9.710 -57.615 1.00 86.50 682 MET A CA 1
ATOM 5656 C C . MET A 1 682 ? 31.530 9.359 -56.142 1.00 86.50 682 MET A C 1
ATOM 5658 O O . MET A 1 682 ? 30.623 8.856 -55.472 1.00 86.50 682 MET A O 1
ATOM 5662 N N . LYS A 1 683 ? 32.738 9.622 -55.625 1.00 87.44 683 LYS A N 1
ATOM 5663 C CA . LYS A 1 683 ? 33.075 9.443 -54.202 1.00 87.44 683 LYS A CA 1
ATOM 5664 C C . LYS A 1 683 ? 32.340 10.452 -53.325 1.00 87.44 683 LYS A C 1
ATOM 5666 O O . LYS A 1 683 ? 31.723 10.054 -52.341 1.00 87.44 683 LYS A O 1
ATOM 5671 N N . HIS A 1 684 ? 32.321 11.727 -53.704 1.00 90.44 684 HIS A N 1
ATOM 5672 C CA . HIS A 1 684 ? 31.588 12.760 -52.973 1.00 90.44 684 HIS A CA 1
ATOM 5673 C C . HIS A 1 684 ? 30.077 12.510 -52.947 1.00 90.44 684 HIS A C 1
ATOM 5675 O O . HIS A 1 684 ? 29.441 12.698 -51.906 1.00 90.44 684 HIS A O 1
ATOM 5681 N N . ALA A 1 685 ? 29.493 12.050 -54.057 1.00 88.19 685 ALA A N 1
ATOM 5682 C CA . ALA A 1 685 ? 28.086 11.662 -54.105 1.00 88.19 685 ALA A CA 1
ATOM 5683 C C . ALA A 1 685 ? 27.776 10.519 -53.120 1.00 88.19 685 ALA A C 1
ATOM 5685 O O . ALA A 1 685 ? 26.787 10.592 -52.388 1.00 88.19 685 ALA A O 1
ATOM 5686 N N . TRP A 1 686 ? 28.651 9.511 -53.044 1.00 87.56 686 TRP A N 1
ATOM 5687 C CA . TRP A 1 686 ? 28.528 8.395 -52.103 1.00 87.56 686 TRP A CA 1
ATOM 5688 C C . TRP A 1 686 ? 28.666 8.832 -50.638 1.00 87.56 686 TRP A C 1
ATOM 5690 O O . TRP A 1 686 ? 27.826 8.492 -49.805 1.00 87.56 686 TRP A O 1
ATOM 5700 N N . GLU A 1 687 ? 29.667 9.654 -50.314 1.00 86.94 687 GLU A N 1
ATOM 5701 C CA . GLU A 1 687 ? 29.846 10.198 -48.961 1.00 86.94 687 GLU A CA 1
ATOM 5702 C C . GLU A 1 687 ? 28.637 11.016 -48.496 1.00 86.94 687 GLU A C 1
ATOM 5704 O O . GLU A 1 687 ? 28.262 10.981 -47.320 1.00 86.94 687 GLU A O 1
ATOM 5709 N N . LYS A 1 688 ? 28.020 11.777 -49.406 1.00 89.19 688 LYS A N 1
ATOM 5710 C CA . LYS A 1 688 ? 26.801 12.530 -49.108 1.00 89.19 688 LYS A CA 1
ATOM 5711 C C . LYS A 1 688 ? 25.647 11.588 -48.762 1.00 89.19 688 LYS A C 1
ATOM 5713 O O . LYS A 1 688 ? 24.970 11.815 -47.762 1.00 89.19 688 LYS A O 1
ATOM 5718 N N . GLN A 1 689 ? 25.468 10.523 -49.539 1.00 85.25 689 GLN A N 1
ATOM 5719 C CA . GLN A 1 689 ? 24.433 9.517 -49.305 1.00 85.25 689 GLN A CA 1
ATOM 5720 C C . GLN A 1 689 ? 24.632 8.786 -47.964 1.00 85.25 689 GLN A C 1
ATOM 5722 O O . GLN A 1 689 ? 23.685 8.632 -47.195 1.00 85.25 689 GLN A O 1
ATOM 5727 N N . GLU A 1 690 ? 25.869 8.424 -47.614 1.00 85.56 690 GLU A N 1
ATOM 5728 C CA . GLU A 1 690 ? 26.189 7.792 -46.325 1.00 85.56 690 GLU A CA 1
ATOM 5729 C C . GLU A 1 690 ? 25.938 8.738 -45.131 1.00 85.56 690 GLU A C 1
ATOM 5731 O O . GLU A 1 690 ? 25.399 8.338 -44.091 1.00 85.56 690 GLU A O 1
ATOM 5736 N N . LYS A 1 691 ? 26.254 10.032 -45.278 1.00 88.00 691 LYS A N 1
ATOM 5737 C CA . LYS A 1 691 ? 25.910 11.064 -44.282 1.00 88.00 691 LYS A CA 1
ATOM 5738 C C . LYS A 1 691 ? 24.397 11.217 -44.102 1.00 88.00 691 LYS A C 1
ATOM 5740 O O . LYS A 1 691 ? 23.940 11.403 -42.975 1.00 88.00 691 LYS A O 1
ATOM 5745 N N . GLU A 1 692 ? 23.613 11.119 -45.172 1.00 88.19 692 GLU A N 1
ATOM 5746 C CA . GLU A 1 692 ? 22.149 11.157 -45.093 1.00 88.19 692 GLU A CA 1
ATOM 5747 C C . GLU A 1 692 ? 21.586 9.928 -44.362 1.00 88.19 692 GLU A C 1
ATOM 5749 O O . GLU A 1 692 ? 20.776 10.091 -43.447 1.00 88.19 692 GLU A O 1
ATOM 5754 N N . TRP A 1 693 ? 22.076 8.719 -44.662 1.00 85.88 693 TRP A N 1
ATOM 5755 C CA . TRP A 1 693 ? 21.688 7.492 -43.948 1.00 85.88 693 TRP A CA 1
ATOM 5756 C C . TRP A 1 693 ? 22.011 7.557 -42.452 1.00 85.88 693 TRP A C 1
ATOM 5758 O O . TRP A 1 693 ? 21.162 7.271 -41.604 1.00 85.88 693 TRP A O 1
ATOM 5768 N N . THR A 1 694 ? 23.222 7.994 -42.097 1.00 84.31 694 THR A N 1
ATOM 5769 C CA . THR A 1 694 ? 23.622 8.134 -40.687 1.00 84.31 694 THR A CA 1
ATOM 5770 C C . THR A 1 694 ? 22.815 9.196 -39.942 1.00 84.31 694 THR A C 1
ATOM 5772 O O . THR A 1 694 ? 22.472 8.990 -38.774 1.00 84.31 694 THR A O 1
ATOM 5775 N N . LYS A 1 695 ? 22.474 10.311 -40.598 1.00 88.56 695 LYS A N 1
ATOM 5776 C CA . LYS A 1 695 ? 21.610 11.349 -40.028 1.00 88.56 695 LYS A CA 1
ATOM 5777 C C . LYS A 1 695 ? 20.194 10.823 -39.785 1.00 88.56 695 LYS A C 1
ATOM 5779 O O . LYS A 1 695 ? 19.705 10.943 -38.664 1.00 88.56 695 LYS A O 1
ATOM 5784 N N . ALA A 1 696 ? 19.588 10.176 -40.781 1.00 85.44 696 ALA A N 1
ATOM 5785 C CA . ALA A 1 696 ? 18.258 9.579 -40.662 1.00 85.44 696 ALA A CA 1
ATOM 5786 C C . ALA A 1 696 ? 18.194 8.555 -39.514 1.00 85.44 696 ALA A C 1
ATOM 5788 O O . ALA A 1 696 ? 17.254 8.562 -38.721 1.00 85.44 696 ALA A O 1
ATOM 5789 N N . ARG A 1 697 ? 19.243 7.733 -39.352 1.00 83.62 697 ARG A N 1
ATOM 5790 C CA . ARG A 1 697 ? 19.347 6.768 -38.248 1.00 83.62 697 ARG A CA 1
ATOM 5791 C C . ARG A 1 697 ? 19.373 7.446 -36.878 1.00 83.62 697 ARG A C 1
ATOM 5793 O O . ARG A 1 697 ? 18.702 6.973 -35.965 1.00 83.62 697 ARG A O 1
ATOM 5800 N N . LYS A 1 698 ? 20.126 8.541 -36.725 1.00 83.94 698 LYS A N 1
ATOM 5801 C CA . LYS A 1 698 ? 20.177 9.303 -35.466 1.00 83.94 698 LYS A CA 1
ATOM 5802 C C . LYS A 1 698 ? 18.818 9.911 -35.123 1.00 83.94 698 LYS A C 1
ATOM 5804 O O . LYS A 1 698 ? 18.319 9.674 -34.025 1.00 83.94 698 LYS A O 1
ATOM 5809 N N . GLU A 1 699 ? 18.192 10.609 -36.068 1.00 86.44 699 GLU A N 1
ATOM 5810 C CA . GLU A 1 699 ? 16.875 11.234 -35.873 1.00 86.44 699 GLU A CA 1
ATOM 5811 C C . GLU A 1 699 ? 15.801 10.197 -35.511 1.00 86.44 699 GLU A C 1
ATOM 5813 O O . GLU A 1 699 ? 15.003 10.401 -34.594 1.00 86.44 699 GLU A O 1
ATOM 5818 N N . GLU A 1 700 ? 15.823 9.037 -36.170 1.00 83.56 700 GLU A N 1
ATOM 5819 C CA . GLU A 1 700 ? 14.927 7.928 -35.861 1.00 83.56 700 GLU A CA 1
ATOM 5820 C C . GLU A 1 700 ? 15.173 7.348 -34.458 1.00 83.56 700 GLU A C 1
ATOM 5822 O O . GLU A 1 700 ? 14.216 7.111 -33.718 1.00 83.56 700 GLU A O 1
ATOM 5827 N N . THR A 1 701 ? 16.435 7.157 -34.050 1.00 82.06 701 THR A N 1
ATOM 5828 C CA . THR A 1 701 ? 16.753 6.687 -32.691 1.00 82.06 701 THR A CA 1
ATOM 5829 C C . THR A 1 701 ? 16.323 7.678 -31.612 1.00 82.06 701 THR A C 1
ATOM 5831 O O . THR A 1 701 ? 15.767 7.257 -30.599 1.00 82.06 701 THR A O 1
ATOM 5834 N N . GLU A 1 702 ? 16.512 8.979 -31.833 1.00 84.62 702 GLU A N 1
ATOM 5835 C CA . GLU A 1 702 ? 16.117 10.028 -30.888 1.00 84.62 702 GLU A CA 1
ATOM 5836 C C . GLU A 1 702 ? 14.595 10.137 -30.755 1.00 84.62 702 GLU A C 1
ATOM 5838 O O . GLU A 1 702 ? 14.078 10.230 -29.640 1.00 84.62 702 GLU A O 1
ATOM 5843 N N . ARG A 1 703 ? 13.851 10.081 -31.870 1.00 84.19 703 ARG A N 1
ATOM 5844 C CA . ARG A 1 703 ? 12.379 10.070 -31.843 1.00 84.19 703 ARG A CA 1
ATOM 5845 C C . ARG A 1 703 ? 11.854 8.884 -31.032 1.00 84.19 703 ARG A C 1
ATOM 5847 O O . ARG A 1 703 ? 11.013 9.063 -30.156 1.00 84.19 703 ARG A O 1
ATOM 5854 N N . ARG A 1 704 ? 12.410 7.693 -31.266 1.00 78.38 704 ARG A N 1
ATOM 5855 C CA . ARG A 1 704 ? 12.020 6.456 -30.570 1.00 78.38 704 ARG A CA 1
ATOM 5856 C C . ARG A 1 704 ? 12.376 6.480 -29.079 1.00 78.38 704 ARG A C 1
ATOM 5858 O O . ARG A 1 704 ? 11.608 5.980 -28.265 1.00 78.38 704 ARG A O 1
ATOM 5865 N N . GLN A 1 705 ? 13.512 7.073 -28.701 1.00 80.69 705 GLN A N 1
ATOM 5866 C CA . GLN A 1 705 ? 13.870 7.259 -27.288 1.00 80.69 705 GLN A CA 1
ATOM 5867 C C . GLN A 1 705 ? 12.852 8.136 -26.556 1.00 80.69 705 GLN A C 1
ATOM 5869 O O . GLN A 1 705 ? 12.449 7.795 -25.446 1.00 80.69 705 GLN A O 1
ATOM 5874 N N . LYS A 1 706 ? 12.390 9.220 -27.192 1.00 83.88 706 LYS A N 1
ATOM 5875 C CA . LYS A 1 706 ? 11.352 10.094 -26.624 1.00 83.88 706 LYS A CA 1
ATOM 5876 C C . LYS A 1 706 ? 10.023 9.356 -26.429 1.00 83.88 706 LYS A C 1
ATOM 5878 O O . LYS A 1 706 ? 9.404 9.508 -25.380 1.00 83.88 706 LYS A O 1
ATOM 5883 N N . GLU A 1 707 ? 9.614 8.533 -27.394 1.00 80.94 707 GLU A N 1
ATOM 5884 C CA . GLU A 1 707 ? 8.378 7.732 -27.323 1.00 80.94 707 GLU A CA 1
ATOM 5885 C C . GLU A 1 707 ? 8.425 6.653 -26.220 1.00 80.94 707 GLU A C 1
ATOM 5887 O O . GLU A 1 707 ? 7.453 6.491 -25.472 1.00 80.94 707 GLU A O 1
ATOM 5892 N N . ASP A 1 708 ? 9.558 5.953 -26.051 1.00 80.69 708 ASP A N 1
ATOM 5893 C CA . ASP A 1 708 ? 9.737 5.000 -24.938 1.00 80.69 708 ASP A CA 1
ATOM 5894 C C . ASP A 1 708 ? 9.750 5.730 -23.588 1.00 80.69 708 ASP A C 1
ATOM 5896 O O . ASP A 1 708 ? 9.101 5.302 -22.633 1.00 80.69 708 ASP A O 1
ATOM 5900 N N . GLU A 1 709 ? 10.432 6.873 -23.491 1.00 83.88 709 GLU A N 1
ATOM 5901 C CA . GLU A 1 709 ? 10.486 7.652 -22.255 1.00 83.88 709 GLU A CA 1
ATOM 5902 C C . GLU A 1 709 ? 9.107 8.185 -21.834 1.00 83.88 709 GLU A C 1
ATOM 5904 O O . GLU A 1 709 ? 8.752 8.103 -20.653 1.00 83.88 709 GLU A O 1
ATOM 5909 N N . GLU A 1 710 ? 8.300 8.665 -22.783 1.00 85.50 710 GLU A N 1
ATOM 5910 C CA . GLU A 1 710 ? 6.915 9.074 -22.536 1.00 85.50 710 GLU A CA 1
ATOM 5911 C C . GLU A 1 710 ? 6.055 7.889 -22.073 1.00 85.50 710 GLU A C 1
ATOM 5913 O O . GLU A 1 710 ? 5.301 7.995 -21.103 1.00 85.50 710 GLU A O 1
ATOM 5918 N N . SER A 1 711 ? 6.217 6.726 -22.702 1.00 78.62 711 SER A N 1
ATOM 5919 C CA . SER A 1 711 ? 5.505 5.502 -22.322 1.00 78.62 711 SER A CA 1
ATOM 5920 C C . SER A 1 711 ? 5.904 5.005 -20.924 1.00 78.62 711 SER A C 1
ATOM 5922 O O . SER A 1 711 ? 5.043 4.609 -20.134 1.00 78.62 711 SER A O 1
ATOM 5924 N N . ARG A 1 712 ? 7.194 5.086 -20.557 1.00 81.94 712 ARG A N 1
ATOM 5925 C CA . ARG A 1 712 ? 7.688 4.824 -19.187 1.00 81.94 712 ARG A CA 1
ATOM 5926 C C . ARG A 1 712 ? 7.100 5.795 -18.183 1.00 81.94 712 ARG A C 1
ATOM 5928 O O . ARG A 1 712 ? 6.783 5.393 -17.066 1.00 81.94 712 ARG A O 1
ATOM 5935 N N . ARG A 1 713 ? 7.004 7.071 -18.560 1.00 87.06 713 ARG A N 1
ATOM 5936 C CA . ARG A 1 713 ? 6.441 8.121 -17.714 1.00 87.06 713 ARG A CA 1
ATOM 5937 C C . ARG A 1 713 ? 4.984 7.816 -17.370 1.00 87.06 713 ARG A C 1
ATOM 5939 O O . ARG A 1 713 ? 4.688 7.767 -16.187 1.00 87.06 713 ARG A O 1
ATOM 5946 N N . LYS A 1 714 ? 4.146 7.463 -18.351 1.00 86.19 714 LYS A N 1
ATOM 5947 C CA . LYS A 1 714 ? 2.730 7.104 -18.125 1.00 86.19 714 LYS A CA 1
ATOM 5948 C C . LYS A 1 714 ? 2.552 5.955 -17.126 1.00 86.19 714 LYS A C 1
ATOM 5950 O O . LYS A 1 714 ? 1.709 6.035 -16.242 1.00 86.19 714 LYS A O 1
ATOM 5955 N N . ILE A 1 715 ? 3.365 4.896 -17.219 1.00 84.12 715 ILE A N 1
ATOM 5956 C CA . ILE A 1 715 ? 3.298 3.794 -16.239 1.00 84.12 715 ILE A CA 1
ATOM 5957 C C . ILE A 1 715 ? 3.742 4.250 -14.847 1.00 84.12 715 ILE A C 1
ATOM 5959 O O . ILE A 1 715 ? 3.108 3.872 -13.866 1.00 84.12 715 ILE A O 1
ATOM 5963 N N . ARG A 1 716 ? 4.809 5.052 -14.746 1.00 86.06 716 ARG A N 1
ATOM 5964 C CA . ARG A 1 716 ? 5.254 5.591 -13.453 1.00 86.06 716 ARG A CA 1
ATOM 5965 C C . ARG A 1 716 ? 4.194 6.484 -12.817 1.00 86.06 716 ARG A C 1
ATOM 5967 O O . ARG A 1 716 ? 3.926 6.322 -11.637 1.00 86.06 716 ARG A O 1
ATOM 5974 N N . GLU A 1 717 ? 3.555 7.349 -13.599 1.00 90.00 717 GLU A N 1
ATOM 5975 C CA . GLU A 1 717 ? 2.457 8.204 -13.134 1.00 90.00 717 GLU A CA 1
ATOM 5976 C C . GLU A 1 717 ? 1.296 7.370 -12.575 1.00 90.00 717 GLU A C 1
ATOM 5978 O O . GLU A 1 717 ? 0.843 7.644 -11.467 1.00 90.00 717 GLU A O 1
ATOM 5983 N N . LEU A 1 718 ? 0.888 6.300 -13.272 1.00 87.00 718 LEU A N 1
ATOM 5984 C CA . LEU A 1 718 ? -0.137 5.367 -12.783 1.00 87.00 718 LEU A CA 1
ATOM 5985 C C . LEU A 1 718 ? 0.276 4.656 -11.482 1.00 87.00 718 LEU A C 1
ATOM 5987 O O . LEU A 1 718 ? -0.552 4.457 -10.597 1.00 87.00 718 LEU A O 1
ATOM 5991 N N . GLN A 1 719 ? 1.548 4.269 -11.347 1.00 85.19 719 GLN A N 1
ATOM 5992 C CA . GLN A 1 719 ? 2.065 3.649 -10.121 1.00 85.19 719 GLN A CA 1
ATOM 5993 C C . GLN A 1 719 ? 2.093 4.634 -8.948 1.00 85.19 719 GLN A C 1
ATOM 5995 O O . GLN A 1 719 ? 1.691 4.286 -7.842 1.00 85.19 719 GLN A O 1
ATOM 6000 N N . GLU A 1 720 ? 2.552 5.862 -9.184 1.00 89.00 720 GLU A N 1
ATOM 6001 C CA . GLU A 1 720 ? 2.575 6.919 -8.174 1.00 89.00 720 GLU A CA 1
ATOM 6002 C C . GLU A 1 720 ? 1.161 7.320 -7.745 1.00 89.00 720 GLU A C 1
ATOM 6004 O O . GLU A 1 720 ? 0.920 7.543 -6.561 1.00 89.00 720 GLU A O 1
ATOM 6009 N N . GLU A 1 721 ? 0.216 7.395 -8.683 1.00 89.81 721 GLU A N 1
ATOM 6010 C CA . GLU A 1 721 ? -1.194 7.646 -8.391 1.00 89.81 721 GLU A CA 1
ATOM 6011 C C . GLU A 1 721 ? -1.799 6.529 -7.538 1.00 89.81 721 GLU A C 1
ATOM 6013 O O . GLU A 1 721 ? -2.425 6.816 -6.520 1.00 89.81 721 GLU A O 1
ATOM 6018 N N . PHE A 1 722 ? -1.525 5.267 -7.872 1.00 88.75 722 PHE A N 1
ATOM 6019 C CA . PHE A 1 722 ? -1.979 4.124 -7.084 1.00 88.75 722 PHE A CA 1
ATOM 6020 C C . PHE A 1 722 ? -1.386 4.089 -5.667 1.00 88.75 722 PHE A C 1
ATOM 6022 O O . PHE A 1 722 ? -2.099 3.795 -4.708 1.00 88.75 722 PHE A O 1
ATOM 6029 N N . GLU A 1 723 ? -0.104 4.426 -5.501 1.00 85.88 723 GLU A N 1
ATOM 6030 C CA . GLU A 1 723 ? 0.504 4.531 -4.167 1.00 85.88 723 GLU A CA 1
ATOM 6031 C C . GLU A 1 723 ? -0.086 5.689 -3.353 1.00 85.88 723 GLU A C 1
ATOM 6033 O O . GLU A 1 723 ? -0.350 5.534 -2.157 1.00 85.88 723 GLU A O 1
ATOM 6038 N N . ARG A 1 724 ? -0.376 6.833 -3.991 1.00 88.50 724 ARG A N 1
ATOM 6039 C CA . ARG A 1 724 ? -1.107 7.931 -3.337 1.00 88.50 724 ARG A CA 1
ATOM 6040 C C . ARG A 1 724 ? -2.491 7.480 -2.879 1.00 88.50 724 ARG A C 1
ATOM 6042 O O . ARG A 1 724 ? -2.824 7.698 -1.718 1.00 88.50 724 ARG A O 1
ATOM 6049 N N . GLU A 1 725 ? -3.257 6.806 -3.736 1.00 86.19 725 GLU A N 1
ATOM 6050 C CA . GLU A 1 725 ? -4.571 6.257 -3.376 1.00 86.19 725 GLU A CA 1
ATOM 6051 C C . GLU A 1 725 ? -4.478 5.248 -2.219 1.00 86.19 725 GLU A C 1
ATOM 6053 O O . GLU A 1 725 ? -5.305 5.287 -1.308 1.00 86.19 725 GLU A O 1
ATOM 6058 N N . LYS A 1 726 ? -3.461 4.370 -2.195 1.00 87.50 726 LYS A N 1
ATOM 6059 C CA . LYS A 1 726 ? -3.217 3.439 -1.076 1.00 87.50 726 LYS A CA 1
ATOM 6060 C C . LYS A 1 726 ? -2.972 4.185 0.236 1.00 87.50 726 LYS A C 1
ATOM 6062 O O . LYS A 1 726 ? -3.526 3.804 1.268 1.00 87.50 726 LYS A O 1
ATOM 6067 N N . GLU A 1 727 ? -2.150 5.231 0.221 1.00 87.81 727 GLU A N 1
ATOM 6068 C CA . GLU A 1 727 ? -1.864 6.039 1.411 1.00 87.81 727 GLU A CA 1
ATOM 6069 C C . GLU A 1 727 ? -3.071 6.873 1.866 1.00 87.81 727 GLU A C 1
ATOM 6071 O O . GLU A 1 727 ? -3.346 6.963 3.066 1.00 87.81 727 GLU A O 1
ATOM 6076 N N . GLU A 1 728 ? -3.834 7.446 0.936 1.00 88.56 728 GLU A N 1
ATOM 6077 C CA . GLU A 1 728 ? -5.091 8.137 1.239 1.00 88.56 728 GLU A CA 1
ATOM 6078 C C . GLU A 1 728 ? -6.135 7.184 1.824 1.00 88.56 728 GLU A C 1
ATOM 6080 O O . GLU A 1 728 ? -6.750 7.502 2.842 1.00 88.56 728 GLU A O 1
ATOM 6085 N N . GLU A 1 729 ? -6.274 5.980 1.267 1.00 85.88 729 GLU A N 1
ATOM 6086 C CA . GLU A 1 729 ? -7.169 4.948 1.786 1.00 85.88 729 GLU A CA 1
ATOM 6087 C C . GLU A 1 729 ? -6.749 4.489 3.189 1.00 85.88 729 GLU A C 1
ATOM 6089 O O . GLU A 1 729 ? -7.604 4.329 4.060 1.00 85.88 729 GLU A O 1
ATOM 6094 N N . LYS A 1 730 ? -5.446 4.345 3.471 1.00 84.31 730 LYS A N 1
ATOM 6095 C CA . LYS A 1 730 ? -4.952 4.066 4.834 1.00 84.31 730 LYS A CA 1
ATOM 6096 C C . LYS A 1 730 ? -5.332 5.174 5.815 1.00 84.31 730 LYS A C 1
ATOM 6098 O O . LYS A 1 730 ? -5.814 4.880 6.910 1.00 84.31 730 LYS A O 1
ATOM 6103 N N . LYS A 1 731 ? -5.138 6.442 5.437 1.00 88.06 731 LYS A N 1
ATOM 6104 C CA . LYS A 1 731 ? -5.514 7.594 6.275 1.00 88.06 731 LYS A CA 1
ATOM 6105 C C . LYS A 1 731 ? -7.021 7.644 6.505 1.00 88.06 731 LYS A C 1
ATOM 6107 O O . LYS A 1 731 ? -7.455 7.847 7.637 1.00 88.06 731 LYS A O 1
ATOM 6112 N N . ARG A 1 732 ? -7.812 7.412 5.456 1.00 86.19 732 ARG A N 1
ATOM 6113 C CA . ARG A 1 732 ? -9.273 7.363 5.527 1.00 86.19 732 ARG A CA 1
ATOM 6114 C C . ARG A 1 732 ? -9.749 6.249 6.452 1.00 86.19 732 ARG A C 1
ATOM 6116 O O . ARG A 1 732 ? -10.572 6.518 7.313 1.00 86.19 732 ARG A O 1
ATOM 6123 N N . ARG A 1 733 ? -9.182 5.042 6.344 1.00 82.94 733 ARG A N 1
ATOM 6124 C CA . ARG A 1 733 ? -9.475 3.917 7.250 1.00 82.94 733 ARG A CA 1
ATOM 6125 C C . ARG A 1 733 ? -9.207 4.270 8.701 1.00 82.94 733 ARG A C 1
ATOM 6127 O O . ARG A 1 733 ? -10.054 4.010 9.542 1.00 82.94 733 ARG A O 1
ATOM 6134 N N . LYS A 1 734 ? -8.059 4.891 8.980 1.00 83.81 734 LYS A N 1
ATOM 6135 C CA . LYS A 1 734 ? -7.715 5.311 10.339 1.00 83.81 734 LYS A CA 1
ATOM 6136 C C . LYS A 1 734 ? -8.756 6.284 10.900 1.00 83.81 734 LYS A C 1
ATOM 6138 O O . LYS A 1 734 ? -9.230 6.080 12.007 1.00 83.81 734 LYS A O 1
ATOM 6143 N N . LYS A 1 735 ? -9.149 7.285 10.108 1.00 88.06 735 LYS A N 1
ATOM 6144 C CA . LYS A 1 735 ? -10.179 8.252 10.498 1.00 88.06 735 LYS A CA 1
ATOM 6145 C C . LYS A 1 735 ? -11.555 7.601 10.686 1.00 88.06 735 LYS A C 1
ATOM 6147 O O . LYS A 1 735 ? -12.212 7.857 11.680 1.00 88.06 735 LYS A O 1
ATOM 6152 N N . GLU A 1 736 ? -11.975 6.735 9.765 1.00 86.06 736 GLU A N 1
ATOM 6153 C CA . GLU A 1 736 ? -13.247 6.010 9.882 1.00 86.06 736 GLU A CA 1
ATOM 6154 C C . GLU A 1 736 ? -13.275 5.088 11.109 1.00 86.06 736 GLU A C 1
ATOM 6156 O O . GLU A 1 736 ? -14.316 4.951 11.738 1.00 86.06 736 GLU A O 1
ATOM 6161 N N . ASP A 1 737 ? -12.158 4.444 11.457 1.00 84.19 737 ASP A N 1
ATOM 6162 C CA . ASP A 1 737 ? -12.063 3.618 12.664 1.00 84.19 737 ASP A CA 1
ATOM 6163 C C . ASP A 1 737 ? -12.145 4.476 13.942 1.00 84.19 737 ASP A C 1
ATOM 6165 O O . ASP A 1 737 ? -12.846 4.085 14.875 1.00 84.19 737 ASP A O 1
ATOM 6169 N N . GLU A 1 738 ? -11.510 5.655 13.964 1.00 86.00 738 GLU A N 1
ATOM 6170 C CA . GLU A 1 738 ? -11.635 6.643 15.051 1.00 86.00 738 GLU A CA 1
ATOM 6171 C C . GLU A 1 738 ? -13.094 7.127 15.200 1.00 86.00 738 GLU A C 1
ATOM 6173 O O . GLU A 1 738 ? -13.670 7.026 16.286 1.00 86.00 738 GLU A O 1
ATOM 6178 N N . ASP A 1 739 ? -13.733 7.547 14.100 1.00 87.44 739 ASP A N 1
ATOM 6179 C CA . ASP A 1 739 ? -15.130 8.007 14.078 1.00 87.44 739 ASP A CA 1
ATOM 6180 C C . ASP A 1 739 ? -16.101 6.890 14.530 1.00 87.44 739 ASP A C 1
ATOM 6182 O O . ASP A 1 739 ? -17.034 7.127 15.304 1.00 87.44 739 ASP A O 1
ATOM 6186 N N . ARG A 1 740 ? -15.875 5.639 14.091 1.00 84.88 740 ARG A N 1
ATOM 6187 C CA . ARG A 1 740 ? -16.668 4.467 14.508 1.00 84.88 740 ARG A CA 1
ATOM 6188 C C . ARG A 1 740 ? -16.485 4.150 15.992 1.00 84.88 740 ARG A C 1
ATOM 6190 O O . ARG A 1 740 ? -17.454 3.751 16.639 1.00 84.88 740 ARG A O 1
ATOM 6197 N N . GLU A 1 741 ? -15.276 4.290 16.538 1.00 82.88 741 GLU A N 1
ATOM 6198 C CA . GLU A 1 741 ? -15.020 4.063 17.963 1.00 82.88 741 GLU A CA 1
ATOM 6199 C C . GLU A 1 741 ? -15.753 5.101 18.825 1.00 82.88 741 GLU A C 1
ATOM 6201 O O . GLU A 1 741 ? -16.368 4.745 19.835 1.00 82.88 741 GLU A O 1
ATOM 6206 N N . GLU A 1 742 ? -15.749 6.369 18.408 1.00 86.88 742 GLU A N 1
ATOM 6207 C CA . GLU A 1 742 ? -16.521 7.429 19.062 1.00 86.88 742 GLU A CA 1
ATOM 6208 C C . GLU A 1 742 ? -18.031 7.178 18.981 1.00 86.88 742 GLU A C 1
ATOM 6210 O O . GLU A 1 742 ? -18.729 7.263 19.997 1.00 86.88 742 GLU A O 1
ATOM 6215 N N . GLU A 1 743 ? -18.548 6.804 17.807 1.00 85.94 743 GLU A N 1
ATOM 6216 C CA . GLU A 1 743 ? -19.966 6.478 17.635 1.00 85.94 743 GLU A CA 1
ATOM 6217 C C . GLU A 1 743 ? -20.376 5.275 18.499 1.00 85.94 743 GLU A C 1
ATOM 6219 O O . GLU A 1 743 ? -21.417 5.312 19.161 1.00 85.94 743 GLU A O 1
ATOM 6224 N N . HIS A 1 744 ? -19.547 4.226 18.543 1.00 84.00 744 HIS A N 1
ATOM 6225 C CA . HIS A 1 744 ? -19.781 3.048 19.375 1.00 84.00 744 HIS A CA 1
ATOM 6226 C C . HIS A 1 744 ? -19.789 3.410 20.867 1.00 84.00 744 HIS A C 1
ATOM 6228 O O . HIS A 1 744 ? -20.674 2.963 21.597 1.00 84.00 744 HIS A O 1
ATOM 6234 N N . LYS A 1 745 ? -18.860 4.260 21.332 1.00 84.31 745 LYS A N 1
ATOM 6235 C CA . LYS A 1 745 ? -18.859 4.767 22.717 1.00 84.31 745 LYS A CA 1
ATOM 6236 C C . LYS A 1 745 ? -20.134 5.545 23.041 1.00 84.31 745 LYS A C 1
ATOM 6238 O O . LYS A 1 745 ? -20.699 5.347 24.114 1.00 84.31 745 LYS A O 1
ATOM 6243 N N . ARG A 1 746 ? -20.612 6.392 22.123 1.00 87.75 746 ARG A N 1
ATOM 6244 C CA . ARG A 1 746 ? -21.858 7.151 22.313 1.00 87.75 746 ARG A CA 1
ATOM 6245 C C . ARG A 1 746 ? -23.071 6.226 22.422 1.00 87.75 746 ARG A C 1
ATOM 6247 O O . ARG A 1 746 ? -23.824 6.348 23.381 1.00 87.75 746 ARG A O 1
ATOM 6254 N N . LYS A 1 747 ? -23.224 5.275 21.493 1.00 85.56 747 LYS A N 1
ATOM 6255 C CA . LYS A 1 747 ? -24.340 4.310 21.503 1.00 85.56 747 LYS A CA 1
ATOM 6256 C C . LYS A 1 747 ? -24.327 3.417 22.739 1.00 85.56 747 LYS A C 1
ATOM 6258 O O . LYS A 1 747 ? -25.381 3.169 23.313 1.00 85.56 747 LYS A O 1
ATOM 6263 N N . LEU A 1 748 ? -23.147 2.958 23.164 1.00 86.00 748 LEU A N 1
ATOM 6264 C CA . LEU A 1 748 ? -23.005 2.165 24.385 1.00 86.00 748 LEU A CA 1
ATOM 6265 C C . LEU A 1 748 ? -23.502 2.950 25.604 1.00 86.00 748 LEU A C 1
ATOM 6267 O O . LEU A 1 748 ? -24.286 2.423 26.383 1.00 86.00 748 LEU A O 1
ATOM 6271 N N . LYS A 1 749 ? -23.116 4.224 25.713 1.00 87.69 749 LYS A N 1
ATOM 6272 C CA . LYS A 1 749 ? -23.555 5.098 26.803 1.00 87.69 749 LYS A CA 1
ATOM 6273 C C . LYS A 1 749 ? -25.070 5.338 26.794 1.00 87.69 749 LYS A C 1
ATOM 6275 O O . LYS A 1 749 ? -25.697 5.267 27.843 1.00 87.69 749 LYS A O 1
ATOM 6280 N N . GLU A 1 750 ? -25.665 5.591 25.627 1.00 88.19 750 GLU A N 1
ATOM 6281 C CA . GLU A 1 750 ? -27.123 5.754 25.484 1.00 88.19 750 GLU A CA 1
ATOM 6282 C C . GLU A 1 750 ? -27.881 4.492 25.926 1.00 88.19 750 GLU A C 1
ATOM 6284 O O . GLU A 1 750 ? -28.858 4.577 26.672 1.00 88.19 750 GLU A O 1
ATOM 6289 N N . MET A 1 751 ? -27.394 3.318 25.520 1.00 82.81 751 MET A N 1
ATOM 6290 C CA . MET A 1 751 ? -27.943 2.027 25.933 1.00 82.81 751 MET A CA 1
ATOM 6291 C C . MET A 1 751 ? -27.788 1.781 27.441 1.00 82.81 751 MET A C 1
ATOM 6293 O O . MET A 1 751 ? -28.749 1.373 28.090 1.00 82.81 751 MET A O 1
ATOM 6297 N N . GLU A 1 752 ? -26.617 2.060 28.021 1.00 84.62 752 GLU A N 1
ATOM 6298 C CA . GLU A 1 752 ? -26.381 1.945 29.469 1.00 84.62 752 GLU A CA 1
ATOM 6299 C C . GLU A 1 752 ? -27.336 2.841 30.270 1.00 84.62 752 GLU A C 1
ATOM 6301 O O . GLU A 1 752 ? -27.930 2.391 31.252 1.00 84.62 752 GLU A O 1
ATOM 6306 N N . GLU A 1 753 ? -27.550 4.084 29.827 1.00 88.06 753 GLU A N 1
ATOM 6307 C CA . GLU A 1 753 ? -28.512 5.006 30.440 1.00 88.06 753 GLU A CA 1
ATOM 6308 C C . GLU A 1 753 ? -29.956 4.495 30.332 1.00 88.06 753 GLU A C 1
ATOM 6310 O O . GLU A 1 753 ? -30.748 4.679 31.260 1.00 88.06 753 GLU A O 1
ATOM 6315 N N . GLN A 1 754 ? -30.321 3.849 29.222 1.00 84.62 754 GLN A N 1
ATOM 6316 C CA . GLN A 1 754 ? -31.650 3.268 29.042 1.00 84.62 754 GLN A CA 1
ATOM 6317 C C . GLN A 1 754 ? -31.873 2.050 29.950 1.00 84.62 754 GLN A C 1
ATOM 6319 O O . GLN A 1 754 ? -32.887 1.997 30.647 1.00 84.62 754 GLN A O 1
ATOM 6324 N N . ASN A 1 755 ? -30.912 1.127 30.023 1.00 82.62 755 ASN A N 1
ATOM 6325 C CA . ASN A 1 755 ? -30.978 -0.029 30.921 1.00 82.62 755 ASN A CA 1
ATOM 6326 C C . ASN A 1 755 ? -31.050 0.403 32.395 1.00 82.62 755 ASN A C 1
ATOM 6328 O O . ASN A 1 755 ? -31.860 -0.112 33.166 1.00 82.62 755 ASN A O 1
ATOM 6332 N N . GLN A 1 756 ? -30.273 1.418 32.784 1.00 81.69 756 GLN A N 1
ATOM 6333 C CA . GLN A 1 756 ? -30.330 1.979 34.133 1.00 81.69 756 GLN A CA 1
ATOM 6334 C C . GLN A 1 756 ? -31.731 2.521 34.467 1.00 81.69 756 GLN A C 1
ATOM 6336 O O . GLN A 1 756 ? -32.253 2.239 35.547 1.00 81.69 756 GLN A O 1
ATOM 6341 N N . LYS A 1 757 ? -32.379 3.233 33.533 1.00 87.50 757 LYS A N 1
ATOM 6342 C CA . LYS A 1 757 ? -33.764 3.709 33.704 1.00 87.50 757 LYS A CA 1
ATOM 6343 C C . LYS A 1 757 ? -34.759 2.559 33.846 1.00 87.50 757 LYS A C 1
ATOM 6345 O O . LYS A 1 757 ? -35.674 2.654 34.659 1.00 87.50 757 LYS A O 1
ATOM 6350 N N . GLU A 1 758 ? -34.604 1.480 33.083 1.00 83.69 758 GLU A N 1
ATOM 6351 C CA . GLU A 1 758 ? -35.485 0.310 33.190 1.00 83.69 758 GLU A CA 1
ATOM 6352 C C . GLU A 1 758 ? -35.330 -0.415 34.533 1.00 83.69 758 GLU A C 1
ATOM 6354 O O . GLU A 1 758 ? -36.336 -0.742 35.168 1.00 83.69 758 GLU A O 1
ATOM 6359 N N . ILE A 1 759 ? -34.097 -0.579 35.024 1.00 80.12 759 ILE A N 1
ATOM 6360 C CA . ILE A 1 759 ? -33.826 -1.128 36.362 1.00 80.12 759 ILE A CA 1
ATOM 6361 C C . ILE A 1 759 ? -34.443 -0.239 37.451 1.00 80.12 759 ILE A C 1
ATOM 6363 O O . ILE A 1 759 ? -35.060 -0.748 38.387 1.00 80.12 759 ILE A O 1
ATOM 6367 N N . GLU A 1 760 ? -34.314 1.084 37.341 1.00 84.56 760 GLU A N 1
ATOM 6368 C CA . GLU A 1 760 ? -34.912 2.028 38.293 1.00 84.56 760 GLU A CA 1
ATOM 6369 C C . GLU A 1 760 ? -36.444 1.974 38.281 1.00 84.56 760 GLU A C 1
ATOM 6371 O O . GLU A 1 760 ? -37.066 1.956 39.346 1.00 84.56 760 GLU A O 1
ATOM 6376 N N . MET A 1 761 ? -37.068 1.883 37.102 1.00 85.56 761 MET A N 1
ATOM 6377 C CA . MET A 1 761 ? -38.518 1.688 36.983 1.00 85.56 761 MET A CA 1
ATOM 6378 C C . MET A 1 761 ? -38.971 0.376 37.627 1.00 85.56 761 MET A C 1
ATOM 6380 O O . MET A 1 761 ? -40.008 0.351 38.293 1.00 85.56 761 MET A O 1
ATOM 6384 N N . LEU A 1 762 ? -38.192 -0.698 37.462 1.00 82.38 762 LEU A N 1
ATOM 6385 C CA . LEU A 1 762 ? -38.471 -1.990 38.077 1.00 82.38 762 LEU A CA 1
ATOM 6386 C C . LEU A 1 762 ? -38.438 -1.887 39.605 1.00 82.38 762 LEU A C 1
ATOM 6388 O O . LEU A 1 762 ? -39.413 -2.248 40.259 1.00 82.38 762 LEU A O 1
ATOM 6392 N N . ILE A 1 763 ? -37.359 -1.335 40.171 1.00 77.44 763 ILE A N 1
ATOM 6393 C CA . ILE A 1 763 ? -37.216 -1.139 41.622 1.00 77.44 763 ILE A CA 1
ATOM 6394 C C . ILE A 1 763 ? -38.388 -0.317 42.161 1.00 77.44 763 ILE A C 1
ATOM 6396 O O . ILE A 1 763 ? -39.047 -0.742 43.109 1.00 77.44 763 ILE A O 1
ATOM 6400 N N . LYS A 1 764 ? -38.710 0.802 41.507 1.00 80.19 764 LYS A N 1
ATOM 6401 C CA . LYS A 1 764 ? -39.805 1.683 41.919 1.00 80.19 764 LYS A CA 1
ATOM 6402 C C . LYS A 1 764 ? -41.159 0.971 41.932 1.00 80.19 764 LYS A C 1
ATOM 6404 O O . LYS A 1 764 ? -41.918 1.122 42.883 1.00 80.19 764 LYS A O 1
ATOM 6409 N N . LYS A 1 765 ? -41.451 0.146 40.920 1.00 81.12 765 LYS A N 1
ATOM 6410 C CA . LYS A 1 765 ? -42.682 -0.661 40.877 1.00 81.12 765 LYS A CA 1
ATOM 6411 C C . LYS A 1 765 ? -42.791 -1.579 42.100 1.00 81.12 765 LYS A C 1
ATOM 6413 O O . LYS A 1 765 ? -43.854 -1.661 42.714 1.00 81.12 765 LYS A O 1
ATOM 6418 N N . TYR A 1 766 ? -41.704 -2.251 42.473 1.00 73.75 766 TYR A N 1
ATOM 6419 C CA . TYR A 1 766 ? -41.691 -3.130 43.643 1.00 73.75 766 TYR A CA 1
ATOM 6420 C C . TYR A 1 766 ? -41.757 -2.368 44.969 1.00 73.75 766 TYR A C 1
ATOM 6422 O O . TYR A 1 766 ? -42.423 -2.837 45.894 1.00 73.75 766 TYR A O 1
ATOM 6430 N N . GLU A 1 767 ? -41.116 -1.202 45.062 1.00 72.25 767 GLU A N 1
ATOM 6431 C CA . GLU A 1 767 ? -41.225 -0.302 46.214 1.00 72.25 767 GLU A CA 1
ATOM 6432 C C . GLU A 1 767 ? -42.665 0.185 46.409 1.00 72.25 767 GLU A C 1
ATOM 6434 O O . GLU A 1 767 ? -43.177 0.130 47.527 1.00 72.25 767 GLU A O 1
ATOM 6439 N N . ASP A 1 768 ? -43.351 0.576 45.333 1.00 74.81 768 ASP A N 1
ATOM 6440 C CA . ASP A 1 768 ? -44.750 1.011 45.371 1.00 74.81 768 ASP A CA 1
ATOM 6441 C C . ASP A 1 768 ? -45.684 -0.131 45.812 1.00 74.81 768 ASP A C 1
ATOM 6443 O O . ASP A 1 768 ? -46.568 0.060 46.653 1.00 74.81 768 ASP A O 1
ATOM 6447 N N . GLU A 1 769 ? -45.467 -1.353 45.317 1.00 73.12 769 GLU A N 1
ATOM 6448 C CA . GLU A 1 769 ? -46.221 -2.525 45.774 1.00 73.12 769 GLU A CA 1
ATOM 6449 C C . GLU A 1 769 ? -45.935 -2.887 47.239 1.00 73.12 769 GLU A C 1
ATOM 6451 O O . GLU A 1 769 ? -46.853 -3.256 47.979 1.00 73.12 769 GLU A O 1
ATOM 6456 N N . ALA A 1 770 ? -44.672 -2.804 47.667 1.00 66.75 770 ALA A N 1
ATOM 6457 C CA . ALA A 1 770 ? -44.274 -3.061 49.047 1.00 66.75 770 ALA A CA 1
ATOM 6458 C C . ALA A 1 770 ? -44.879 -2.019 49.991 1.00 66.75 770 ALA A C 1
ATOM 6460 O O . ALA A 1 770 ? -45.398 -2.378 51.048 1.00 66.75 770 ALA A O 1
ATOM 6461 N N . ARG A 1 771 ? -44.887 -0.747 49.582 1.00 67.44 771 ARG A N 1
ATOM 6462 C CA . ARG A 1 771 ? -45.518 0.351 50.308 1.00 67.44 771 ARG A CA 1
ATOM 6463 C C . ARG A 1 771 ? -47.019 0.135 50.450 1.00 67.44 771 ARG A C 1
ATOM 6465 O O . ARG A 1 771 ? -47.521 0.228 51.562 1.00 67.44 771 ARG A O 1
ATOM 6472 N N . LYS A 1 772 ? -47.717 -0.246 49.378 1.00 69.38 772 LYS A N 1
ATOM 6473 C CA . LYS A 1 772 ? -49.158 -0.533 49.423 1.00 69.38 772 LYS A CA 1
ATOM 6474 C C . LYS A 1 772 ? -49.494 -1.659 50.410 1.00 69.38 772 LYS A C 1
ATOM 6476 O O . LYS A 1 772 ? -50.395 -1.513 51.231 1.00 69.38 772 LYS A O 1
ATOM 6481 N N . LYS A 1 773 ? -48.711 -2.744 50.409 1.00 62.78 773 LYS A N 1
ATOM 6482 C CA . LYS A 1 773 ? -48.856 -3.844 51.381 1.00 62.78 773 LYS A CA 1
ATOM 6483 C C . LYS A 1 773 ? -48.479 -3.437 52.808 1.00 62.78 773 LYS A C 1
ATOM 6485 O O . LYS A 1 773 ? -49.078 -3.915 53.768 1.00 62.78 773 LYS A O 1
ATOM 6490 N N . ALA A 1 774 ? -47.479 -2.573 52.969 1.00 56.78 774 ALA A N 1
ATOM 6491 C CA . ALA A 1 774 ? -47.086 -2.041 54.269 1.00 56.78 774 ALA A CA 1
ATOM 6492 C C . ALA A 1 774 ? -48.135 -1.072 54.832 1.00 56.78 774 ALA A C 1
ATOM 6494 O O . ALA A 1 774 ? -48.356 -1.077 56.035 1.00 56.78 774 ALA A O 1
ATOM 6495 N N . GLU A 1 775 ? -48.815 -0.290 53.993 1.00 60.19 775 GLU A N 1
ATOM 6496 C CA . GLU A 1 775 ? -49.934 0.580 54.375 1.00 60.19 775 GLU A CA 1
ATOM 6497 C C . GLU A 1 775 ? -51.164 -0.246 54.795 1.00 60.19 775 GLU A C 1
ATOM 6499 O O . GLU A 1 775 ? -51.743 0.018 55.850 1.00 60.19 775 GLU A O 1
ATOM 6504 N N . GLU A 1 776 ? -51.485 -1.328 54.071 1.00 57.06 776 GLU A N 1
ATOM 6505 C CA . GLU A 1 776 ? -52.478 -2.334 54.496 1.00 57.06 776 GLU A CA 1
ATOM 6506 C C . GLU A 1 776 ? -52.118 -2.950 55.866 1.00 57.06 776 GLU A C 1
ATOM 6508 O O . GLU A 1 776 ? -52.986 -3.160 56.716 1.00 57.06 776 GLU A O 1
ATOM 6513 N N . LYS A 1 777 ? -50.821 -3.182 56.119 1.00 52.09 777 LYS A N 1
ATOM 6514 C CA . LYS A 1 777 ? -50.299 -3.736 57.377 1.00 52.09 777 LYS A CA 1
ATOM 6515 C C . LYS A 1 777 ? -50.216 -2.715 58.516 1.00 52.09 777 LYS A C 1
ATOM 6517 O O . LYS A 1 777 ? -50.475 -3.084 59.653 1.00 52.09 777 LYS A O 1
ATOM 6522 N N . ASN A 1 778 ? -49.864 -1.456 58.271 1.00 47.72 778 ASN A N 1
ATOM 6523 C CA . ASN A 1 778 ? -49.821 -0.420 59.308 1.00 47.72 778 ASN A CA 1
ATOM 6524 C C . ASN A 1 778 ? -51.232 -0.061 59.778 1.00 47.72 778 ASN A C 1
ATOM 6526 O O . ASN A 1 778 ? -51.429 0.085 60.980 1.00 47.72 778 ASN A O 1
ATOM 6530 N N . GLY A 1 779 ? -52.230 -0.075 58.886 1.00 49.50 779 GLY A N 1
ATOM 6531 C CA . GLY A 1 779 ? -53.638 -0.034 59.294 1.00 49.50 779 GLY A CA 1
ATOM 6532 C C . GLY A 1 779 ? -54.045 -1.219 60.186 1.00 49.50 779 GLY A C 1
ATOM 6533 O O . GLY A 1 779 ? -54.929 -1.083 61.031 1.00 49.50 779 GLY A O 1
ATOM 6534 N N . PHE A 1 780 ? -53.373 -2.368 60.041 1.00 44.50 780 PHE A N 1
ATOM 6535 C CA . PHE A 1 780 ? -53.536 -3.545 60.898 1.00 44.50 780 PHE A CA 1
ATOM 6536 C C . PHE A 1 780 ? -52.695 -3.482 62.187 1.00 44.50 780 PHE A C 1
ATOM 6538 O O . PHE A 1 780 ? -53.143 -3.966 63.209 1.00 44.50 780 PHE A O 1
ATOM 6545 N N . LEU A 1 781 ? -51.500 -2.885 62.198 1.00 39.47 781 LEU A N 1
ATOM 6546 C CA . LEU A 1 781 ? -50.615 -2.825 63.373 1.00 39.47 781 LEU A CA 1
ATOM 6547 C C . LEU A 1 781 ? -50.919 -1.640 64.302 1.00 39.47 781 LEU A C 1
ATOM 6549 O O . LEU A 1 781 ? -50.881 -1.813 65.519 1.00 39.47 781 LEU A O 1
ATOM 6553 N N . GLU A 1 782 ? -51.269 -0.460 63.778 1.00 45.50 782 GLU A N 1
ATOM 6554 C CA . GLU A 1 782 ? -51.646 0.702 64.605 1.00 45.50 782 GLU A CA 1
ATOM 6555 C C . GLU A 1 782 ? -52.909 0.438 65.438 1.00 45.50 782 GLU A C 1
ATOM 6557 O O . GLU A 1 782 ? -52.993 0.894 66.576 1.00 45.50 782 GLU A O 1
ATOM 6562 N N . LYS A 1 783 ? -53.831 -0.396 64.939 1.00 43.50 783 LYS A N 1
ATOM 6563 C CA . LYS A 1 783 ? -55.030 -0.835 65.674 1.00 43.50 783 LYS A CA 1
ATOM 6564 C C . LYS A 1 783 ? -54.752 -1.743 66.879 1.00 43.50 783 LYS A C 1
ATOM 6566 O O . LYS A 1 783 ? -55.601 -1.864 67.757 1.00 43.50 783 LYS A O 1
ATOM 6571 N N . PHE A 1 784 ? -53.584 -2.386 66.942 1.00 39.50 784 PHE A N 1
ATOM 6572 C CA . PHE A 1 784 ? -53.281 -3.413 67.952 1.00 39.50 784 PHE A CA 1
ATOM 6573 C C . PHE A 1 784 ? -52.054 -3.090 68.819 1.00 39.50 784 PHE A C 1
ATOM 6575 O O . PHE A 1 784 ? -51.874 -3.704 69.869 1.00 39.50 784 PHE A O 1
ATOM 6582 N N . LYS A 1 785 ? -51.252 -2.078 68.466 1.00 38.38 785 LYS A N 1
ATOM 6583 C CA . LYS A 1 785 ? -50.029 -1.710 69.201 1.00 38.38 785 LYS A CA 1
ATOM 6584 C C . LYS A 1 785 ? -50.292 -1.143 70.607 1.00 38.38 785 LYS A C 1
ATOM 6586 O O . LYS A 1 785 ? -49.675 -1.593 71.567 1.00 38.38 785 LYS A O 1
ATOM 6591 N N . ALA A 1 786 ? -51.246 -0.218 70.755 1.00 41.72 786 ALA A N 1
ATOM 6592 C CA . ALA A 1 786 ? -51.596 0.363 72.060 1.00 41.72 786 ALA A CA 1
ATOM 6593 C C . ALA A 1 786 ? -52.255 -0.641 73.046 1.00 41.72 786 ALA A C 1
ATOM 6595 O O . ALA A 1 786 ? -51.923 -0.610 74.232 1.00 41.72 786 ALA A O 1
ATOM 6596 N N . PRO A 1 787 ? -53.136 -1.567 72.606 1.00 38.59 787 PRO A N 1
ATOM 6597 C CA . PRO A 1 787 ? -53.634 -2.664 73.445 1.00 38.59 787 PRO A CA 1
ATOM 6598 C C . PRO A 1 787 ? -52.553 -3.645 73.927 1.00 38.59 787 PRO A C 1
ATOM 6600 O O . PRO A 1 787 ? -52.591 -4.063 75.083 1.00 38.59 787 PRO A O 1
ATOM 6603 N N . ILE A 1 788 ? -51.583 -3.997 73.072 1.00 37.94 788 ILE A N 1
ATOM 6604 C CA . ILE A 1 788 ? -50.501 -4.941 73.409 1.00 37.94 788 ILE A CA 1
ATOM 6605 C C . ILE A 1 788 ? -49.534 -4.331 74.441 1.00 37.94 788 ILE A C 1
ATOM 6607 O O . ILE A 1 788 ? -49.173 -4.994 75.414 1.00 37.94 788 ILE A O 1
ATOM 6611 N N . GLU A 1 789 ? -49.185 -3.046 74.303 1.00 40.53 789 GLU A N 1
ATOM 6612 C CA . GLU A 1 789 ? -48.368 -2.325 75.295 1.00 40.53 789 GLU A CA 1
ATOM 6613 C C . GLU A 1 789 ? -49.105 -2.121 76.637 1.00 40.53 789 GLU A C 1
ATOM 6615 O O . GLU A 1 789 ? -48.479 -2.131 77.701 1.00 40.53 789 GLU A O 1
ATOM 6620 N N . ALA A 1 790 ? -50.439 -1.991 76.623 1.00 40.31 790 ALA A N 1
ATOM 6621 C CA . ALA A 1 790 ? -51.255 -1.927 77.839 1.00 40.31 790 ALA A CA 1
ATOM 6622 C C . ALA A 1 790 ? -51.359 -3.289 78.558 1.00 40.31 790 ALA A C 1
ATOM 6624 O O . ALA A 1 790 ? -51.284 -3.340 79.785 1.00 40.31 790 ALA A O 1
ATOM 6625 N N . LEU A 1 791 ? -51.457 -4.396 77.812 1.00 35.47 791 LEU A N 1
ATOM 6626 C CA . LEU A 1 791 ? -51.451 -5.763 78.351 1.00 35.47 791 LEU A CA 1
ATOM 6627 C C . LEU A 1 791 ? -50.118 -6.123 79.019 1.00 35.47 791 LEU A C 1
ATOM 6629 O O . LEU A 1 791 ? -50.122 -6.688 80.110 1.00 35.47 791 LEU A O 1
ATOM 6633 N N . GLN A 1 792 ? -48.980 -5.734 78.434 1.00 37.25 792 GLN A N 1
ATOM 6634 C CA . GLN A 1 792 ? -47.666 -5.949 79.059 1.00 37.25 792 GLN A CA 1
ATOM 6635 C C . GLN A 1 792 ? -47.503 -5.184 80.382 1.00 37.25 792 GLN A C 1
ATOM 6637 O O . GLN A 1 792 ? -46.840 -5.678 81.291 1.00 37.25 792 GLN A O 1
ATOM 6642 N N . LYS A 1 793 ? -48.149 -4.019 80.534 1.00 38.81 793 LYS A N 1
ATOM 6643 C CA . LYS A 1 793 ? -48.181 -3.273 81.805 1.00 38.81 793 LYS A CA 1
ATOM 6644 C C . LYS A 1 793 ? -49.118 -3.879 82.854 1.00 38.81 793 LYS A C 1
ATOM 6646 O O . LYS A 1 793 ? -48.815 -3.768 84.035 1.00 38.81 793 LYS A O 1
ATOM 6651 N N . CYS A 1 794 ? -50.218 -4.518 82.453 1.00 34.47 794 CYS A N 1
ATOM 6652 C CA . CYS A 1 794 ? -51.165 -5.151 83.381 1.00 34.47 794 CYS A CA 1
ATOM 6653 C C . CYS A 1 794 ? -50.750 -6.554 83.853 1.00 34.47 794 CYS A C 1
ATOM 6655 O O . CYS A 1 794 ? -51.327 -7.038 84.813 1.00 34.47 794 CYS A O 1
ATOM 6657 N N . VAL A 1 795 ? -49.786 -7.208 83.197 1.00 34.53 795 VAL A N 1
ATOM 6658 C CA . VAL A 1 795 ? -49.239 -8.513 83.630 1.00 34.53 795 VAL A CA 1
ATOM 6659 C C . VAL A 1 795 ? -48.072 -8.353 84.626 1.00 34.53 795 VAL A C 1
ATOM 6661 O O . VAL A 1 795 ? -47.695 -9.312 85.292 1.00 34.53 795 VAL A O 1
ATOM 6664 N N . LEU A 1 796 ? -47.503 -7.147 84.751 1.00 31.25 796 LEU A N 1
ATOM 6665 C CA . LEU A 1 796 ? -46.398 -6.818 85.671 1.00 31.25 796 LEU A CA 1
ATOM 6666 C C . LEU A 1 796 ? -46.851 -6.193 87.011 1.00 31.25 796 LEU A C 1
ATOM 6668 O O . LEU A 1 796 ? -46.001 -5.851 87.833 1.00 31.25 796 LEU A O 1
ATOM 6672 N N . LEU A 1 797 ? -48.161 -6.053 87.226 1.00 29.50 797 LEU A N 1
ATOM 6673 C CA . LEU A 1 797 ? -48.815 -5.681 88.489 1.00 29.50 797 LEU A CA 1
ATOM 6674 C C . LEU A 1 797 ? -49.700 -6.844 88.933 1.00 29.50 797 LEU A C 1
ATOM 6676 O O . LEU A 1 797 ? -49.755 -7.086 90.158 1.00 29.50 797 LEU A O 1
#

pLDDT: mean 75.0, std 13.16, range [29.5, 92.31]

Sequence (797 aa):
MNLMLFGRKEIQRTSIGNIILSQSYPKLNFSSNFLRRQAEVCGYAVSLVEVPSLATTPLSLNVLLKKCHHSISQCAPGINAFLLALPGGHFTDEDKEELQIIQSIFGPDVKDYIMILYTNVSCPKVQDSLQEKKHLEHQFHKGCFVLSQEGGREEISEMLKKIKGKSDKCFTTDMFVEAQIEERDTEKKKNEQLMKQLNSSAVQNPDSTQDCVRIVLIGKTGVGKSATANTILGKDAFKCGHWSTSETTCCQKDTAQVNGRSVAVVDTPGLFDTEVSNEDVKKEILKCFSLLAPGPHVFLLFLSIGTRMTQEEKETLNLIKDTFGTGAEKFTITLFTKGDNLKSSIAQYIEKGDRSIKLLISECEGRYHVFNNEEKGNCKQVTELMEKIDRMVENNGGGCYTNEMFQMAETAIKEKFEKIMIERELEIKREKEQLQAKFDEEIRAMKDEKTREVQREREEREKLLREKEEYIITERQRRNERERKEREEREADDKKRRDEEEIQRRLWTRTLEEVEQKHKEQKEVWEMEHKKQLEKEKERAAKEHEEWLERQRKERSEFERRQEAERKRRDEEERSRKENEELERQKLEARVKDAEKLTEEIRKERMKQLREWEDERMKEKQNERKEREEWEKLQQKMKEDFVNEKERERKERDSKEEAQREQERKERERIENKHAEKIEDMKHAWEKQEKEWTKARKEETERRQKEDEESRRKIRELQEEFEREKEEEKKRRKKEDEDREEEHKRKLKEMEEQNQKEIEMLIKKYEDEARKKAEEKNGFLEKFKAPIEALQKCVLL

Foldseek 3Di:
DEEEEEEADPVVSVLVVCLLQVHDDPDDDDDQAWDWDWHQAPNDTYIYIYHHHPLPDPDDLVVVLVRVLVSQVVDPPGHLAYEYEDEPPDCDVSNVVSVVSVCLRQNPCNLQRYEYEYEDDPDPPVVPPPPVQVVSQVRHNLGYAYAYSVRDSVSSNVSVCSSPVSDPDHRGSVSSVVRVVVVVVVVVVVVVVVVVVVVVPPPDDPPDDLFEAEEEEAAAPPLCQQLVVCLLQVHNQDDDDPDPDFPDPAWDWDWHQAPNTIYIYIYAGGQPDPVDDNLVSLLRVVVSCVVGPQAHLAYEQEDEPPDAQDVRSLCRVVSQCVSQNDPNLLRYAYEYEPLVPDPDDVVVVQVPHDPSSVVSCVSNVNHYAYDYSVCSPPSPSSVVVVVSSVVSCVVVVVDHRGPVSRVVRVVVVVVVVVVVVVVLVVVLVVVLVVLVVVLVVVLVVVVVVVVVVVVVVVVVVVVVLVVLVVVLVVVVVVVVVVVVVVVVVVVVVVVVVVVVVVVVVVVLVVVLVVLVVVLVVVVVVVVVVVVVVVVVVVVVVVVVVVVVVVVVVVVVVVVVVVVVVVVVVVVVVVVVVVVVVVVVVVVLVVVVVVPPPDDDPVVVVVVVVVVVVVVVVVVVVVVVVVVVVVVVVVVVVVVVVVVVVVVVVVVVVVVVVVVVVVVVVVVVVVSVVVSVVVSVVSVVVVVVVVVVVVVVVVVVVVVVVVVVVVVVVVSVVSVVVSVVVVVVVVVVVVVVVVVVVVVSVVVSVVSVVVSVVVSVVSVVVSVVVVVVVVVVVCVVCVSCVVSVVVVVVVVVD

Radius of gyration: 90.59 Å; chains: 1; bounding box: 215×78×239 Å

Secondary structure (DSSP, 8-state):
-EEEEE-S-HHHHHHHHHHHHT---------SS-EEEEEEETTEEEEEEEPPPTTT----HHHHHHHHHHHHHTSSS-BSEEEEEEETT---HHHHHHHHHHHHHH-GGGGGGEEEEEE----TTTTS-TTHHHHHHHH-TTEEEEE-TT--HHHHHHHHHHHHHT-S--B-HHHHHHHHHHHHHHHHHHHHHHHHHHTTS----TT--TT-EEEEEE-BTTSSHHHHHHHHHTS--S---SSSS----S-EEEEEEETTEEEEEEE-PPBT-TTS-HHHHHHHHHHHHHHTTT--SEEEEEEETTSPPPHHHHHHHHHHHHHS-TTGGGGEEEEEE-GGG-SS-HHHHHHHS-HHHHHHHHHTTT-EEEE-TT-TT-HHHHHHHHHHHHHHHHHTTTPPP-HHHHHHHHHHHHHHHHHHHHHHHHHHHHHHHHHHHHHHHHHHHHHHHHHHHHHHHHHHHHHHHHHHHHHHHHHHHHHHHHHHHHHHHHHHHHHHHHHHHHHHHHHHHHHHHHHHHHHHHHHHHHHHHHHHHHHHHHHHHHHHHHHHHHHHHHHHHHHHHHHHHHHHHHHHHHHHHHHHHHHHHHHHHHHHHTTTTS-THHHHHHHHHHHHHHHHHHHHHHHHHHHHHHHHHHHHHHHHHHHHHHHHHHHHHHHHHHHHHHHHHHHHHHHHHHHHHHHHHHHHHHHHHHHHHHHHHHHHHHHHHHHHHHHHHHHHHHHHHHHHHHHHHHHHHHHHHHHHHHHHHHHHHHHHHHHHHHHHHHHHHHHHHHHHHHHHHHHHHHHHHHHHHHHHHHS--